Protein 4OVM (pdb70)

Sequence (1205 aa):
RDVTAVADVPRREAWASNDASAFASLFAPDGTVLPGDVFQKGVDGIREFTKCYAGPYKGTSVFGVPIDVRFTGPDTAILITQGGVAPGEHSVAPDKEIRATWVLGKRDGAWLVEAYHNSPVRLDVTAVADVPRREAWASNDASAFASLFAPDGTVLPGDVFQKGVDGIREFTKCYAGPYKGTSVFGVPIDVRFTGPDTAILITQGGVAPGEHSVAPDKEIRATWVLGKRDGAWLVEAYHNSPVRDRDVTAVADVPRREAWASNDASAFASLFAPDGTVLPGDVFQKGVDGIREFTKCYAGPYKGTSVFGVPIDVRFTGPDTAILITQGGVAPGEHSVAPDKEIRATWVLGKRDGAWLVEAYHNSPVRLVTAVADVPRREAWASNDASAFASLFAPDGTVLPGDVFQKGVDGIREFTKCYAGPYKGTSVFGVPIDVRFTGPDTAILITQGGVAPGEHSVAPDKEIRATWVLGKRDGAWLVEAYHNSPVRVTAVADVPRREAWASNDASAFASLFAPDGTVLPGDVFQKGVDGIREFTKCYAGPYKGTSVFGVPIDVRFTGPDTAILITQGGVAPGEHSVAPDKEIRATWVLGKRDGAWLVEAYHNSPVRLDRDVTAVADVPRREAWASNDASAFASLFAPDGTVLPGDVFQKGVDGIREFTKCYAGPYKGTSVFGVPIDVRFTGPDTAILITQGGVAPGEHSVAPDKEIRATWVLGKRDGAWLVEAYHNSPVRLVTAVADVPRREAWASNDASAFASLFAPDGTVLPGDVFQKGVDGIREFTKCYAGPYKGTSVFGVPIDVRFTGPDTAILITQGGVAPGEHSVAPDKEIRATWVLGKWLVEAYHNSPVRLVTAVADVPRREAWASNDASAFASLFAPDGTVLPGDVFQKGVDGIREFTKCYAGPYKGTSVFGVPIDVRFTGPDTAILITQGGVAPGEHSVAPDKEIRATWVLGKRDGAWLVEAYHNSPVRLVTAVADVPRREAWASNDASAFASLFAPDGTVLPGDVFQKGVDGIREFTKCYAGPYKGTSVFGVPIDVRFTGPDTAILITQGGVAPGEHSVAPDKEIRATWVLWLVEAYHNSPVRLTAVADVPRREAWASNDASAFASLFAPDGTVLPGDVFQKGVDGIREFTKCYAGPYKGTSVFGVPIDVRFTGPDTAILITQGGVAPGEHSVAPDKEIRATWVLGKRDGAWLVEAYHNSPVR

Foldseek 3Di:
DCQVLVQCLVVQVCLQVLPLLSVLVQADQQAWEEPDPDIATGSVRRSVCSVCCVPVSPQKDKDWGWPDWAADDPFKIKTKIKIFMDRPDPHDDLQGIKIKIFIWGHDPRHIGTRYIYMDHPDD/DVVQVVCLVVQCCLQVLPLLSVLVLADQQAWEEPDPDIAGGSVRSSVCSCCCVPVSPNKDWDKAFPDKADPDPFKIKTKIKTFMDPPDDHQDLQGIKIKIFIWGHDPRHIGTRYIYMDHPD/DVVQVQVQCLVVQVCLQVLPLLSNLVLADQQAWDEPDPDIAGGSVRSSVCSVCCVPVSPQKDWDWGFPDWADPDPFKIKTKIWTFMDHPDDGQDLFGIKIKIFIWGDDPNHIGTRYIYMDHPPD/DVQVVCLVVLVCLQVPHLLSVLVQADQQAWEEPDPDIAGGSVRSSVVSVCCVPVSPQKDWDWDFPDWAAPDPFKIKTKIWTAMDHPDDHGDLQGIKIKIFIWGHDPNHIGTRYIYMDHPD/DVQVQCLVVQVCLQVLNLLSVLVLADQQAWDEPDPDIATGSVRSSVCSCCCVPVSPQKDWDWGFPDWAAPDPFKIKTKIKTFMDHPDDGQDLQGIKIKIFIWGHDPNHIGTRYMYMDTPPD/DVVVVQVQCLVVPPCLQVPQLLSVLVLADQFAWDEPDPDIATGSVRSSVVSVCCVPVSPNKDWDWDWPDWDAPDPFKIKTKIKTFMDNPDDGDDLQGIKIKIFIWGDDPNHIGTRYIYMDHPPD/DVVVVCLVVQPCLQVLPLLSVLVQADQQAWEEPDPDIATGSVRSSVCSCCCVPVSPNKDWDWDFPDWDDPDPFKIKTKIWTAMDHPDPHGDLQGIKIKIFIAGNHGTRYIYIDHPPD/DVLVVVLVVQVCLQVLQLLSVLVQADQQAWEEPDPDIDTGSVRSSVCSVCCVPVSPNKDWDWDFPDWADPDPFKIKTKIKAAMDHPDDGQDLFRIKIKIFIWGHDPNHIHTRYIYMDHPPD/DCVCVVLVVQVCLQVLNLLSNLVLADQFAWEEPDPDIATGSVRSSVCSVCCVPVSPNKDWDWDFPDWAAPDPFKIKTKIWTFMDHPDDGQDQQGIKIKIFIDVGTRYIYIDHPDD/DLVQCLVVLCCLQVLPLLSVLVQADQQEWDEPDPDIATGSVRRSVVSVCCVPVSPQKDWDWDWPDWDDPDPFKIKTKIKAFMDRVDDGQDQFGIKIKIFIWGHDPHHIGTRYMYMDTPD

InterPro domains:
  IPR011944 Steroid delta5-4-isomerase [TIGR02246] (17-142)
  IPR027843 Domain of unknown function DUF4440 [PF14534] (24-132)
  IPR032710 NTF2-like domain superfamily [SSF54427] (17-141)

Solvent-accessible surface area: 51324 Å² total

Organism: NCBI:txid167636

Secondary structure (DSSP, 8-state):
--HHHHHHHHH--TTTTT-HHHHHTTB-TT---BTTTB---SHHHHHH--TTTTTTTTT---EEEEEEEEESSSSEEEEEEEEE--TT-SS--GGGEEEEEEEEEEETTEEEEEEEEEEES--/-HHHHHHTTT--TTTTT-HHHHHTTB-TT---BTTTB---SHHHHHH--TTTTTTTTT---EEEEEEEEESSSSEEEEEEEEE--TT-SS--GGGEEEEEEEEEEETTEEEEEEEEEEE--/-HHHHHHHHHHH--TTTTT-HHHHHTTB-TT---BTTTB---SHHHHHH---TTTTTTTT---EEEEEEEEEEETTEEEEEEEEE--TT--S--TTTEEEEEEEEEEETTEEEEEEEEEEES--/-TTTTHHHH--TTTTT-HHHHHTTB-TT---BTTTB---SHHHHHH--HHHHTTTTT---EEEEEEEEEEETTEEEEEEEEE--TT--S--TTT-EEEEEEEEEETTEEEEEEEEEEE--/-HHHHHHHH--TTTTT-HHHHGGGB-TT---BTTTB---SHHHHHH--HHHHTTTTT---EEEEEEEEEEETTEEEEEEEEE--TT--S--GGGEEEEEEEEEEETTEEEEEEEEEEES--/-HHHHHHHHHHH--TTTTT-HHHHHTTB-TT---BTTTB---SHHHHHH--TTTTTTTTT---EEEEEEEEESSSSEEEEEEEEE--BTBSS--TTTEEEEEEEEEEETTEEEEEEEEEEES--/-HHHHHHHH--TTTTT-HHHHHTTB-TT---BTTTB---SHHHHHH--HHHHTTTTT---EEEEEEEEESSSSEEEEEEEEE--TT--S--GGG-EEEEEEEE--EEEEEEEEES--/-HHHHHHHH--TTTTT-HHHHHTTB-TT---BTTTB---HHHHHHH--TTTTTTTSS---EEEEEEEEEEETTEEEEEEEEE--TT--S--TTTEEEEEEEEEEETTEEEEEEEEEEES--/--SSSHHHH--TTTTT-HHHHHTTB-TT---BTTTB---SHHHHHH--HHHHTTTTT---EEEEEEEEEEETTEEEEEEEEE--TT--S--GGGEEEEEEE---BSEEEEEES--/--STHHHH--TTTTT-HHHHHTTB-TT---BTTTB---SHHHHHH--TTTTTTTTT---EEEEEEEE-SSSSEEEEEEEEE--TT-SS--GGGEEEEEEEEEEETTEEEEEEEEEEE--

Nearest PDB structures (foldseek):
  4ovm-assembly4_G  TM=1.005E+00  e=3.745E-24  Streptomyces carzinostaticus subsp. neocarzinostaticus
  3h51-assembly1_B  TM=7.396E-01  e=1.684E-06  Xanthomonas campestris pv. campestris
  3bb9-assembly1_A  TM=6.937E-01  e=1.616E-05  Shewanella frigidimarina NCIMB 400
  3bb9-assembly3_E  TM=7.214E-01  e=5.834E-05  Shewanella frigidimarina NCIMB 400
  7xsi-assembly3_E  TM=6.686E-01  e=6.727E-04  Sordaria araneosa

B-factor: mean 71.77, std 20.56, range [22.32, 224.37]

Structure (mmCIF, N/CA/C/O backbone):
data_4OVM
#
_entry.id   4OVM
#
_cell.length_a   98.318
_cell.length_b   52.827
_cell.length_c   131.796
_cell.angle_alpha   90.000
_cell.angle_beta   90.140
_cell.angle_gamma   90.000
#
_symmetry.space_group_name_H-M   'P 1 21 1'
#
loop_
_entity.id
_entity.type
_entity.pdbx_description
1 polymer 'uncharacterized protein SgcJ'
2 water water
#
loop_
_atom_site.group_PDB
_atom_site.id
_atom_site.type_symbol
_atom_site.label_atom_id
_atom_site.label_alt_id
_atom_site.label_comp_id
_atom_site.label_asym_id
_atom_site.label_entity_id
_atom_site.label_seq_id
_atom_site.pdbx_PDB_ins_code
_atom_site.Cartn_x
_atom_site.Cartn_y
_atom_site.Cartn_z
_atom_site.occupancy
_atom_site.B_iso_or_equiv
_atom_site.auth_seq_id
_atom_site.auth_comp_id
_atom_site.auth_asym_id
_atom_site.auth_atom_id
_atom_site.pdbx_PDB_model_num
ATOM 1 N N . ARG A 1 16 ? 66.838 7.764 39.307 1.00 111.88 16 ARG A N 1
ATOM 2 C CA . ARG A 1 16 ? 66.112 8.988 39.622 1.00 110.62 16 ARG A CA 1
ATOM 3 C C . ARG A 1 16 ? 65.819 9.802 38.366 1.00 111.86 16 ARG A C 1
ATOM 4 O O . ARG A 1 16 ? 66.735 10.278 37.695 1.00 112.28 16 ARG A O 1
ATOM 6 N N . ASP A 1 17 ? 64.537 9.951 38.053 1.00 112.17 17 ASP A N 1
ATOM 7 C CA . ASP A 1 17 ? 64.112 10.766 36.922 1.00 110.68 17 ASP A CA 1
ATOM 8 C C . ASP A 1 17 ? 63.515 12.073 37.426 1.00 106.94 17 ASP A C 1
ATOM 9 O O . ASP A 1 17 ? 63.049 12.901 36.643 1.00 105.30 17 ASP A O 1
ATOM 11 N N . VAL A 1 18 ? 63.535 12.247 38.744 1.00 103.82 18 VAL A N 1
ATOM 12 C CA . VAL A 1 18 ? 63.031 13.461 39.372 1.00 100.92 18 VAL A CA 1
ATOM 13 C C . VAL A 1 18 ? 63.950 14.635 39.046 1.00 97.47 18 VAL A C 1
ATOM 14 O O . VAL A 1 18 ? 63.519 15.789 39.016 1.00 96.26 18 VAL A O 1
ATOM 18 N N . THR A 1 19 ? 65.219 14.332 38.790 1.00 94.71 19 THR A N 1
ATOM 19 C CA . THR A 1 19 ? 66.194 15.357 38.437 1.00 93.55 19 THR A CA 1
ATOM 20 C C . THR A 1 19 ? 66.140 15.694 36.947 1.00 91.44 19 THR A C 1
ATOM 21 O O . THR A 1 19 ? 66.468 16.809 36.544 1.00 93.83 19 THR A O 1
ATOM 25 N N . ALA A 1 20 ? 65.724 14.725 36.136 1.00 87.35 20 ALA A N 1
ATOM 26 C CA . ALA A 1 20 ? 65.572 14.937 34.702 1.00 83.51 20 ALA A CA 1
ATOM 27 C C . ALA A 1 20 ? 64.410 15.886 34.453 1.00 82.33 20 ALA A C 1
ATOM 28 O O . ALA A 1 20 ? 64.435 16.696 33.526 1.00 85.17 20 ALA A O 1
ATOM 30 N N . VAL A 1 21 ? 63.393 15.772 35.299 1.00 77.15 21 VAL A N 1
ATOM 31 C CA . VAL A 1 21 ? 62.206 16.612 35.222 1.00 69.89 21 VAL A CA 1
ATOM 32 C C . VAL A 1 21 ? 62.523 18.057 35.604 1.00 70.41 21 VAL A C 1
ATOM 33 O O . VAL A 1 21 ? 62.074 18.996 34.944 1.00 68.85 21 VAL A O 1
ATOM 37 N N . ALA A 1 22 ? 63.315 18.230 36.657 1.00 75.44 22 ALA A N 1
ATOM 38 C CA . ALA A 1 22 ? 63.648 19.560 37.155 1.00 78.24 22 ALA A CA 1
ATOM 39 C C . ALA A 1 22 ? 64.694 20.258 36.288 1.00 78.53 22 ALA A C 1
ATOM 40 O O . ALA A 1 22 ? 64.949 21.452 36.453 1.00 79.85 22 ALA A O 1
ATOM 42 N N . ASP A 1 23 ? 65.299 19.512 35.369 1.00 74.52 23 ASP A N 1
ATOM 43 C CA . ASP A 1 23 ? 66.301 20.079 34.475 1.00 73.40 23 ASP A CA 1
ATOM 44 C C . ASP A 1 23 ? 65.636 20.794 33.305 1.00 67.24 23 ASP A C 1
ATOM 45 O O . ASP A 1 23 ? 66.250 21.635 32.649 1.00 70.82 23 ASP A O 1
ATOM 50 N N . VAL A 1 24 ? 64.375 20.454 33.053 1.00 61.88 24 VAL A N 1
ATOM 51 C CA . VAL A 1 24 ? 63.601 21.087 31.987 1.00 63.94 24 VAL A CA 1
ATOM 52 C C . VAL A 1 24 ? 63.439 22.606 32.169 1.00 71.47 24 VAL A C 1
ATOM 53 O O . VAL A 1 24 ? 63.654 23.360 31.219 1.00 76.76 24 VAL A O 1
ATOM 57 N N . PRO A 1 25 ? 63.064 23.065 33.380 1.00 70.84 25 PRO A N 1
ATOM 58 C CA . PRO A 1 25 ? 63.048 24.523 33.546 1.00 68.46 25 PRO A CA 1
ATOM 59 C C . PRO A 1 25 ? 64.447 25.129 33.458 1.00 70.00 25 PRO A C 1
ATOM 60 O O . PRO A 1 25 ? 64.583 26.280 33.054 1.00 71.20 25 PRO A O 1
ATOM 64 N N . ARG A 1 26 ? 65.468 24.362 33.824 1.00 73.61 26 ARG A N 1
ATOM 65 C CA . ARG A 1 26 ? 66.845 24.833 33.727 1.00 81.46 26 ARG A CA 1
ATOM 66 C C . ARG A 1 26 ? 67.311 24.890 32.279 1.00 61.98 26 ARG A C 1
ATOM 67 O O . ARG A 1 26 ? 68.027 25.808 31.884 1.00 95.70 26 ARG A O 1
ATOM 75 N N . ARG A 1 27 ? 66.909 23.899 31.490 1.00 87.23 27 ARG A N 1
ATOM 76 C CA . ARG A 1 27 ? 67.227 23.884 30.065 1.00 84.33 27 ARG A CA 1
ATOM 77 C C . ARG A 1 27 ? 66.672 25.109 29.335 1.00 77.59 27 ARG A C 1
ATOM 78 O O . ARG A 1 27 ? 67.203 25.522 28.308 1.00 74.83 27 ARG A O 1
ATOM 102 N N . GLU A 1 30 ? 68.798 28.659 30.083 1.00 71.23 30 GLU A N 1
ATOM 103 C CA . GLU A 1 30 ? 69.967 28.749 29.226 1.00 84.12 30 GLU A CA 1
ATOM 104 C C . GLU A 1 30 ? 69.547 29.079 27.798 1.00 78.87 30 GLU A C 1
ATOM 105 O O . GLU A 1 30 ? 70.165 29.913 27.142 1.00 78.37 30 GLU A O 1
ATOM 111 N N . ALA A 1 31 ? 68.485 28.434 27.326 1.00 65.90 31 ALA A N 1
ATOM 112 C CA . ALA A 1 31 ? 67.977 28.692 25.983 1.00 61.97 31 ALA A CA 1
ATOM 113 C C . ALA A 1 31 ? 67.429 30.112 25.876 1.00 60.80 31 ALA A C 1
ATOM 114 O O . ALA A 1 31 ? 67.523 30.745 24.826 1.00 59.96 31 ALA A O 1
ATOM 116 N N . TRP A 1 32 ? 66.863 30.607 26.973 1.00 61.01 32 TRP A N 1
ATOM 117 C CA . TRP A 1 32 ? 66.325 31.962 27.017 1.00 59.40 32 TRP A CA 1
ATOM 118 C C . TRP A 1 32 ? 67.454 32.988 27.103 1.00 64.69 32 TRP A C 1
ATOM 119 O O . TRP A 1 32 ? 67.412 34.024 26.441 1.00 62.80 32 TRP A O 1
ATOM 130 N N . ALA A 1 33 ? 68.462 32.694 27.920 1.00 73.23 33 ALA A N 1
ATOM 131 C CA . ALA A 1 33 ? 69.588 33.606 28.110 1.00 73.67 33 ALA A CA 1
ATOM 132 C C . ALA A 1 33 ? 70.350 33.840 26.811 1.00 69.92 33 ALA A C 1
ATOM 133 O O . ALA A 1 33 ? 70.922 34.909 26.599 1.00 67.62 33 ALA A O 1
ATOM 135 N N . SER A 1 34 ? 70.355 32.831 25.946 1.00 70.55 34 SER A N 1
ATOM 136 C CA . SER A 1 34 ? 70.989 32.947 24.641 1.00 69.95 34 SER A CA 1
ATOM 137 C C . SER A 1 34 ? 70.045 33.625 23.655 1.00 68.06 34 SER A C 1
ATOM 138 O O . SER A 1 34 ? 70.416 33.880 22.508 1.00 66.18 34 SER A O 1
ATOM 141 N N . ASN A 1 35 ? 68.829 33.916 24.116 1.00 67.39 35 ASN A N 1
ATOM 142 C CA . ASN A 1 35 ? 67.767 34.446 23.263 1.00 63.98 35 ASN A CA 1
ATOM 143 C C . ASN A 1 35 ? 67.568 33.571 22.030 1.00 64.55 35 ASN A C 1
ATOM 144 O O . ASN A 1 35 ? 67.322 34.067 20.931 1.00 65.39 35 ASN A O 1
ATOM 149 N N . ASP A 1 36 ? 67.681 32.262 22.235 1.00 67.89 36 ASP A N 1
ATOM 150 C CA . ASP A 1 36 ? 67.598 31.287 21.157 1.00 68.34 36 ASP A CA 1
ATOM 151 C C . ASP A 1 36 ? 66.179 30.738 21.053 1.00 68.41 36 ASP A C 1
ATOM 152 O O . ASP A 1 36 ? 65.746 29.950 21.893 1.00 73.05 36 ASP A O 1
ATOM 157 N N . ALA A 1 37 ? 65.460 31.159 20.018 1.00 84.75 37 ALA A N 1
ATOM 158 C CA . ALA A 1 37 ? 64.080 30.731 19.822 1.00 79.99 37 ALA A CA 1
ATOM 159 C C . ALA A 1 37 ? 63.993 29.252 19.462 1.00 81.26 37 ALA A C 1
ATOM 160 O O . ALA A 1 37 ? 63.065 28.560 19.879 1.00 77.66 37 ALA A O 1
ATOM 162 N N . SER A 1 38 ? 64.962 28.774 18.687 1.00 87.52 38 SER A N 1
ATOM 163 C CA . SER A 1 38 ? 64.994 27.375 18.272 1.00 85.50 38 SER A CA 1
ATOM 164 C C . SER A 1 38 ? 65.201 26.451 19.464 1.00 82.76 38 SER A C 1
ATOM 165 O O . SER A 1 38 ? 64.502 25.449 19.612 1.00 82.29 38 SER A O 1
ATOM 168 N N . ALA A 1 39 ? 66.163 26.797 20.314 1.00 81.54 39 ALA A N 1
ATOM 169 C CA . ALA A 1 39 ? 66.462 26.008 21.502 1.00 69.07 39 ALA A CA 1
ATOM 170 C C . ALA A 1 39 ? 65.294 26.034 22.483 1.00 65.72 39 ALA A C 1
ATOM 171 O O . ALA A 1 39 ? 65.069 25.074 23.221 1.00 64.05 39 ALA A O 1
ATOM 173 N N . PHE A 1 40 ? 64.555 27.139 22.482 1.00 64.16 40 PHE A N 1
ATOM 174 C CA . PHE A 1 40 ? 63.399 27.295 23.356 1.00 61.66 40 PHE A CA 1
ATOM 175 C C . PHE A 1 40 ? 62.245 26.413 22.897 1.00 65.88 40 PHE A C 1
ATOM 176 O O . PHE A 1 40 ? 61.639 25.704 23.698 1.00 69.08 40 PHE A O 1
ATOM 184 N N . ALA A 1 41 ? 61.948 26.466 21.604 1.00 71.69 41 ALA A N 1
ATOM 185 C CA . ALA A 1 41 ? 60.826 25.722 21.041 1.00 71.43 41 ALA A CA 1
ATOM 186 C C . ALA A 1 41 ? 61.112 24.226 20.950 1.00 72.89 41 ALA A C 1
ATOM 187 O O . ALA A 1 41 ? 60.190 23.415 20.884 1.00 73.29 41 ALA A O 1
ATOM 189 N N . SER A 1 42 ? 62.391 23.865 20.951 1.00 75.29 42 SER A N 1
ATOM 190 C CA . SER A 1 42 ? 62.787 22.462 20.860 1.00 76.27 42 SER A CA 1
ATOM 191 C C . SER A 1 42 ? 62.598 21.727 22.185 1.00 74.02 42 SER A C 1
ATOM 192 O O . SER A 1 42 ? 62.852 20.525 22.279 1.00 73.74 42 SER A O 1
ATOM 195 N N . LEU A 1 43 ? 62.153 22.457 23.203 1.00 69.16 43 LEU A N 1
ATOM 196 C CA . LEU A 1 43 ? 61.840 21.868 24.499 1.00 69.93 43 LEU A CA 1
ATOM 197 C C . LEU A 1 43 ? 60.436 21.281 24.488 1.00 75.12 43 LEU A C 1
ATOM 198 O O . LEU A 1 43 ? 60.082 20.474 25.348 1.00 79.52 43 LEU A O 1
ATOM 203 N N . PHE A 1 44 ? 59.640 21.693 23.507 1.00 74.85 44 PHE A N 1
ATOM 204 C CA . PHE A 1 44 ? 58.234 21.315 23.443 1.00 71.47 44 PHE A CA 1
ATOM 205 C C . PHE A 1 44 ? 57.996 20.032 22.654 1.00 72.76 44 PHE A C 1
ATOM 206 O O . PHE A 1 44 ? 58.743 19.705 21.731 1.00 76.35 44 PHE A O 1
ATOM 214 N N . ALA A 1 45 ? 56.944 19.311 23.032 1.00 70.59 45 ALA A N 1
ATOM 215 C CA . ALA A 1 45 ? 56.473 18.161 22.274 1.00 70.91 45 ALA A CA 1
ATOM 216 C C . ALA A 1 45 ? 56.002 18.652 20.907 1.00 71.59 45 ALA A C 1
ATOM 217 O O . ALA A 1 45 ? 55.638 19.821 20.771 1.00 68.90 45 ALA A O 1
ATOM 219 N N . PRO A 1 46 ? 56.014 17.770 19.889 1.00 78.63 46 PRO A N 1
ATOM 220 C CA . PRO A 1 46 ? 55.653 18.157 18.516 1.00 80.47 46 PRO A CA 1
ATOM 221 C C . PRO A 1 46 ? 54.326 18.907 18.405 1.00 79.49 46 PRO A C 1
ATOM 222 O O . PRO A 1 46 ? 54.204 19.804 17.570 1.00 83.45 46 PRO A O 1
ATOM 226 N N . ASP A 1 47 ? 53.352 18.551 19.236 1.00 75.62 47 ASP A N 1
ATOM 227 C CA . ASP A 1 47 ? 52.071 19.248 19.250 1.00 77.21 47 ASP A CA 1
ATOM 228 C C . ASP A 1 47 ? 51.892 20.034 20.547 1.00 74.02 47 ASP A C 1
ATOM 229 O O . ASP A 1 47 ? 50.769 20.238 21.012 1.00 71.28 47 ASP A O 1
ATOM 231 N N . GLY A 1 48 ? 53.009 20.479 21.117 1.00 72.89 48 GLY A N 1
ATOM 232 C CA . GLY A 1 48 ? 53.013 21.176 22.392 1.00 65.44 48 GLY A CA 1
ATOM 233 C C . GLY A 1 48 ? 52.203 22.458 22.423 1.00 62.35 48 GLY A C 1
ATOM 234 O O . GLY A 1 48 ? 51.891 23.038 21.384 1.00 65.37 48 GLY A O 1
ATOM 235 N N . THR A 1 49 ? 51.873 22.902 23.633 1.00 59.22 49 THR A N 1
ATOM 236 C CA . THR A 1 49 ? 51.041 24.080 23.838 1.00 57.19 49 THR A CA 1
ATOM 237 C C . THR A 1 49 ? 51.784 25.131 24.659 1.00 54.17 49 THR A C 1
ATOM 238 O O . THR A 1 49 ? 52.589 24.793 25.524 1.00 56.87 49 THR A O 1
ATOM 250 N N . VAL A 1 51 ? 50.581 28.963 26.487 1.00 49.18 51 VAL A N 1
ATOM 251 C CA . VAL A 1 51 ? 49.661 30.074 26.701 1.00 45.02 51 VAL A CA 1
ATOM 252 C C . VAL A 1 51 ? 50.267 31.086 27.668 1.00 45.20 51 VAL A C 1
ATOM 253 O O . VAL A 1 51 ? 50.684 30.730 28.769 1.00 48.19 51 VAL A O 1
ATOM 257 N N . LEU A 1 52 ? 50.314 32.346 27.250 1.00 45.92 52 LEU A N 1
ATOM 258 C CA . LEU A 1 52 ? 50.892 33.411 28.062 1.00 45.12 52 LEU A CA 1
ATOM 259 C C . LEU A 1 52 ? 49.872 34.529 28.256 1.00 51.17 52 LEU A C 1
ATOM 260 O O . LEU A 1 52 ? 48.928 34.643 27.474 1.00 54.99 52 LEU A O 1
ATOM 265 N N . PRO A 1 53 ? 50.049 35.351 29.307 1.00 53.39 53 PRO A N 1
ATOM 266 C CA . PRO A 1 53 ? 49.172 36.507 29.513 1.00 54.09 53 PRO A CA 1
ATOM 267 C C . PRO A 1 53 ? 49.189 37.417 28.293 1.00 53.73 53 PRO A C 1
ATOM 268 O O . PRO A 1 53 ? 50.242 37.623 27.689 1.00 53.46 53 PRO A O 1
ATOM 272 N N . GLY A 1 54 ? 48.027 37.951 27.939 1.00 55.32 54 GLY A N 1
ATOM 273 C CA . GLY A 1 54 ? 47.874 38.679 26.696 1.00 57.81 54 GLY A CA 1
ATOM 274 C C . GLY A 1 54 ? 47.212 37.772 25.680 1.00 59.96 54 GLY A C 1
ATOM 275 O O . GLY A 1 54 ? 46.683 36.719 26.035 1.00 61.38 54 GLY A O 1
ATOM 276 N N . ASP A 1 55 ? 47.237 38.174 24.415 1.00 62.81 55 ASP A N 1
ATOM 277 C CA . ASP A 1 55 ? 46.654 37.364 23.356 1.00 65.60 55 ASP A CA 1
ATOM 278 C C . ASP A 1 55 ? 47.697 36.388 22.823 1.00 65.38 55 ASP A C 1
ATOM 279 O O . ASP A 1 55 ? 48.050 36.423 21.644 1.00 69.51 55 ASP A O 1
ATOM 284 N N . VAL A 1 56 ? 48.193 35.519 23.698 1.00 58.13 56 VAL A N 1
ATOM 285 C CA . VAL A 1 56 ? 49.237 34.578 23.314 1.00 56.01 56 VAL A CA 1
ATOM 286 C C . VAL A 1 56 ? 48.781 33.128 23.438 1.00 54.45 56 VAL A C 1
ATOM 287 O O . VAL A 1 56 ? 48.378 32.678 24.510 1.00 58.12 56 VAL A O 1
ATOM 291 N N . PHE A 1 57 ? 48.849 32.409 22.323 1.00 52.00 57 PHE A N 1
ATOM 292 C CA . PHE A 1 57 ? 48.519 30.991 22.276 1.00 51.09 57 PHE A CA 1
ATOM 293 C C . PHE A 1 57 ? 49.196 30.366 21.062 1.00 54.96 57 PHE A C 1
ATOM 294 O O . PHE A 1 57 ? 48.846 30.667 19.920 1.00 58.38 57 PHE A O 1
ATOM 302 N N . GLN A 1 58 ? 50.169 29.498 21.317 1.00 51.30 58 GLN A N 1
ATOM 303 C CA . GLN A 1 58 ? 50.926 28.861 20.248 1.00 52.46 58 GLN A CA 1
ATOM 304 C C . GLN A 1 58 ? 50.898 27.347 20.393 1.00 53.50 58 GLN A C 1
ATOM 305 O O . GLN A 1 58 ? 51.110 26.816 21.482 1.00 51.66 58 GLN A O 1
ATOM 311 N N . LYS A 1 59 ? 50.635 26.656 19.288 1.00 56.91 59 LYS A N 1
ATOM 312 C CA . LYS A 1 59 ? 50.627 25.199 19.285 1.00 58.06 59 LYS A CA 1
ATOM 313 C C . LYS A 1 59 ? 51.621 24.662 18.262 1.00 63.52 59 LYS A C 1
ATOM 314 O O . LYS A 1 59 ? 51.766 25.218 17.174 1.00 72.03 59 LYS A O 1
ATOM 320 N N . GLY A 1 60 ? 52.307 23.580 18.619 1.00 83.99 60 GLY A N 1
ATOM 321 C CA . GLY A 1 60 ? 53.317 22.998 17.755 1.00 81.22 60 GLY A CA 1
ATOM 322 C C . GLY A 1 60 ? 54.649 23.707 17.901 1.00 78.57 60 GLY A C 1
ATOM 323 O O . GLY A 1 60 ? 54.696 24.879 18.270 1.00 76.65 60 GLY A O 1
ATOM 324 N N . VAL A 1 61 ? 55.735 22.998 17.609 1.00 78.81 61 VAL A N 1
ATOM 325 C CA . VAL A 1 61 ? 57.075 23.557 17.750 1.00 76.63 61 VAL A CA 1
ATOM 326 C C . VAL A 1 61 ? 57.305 24.725 16.790 1.00 84.38 61 VAL A C 1
ATOM 327 O O . VAL A 1 61 ? 57.894 25.740 17.164 1.00 74.50 61 VAL A O 1
ATOM 331 N N . ASP A 1 62 ? 56.830 24.580 15.557 1.00 80.07 62 ASP A N 1
ATOM 332 C CA . ASP A 1 62 ? 56.998 25.619 14.545 1.00 94.25 62 ASP A CA 1
ATOM 333 C C . ASP A 1 62 ? 56.273 26.912 14.913 1.00 92.63 62 ASP A C 1
ATOM 334 O O . ASP A 1 62 ? 56.777 28.008 14.664 1.00 79.25 62 ASP A O 1
ATOM 339 N N . GLY A 1 63 ? 55.092 26.780 15.506 1.00 92.94 63 GLY A N 1
ATOM 340 C CA . GLY A 1 63 ? 54.309 27.936 15.904 1.00 79.58 63 GLY A CA 1
ATOM 341 C C . GLY A 1 63 ? 54.939 28.708 17.049 1.00 75.93 63 GLY A C 1
ATOM 342 O O . GLY A 1 63 ? 54.685 29.900 17.219 1.00 75.56 63 GLY A O 1
ATOM 343 N N . ILE A 1 64 ? 55.764 28.022 17.835 1.00 73.61 64 ILE A N 1
ATOM 344 C CA . ILE A 1 64 ? 56.428 28.634 18.980 1.00 70.24 64 ILE A CA 1
ATOM 345 C C . ILE A 1 64 ? 57.758 29.269 18.580 1.00 68.93 64 ILE A C 1
ATOM 346 O O . ILE A 1 64 ? 58.102 30.354 19.050 1.00 67.03 64 ILE A O 1
ATOM 351 N N . ARG A 1 65 ? 58.498 28.590 17.708 1.00 70.28 65 ARG A N 1
ATOM 352 C CA . ARG A 1 65 ? 59.771 29.111 17.219 1.00 90.85 65 ARG A CA 1
ATOM 353 C C . ARG A 1 65 ? 59.566 30.433 16.487 1.00 70.72 65 ARG A C 1
ATOM 354 O O . ARG A 1 65 ? 60.375 31.352 16.603 1.00 83.37 65 ARG A O 1
ATOM 362 N N . GLU A 1 66 ? 58.472 30.520 15.739 1.00 81.86 66 GLU A N 1
ATOM 363 C CA . GLU A 1 66 ? 58.146 31.727 14.991 1.00 83.67 66 GLU A CA 1
ATOM 364 C C . GLU A 1 66 ? 57.790 32.870 15.935 1.00 81.70 66 GLU A C 1
ATOM 365 O O . GLU A 1 66 ? 58.237 34.002 15.753 1.00 73.20 66 GLU A O 1
ATOM 371 N N . PHE A 1 67 ? 56.988 32.561 16.949 1.00 80.54 67 PHE A N 1
ATOM 372 C CA . PHE A 1 67 ? 56.544 33.558 17.916 1.00 79.49 67 PHE A CA 1
ATOM 373 C C . PHE A 1 67 ? 57.683 34.046 18.806 1.00 67.26 67 PHE A C 1
ATOM 374 O O . PHE A 1 67 ? 57.763 35.232 19.127 1.00 82.82 67 PHE A O 1
ATOM 390 N N . THR A 1 69 ? 60.943 33.930 18.098 1.00 67.05 69 THR A N 1
ATOM 391 C CA . THR A 1 69 ? 61.950 34.629 17.307 1.00 67.43 69 THR A CA 1
ATOM 392 C C . THR A 1 69 ? 61.602 36.108 17.257 1.00 68.14 69 THR A C 1
ATOM 393 O O . THR A 1 69 ? 62.453 36.969 17.481 1.00 67.88 69 THR A O 1
ATOM 397 N N . LYS A 1 70 ? 60.335 36.388 16.970 1.00 67.77 70 LYS A N 1
ATOM 398 C CA . LYS A 1 70 ? 59.833 37.753 16.909 1.00 69.07 70 LYS A CA 1
ATOM 399 C C . LYS A 1 70 ? 59.837 38.388 18.296 1.00 79.35 70 LYS A C 1
ATOM 400 O O . LYS A 1 70 ? 59.969 39.605 18.434 1.00 83.31 70 LYS A O 1
ATOM 406 N N . CYS A 1 71 ? 59.696 37.554 19.322 1.00 70.07 71 CYS A N 1
ATOM 407 C CA . CYS A 1 71 ? 59.702 38.024 20.703 1.00 65.58 71 CYS A CA 1
ATOM 408 C C . CYS A 1 71 ? 61.109 38.362 21.178 1.00 65.06 71 CYS A C 1
ATOM 409 O O . CYS A 1 71 ? 61.335 39.411 21.779 1.00 57.25 71 CYS A O 1
ATOM 412 N N . TYR A 1 72 ? 62.051 37.466 20.906 1.00 67.95 72 TYR A N 1
ATOM 413 C CA . TYR A 1 72 ? 63.441 37.673 21.298 1.00 65.36 72 TYR A CA 1
ATOM 414 C C . TYR A 1 72 ? 64.083 38.820 20.523 1.00 67.66 72 TYR A C 1
ATOM 415 O O . TYR A 1 72 ? 65.049 39.425 20.983 1.00 69.53 72 TYR A O 1
ATOM 424 N N . ALA A 1 73 ? 63.542 39.115 19.346 1.00 69.05 73 ALA A N 1
ATOM 425 C CA . ALA A 1 73 ? 64.038 40.224 18.540 1.00 71.98 73 ALA A CA 1
ATOM 426 C C . ALA A 1 73 ? 63.350 41.528 18.931 1.00 77.89 73 ALA A C 1
ATOM 427 O O . ALA A 1 73 ? 63.727 42.603 18.464 1.00 79.94 73 ALA A O 1
ATOM 429 N N . GLY A 1 74 ? 62.343 41.425 19.793 1.00 77.69 74 GLY A N 1
ATOM 430 C CA . GLY A 1 74 ? 61.576 42.584 20.209 1.00 76.33 74 GLY A CA 1
ATOM 431 C C . GLY A 1 74 ? 61.656 42.877 21.696 1.00 73.23 74 GLY A C 1
ATOM 432 O O . GLY A 1 74 ? 62.716 43.240 22.205 1.00 74.29 74 GLY A O 1
ATOM 433 N N . PRO A 1 75 ? 60.527 42.718 22.402 1.00 69.91 75 PRO A N 1
ATOM 434 C CA . PRO A 1 75 ? 60.392 43.066 23.822 1.00 66.68 75 PRO A CA 1
ATOM 435 C C . PRO A 1 75 ? 61.179 42.154 24.762 1.00 63.97 75 PRO A C 1
ATOM 436 O O . PRO A 1 75 ? 61.414 42.533 25.910 1.00 66.26 75 PRO A O 1
ATOM 440 N N . TYR A 1 76 ? 61.576 40.977 24.290 1.00 59.91 76 TYR A N 1
ATOM 441 C CA . TYR A 1 76 ? 62.300 40.028 25.133 1.00 54.69 76 TYR A CA 1
ATOM 442 C C . TYR A 1 76 ? 63.808 40.043 24.892 1.00 55.14 76 TYR A C 1
ATOM 443 O O . TYR A 1 76 ? 64.528 39.192 25.413 1.00 58.60 76 TYR A O 1
ATOM 452 N N . LYS A 1 77 ? 64.286 41.003 24.107 1.00 54.40 77 LYS A N 1
ATOM 453 C CA . LYS A 1 77 ? 65.708 41.068 23.781 1.00 56.35 77 LYS A CA 1
ATOM 454 C C . LYS A 1 77 ? 66.552 41.451 24.994 1.00 54.68 77 LYS A C 1
ATOM 455 O O . LYS A 1 77 ? 66.305 42.471 25.637 1.00 58.73 77 LYS A O 1
ATOM 461 N N . GLY A 1 78 ? 67.545 40.624 25.303 1.00 50.09 78 GLY A N 1
ATOM 462 C CA . GLY A 1 78 ? 68.446 40.891 26.409 1.00 51.18 78 GLY A CA 1
ATOM 463 C C . GLY A 1 78 ? 67.868 40.484 27.749 1.00 56.99 78 GLY A C 1
ATOM 464 O O . GLY A 1 78 ? 68.413 40.817 28.802 1.00 61.09 78 GLY A O 1
ATOM 465 N N . THR A 1 79 ? 66.757 39.759 27.707 1.00 56.76 79 THR A N 1
ATOM 466 C CA . THR A 1 79 ? 66.092 39.311 28.920 1.00 53.61 79 THR A CA 1
ATOM 467 C C . THR A 1 79 ? 66.493 37.884 29.267 1.00 56.77 79 THR A C 1
ATOM 468 O O . THR A 1 79 ? 66.834 37.095 28.386 1.00 64.26 79 THR A O 1
ATOM 472 N N . SER A 1 80 ? 66.459 37.564 30.555 1.00 47.69 80 SER A N 1
ATOM 473 C CA . SER A 1 80 ? 66.719 36.208 31.017 1.00 47.77 80 SER A CA 1
ATOM 474 C C . SER A 1 80 ? 65.690 35.849 32.077 1.00 47.12 80 SER A C 1
ATOM 475 O O . SER A 1 80 ? 65.109 36.732 32.706 1.00 49.30 80 SER A O 1
ATOM 478 N N . VAL A 1 81 ? 65.456 34.556 32.274 1.00 46.07 81 VAL A N 1
ATOM 479 C CA . VAL A 1 81 ? 64.472 34.121 33.258 1.00 50.80 81 VAL A CA 1
ATOM 480 C C . VAL A 1 81 ? 65.083 33.252 34.353 1.00 56.93 81 VAL A C 1
ATOM 481 O O . VAL A 1 81 ? 66.148 32.660 34.178 1.00 56.56 81 VAL A O 1
ATOM 485 N N . PHE A 1 82 ? 64.396 33.195 35.488 1.00 60.79 82 PHE A N 1
ATOM 486 C CA . PHE A 1 82 ? 64.789 32.332 36.591 1.00 63.88 82 PHE A CA 1
ATOM 487 C C . PHE A 1 82 ? 63.577 32.032 37.455 1.00 62.76 82 PHE A C 1
ATOM 488 O O . PHE A 1 82 ? 62.791 32.925 37.761 1.00 66.28 82 PHE A O 1
ATOM 496 N N . GLY A 1 83 ? 63.431 30.772 37.850 1.00 59.04 83 GLY A N 1
ATOM 497 C CA . GLY A 1 83 ? 62.326 30.364 38.696 1.00 54.45 83 GLY A CA 1
ATOM 498 C C . GLY A 1 83 ? 62.584 29.027 39.361 1.00 53.41 83 GLY A C 1
ATOM 499 O O . GLY A 1 83 ? 63.324 28.198 38.836 1.00 57.31 83 GLY A O 1
ATOM 500 N N . VAL A 1 84 ? 61.979 28.812 40.522 1.00 44.73 84 VAL A N 1
ATOM 501 C CA . VAL A 1 84 ? 62.142 27.545 41.220 1.00 40.59 84 VAL A CA 1
ATOM 502 C C . VAL A 1 84 ? 60.845 26.747 41.202 1.00 46.33 84 VAL A C 1
ATOM 503 O O . VAL A 1 84 ? 59.755 27.321 41.222 1.00 51.46 84 VAL A O 1
ATOM 507 N N . PRO A 1 85 ? 60.958 25.414 41.136 1.00 44.16 85 PRO A N 1
ATOM 508 C CA . PRO A 1 85 ? 59.764 24.574 41.245 1.00 42.06 85 PRO A CA 1
ATOM 509 C C . PRO A 1 85 ? 59.216 24.605 42.666 1.00 39.33 85 PRO A C 1
ATOM 510 O O . PRO A 1 85 ? 59.954 24.355 43.620 1.00 45.58 85 PRO A O 1
ATOM 514 N N . ILE A 1 86 ? 57.935 24.926 42.805 1.00 36.96 86 ILE A N 1
ATOM 515 C CA . ILE A 1 86 ? 57.298 24.939 44.115 1.00 43.85 86 ILE A CA 1
ATOM 516 C C . ILE A 1 86 ? 56.358 23.746 44.259 1.00 45.62 86 ILE A C 1
ATOM 517 O O . ILE A 1 86 ? 55.742 23.549 45.308 1.00 44.65 86 ILE A O 1
ATOM 522 N N . ASP A 1 87 ? 56.261 22.957 43.193 1.00 47.77 87 ASP A N 1
ATOM 523 C CA . ASP A 1 87 ? 55.469 21.732 43.197 1.00 47.50 87 ASP A CA 1
ATOM 524 C C . ASP A 1 87 ? 55.869 20.814 42.045 1.00 49.88 87 ASP A C 1
ATOM 525 O O . ASP A 1 87 ? 55.813 21.204 40.879 1.00 53.73 87 ASP A O 1
ATOM 530 N N . VAL A 1 88 ? 56.275 19.594 42.381 1.00 50.60 88 VAL A N 1
ATOM 531 C CA . VAL A 1 88 ? 56.648 18.600 41.379 1.00 48.62 88 VAL A CA 1
ATOM 532 C C . VAL A 1 88 ? 56.000 17.257 41.690 1.00 49.31 88 VAL A C 1
ATOM 533 O O . VAL A 1 88 ? 56.298 16.637 42.711 1.00 55.66 88 VAL A O 1
ATOM 537 N N . ARG A 1 89 ? 55.111 16.812 40.807 1.00 45.64 89 ARG A N 1
ATOM 538 C CA . ARG A 1 89 ? 54.446 15.526 40.985 1.00 53.71 89 ARG A CA 1
ATOM 539 C C . ARG A 1 89 ? 54.326 14.756 39.676 1.00 58.54 89 ARG A C 1
ATOM 540 O O . ARG A 1 89 ? 54.157 15.345 38.608 1.00 57.12 89 ARG A O 1
ATOM 548 N N . PHE A 1 90 ? 54.421 13.434 39.772 1.00 63.42 90 PHE A N 1
ATOM 549 C CA . PHE A 1 90 ? 54.225 12.556 38.627 1.00 66.71 90 PHE A CA 1
ATOM 550 C C . PHE A 1 90 ? 52.807 12.001 38.661 1.00 71.41 90 PHE A C 1
ATOM 551 O O . PHE A 1 90 ? 52.333 11.560 39.707 1.00 74.85 90 PHE A O 1
ATOM 559 N N . THR A 1 91 ? 52.132 12.026 37.518 1.00 72.65 91 THR A N 1
ATOM 560 C CA . THR A 1 91 ? 50.770 11.511 37.428 1.00 76.86 91 THR A CA 1
ATOM 561 C C . THR A 1 91 ? 50.774 10.067 36.938 1.00 86.61 91 THR A C 1
ATOM 562 O O . THR A 1 91 ? 50.181 9.184 37.559 1.00 91.18 91 THR A O 1
ATOM 566 N N . GLY A 1 92 ? 51.443 9.839 35.814 1.00 87.81 92 GLY A N 1
ATOM 567 C CA . GLY A 1 92 ? 51.668 8.498 35.310 1.00 92.51 92 GLY A CA 1
ATOM 568 C C . GLY A 1 92 ? 53.159 8.239 35.265 1.00 93.41 92 GLY A C 1
ATOM 569 O O . GLY A 1 92 ? 53.935 8.989 35.858 1.00 92.01 92 GLY A O 1
ATOM 570 N N . PRO A 1 93 ? 53.575 7.175 34.565 1.00 96.38 93 PRO A N 1
ATOM 571 C CA . PRO A 1 93 ? 55.007 6.901 34.424 1.00 98.01 93 PRO A CA 1
ATOM 572 C C . PRO A 1 93 ? 55.673 7.836 33.417 1.00 93.95 93 PRO A C 1
ATOM 573 O O . PRO A 1 93 ? 56.870 8.100 33.526 1.00 93.73 93 PRO A O 1
ATOM 577 N N . ASP A 1 94 ? 54.900 8.338 32.458 1.00 91.67 94 ASP A N 1
ATOM 578 C CA . ASP A 1 94 ? 55.455 9.151 31.380 1.00 92.00 94 ASP A CA 1
ATOM 579 C C . ASP A 1 94 ? 55.051 10.623 31.444 1.00 87.09 94 ASP A C 1
ATOM 580 O O . ASP A 1 94 ? 55.498 11.425 30.625 1.00 86.38 94 ASP A O 1
ATOM 585 N N . THR A 1 95 ? 54.209 10.981 32.408 1.00 84.90 95 THR A N 1
ATOM 586 C CA . THR A 1 95 ? 53.766 12.367 32.542 1.00 78.10 95 THR A CA 1
ATOM 587 C C . THR A 1 95 ? 53.977 12.930 33.945 1.00 71.91 95 THR A C 1
ATOM 588 O O . THR A 1 95 ? 53.592 12.315 34.941 1.00 70.53 95 THR A O 1
ATOM 592 N N . ALA A 1 96 ? 54.591 14.108 34.010 1.00 67.42 96 ALA A N 1
ATOM 593 C CA . ALA A 1 96 ? 54.790 14.812 35.270 1.00 60.74 96 ALA A CA 1
ATOM 594 C C . ALA A 1 96 ? 54.325 16.258 35.135 1.00 55.59 96 ALA A C 1
ATOM 595 O O . ALA A 1 96 ? 54.354 16.824 34.042 1.00 55.06 96 ALA A O 1
ATOM 597 N N . ILE A 1 97 ? 53.894 16.849 36.246 1.00 50.25 97 ILE A N 1
ATOM 598 C CA . ILE A 1 97 ? 53.382 18.216 36.235 1.00 41.72 97 ILE A CA 1
ATOM 599 C C . ILE A 1 97 ? 54.152 19.119 37.192 1.00 44.04 97 ILE A C 1
ATOM 600 O O . ILE A 1 97 ? 54.310 18.799 38.370 1.00 52.82 97 ILE A O 1
ATOM 605 N N . LEU A 1 98 ? 54.624 20.252 36.681 1.00 41.64 98 LEU A N 1
ATOM 606 C CA . LEU A 1 98 ? 55.400 21.188 37.486 1.00 37.85 98 LEU A CA 1
ATOM 607 C C . LEU A 1 98 ? 54.679 22.507 37.686 1.00 40.85 98 LEU A C 1
ATOM 608 O O . LEU A 1 98 ? 53.939 22.967 36.818 1.00 45.11 98 LEU A O 1
ATOM 613 N N . ILE A 1 99 ? 54.903 23.109 38.847 1.00 40.86 99 ILE A N 1
ATOM 614 C CA . ILE A 1 99 ? 54.473 24.473 39.091 1.00 38.99 99 ILE A CA 1
ATOM 615 C C . ILE A 1 99 ? 55.685 25.262 39.563 1.00 37.31 99 ILE A C 1
ATOM 616 O O . ILE A 1 99 ? 56.212 25.022 40.648 1.00 38.97 99 ILE A O 1
ATOM 621 N N . THR A 1 100 ? 56.147 26.180 38.723 1.00 37.94 100 THR A N 1
ATOM 622 C CA . THR A 1 100 ? 57.326 26.973 39.040 1.00 36.59 100 THR A CA 1
ATOM 623 C C . THR A 1 100 ? 56.940 28.412 39.344 1.00 37.01 100 THR A C 1
ATOM 624 O O . THR A 1 100 ? 55.806 28.823 39.103 1.00 42.99 100 THR A O 1
ATOM 628 N N . GLN A 1 101 ? 57.888 29.174 39.877 1.00 33.50 101 GLN A N 1
ATOM 629 C CA . GLN A 1 101 ? 57.641 30.568 40.213 1.00 33.07 101 GLN A CA 1
ATOM 630 C C . GLN A 1 101 ? 58.890 31.406 39.996 1.00 41.69 101 GLN A C 1
ATOM 631 O O . GLN A 1 101 ? 59.925 31.162 40.611 1.00 53.79 101 GLN A O 1
ATOM 637 N N . GLY A 1 102 ? 58.784 32.395 39.117 1.00 43.66 102 GLY A N 1
ATOM 638 C CA . GLY A 1 102 ? 59.899 33.271 38.820 1.00 48.33 102 GLY A CA 1
ATOM 639 C C . GLY A 1 102 ? 59.469 34.456 37.982 1.00 50.72 102 GLY A C 1
ATOM 640 O O . GLY A 1 102 ? 58.620 35.239 38.398 1.00 57.29 102 GLY A O 1
ATOM 641 N N . GLY A 1 103 ? 60.052 34.589 36.796 1.00 49.73 103 GLY A N 1
ATOM 642 C CA . GLY A 1 103 ? 59.684 35.673 35.906 1.00 54.23 103 GLY A CA 1
ATOM 643 C C . GLY A 1 103 ? 60.787 36.103 34.961 1.00 60.73 103 GLY A C 1
ATOM 644 O O . GLY A 1 103 ? 61.832 35.458 34.865 1.00 61.94 103 GLY A O 1
ATOM 645 N N . VAL A 1 104 ? 60.546 37.207 34.262 1.00 63.04 104 VAL A N 1
ATOM 646 C CA . VAL A 1 104 ? 61.481 37.720 33.270 1.00 57.12 104 VAL A CA 1
ATOM 647 C C . VAL A 1 104 ? 62.274 38.907 33.806 1.00 58.52 104 VAL A C 1
ATOM 648 O O . VAL A 1 104 ? 61.700 39.879 34.294 1.00 63.92 104 VAL A O 1
ATOM 660 N N . ALA A 1 106 ? 64.628 42.128 33.151 1.00 51.79 106 ALA A N 1
ATOM 661 C CA . ALA A 1 106 ? 64.945 43.108 32.122 1.00 60.73 106 ALA A CA 1
ATOM 662 C C . ALA A 1 106 ? 66.456 43.178 31.927 1.00 66.81 106 ALA A C 1
ATOM 663 O O . ALA A 1 106 ? 67.214 42.841 32.836 1.00 74.75 106 ALA A O 1
ATOM 665 N N . PRO A 1 107 ? 66.904 43.600 30.734 1.00 64.43 107 PRO A N 1
ATOM 666 C CA . PRO A 1 107 ? 68.344 43.759 30.509 1.00 73.47 107 PRO A CA 1
ATOM 667 C C . PRO A 1 107 ? 68.930 44.834 31.417 1.00 81.79 107 PRO A C 1
ATOM 668 O O . PRO A 1 107 ? 68.503 45.988 31.364 1.00 64.13 107 PRO A O 1
ATOM 672 N N . GLY A 1 108 ? 69.892 44.451 32.249 1.00 72.59 108 GLY A N 1
ATOM 673 C CA . GLY A 1 108 ? 70.496 45.375 33.190 1.00 80.12 108 GLY A CA 1
ATOM 674 C C . GLY A 1 108 ? 70.224 44.996 34.634 1.00 89.05 108 GLY A C 1
ATOM 675 O O . GLY A 1 108 ? 71.134 44.988 35.462 1.00 96.76 108 GLY A O 1
ATOM 676 N N . GLU A 1 109 ? 68.968 44.683 34.939 1.00 83.32 109 GLU A N 1
ATOM 677 C CA . GLU A 1 109 ? 68.593 44.290 36.293 1.00 90.42 109 GLU A CA 1
ATOM 678 C C . GLU A 1 109 ? 68.873 42.808 36.531 1.00 88.97 109 GLU A C 1
ATOM 679 O O . GLU A 1 109 ? 68.709 41.982 35.632 1.00 83.72 109 GLU A O 1
ATOM 685 N N . HIS A 1 110 ? 69.301 42.480 37.745 1.00 96.55 110 HIS A N 1
ATOM 686 C CA . HIS A 1 110 ? 69.653 41.107 38.085 1.00 102.89 110 HIS A CA 1
ATOM 687 C C . HIS A 1 110 ? 68.618 40.470 39.003 1.00 105.90 110 HIS A C 1
ATOM 688 O O . HIS A 1 110 ? 68.921 39.533 39.742 1.00 103.91 110 HIS A O 1
ATOM 695 N N . SER A 1 111 ? 67.394 40.982 38.947 1.00 102.20 111 SER A N 1
ATOM 696 C CA . SER A 1 111 ? 66.306 40.450 39.756 1.00 89.51 111 SER A CA 1
ATOM 697 C C . SER A 1 111 ? 64.949 40.754 39.131 1.00 79.53 111 SER A C 1
ATOM 698 O O . SER A 1 111 ? 64.720 41.849 38.619 1.00 81.42 111 SER A O 1
ATOM 701 N N . VAL A 1 112 ? 64.053 39.773 39.178 1.00 80.66 112 VAL A N 1
ATOM 702 C CA . VAL A 1 112 ? 62.705 39.933 38.651 1.00 68.01 112 VAL A CA 1
ATOM 703 C C . VAL A 1 112 ? 61.906 40.926 39.487 1.00 77.92 112 VAL A C 1
ATOM 704 O O . VAL A 1 112 ? 61.780 40.766 40.701 1.00 74.21 112 VAL A O 1
ATOM 708 N N . ALA A 1 113 ? 61.375 41.955 38.835 1.00 72.93 113 ALA A N 1
ATOM 709 C CA . ALA A 1 113 ? 60.518 42.919 39.511 1.00 76.93 113 ALA A CA 1
ATOM 710 C C . ALA A 1 113 ? 59.206 42.246 39.891 1.00 84.49 113 ALA A C 1
ATOM 711 O O . ALA A 1 113 ? 58.626 41.520 39.083 1.00 81.96 113 ALA A O 1
ATOM 713 N N . PRO A 1 114 ? 58.736 42.480 41.127 1.00 69.21 114 PRO A N 1
ATOM 714 C CA . PRO A 1 114 ? 57.507 41.866 41.647 1.00 71.11 114 PRO A CA 1
ATOM 715 C C . PRO A 1 114 ? 56.270 42.148 40.792 1.00 73.94 114 PRO A C 1
ATOM 716 O O . PRO A 1 114 ? 55.264 41.455 40.931 1.00 73.39 114 PRO A O 1
ATOM 720 N N . ASP A 1 115 ? 56.346 43.150 39.922 1.00 78.53 115 ASP A N 1
ATOM 721 C CA . ASP A 1 115 ? 55.251 43.454 39.009 1.00 74.42 115 ASP A CA 1
ATOM 722 C C . ASP A 1 115 ? 55.258 42.510 37.808 1.00 70.92 115 ASP A C 1
ATOM 723 O O . ASP A 1 115 ? 54.274 42.413 37.077 1.00 71.82 115 ASP A O 1
ATOM 725 N N . LYS A 1 116 ? 56.374 41.814 37.613 1.00 69.26 116 LYS A N 1
ATOM 726 C CA . LYS A 1 116 ? 56.523 40.905 36.480 1.00 67.25 116 LYS A CA 1
ATOM 727 C C . LYS A 1 116 ? 56.803 39.472 36.925 1.00 66.62 116 LYS A C 1
ATOM 728 O O . LYS A 1 116 ? 57.307 38.661 36.146 1.00 70.74 116 LYS A O 1
ATOM 734 N N . GLU A 1 117 ? 56.477 39.165 38.177 1.00 60.03 117 GLU A N 1
ATOM 735 C CA . GLU A 1 117 ? 56.661 37.816 38.702 1.00 56.45 117 GLU A CA 1
ATOM 736 C C . GLU A 1 117 ? 55.490 36.919 38.317 1.00 51.74 117 GLU A C 1
ATOM 737 O O . GLU A 1 117 ? 54.332 37.330 38.391 1.00 54.95 117 GLU A O 1
ATOM 743 N N . ILE A 1 118 ? 55.795 35.693 37.904 1.00 46.47 118 ILE A N 1
ATOM 744 C CA . ILE A 1 118 ? 54.770 34.774 37.424 1.00 45.09 118 ILE A CA 1
ATOM 745 C C . ILE A 1 118 ? 54.874 33.384 38.045 1.00 47.89 118 ILE A C 1
ATOM 746 O O . ILE A 1 118 ? 55.925 32.988 38.548 1.00 50.19 118 ILE A O 1
ATOM 751 N N . ARG A 1 119 ? 53.765 32.652 38.005 1.00 46.25 119 ARG A N 1
ATOM 752 C CA . ARG A 1 119 ? 53.763 31.230 38.320 1.00 40.32 119 ARG A CA 1
ATOM 753 C C . ARG A 1 119 ? 53.395 30.462 37.061 1.00 39.16 119 ARG A C 1
ATOM 754 O O . ARG A 1 119 ? 52.529 30.892 36.303 1.00 38.17 119 ARG A O 1
ATOM 762 N N . ALA A 1 120 ? 54.047 29.327 36.840 1.00 36.91 120 ALA A N 1
ATOM 763 C CA . ALA A 1 120 ? 53.852 28.577 35.605 1.00 41.36 120 ALA A CA 1
ATOM 764 C C . ALA A 1 120 ? 53.466 27.121 35.844 1.00 40.40 120 ALA A C 1
ATOM 765 O O . ALA A 1 120 ? 53.956 26.484 36.770 1.00 41.90 120 ALA A O 1
ATOM 767 N N . THR A 1 121 ? 52.586 26.603 34.994 1.00 36.79 121 THR A N 1
ATOM 768 C CA . THR A 1 121 ? 52.250 25.185 35.000 1.00 35.49 121 THR A CA 1
ATOM 769 C C . THR A 1 121 ? 52.967 24.482 33.856 1.00 36.55 121 THR A C 1
ATOM 770 O O . THR A 1 121 ? 52.753 24.808 32.690 1.00 40.23 121 THR A O 1
ATOM 774 N N . TRP A 1 122 ? 53.819 23.521 34.197 1.00 41.56 122 TRP A N 1
ATOM 775 C CA . TRP A 1 122 ? 54.530 22.734 33.197 1.00 44.09 122 TRP A CA 1
ATOM 776 C C . TRP A 1 122 ? 53.950 21.334 33.111 1.00 47.13 122 TRP A C 1
ATOM 777 O O . TRP A 1 122 ? 53.950 20.594 34.095 1.00 50.01 122 TRP A O 1
ATOM 788 N N . VAL A 1 123 ? 53.467 20.964 31.932 1.00 45.89 123 VAL A N 1
ATOM 789 C CA . VAL A 1 123 ? 53.012 19.601 31.709 1.00 49.14 123 VAL A CA 1
ATOM 790 C C . VAL A 1 123 ? 54.054 18.858 30.886 1.00 51.44 123 VAL A C 1
ATOM 791 O O . VAL A 1 123 ? 54.153 19.052 29.676 1.00 54.79 123 VAL A O 1
ATOM 795 N N . LEU A 1 124 ? 54.842 18.018 31.547 1.00 50.50 124 LEU A N 1
ATOM 796 C CA . LEU A 1 124 ? 55.918 17.305 30.873 1.00 50.26 124 LEU A CA 1
ATOM 797 C C . LEU A 1 124 ? 55.480 15.923 30.408 1.00 57.77 124 LEU A C 1
ATOM 798 O O . LEU A 1 124 ? 54.688 15.253 31.072 1.00 63.14 124 LEU A O 1
ATOM 803 N N . GLY A 1 125 ? 56.002 15.507 29.259 1.00 62.09 125 GLY A N 1
ATOM 804 C CA . GLY A 1 125 ? 55.720 14.194 28.714 1.00 55.36 125 GLY A CA 1
ATOM 805 C C . GLY A 1 125 ? 57.005 13.471 28.367 1.00 67.92 125 GLY A C 1
ATOM 806 O O . GLY A 1 125 ? 57.969 14.087 27.914 1.00 65.73 125 GLY A O 1
ATOM 807 N N . LYS A 1 126 ? 57.018 12.161 28.582 1.00 72.92 126 LYS A N 1
ATOM 808 C CA . LYS A 1 126 ? 58.212 11.364 28.339 1.00 77.44 126 LYS A CA 1
ATOM 809 C C . LYS A 1 126 ? 58.054 10.487 27.105 1.00 82.74 126 LYS A C 1
ATOM 810 O O . LYS A 1 126 ? 57.052 9.791 26.950 1.00 86.28 126 LYS A O 1
ATOM 816 N N . ARG A 1 127 ? 59.050 10.532 26.226 1.00 86.64 127 ARG A N 1
ATOM 817 C CA . ARG A 1 127 ? 59.072 9.678 25.045 1.00 96.38 127 ARG A CA 1
ATOM 818 C C . ARG A 1 127 ? 60.506 9.512 24.556 1.00 99.54 127 ARG A C 1
ATOM 819 O O . ARG A 1 127 ? 61.258 10.485 24.480 1.00 95.17 127 ARG A O 1
ATOM 827 N N . ASP A 1 128 ? 60.872 8.274 24.234 1.00 107.47 128 ASP A N 1
ATOM 828 C CA . ASP A 1 128 ? 62.226 7.934 23.798 1.00 111.63 128 ASP A CA 1
ATOM 829 C C . ASP A 1 128 ? 63.283 8.297 24.841 1.00 107.84 128 ASP A C 1
ATOM 830 O O . ASP A 1 128 ? 64.400 8.686 24.497 1.00 107.47 128 ASP A O 1
ATOM 835 N N . GLY A 1 129 ? 62.917 8.171 26.114 1.00 104.00 129 GLY A N 1
ATOM 836 C CA . GLY A 1 129 ? 63.851 8.370 27.208 1.00 100.85 129 GLY A CA 1
ATOM 837 C C . GLY A 1 129 ? 64.031 9.811 27.646 1.00 94.81 129 GLY A C 1
ATOM 838 O O . GLY A 1 129 ? 64.711 10.082 28.636 1.00 94.59 129 GLY A O 1
ATOM 839 N N . ALA A 1 130 ? 63.422 10.740 26.915 1.00 90.56 130 ALA A N 1
ATOM 840 C CA . ALA A 1 130 ? 63.572 12.160 27.215 1.00 83.21 130 ALA A CA 1
ATOM 841 C C . ALA A 1 130 ? 62.245 12.806 27.603 1.00 81.92 130 ALA A C 1
ATOM 842 O O . ALA A 1 130 ? 61.175 12.303 27.261 1.00 86.06 130 ALA A O 1
ATOM 844 N N . TRP A 1 131 ? 62.326 13.923 28.320 1.00 74.36 131 TRP A N 1
ATOM 845 C CA . TRP A 1 131 ? 61.138 14.670 28.716 1.00 69.73 131 TRP A CA 1
ATOM 846 C C . TRP A 1 131 ? 60.980 15.936 27.883 1.00 66.86 131 TRP A C 1
ATOM 847 O O . TRP A 1 131 ? 61.949 16.652 27.631 1.00 68.91 131 TRP A O 1
ATOM 858 N N . LEU A 1 132 ? 59.750 16.206 27.458 1.00 64.25 132 LEU A N 1
ATOM 859 C CA . LEU A 1 132 ? 59.448 17.406 26.689 1.00 60.34 132 LEU A CA 1
ATOM 860 C C . LEU A 1 132 ? 58.209 18.092 27.251 1.00 56.49 132 LEU A C 1
ATOM 861 O O . LEU A 1 132 ? 57.384 17.460 27.911 1.00 55.17 132 LEU A O 1
ATOM 866 N N . VAL A 1 133 ? 58.079 19.386 26.983 1.00 56.04 133 VAL A N 1
ATOM 867 C CA . VAL A 1 133 ? 56.948 20.156 27.485 1.00 54.18 133 VAL A CA 1
ATOM 868 C C . VAL A 1 133 ? 55.706 19.948 26.623 1.00 54.98 133 VAL A C 1
ATOM 869 O O . VAL A 1 133 ? 55.621 20.462 25.508 1.00 59.82 133 VAL A O 1
ATOM 873 N N . GLU A 1 134 ? 54.749 19.185 27.143 1.00 52.36 134 GLU A N 1
ATOM 874 C CA . GLU A 1 134 ? 53.485 18.959 26.451 1.00 57.27 134 GLU A CA 1
ATOM 875 C C . GLU A 1 134 ? 52.665 20.243 26.433 1.00 59.16 134 GLU A C 1
ATOM 876 O O . GLU A 1 134 ? 51.963 20.530 25.464 1.00 63.48 134 GLU A O 1
ATOM 882 N N . ALA A 1 135 ? 52.761 21.011 27.514 1.00 54.84 135 ALA A N 1
ATOM 883 C CA . ALA A 1 135 ? 51.991 22.240 27.651 1.00 52.81 135 ALA A CA 1
ATOM 884 C C . ALA A 1 135 ? 52.626 23.196 28.655 1.00 49.40 135 ALA A C 1
ATOM 885 O O . ALA A 1 135 ? 53.085 22.781 29.721 1.00 49.98 135 ALA A O 1
ATOM 887 N N . TYR A 1 136 ? 52.652 24.477 28.304 1.00 45.66 136 TYR A N 1
ATOM 888 C CA . TYR A 1 136 ? 53.126 25.513 29.212 1.00 39.72 136 TYR A CA 1
ATOM 889 C C . TYR A 1 136 ? 52.046 26.573 29.384 1.00 41.62 136 TYR A C 1
ATOM 890 O O . TYR A 1 136 ? 51.279 26.845 28.461 1.00 49.91 136 TYR A O 1
ATOM 899 N N . HIS A 1 137 ? 51.995 27.169 30.570 1.00 39.41 137 HIS A N 1
ATOM 900 C CA . HIS A 1 137 ? 51.021 28.210 30.865 1.00 40.88 137 HIS A CA 1
ATOM 901 C C . HIS A 1 137 ? 51.452 28.968 32.113 1.00 48.06 137 HIS A C 1
ATOM 902 O O . HIS A 1 137 ? 51.724 28.358 33.147 1.00 54.15 137 HIS A O 1
ATOM 909 N N . ASN A 1 138 ? 51.527 30.292 32.020 1.00 43.44 138 ASN A N 1
ATOM 910 C CA . ASN A 1 138 ? 51.840 31.097 33.198 1.00 41.91 138 ASN A CA 1
ATOM 911 C C . ASN A 1 138 ? 50.931 32.308 33.397 1.00 42.53 138 ASN A C 1
ATOM 912 O O . ASN A 1 138 ? 50.257 32.752 32.468 1.00 47.38 138 ASN A O 1
ATOM 917 N N . SER A 1 139 ? 50.926 32.832 34.618 1.00 40.34 139 SER A N 1
ATOM 918 C CA . SER A 1 139 ? 50.061 33.944 34.983 1.00 36.30 139 SER A CA 1
ATOM 919 C C . SER A 1 139 ? 50.765 34.818 36.016 1.00 37.65 139 SER A C 1
ATOM 920 O O . SER A 1 139 ? 51.642 34.342 36.733 1.00 39.73 139 SER A O 1
ATOM 923 N N . PRO A 1 140 ? 50.387 36.103 36.090 1.00 39.67 140 PRO A N 1
ATOM 924 C CA . PRO A 1 140 ? 50.979 37.021 37.070 1.00 37.15 140 PRO A CA 1
ATOM 925 C C . PRO A 1 140 ? 50.660 36.629 38.510 1.00 48.59 140 PRO A C 1
ATOM 926 O O . PRO A 1 140 ? 49.645 35.979 38.769 1.00 55.37 140 PRO A O 1
ATOM 930 N N . VAL A 1 141 ? 51.527 37.027 39.435 1.00 49.18 141 VAL A N 1
ATOM 931 C CA . VAL A 1 141 ? 51.299 36.803 40.856 1.00 50.55 141 VAL A CA 1
ATOM 932 C C . VAL A 1 141 ? 50.736 38.079 41.476 1.00 59.04 141 VAL A C 1
ATOM 933 O O . VAL A 1 141 ? 49.991 38.038 42.455 1.00 61.30 141 VAL A O 1
ATOM 937 N N . ARG A 1 142 ? 51.088 39.215 40.884 1.00 65.71 142 ARG A N 1
ATOM 938 C CA . ARG A 1 142 ? 50.576 40.504 41.335 1.00 70.39 142 ARG A CA 1
ATOM 939 C C . ARG A 1 142 ? 49.533 41.061 40.371 1.00 71.55 142 ARG A C 1
ATOM 940 O O . ARG A 1 142 ? 49.349 40.543 39.270 1.00 66.72 142 ARG A O 1
ATOM 948 N N . LEU A 1 143 ? 48.856 42.122 40.795 1.00 79.43 143 LEU A N 1
ATOM 949 C CA . LEU A 1 143 ? 47.785 42.720 40.008 1.00 79.84 143 LEU A CA 1
ATOM 950 C C . LEU A 1 143 ? 48.074 44.188 39.717 1.00 81.36 143 LEU A C 1
ATOM 951 O O . LEU A 1 143 ? 47.692 45.070 40.487 1.00 82.32 143 LEU A O 1
ATOM 956 N N . ASP B 1 17 ? 35.512 8.420 25.987 1.00 81.03 17 ASP B N 1
ATOM 957 C CA . ASP B 1 17 ? 36.636 9.239 26.429 1.00 77.57 17 ASP B CA 1
ATOM 958 C C . ASP B 1 17 ? 36.670 10.586 25.717 1.00 84.40 17 ASP B C 1
ATOM 959 O O . ASP B 1 17 ? 36.954 11.613 26.334 1.00 82.98 17 ASP B O 1
ATOM 964 N N . VAL B 1 18 ? 36.385 10.575 24.419 1.00 92.17 18 VAL B N 1
ATOM 965 C CA . VAL B 1 18 ? 36.356 11.800 23.627 1.00 91.68 18 VAL B CA 1
ATOM 966 C C . VAL B 1 18 ? 35.306 12.768 24.167 1.00 88.04 18 VAL B C 1
ATOM 967 O O . VAL B 1 18 ? 35.565 13.962 24.316 1.00 83.41 18 VAL B O 1
ATOM 971 N N . THR B 1 19 ? 34.125 12.239 24.473 1.00 91.83 19 THR B N 1
ATOM 972 C CA . THR B 1 19 ? 33.034 13.049 25.002 1.00 92.33 19 THR B CA 1
ATOM 973 C C . THR B 1 19 ? 33.234 13.354 26.483 1.00 88.01 19 THR B C 1
ATOM 974 O O . THR B 1 19 ? 32.925 14.453 26.945 1.00 89.83 19 THR B O 1
ATOM 978 N N . ALA B 1 20 ? 33.749 12.375 27.221 1.00 81.15 20 ALA B N 1
ATOM 979 C CA . ALA B 1 20 ? 33.975 12.525 28.656 1.00 71.73 20 ALA B CA 1
ATOM 980 C C . ALA B 1 20 ? 34.965 13.646 28.945 1.00 67.27 20 ALA B C 1
ATOM 981 O O . ALA B 1 20 ? 34.754 14.457 29.847 1.00 64.81 20 ALA B O 1
ATOM 983 N N . VAL B 1 21 ? 36.047 13.679 28.174 1.00 68.55 21 VAL B N 1
ATOM 984 C CA . VAL B 1 21 ? 37.051 14.730 28.284 1.00 63.56 21 VAL B CA 1
ATOM 985 C C . VAL B 1 21 ? 36.435 16.096 27.987 1.00 70.51 21 VAL B C 1
ATOM 986 O O . VAL B 1 21 ? 36.697 17.074 28.690 1.00 69.92 21 VAL B O 1
ATOM 990 N N . ALA B 1 22 ? 35.599 16.151 26.956 1.00 78.30 22 ALA B N 1
ATOM 991 C CA . ALA B 1 22 ? 34.940 17.393 26.566 1.00 82.41 22 ALA B CA 1
ATOM 992 C C . ALA B 1 22 ? 33.803 17.754 27.519 1.00 84.32 22 ALA B C 1
ATOM 993 O O . ALA B 1 22 ? 33.259 18.857 27.459 1.00 87.91 22 ALA B O 1
ATOM 995 N N . ASP B 1 23 ? 33.448 16.821 28.396 1.00 81.08 23 ASP B N 1
ATOM 996 C CA . ASP B 1 23 ? 32.349 17.033 29.332 1.00 78.55 23 ASP B CA 1
ATOM 997 C C . ASP B 1 23 ? 32.838 17.621 30.653 1.00 68.59 23 ASP B C 1
ATOM 998 O O . ASP B 1 23 ? 32.055 18.186 31.417 1.00 68.72 23 ASP B O 1
ATOM 1003 N N . VAL B 1 24 ? 34.134 17.483 30.915 1.00 60.90 24 VAL B N 1
ATOM 1004 C CA . VAL B 1 24 ? 34.744 18.033 32.126 1.00 53.37 24 VAL B CA 1
ATOM 1005 C C . VAL B 1 24 ? 34.618 19.561 32.249 1.00 52.77 24 VAL B C 1
ATOM 1006 O O . VAL B 1 24 ? 34.255 20.060 33.315 1.00 57.39 24 VAL B O 1
ATOM 1010 N N . PRO B 1 25 ? 34.909 20.313 31.168 1.00 76.06 25 PRO B N 1
ATOM 1011 C CA . PRO B 1 25 ? 34.665 21.754 31.289 1.00 73.07 25 PRO B CA 1
ATOM 1012 C C . PRO B 1 25 ? 33.182 22.080 31.451 1.00 68.79 25 PRO B C 1
ATOM 1013 O O . PRO B 1 25 ? 32.840 23.102 32.045 1.00 66.06 25 PRO B O 1
ATOM 1017 N N . ARG B 1 26 ? 32.314 21.218 30.932 1.00 73.89 26 ARG B N 1
ATOM 1018 C CA . ARG B 1 26 ? 30.875 21.445 31.026 1.00 76.74 26 ARG B CA 1
ATOM 1019 C C . ARG B 1 26 ? 30.326 21.065 32.400 1.00 83.13 26 ARG B C 1
ATOM 1020 O O . ARG B 1 26 ? 29.335 21.632 32.858 1.00 73.85 26 ARG B O 1
ATOM 1028 N N . ARG B 1 27 ? 30.975 20.108 33.056 1.00 79.92 27 ARG B N 1
ATOM 1029 C CA . ARG B 1 27 ? 30.581 19.715 34.404 1.00 76.95 27 ARG B CA 1
ATOM 1030 C C . ARG B 1 27 ? 30.939 20.795 35.416 1.00 71.58 27 ARG B C 1
ATOM 1031 O O . ARG B 1 27 ? 30.358 20.858 36.500 1.00 72.66 27 ARG B O 1
ATOM 1055 N N . GLU B 1 30 ? 28.265 24.021 35.225 1.00 66.53 30 GLU B N 1
ATOM 1056 C CA . GLU B 1 30 ? 27.044 23.785 35.984 1.00 90.90 30 GLU B CA 1
ATOM 1057 C C . GLU B 1 30 ? 27.328 23.943 37.473 1.00 63.95 30 GLU B C 1
ATOM 1058 O O . GLU B 1 30 ? 26.514 24.487 38.218 1.00 88.70 30 GLU B O 1
ATOM 1060 N N . ALA B 1 31 ? 28.494 23.463 37.894 1.00 59.64 31 ALA B N 1
ATOM 1061 C CA . ALA B 1 31 ? 28.916 23.563 39.286 1.00 58.73 31 ALA B CA 1
ATOM 1062 C C . ALA B 1 31 ? 29.166 25.015 39.674 1.00 56.98 31 ALA B C 1
ATOM 1063 O O . ALA B 1 31 ? 28.883 25.425 40.799 1.00 58.49 31 ALA B O 1
ATOM 1065 N N . TRP B 1 32 ? 29.701 25.789 38.735 1.00 52.44 32 TRP B N 1
ATOM 1066 C CA . TRP B 1 32 ? 29.959 27.204 38.966 1.00 50.45 32 TRP B CA 1
ATOM 1067 C C . TRP B 1 32 ? 28.645 27.975 39.034 1.00 55.57 32 TRP B C 1
ATOM 1068 O O . TRP B 1 32 ? 28.462 28.833 39.896 1.00 55.67 32 TRP B O 1
ATOM 1079 N N . ALA B 1 33 ? 27.732 27.662 38.119 1.00 59.92 33 ALA B N 1
ATOM 1080 C CA . ALA B 1 33 ? 26.441 28.341 38.054 1.00 64.55 33 ALA B CA 1
ATOM 1081 C C . ALA B 1 33 ? 25.614 28.111 39.316 1.00 68.77 33 ALA B C 1
ATOM 1082 O O . ALA B 1 33 ? 24.745 28.914 39.655 1.00 71.36 33 ALA B O 1
ATOM 1084 N N . SER B 1 34 ? 25.889 27.008 40.006 1.00 70.18 34 SER B N 1
ATOM 1085 C CA . SER B 1 34 ? 25.212 26.695 41.257 1.00 70.94 34 SER B CA 1
ATOM 1086 C C . SER B 1 34 ? 25.993 27.264 42.435 1.00 65.61 34 SER B C 1
ATOM 1087 O O . SER B 1 34 ? 25.589 27.114 43.587 1.00 68.21 34 SER B O 1
ATOM 1090 N N . ASN B 1 35 ? 27.108 27.924 42.127 1.00 63.02 35 ASN B N 1
ATOM 1091 C CA . ASN B 1 35 ? 28.064 28.388 43.133 1.00 64.86 35 ASN B CA 1
ATOM 1092 C C . ASN B 1 35 ? 28.451 27.292 44.125 1.00 68.49 35 ASN B C 1
ATOM 1093 O O . ASN B 1 35 ? 28.676 27.553 45.307 1.00 67.18 35 ASN B O 1
ATOM 1098 N N . ASP B 1 36 ? 28.528 26.063 43.622 1.00 71.61 36 ASP B N 1
ATOM 1099 C CA . ASP B 1 36 ? 28.845 24.898 44.438 1.00 68.88 36 ASP B CA 1
ATOM 1100 C C . ASP B 1 36 ? 30.354 24.693 44.507 1.00 62.00 36 ASP B C 1
ATOM 1101 O O . ASP B 1 36 ? 30.969 24.235 43.545 1.00 62.00 36 ASP B O 1
ATOM 1106 N N . ALA B 1 37 ? 30.945 25.030 45.649 1.00 57.84 37 ALA B N 1
ATOM 1107 C CA . ALA B 1 37 ? 32.383 24.879 45.835 1.00 53.85 37 ALA B CA 1
ATOM 1108 C C . ALA B 1 37 ? 32.789 23.408 45.873 1.00 57.21 37 ALA B C 1
ATOM 1109 O O . ALA B 1 37 ? 33.888 23.048 45.449 1.00 55.44 37 ALA B O 1
ATOM 1111 N N . SER B 1 38 ? 31.897 22.562 46.380 1.00 60.58 38 SER B N 1
ATOM 1112 C CA . SER B 1 38 ? 32.169 21.132 46.478 1.00 62.98 38 SER B CA 1
ATOM 1113 C C . SER B 1 38 ? 32.199 20.470 45.104 1.00 66.81 38 SER B C 1
ATOM 1114 O O . SER B 1 38 ? 33.153 19.771 44.766 1.00 70.19 38 SER B O 1
ATOM 1117 N N . ALA B 1 39 ? 31.152 20.699 44.317 1.00 67.10 39 ALA B N 1
ATOM 1118 C CA . ALA B 1 39 ? 31.045 20.114 42.984 1.00 71.06 39 ALA B CA 1
ATOM 1119 C C . ALA B 1 39 ? 32.177 20.575 42.070 1.00 75.55 39 ALA B C 1
ATOM 1120 O O . ALA B 1 39 ? 32.574 19.861 41.149 1.00 83.29 39 ALA B O 1
ATOM 1122 N N . PHE B 1 40 ? 32.690 21.772 42.331 1.00 69.37 40 PHE B N 1
ATOM 1123 C CA . PHE B 1 40 ? 33.818 22.299 41.577 1.00 61.22 40 PHE B CA 1
ATOM 1124 C C . PHE B 1 40 ? 35.098 21.571 41.969 1.00 61.01 40 PHE B C 1
ATOM 1125 O O . PHE B 1 40 ? 35.888 21.177 41.111 1.00 64.62 40 PHE B O 1
ATOM 1133 N N . ALA B 1 41 ? 35.295 21.396 43.272 1.00 59.07 41 ALA B N 1
ATOM 1134 C CA . ALA B 1 41 ? 36.509 20.776 43.793 1.00 55.21 41 ALA B CA 1
ATOM 1135 C C . ALA B 1 41 ? 36.571 19.276 43.513 1.00 57.62 41 ALA B C 1
ATOM 1136 O O . ALA B 1 41 ? 37.653 18.710 43.363 1.00 60.54 41 ALA B O 1
ATOM 1138 N N . SER B 1 42 ? 35.408 18.637 43.438 1.00 59.26 42 SER B N 1
ATOM 1139 C CA . SER B 1 42 ? 35.343 17.198 43.204 1.00 65.23 42 SER B CA 1
ATOM 1140 C C . SER B 1 42 ? 35.761 16.834 41.780 1.00 66.11 42 SER B C 1
ATOM 1141 O O . SER B 1 42 ? 35.980 15.662 41.471 1.00 70.77 42 SER B O 1
ATOM 1144 N N . LEU B 1 43 ? 35.872 17.842 40.921 1.00 61.95 43 LEU B N 1
ATOM 1145 C CA . LEU B 1 43 ? 36.332 17.640 39.553 1.00 61.42 43 LEU B CA 1
ATOM 1146 C C . LEU B 1 43 ? 37.829 17.373 39.530 1.00 56.24 43 LEU B C 1
ATOM 1147 O O . LEU B 1 43 ? 38.354 16.794 38.579 1.00 58.41 43 LEU B O 1
ATOM 1152 N N . PHE B 1 44 ? 38.511 17.807 40.584 1.00 50.39 44 PHE B N 1
ATOM 1153 C CA . PHE B 1 44 ? 39.965 17.737 40.635 1.00 51.20 44 PHE B CA 1
ATOM 1154 C C . PHE B 1 44 ? 40.492 16.403 41.147 1.00 55.83 44 PHE B C 1
ATOM 1155 O O . PHE B 1 44 ? 39.822 15.701 41.905 1.00 58.28 44 PHE B O 1
ATOM 1163 N N . ALA B 1 45 ? 41.703 16.065 40.717 1.00 58.58 45 ALA B N 1
ATOM 1164 C CA . ALA B 1 45 ? 42.421 14.916 41.243 1.00 65.07 45 ALA B CA 1
ATOM 1165 C C . ALA B 1 45 ? 42.790 15.210 42.693 1.00 66.68 45 ALA B C 1
ATOM 1166 O O . ALA B 1 45 ? 42.876 16.377 43.078 1.00 63.77 45 ALA B O 1
ATOM 1168 N N . PRO B 1 46 ? 42.991 14.157 43.506 1.00 71.66 46 PRO B N 1
ATOM 1169 C CA . PRO B 1 46 ? 43.373 14.301 44.917 1.00 71.67 46 PRO B CA 1
ATOM 1170 C C . PRO B 1 46 ? 44.529 15.278 45.145 1.00 69.20 46 PRO B C 1
ATOM 1171 O O . PRO B 1 46 ? 44.470 16.086 46.074 1.00 63.62 46 PRO B O 1
ATOM 1175 N N . ASP B 1 47 ? 45.558 15.204 44.307 1.00 70.46 47 ASP B N 1
ATOM 1176 C CA . ASP B 1 47 ? 46.697 16.112 44.409 1.00 67.70 47 ASP B CA 1
ATOM 1177 C C . ASP B 1 47 ? 46.618 17.202 43.345 1.00 59.18 47 ASP B C 1
ATOM 1178 O O . ASP B 1 47 ? 47.636 17.758 42.931 1.00 56.82 47 ASP B O 1
ATOM 1183 N N . GLY B 1 48 ? 45.397 17.506 42.917 1.00 55.75 48 GLY B N 1
ATOM 1184 C CA . GLY B 1 48 ? 45.166 18.440 41.831 1.00 54.07 48 GLY B CA 1
ATOM 1185 C C . GLY B 1 48 ? 45.668 19.848 42.083 1.00 48.54 48 GLY B C 1
ATOM 1186 O O . GLY B 1 48 ? 45.742 20.303 43.224 1.00 48.95 48 GLY B O 1
ATOM 1187 N N . THR B 1 49 ? 46.001 20.543 41.001 1.00 45.11 49 THR B N 1
ATOM 1188 C CA . THR B 1 49 ? 46.565 21.883 41.085 1.00 44.58 49 THR B CA 1
ATOM 1189 C C . THR B 1 49 ? 45.685 22.911 40.388 1.00 44.45 49 THR B C 1
ATOM 1190 O O . THR B 1 49 ? 45.159 22.658 39.303 1.00 41.41 49 THR B O 1
ATOM 1202 N N . VAL B 1 51 ? 46.029 27.120 39.489 1.00 35.34 51 VAL B N 1
ATOM 1203 C CA . VAL B 1 51 ? 46.760 28.382 39.544 1.00 33.67 51 VAL B CA 1
ATOM 1204 C C . VAL B 1 51 ? 46.012 29.484 38.793 1.00 36.82 51 VAL B C 1
ATOM 1205 O O . VAL B 1 51 ? 45.690 29.332 37.615 1.00 39.31 51 VAL B O 1
ATOM 1209 N N . LEU B 1 52 ? 45.746 30.592 39.479 1.00 34.32 52 LEU B N 1
ATOM 1210 C CA . LEU B 1 52 ? 44.984 31.698 38.902 1.00 40.85 52 LEU B CA 1
ATOM 1211 C C . LEU B 1 52 ? 45.777 33.004 38.983 1.00 47.08 52 LEU B C 1
ATOM 1212 O O . LEU B 1 52 ? 46.680 33.126 39.811 1.00 48.71 52 LEU B O 1
ATOM 1217 N N . PRO B 1 53 ? 45.453 33.980 38.114 1.00 49.43 53 PRO B N 1
ATOM 1218 C CA . PRO B 1 53 ? 46.096 35.297 38.167 1.00 47.93 53 PRO B CA 1
ATOM 1219 C C . PRO B 1 53 ? 46.010 35.906 39.559 1.00 50.80 53 PRO B C 1
ATOM 1220 O O . PRO B 1 53 ? 44.970 35.816 40.210 1.00 61.43 53 PRO B O 1
ATOM 1224 N N . GLY B 1 54 ? 47.102 36.517 40.005 1.00 72.73 54 GLY B N 1
ATOM 1225 C CA . GLY B 1 54 ? 47.204 36.982 41.373 1.00 69.30 54 GLY B CA 1
ATOM 1226 C C . GLY B 1 54 ? 47.834 35.890 42.212 1.00 62.42 54 GLY B C 1
ATOM 1227 O O . GLY B 1 54 ? 48.085 34.792 41.715 1.00 61.49 54 GLY B O 1
ATOM 1228 N N . ASP B 1 55 ? 48.094 36.181 43.482 1.00 63.23 55 ASP B N 1
ATOM 1229 C CA . ASP B 1 55 ? 48.710 35.198 44.365 1.00 65.80 55 ASP B CA 1
ATOM 1230 C C . ASP B 1 55 ? 47.716 34.096 44.710 1.00 62.17 55 ASP B C 1
ATOM 1231 O O . ASP B 1 55 ? 47.218 34.025 45.834 1.00 63.96 55 ASP B O 1
ATOM 1236 N N . VAL B 1 56 ? 47.430 33.240 43.733 1.00 58.02 56 VAL B N 1
ATOM 1237 C CA . VAL B 1 56 ? 46.484 32.148 43.915 1.00 52.90 56 VAL B CA 1
ATOM 1238 C C . VAL B 1 56 ? 47.063 30.833 43.407 1.00 52.65 56 VAL B C 1
ATOM 1239 O O . VAL B 1 56 ? 47.218 30.631 42.201 1.00 53.43 56 VAL B O 1
ATOM 1243 N N . PHE B 1 57 ? 47.389 29.946 44.340 1.00 50.13 57 PHE B N 1
ATOM 1244 C CA . PHE B 1 57 ? 47.922 28.632 44.008 1.00 44.89 57 PHE B CA 1
ATOM 1245 C C . PHE B 1 57 ? 47.445 27.609 45.028 1.00 46.38 57 PHE B C 1
ATOM 1246 O O . PHE B 1 57 ? 47.967 27.530 46.141 1.00 49.37 57 PHE B O 1
ATOM 1254 N N . GLN B 1 58 ? 46.437 26.836 44.642 1.00 48.23 58 GLN B N 1
ATOM 1255 C CA . GLN B 1 58 ? 45.864 25.830 45.520 1.00 49.21 58 GLN B CA 1
ATOM 1256 C C . GLN B 1 58 ? 46.285 24.439 45.075 1.00 49.66 58 GLN B C 1
ATOM 1257 O O . GLN B 1 58 ? 46.378 24.162 43.879 1.00 49.85 58 GLN B O 1
ATOM 1263 N N . LYS B 1 59 ? 46.547 23.570 46.044 1.00 47.29 59 LYS B N 1
ATOM 1264 C CA . LYS B 1 59 ? 46.877 22.184 45.750 1.00 46.44 59 LYS B CA 1
ATOM 1265 C C . LYS B 1 59 ? 46.053 21.247 46.619 1.00 47.52 59 LYS B C 1
ATOM 1266 O O . LYS B 1 59 ? 46.053 21.359 47.846 1.00 53.03 59 LYS B O 1
ATOM 1272 N N . GLY B 1 60 ? 45.351 20.322 45.977 1.00 44.57 60 GLY B N 1
ATOM 1273 C CA . GLY B 1 60 ? 44.516 19.381 46.694 1.00 49.60 60 GLY B CA 1
ATOM 1274 C C . GLY B 1 60 ? 43.066 19.815 46.706 1.00 56.19 60 GLY B C 1
ATOM 1275 O O . GLY B 1 60 ? 42.763 21.007 46.756 1.00 59.63 60 GLY B O 1
ATOM 1276 N N . VAL B 1 61 ? 42.171 18.835 46.660 1.00 58.41 61 VAL B N 1
ATOM 1277 C CA . VAL B 1 61 ? 40.736 19.080 46.636 1.00 60.58 61 VAL B CA 1
ATOM 1278 C C . VAL B 1 61 ? 40.282 19.930 47.822 1.00 67.93 61 VAL B C 1
ATOM 1279 O O . VAL B 1 61 ? 39.482 20.853 47.663 1.00 70.47 61 VAL B O 1
ATOM 1283 N N . ASP B 1 62 ? 40.806 19.626 49.006 1.00 73.62 62 ASP B N 1
ATOM 1284 C CA . ASP B 1 62 ? 40.443 20.367 50.210 1.00 76.07 62 ASP B CA 1
ATOM 1285 C C . ASP B 1 62 ? 40.857 21.836 50.123 1.00 69.90 62 ASP B C 1
ATOM 1286 O O . ASP B 1 62 ? 40.126 22.720 50.567 1.00 70.23 62 ASP B O 1
ATOM 1291 N N . GLY B 1 63 ? 42.025 22.091 49.545 1.00 63.82 63 GLY B N 1
ATOM 1292 C CA . GLY B 1 63 ? 42.508 23.450 49.384 1.00 60.97 63 GLY B CA 1
ATOM 1293 C C . GLY B 1 63 ? 41.677 24.245 48.395 1.00 61.87 63 GLY B C 1
ATOM 1294 O O . GLY B 1 63 ? 41.446 25.440 48.580 1.00 65.58 63 GLY B O 1
ATOM 1295 N N . ILE B 1 64 ? 41.223 23.575 47.341 1.00 58.40 64 ILE B N 1
ATOM 1296 C CA . ILE B 1 64 ? 40.430 24.217 46.298 1.00 52.47 64 ILE B CA 1
ATOM 1297 C C . ILE B 1 64 ? 39.002 24.491 46.766 1.00 56.51 64 ILE B C 1
ATOM 1298 O O . ILE B 1 64 ? 38.432 25.542 46.468 1.00 60.85 64 ILE B O 1
ATOM 1303 N N . ARG B 1 65 ? 38.430 23.546 47.507 1.00 57.17 65 ARG B N 1
ATOM 1304 C CA . ARG B 1 65 ? 37.083 23.709 48.044 1.00 60.79 65 ARG B CA 1
ATOM 1305 C C . ARG B 1 65 ? 37.010 24.883 49.013 1.00 63.63 65 ARG B C 1
ATOM 1306 O O . ARG B 1 65 ? 36.076 25.683 48.962 1.00 70.35 65 ARG B O 1
ATOM 1314 N N . GLU B 1 66 ? 38.000 24.982 49.894 1.00 63.00 66 GLU B N 1
ATOM 1315 C CA . GLU B 1 66 ? 38.065 26.079 50.852 1.00 67.37 66 GLU B CA 1
ATOM 1316 C C . GLU B 1 66 ? 38.225 27.413 50.137 1.00 61.78 66 GLU B C 1
ATOM 1317 O O . GLU B 1 66 ? 37.642 28.419 50.541 1.00 65.25 66 GLU B O 1
ATOM 1323 N N . PHE B 1 67 ? 39.013 27.411 49.067 1.00 53.72 67 PHE B N 1
ATOM 1324 C CA . PHE B 1 67 ? 39.239 28.618 48.285 1.00 49.22 67 PHE B CA 1
ATOM 1325 C C . PHE B 1 67 ? 37.974 29.045 47.549 1.00 52.88 67 PHE B C 1
ATOM 1326 O O . PHE B 1 67 ? 37.578 30.209 47.603 1.00 63.44 67 PHE B O 1
ATOM 1342 N N . THR B 1 69 ? 34.918 28.244 48.176 1.00 53.98 69 THR B N 1
ATOM 1343 C CA . THR B 1 69 ? 33.844 28.569 49.112 1.00 59.73 69 THR B CA 1
ATOM 1344 C C . THR B 1 69 ? 33.854 30.060 49.431 1.00 61.01 69 THR B C 1
ATOM 1345 O O . THR B 1 69 ? 32.808 30.711 49.444 1.00 62.46 69 THR B O 1
ATOM 1349 N N . LYS B 1 70 ? 35.045 30.593 49.681 1.00 59.17 70 LYS B N 1
ATOM 1350 C CA . LYS B 1 70 ? 35.204 32.012 49.971 1.00 62.77 70 LYS B CA 1
ATOM 1351 C C . LYS B 1 70 ? 34.902 32.863 48.740 1.00 67.01 70 LYS B C 1
ATOM 1352 O O . LYS B 1 70 ? 34.439 33.997 48.860 1.00 70.90 70 LYS B O 1
ATOM 1358 N N . CYS B 1 71 ? 35.162 32.308 47.560 1.00 53.38 71 CYS B N 1
ATOM 1359 C CA . CYS B 1 71 ? 34.922 33.012 46.302 1.00 54.09 71 CYS B CA 1
ATOM 1360 C C . CYS B 1 71 ? 33.443 33.040 45.926 1.00 54.70 71 CYS B C 1
ATOM 1361 O O . CYS B 1 71 ? 32.910 34.082 45.545 1.00 49.88 71 CYS B O 1
ATOM 1364 N N . TYR B 1 72 ? 32.788 31.889 46.028 1.00 57.19 72 TYR B N 1
ATOM 1365 C CA . TYR B 1 72 ? 31.373 31.785 45.692 1.00 55.19 72 TYR B CA 1
ATOM 1366 C C . TYR B 1 72 ? 30.504 32.542 46.686 1.00 59.53 72 TYR B C 1
ATOM 1367 O O . TYR B 1 72 ? 29.403 32.978 46.354 1.00 65.98 72 TYR B O 1
ATOM 1376 N N . ALA B 1 73 ? 31.004 32.695 47.906 1.00 58.72 73 ALA B N 1
ATOM 1377 C CA . ALA B 1 73 ? 30.328 33.503 48.909 1.00 60.03 73 ALA B CA 1
ATOM 1378 C C . ALA B 1 73 ? 30.865 34.927 48.846 1.00 60.91 73 ALA B C 1
ATOM 1379 O O . ALA B 1 73 ? 30.335 35.834 49.487 1.00 61.85 73 ALA B O 1
ATOM 1381 N N . GLY B 1 74 ? 31.922 35.109 48.060 1.00 62.92 74 GLY B N 1
ATOM 1382 C CA . GLY B 1 74 ? 32.541 36.409 47.885 1.00 58.85 74 GLY B CA 1
ATOM 1383 C C . GLY B 1 74 ? 32.314 36.983 46.500 1.00 58.24 74 GLY B C 1
ATOM 1384 O O . GLY B 1 74 ? 31.181 37.029 46.024 1.00 64.18 74 GLY B O 1
ATOM 1385 N N . PRO B 1 75 ? 33.398 37.414 45.837 1.00 56.28 75 PRO B N 1
ATOM 1386 C CA . PRO B 1 75 ? 33.330 38.144 44.564 1.00 56.18 75 PRO B CA 1
ATOM 1387 C C . PRO B 1 75 ? 32.710 37.348 43.417 1.00 57.35 75 PRO B C 1
ATOM 1388 O O . PRO B 1 75 ? 32.235 37.950 42.456 1.00 57.74 75 PRO B O 1
ATOM 1392 N N . TYR B 1 76 ? 32.713 36.023 43.515 1.00 61.37 76 TYR B N 1
ATOM 1393 C CA . TYR B 1 76 ? 32.173 35.182 42.448 1.00 64.36 76 TYR B CA 1
ATOM 1394 C C . TYR B 1 76 ? 30.704 34.822 42.665 1.00 65.34 76 TYR B C 1
ATOM 1395 O O . TYR B 1 76 ? 30.145 34.011 41.927 1.00 67.56 76 TYR B O 1
ATOM 1404 N N . LYS B 1 77 ? 30.085 35.427 43.673 1.00 66.32 77 LYS B N 1
ATOM 1405 C CA . LYS B 1 77 ? 28.692 35.134 44.001 1.00 71.43 77 LYS B CA 1
ATOM 1406 C C . LYS B 1 77 ? 27.757 35.540 42.866 1.00 72.52 77 LYS B C 1
ATOM 1407 O O . LYS B 1 77 ? 27.854 36.647 42.337 1.00 74.76 77 LYS B O 1
ATOM 1413 N N . GLY B 1 78 ? 26.863 34.632 42.488 1.00 71.80 78 GLY B N 1
ATOM 1414 C CA . GLY B 1 78 ? 25.879 34.909 41.457 1.00 73.03 78 GLY B CA 1
ATOM 1415 C C . GLY B 1 78 ? 26.433 34.901 40.044 1.00 71.04 78 GLY B C 1
ATOM 1416 O O . GLY B 1 78 ? 25.692 35.097 39.080 1.00 74.39 78 GLY B O 1
ATOM 1417 N N . THR B 1 79 ? 27.736 34.671 39.916 1.00 64.55 79 THR B N 1
ATOM 1418 C CA . THR B 1 79 ? 28.382 34.665 38.610 1.00 57.99 79 THR B CA 1
ATOM 1419 C C . THR B 1 79 ? 28.330 33.286 37.964 1.00 52.40 79 THR B C 1
ATOM 1420 O O . THR B 1 79 ? 28.227 32.269 38.649 1.00 50.91 79 THR B O 1
ATOM 1424 N N . SER B 1 80 ? 28.400 33.265 36.637 1.00 51.08 80 SER B N 1
ATOM 1425 C CA . SER B 1 80 ? 28.485 32.018 35.889 1.00 52.60 80 SER B CA 1
ATOM 1426 C C . SER B 1 80 ? 29.664 32.094 34.927 1.00 51.35 80 SER B C 1
ATOM 1427 O O . SER B 1 80 ? 30.203 33.173 34.685 1.00 46.00 80 SER B O 1
ATOM 1430 N N . VAL B 1 81 ? 30.072 30.952 34.386 1.00 58.27 81 VAL B N 1
ATOM 1431 C CA . VAL B 1 81 ? 31.207 30.920 33.469 1.00 59.55 81 VAL B CA 1
ATOM 1432 C C . VAL B 1 81 ? 30.906 30.177 32.175 1.00 61.15 81 VAL B C 1
ATOM 1433 O O . VAL B 1 81 ? 30.420 29.048 32.189 1.00 61.79 81 VAL B O 1
ATOM 1437 N N . PHE B 1 82 ? 31.195 30.830 31.055 1.00 71.41 82 PHE B N 1
ATOM 1438 C CA . PHE B 1 82 ? 31.138 30.185 29.755 1.00 68.19 82 PHE B CA 1
ATOM 1439 C C . PHE B 1 82 ? 32.560 29.971 29.251 1.00 59.62 82 PHE B C 1
ATOM 1440 O O . PHE B 1 82 ? 33.467 30.725 29.601 1.00 60.26 82 PHE B O 1
ATOM 1442 N N . GLY B 1 83 ? 32.756 28.940 28.439 1.00 56.70 83 GLY B N 1
ATOM 1443 C CA . GLY B 1 83 ? 34.078 28.620 27.934 1.00 53.94 83 GLY B CA 1
ATOM 1444 C C . GLY B 1 83 ? 34.044 27.686 26.743 1.00 57.33 83 GLY B C 1
ATOM 1445 O O . GLY B 1 83 ? 33.327 26.686 26.745 1.00 63.44 83 GLY B O 1
ATOM 1446 N N . VAL B 1 84 ? 34.826 28.011 25.720 1.00 57.16 84 VAL B N 1
ATOM 1447 C CA . VAL B 1 84 ? 34.869 27.203 24.509 1.00 61.50 84 VAL B CA 1
ATOM 1448 C C . VAL B 1 84 ? 36.192 26.461 24.380 1.00 61.39 84 VAL B C 1
ATOM 1449 O O . VAL B 1 84 ? 37.254 27.080 24.354 1.00 65.77 84 VAL B O 1
ATOM 1453 N N . PRO B 1 85 ? 36.132 25.125 24.303 1.00 59.83 85 PRO B N 1
ATOM 1454 C CA . PRO B 1 85 ? 37.338 24.329 24.054 1.00 57.81 85 PRO B CA 1
ATOM 1455 C C . PRO B 1 85 ? 37.905 24.633 22.672 1.00 55.13 85 PRO B C 1
ATOM 1456 O O . PRO B 1 85 ? 37.342 24.209 21.663 1.00 57.79 85 PRO B O 1
ATOM 1460 N N . ILE B 1 86 ? 39.006 25.376 22.631 1.00 51.56 86 ILE B N 1
ATOM 1461 C CA . ILE B 1 86 ? 39.613 25.760 21.363 1.00 54.71 86 ILE B CA 1
ATOM 1462 C C . ILE B 1 86 ? 40.733 24.807 20.960 1.00 59.44 86 ILE B C 1
ATOM 1463 O O . ILE B 1 86 ? 41.314 24.945 19.883 1.00 65.75 86 ILE B O 1
ATOM 1468 N N . ASP B 1 87 ? 41.031 23.844 21.830 1.00 57.58 87 ASP B N 1
ATOM 1469 C CA . ASP B 1 87 ? 41.995 22.793 21.513 1.00 63.42 87 ASP B CA 1
ATOM 1470 C C . ASP B 1 87 ? 41.918 21.610 22.476 1.00 62.47 87 ASP B C 1
ATOM 1471 O O . ASP B 1 87 ? 42.145 21.755 23.676 1.00 64.92 87 ASP B O 1
ATOM 1476 N N . VAL B 1 88 ? 41.599 20.440 21.932 1.00 62.69 88 VAL B N 1
ATOM 1477 C CA . VAL B 1 88 ? 41.569 19.205 22.705 1.00 60.69 88 VAL B CA 1
ATOM 1478 C C . VAL B 1 88 ? 42.665 18.272 22.206 1.00 65.56 88 VAL B C 1
ATOM 1479 O O . VAL B 1 88 ? 42.801 18.050 21.003 1.00 67.44 88 VAL B O 1
ATOM 1483 N N . ARG B 1 89 ? 43.444 17.725 23.131 1.00 66.68 89 ARG B N 1
ATOM 1484 C CA . ARG B 1 89 ? 44.602 16.927 22.757 1.00 65.91 89 ARG B CA 1
ATOM 1485 C C . ARG B 1 89 ? 44.834 15.765 23.717 1.00 67.30 89 ARG B C 1
ATOM 1486 O O . ARG B 1 89 ? 44.731 15.920 24.934 1.00 70.95 89 ARG B O 1
ATOM 1494 N N . PHE B 1 90 ? 45.141 14.599 23.158 1.00 67.49 90 PHE B N 1
ATOM 1495 C CA . PHE B 1 90 ? 45.494 13.430 23.954 1.00 66.73 90 PHE B CA 1
ATOM 1496 C C . PHE B 1 90 ? 46.996 13.177 23.878 1.00 72.08 90 PHE B C 1
ATOM 1497 O O . PHE B 1 90 ? 47.546 12.979 22.796 1.00 76.49 90 PHE B O 1
ATOM 1505 N N . THR B 1 91 ? 47.655 13.191 25.032 1.00 72.46 91 THR B N 1
ATOM 1506 C CA . THR B 1 91 ? 49.092 12.952 25.096 1.00 77.33 91 THR B CA 1
ATOM 1507 C C . THR B 1 91 ? 49.373 11.457 25.185 1.00 82.41 91 THR B C 1
ATOM 1508 O O . THR B 1 91 ? 50.319 10.951 24.581 1.00 85.73 91 THR B O 1
ATOM 1512 N N . GLY B 1 92 ? 48.540 10.760 25.949 1.00 81.99 92 GLY B N 1
ATOM 1513 C CA . GLY B 1 92 ? 48.630 9.319 26.081 1.00 82.07 92 GLY B CA 1
ATOM 1514 C C . GLY B 1 92 ? 47.238 8.734 26.209 1.00 81.47 92 GLY B C 1
ATOM 1515 O O . GLY B 1 92 ? 46.250 9.442 26.020 1.00 79.87 92 GLY B O 1
ATOM 1516 N N . PRO B 1 93 ? 47.147 7.436 26.528 1.00 84.17 93 PRO B N 1
ATOM 1517 C CA . PRO B 1 93 ? 45.833 6.810 26.698 1.00 88.55 93 PRO B CA 1
ATOM 1518 C C . PRO B 1 93 ? 45.106 7.308 27.946 1.00 90.45 93 PRO B C 1
ATOM 1519 O O . PRO B 1 93 ? 43.877 7.392 27.943 1.00 91.68 93 PRO B O 1
ATOM 1523 N N . ASP B 1 94 ? 45.855 7.645 28.992 1.00 89.01 94 ASP B N 1
ATOM 1524 C CA . ASP B 1 94 ? 45.251 8.018 30.269 1.00 89.00 94 ASP B CA 1
ATOM 1525 C C . ASP B 1 94 ? 45.359 9.507 30.594 1.00 82.82 94 ASP B C 1
ATOM 1526 O O . ASP B 1 94 ? 44.883 9.954 31.637 1.00 83.43 94 ASP 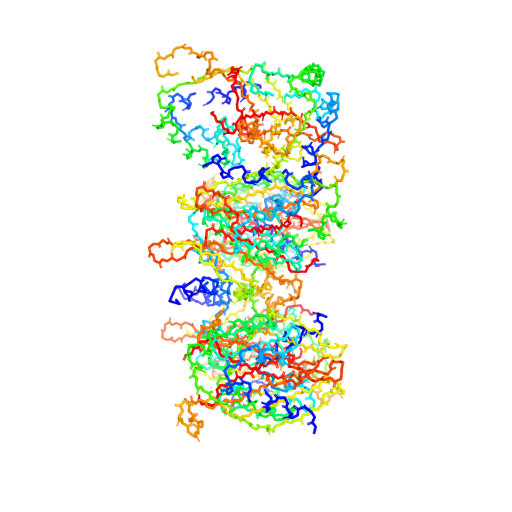B O 1
ATOM 1531 N N . THR B 1 95 ? 45.983 10.272 29.705 1.00 75.46 95 THR B N 1
ATOM 1532 C CA . THR B 1 95 ? 46.119 11.710 29.915 1.00 67.55 95 THR B CA 1
ATOM 1533 C C . THR B 1 95 ? 45.624 12.516 28.716 1.00 62.48 95 THR B C 1
ATOM 1534 O O . THR B 1 95 ? 45.781 12.101 27.568 1.00 61.77 95 THR B O 1
ATOM 1538 N N . ALA B 1 96 ? 45.025 13.670 28.996 1.00 58.18 96 ALA B N 1
ATOM 1539 C CA . ALA B 1 96 ? 44.531 14.559 27.951 1.00 55.26 96 ALA B CA 1
ATOM 1540 C C . ALA B 1 96 ? 44.673 16.020 28.370 1.00 56.96 96 ALA B C 1
ATOM 1541 O O . ALA B 1 96 ? 44.645 16.337 29.558 1.00 62.89 96 ALA B O 1
ATOM 1543 N N . ILE B 1 97 ? 44.830 16.906 27.390 1.00 54.51 97 ILE B N 1
ATOM 1544 C CA . ILE B 1 97 ? 44.999 18.331 27.663 1.00 50.42 97 ILE B CA 1
ATOM 1545 C C . ILE B 1 97 ? 43.988 19.175 26.891 1.00 52.91 97 ILE B C 1
ATOM 1546 O O . ILE B 1 97 ? 43.757 18.950 25.702 1.00 57.82 97 ILE B O 1
ATOM 1551 N N . LEU B 1 98 ? 43.389 20.147 27.573 1.00 49.59 98 LEU B N 1
ATOM 1552 C CA . LEU B 1 98 ? 42.434 21.050 26.942 1.00 49.66 98 LEU B CA 1
ATOM 1553 C C . LEU B 1 98 ? 42.843 22.505 27.105 1.00 53.14 98 LEU B C 1
ATOM 1554 O O . LEU B 1 98 ? 43.311 22.918 28.166 1.00 56.30 98 LEU B O 1
ATOM 1559 N N . ILE B 1 99 ? 42.656 23.279 26.045 1.00 50.21 99 ILE B N 1
ATOM 1560 C CA . ILE B 1 99 ? 42.831 24.719 26.111 1.00 49.28 99 ILE B CA 1
ATOM 1561 C C . ILE B 1 99 ? 41.487 25.367 25.822 1.00 51.88 99 ILE B C 1
ATOM 1562 O O . ILE B 1 99 ? 40.938 25.211 24.734 1.00 61.61 99 ILE B O 1
ATOM 1567 N N . THR B 1 100 ? 40.947 26.077 26.806 1.00 47.53 100 THR B N 1
ATOM 1568 C CA . THR B 1 100 ? 39.634 26.692 26.659 1.00 45.88 100 THR B CA 1
ATOM 1569 C C . THR B 1 100 ? 39.718 28.209 26.697 1.00 46.29 100 THR B C 1
ATOM 1570 O O . THR B 1 100 ? 40.634 28.775 27.290 1.00 51.07 100 THR B O 1
ATOM 1574 N N . GLN B 1 101 ? 38.753 28.861 26.058 1.00 45.90 101 GLN B N 1
ATOM 1575 C CA . GLN B 1 101 ? 38.681 30.313 26.067 1.00 51.88 101 GLN B CA 1
ATOM 1576 C C . GLN B 1 101 ? 37.289 30.762 26.485 1.00 54.78 101 GLN B C 1
ATOM 1577 O O . GLN B 1 101 ? 36.286 30.221 26.020 1.00 59.88 101 GLN B O 1
ATOM 1583 N N . GLY B 1 102 ? 37.237 31.748 27.373 1.00 50.72 102 GLY B N 1
ATOM 1584 C CA . GLY B 1 102 ? 35.977 32.258 27.878 1.00 49.07 102 GLY B CA 1
ATOM 1585 C C . GLY B 1 102 ? 36.193 33.239 29.011 1.00 52.29 102 GLY B C 1
ATOM 1586 O O . GLY B 1 102 ? 36.931 34.212 28.863 1.00 57.16 102 GLY B O 1
ATOM 1587 N N . GLY B 1 103 ? 35.549 32.988 30.145 1.00 56.98 103 GLY B N 1
ATOM 1588 C CA . GLY B 1 103 ? 35.720 33.837 31.309 1.00 65.06 103 GLY B CA 1
ATOM 1589 C C . GLY B 1 103 ? 34.510 33.900 32.220 1.00 68.79 103 GLY B C 1
ATOM 1590 O O . GLY B 1 103 ? 33.479 33.286 31.950 1.00 65.21 103 GLY B O 1
ATOM 1591 N N . VAL B 1 104 ? 34.644 34.653 33.307 1.00 60.39 104 VAL B N 1
ATOM 1592 C CA . VAL B 1 104 ? 33.576 34.798 34.287 1.00 60.13 104 VAL B CA 1
ATOM 1593 C C . VAL B 1 104 ? 32.609 35.904 33.884 1.00 67.35 104 VAL B C 1
ATOM 1594 O O . VAL B 1 104 ? 33.020 37.026 33.591 1.00 70.48 104 VAL B O 1
ATOM 1606 N N . ALA B 1 106 ? 29.533 38.411 34.862 1.00 71.33 106 ALA B N 1
ATOM 1607 C CA . ALA B 1 106 ? 28.926 39.070 36.012 1.00 71.98 106 ALA B CA 1
ATOM 1608 C C . ALA B 1 106 ? 27.409 38.904 35.997 1.00 75.04 106 ALA B C 1
ATOM 1609 O O . ALA B 1 106 ? 26.822 38.658 34.943 1.00 81.70 106 ALA B O 1
ATOM 1611 N N . PRO B 1 107 ? 26.769 39.020 37.171 1.00 71.64 107 PRO B N 1
ATOM 1612 C CA . PRO B 1 107 ? 25.303 39.000 37.213 1.00 74.56 107 PRO B CA 1
ATOM 1613 C C . PRO B 1 107 ? 24.719 40.171 36.431 1.00 78.94 107 PRO B C 1
ATOM 1614 O O . PRO B 1 107 ? 25.260 41.275 36.486 1.00 80.22 107 PRO B O 1
ATOM 1618 N N . GLY B 1 108 ? 23.634 39.928 35.705 1.00 75.63 108 GLY B N 1
ATOM 1619 C CA . GLY B 1 108 ? 22.989 40.971 34.929 1.00 91.16 108 GLY B CA 1
ATOM 1620 C C . GLY B 1 108 ? 23.560 41.112 33.532 1.00 94.76 108 GLY B C 1
ATOM 1621 O O . GLY B 1 108 ? 22.897 41.627 32.631 1.00 100.84 108 GLY B O 1
ATOM 1622 N N . GLU B 1 109 ? 24.794 40.655 33.350 1.00 93.28 109 GLU B N 1
ATOM 1623 C CA . GLU B 1 109 ? 25.458 40.728 32.054 1.00 90.90 109 GLU B CA 1
ATOM 1624 C C . GLU B 1 109 ? 25.311 39.420 31.285 1.00 87.61 109 GLU B C 1
ATOM 1625 O O . GLU B 1 109 ? 25.338 38.338 31.872 1.00 79.43 109 GLU B O 1
ATOM 1631 N N . HIS B 1 110 ? 25.153 39.526 29.969 1.00 93.75 110 HIS B N 1
ATOM 1632 C CA . HIS B 1 110 ? 25.003 38.350 29.118 1.00 95.42 110 HIS B CA 1
ATOM 1633 C C . HIS B 1 110 ? 26.153 38.204 28.126 1.00 91.50 110 HIS B C 1
ATOM 1634 O O . HIS B 1 110 ? 25.980 37.651 27.040 1.00 91.73 110 HIS B O 1
ATOM 1641 N N . SER B 1 111 ? 27.322 38.705 28.510 1.00 87.26 111 SER B N 1
ATOM 1642 C CA . SER B 1 111 ? 28.534 38.551 27.714 1.00 80.34 111 SER B CA 1
ATOM 1643 C C . SER B 1 111 ? 29.752 38.817 28.584 1.00 71.66 111 SER B C 1
ATOM 1644 O O . SER B 1 111 ? 29.767 39.770 29.363 1.00 68.29 111 SER B O 1
ATOM 1647 N N . VAL B 1 112 ? 30.771 37.974 28.453 1.00 55.76 112 VAL B N 1
ATOM 1648 C CA . VAL B 1 112 ? 32.005 38.160 29.205 1.00 55.27 112 VAL B CA 1
ATOM 1649 C C . VAL B 1 112 ? 32.736 39.417 28.734 1.00 56.31 112 VAL B C 1
ATOM 1650 O O . VAL B 1 112 ? 32.997 39.586 27.543 1.00 61.06 112 VAL B O 1
ATOM 1654 N N . ALA B 1 113 ? 33.040 40.304 29.676 1.00 57.21 113 ALA B N 1
ATOM 1655 C CA . ALA B 1 113 ? 33.711 41.563 29.369 1.00 65.29 113 ALA B CA 1
ATOM 1656 C C . ALA B 1 113 ? 35.084 41.310 28.753 1.00 70.90 113 ALA B C 1
ATOM 1657 O O . ALA B 1 113 ? 35.729 40.310 29.068 1.00 69.95 113 ALA B O 1
ATOM 1659 N N . PRO B 1 114 ? 35.531 42.211 27.863 1.00 77.17 114 PRO B N 1
ATOM 1660 C CA . PRO B 1 114 ? 36.832 42.045 27.205 1.00 75.09 114 PRO B CA 1
ATOM 1661 C C . PRO B 1 114 ? 37.996 41.999 28.195 1.00 70.08 114 PRO B C 1
ATOM 1662 O O . PRO B 1 114 ? 38.965 41.277 27.962 1.00 66.70 114 PRO B O 1
ATOM 1666 N N . ASP B 1 115 ? 37.893 42.749 29.288 1.00 71.97 115 ASP B N 1
ATOM 1667 C CA . ASP B 1 115 ? 38.958 42.781 30.286 1.00 76.07 115 ASP B CA 1
ATOM 1668 C C . ASP B 1 115 ? 38.766 41.724 31.374 1.00 74.33 115 ASP B C 1
ATOM 1669 O O . ASP B 1 115 ? 39.329 41.837 32.462 1.00 77.80 115 ASP B O 1
ATOM 1674 N N . LYS B 1 116 ? 37.970 40.702 31.073 1.00 70.06 116 LYS B N 1
ATOM 1675 C CA . LYS B 1 116 ? 37.767 39.583 31.990 1.00 64.69 116 LYS B CA 1
ATOM 1676 C C . LYS B 1 116 ? 37.910 38.258 31.250 1.00 59.07 116 LYS B C 1
ATOM 1677 O O . LYS B 1 116 ? 37.826 37.186 31.848 1.00 60.65 116 LYS B O 1
ATOM 1683 N N . GLU B 1 117 ? 38.124 38.344 29.942 1.00 56.81 117 GLU B N 1
ATOM 1684 C CA . GLU B 1 117 ? 38.283 37.160 29.109 1.00 58.95 117 GLU B CA 1
ATOM 1685 C C . GLU B 1 117 ? 39.613 36.473 29.398 1.00 53.80 117 GLU B C 1
ATOM 1686 O O . GLU B 1 117 ? 40.645 37.133 29.522 1.00 51.52 117 GLU B O 1
ATOM 1692 N N . ILE B 1 118 ? 39.586 35.148 29.507 1.00 51.84 118 ILE B N 1
ATOM 1693 C CA . ILE B 1 118 ? 40.787 34.383 29.829 1.00 49.30 118 ILE B CA 1
ATOM 1694 C C . ILE B 1 118 ? 40.951 33.141 28.953 1.00 46.98 118 ILE B C 1
ATOM 1695 O O . ILE B 1 118 ? 40.033 32.748 28.234 1.00 46.39 118 ILE B O 1
ATOM 1700 N N . ARG B 1 119 ? 42.134 32.539 29.018 1.00 48.79 119 ARG B N 1
ATOM 1701 C CA . ARG B 1 119 ? 42.383 31.237 28.409 1.00 48.03 119 ARG B CA 1
ATOM 1702 C C . ARG B 1 119 ? 42.912 30.281 29.467 1.00 48.67 119 ARG B C 1
ATOM 1703 O O . ARG B 1 119 ? 43.793 30.639 30.245 1.00 47.34 119 ARG B O 1
ATOM 1711 N N . ALA B 1 120 ? 42.382 29.064 29.491 1.00 46.95 120 ALA B N 1
ATOM 1712 C CA . ALA B 1 120 ? 42.748 28.106 30.527 1.00 45.32 120 ALA B CA 1
ATOM 1713 C C . ALA B 1 120 ? 43.364 26.827 29.970 1.00 46.11 120 ALA B C 1
ATOM 1714 O O . ALA B 1 120 ? 42.947 26.327 28.925 1.00 46.53 120 ALA B O 1
ATOM 1716 N N . THR B 1 121 ? 44.362 26.309 30.679 1.00 44.75 121 THR B N 1
ATOM 1717 C CA . THR B 1 121 ? 44.956 25.019 30.358 1.00 44.35 121 THR B CA 1
ATOM 1718 C C . THR B 1 121 ? 44.412 23.960 31.306 1.00 51.88 121 THR B C 1
ATOM 1719 O O . THR B 1 121 ? 44.591 24.049 32.521 1.00 58.82 121 THR B O 1
ATOM 1723 N N . TRP B 1 122 ? 43.740 22.963 30.742 1.00 50.85 122 TRP B N 1
ATOM 1724 C CA . TRP B 1 122 ? 43.178 21.872 31.524 1.00 47.69 122 TRP B CA 1
ATOM 1725 C C . TRP B 1 122 ? 44.024 20.621 31.347 1.00 44.78 122 TRP B C 1
ATOM 1726 O O . TRP B 1 122 ? 44.382 20.262 30.228 1.00 49.99 122 TRP B O 1
ATOM 1737 N N . VAL B 1 123 ? 44.342 19.954 32.450 1.00 40.70 123 VAL B N 1
ATOM 1738 C CA . VAL B 1 123 ? 45.085 18.702 32.378 1.00 47.60 123 VAL B CA 1
ATOM 1739 C C . VAL B 1 123 ? 44.279 17.572 33.002 1.00 55.14 123 VAL B C 1
ATOM 1740 O O . VAL B 1 123 ? 44.104 17.520 34.218 1.00 60.96 123 VAL B O 1
ATOM 1744 N N . LEU B 1 124 ? 43.788 16.665 32.164 1.00 55.10 124 LEU B N 1
ATOM 1745 C CA . LEU B 1 124 ? 42.915 15.599 32.638 1.00 55.28 124 LEU B CA 1
ATOM 1746 C C . LEU B 1 124 ? 43.621 14.248 32.695 1.00 57.74 124 LEU B C 1
ATOM 1747 O O . LEU B 1 124 ? 44.284 13.837 31.743 1.00 53.89 124 LEU B O 1
ATOM 1752 N N . GLY B 1 125 ? 43.467 13.562 33.823 1.00 64.18 125 GLY B N 1
ATOM 1753 C CA . GLY B 1 125 ? 44.000 12.223 33.987 1.00 68.40 125 GLY B CA 1
ATOM 1754 C C . GLY B 1 125 ? 42.881 11.218 34.180 1.00 74.01 125 GLY B C 1
ATOM 1755 O O . GLY B 1 125 ? 41.938 11.463 34.934 1.00 75.87 125 GLY B O 1
ATOM 1756 N N . LYS B 1 126 ? 42.982 10.083 33.495 1.00 74.64 126 LYS B N 1
ATOM 1757 C CA . LYS B 1 126 ? 41.952 9.053 33.569 1.00 73.78 126 LYS B CA 1
ATOM 1758 C C . LYS B 1 126 ? 42.280 8.014 34.636 1.00 73.74 126 LYS B C 1
ATOM 1759 O O . LYS B 1 126 ? 43.277 7.301 34.535 1.00 75.11 126 LYS B O 1
ATOM 1765 N N . ARG B 1 127 ? 41.437 7.937 35.661 1.00 76.16 127 ARG B N 1
ATOM 1766 C CA . ARG B 1 127 ? 41.600 6.945 36.717 1.00 77.75 127 ARG B CA 1
ATOM 1767 C C . ARG B 1 127 ? 40.275 6.245 37.004 1.00 83.41 127 ARG B C 1
ATOM 1768 O O . ARG B 1 127 ? 39.275 6.895 37.311 1.00 83.96 127 ARG B O 1
ATOM 1770 N N . ASP B 1 128 ? 40.282 4.919 36.896 1.00 88.71 128 ASP B N 1
ATOM 1771 C CA . ASP B 1 128 ? 39.088 4.099 37.103 1.00 96.94 128 ASP B CA 1
ATOM 1772 C C . ASP B 1 128 ? 37.937 4.476 36.171 1.00 96.49 128 ASP B C 1
ATOM 1773 O O . ASP B 1 128 ? 36.772 4.442 36.565 1.00 99.09 128 ASP B O 1
ATOM 1778 N N . GLY B 1 129 ? 38.272 4.835 34.936 1.00 95.33 129 GLY B N 1
ATOM 1779 C CA . GLY B 1 129 ? 37.269 5.113 33.923 1.00 100.28 129 GLY B CA 1
ATOM 1780 C C . GLY B 1 129 ? 36.806 6.557 33.855 1.00 97.77 129 GLY B C 1
ATOM 1781 O O . GLY B 1 129 ? 36.283 6.996 32.830 1.00 99.49 129 GLY B O 1
ATOM 1782 N N . ALA B 1 130 ? 36.995 7.299 34.943 1.00 90.87 130 ALA B N 1
ATOM 1783 C CA . ALA B 1 130 ? 36.542 8.686 35.006 1.00 82.87 130 ALA B CA 1
ATOM 1784 C C . ALA B 1 130 ? 37.699 9.673 34.892 1.00 75.36 130 ALA B C 1
ATOM 1785 O O . ALA B 1 130 ? 38.806 9.406 35.360 1.00 72.99 130 ALA B O 1
ATOM 1787 N N . TRP B 1 131 ? 37.431 10.817 34.269 1.00 73.01 131 TRP B N 1
ATOM 1788 C CA . TRP B 1 131 ? 38.447 11.847 34.077 1.00 68.56 131 TRP B CA 1
ATOM 1789 C C . TRP B 1 131 ? 38.366 12.931 35.147 1.00 64.46 131 TRP B C 1
ATOM 1790 O O . TRP B 1 131 ? 37.301 13.498 35.391 1.00 67.99 131 TRP B O 1
ATOM 1801 N N . LEU B 1 132 ? 39.501 13.212 35.780 1.00 58.48 132 LEU B N 1
ATOM 1802 C CA . LEU B 1 132 ? 39.585 14.260 36.791 1.00 55.80 132 LEU B CA 1
ATOM 1803 C C . LEU B 1 132 ? 40.642 15.291 36.413 1.00 53.16 132 LEU B C 1
ATOM 1804 O O . LEU B 1 132 ? 41.617 14.974 35.733 1.00 54.52 132 LEU B O 1
ATOM 1809 N N . VAL B 1 133 ? 40.444 16.527 36.860 1.00 50.10 133 VAL B N 1
ATOM 1810 C CA . VAL B 1 133 ? 41.365 17.611 36.538 1.00 48.92 133 VAL B CA 1
ATOM 1811 C C . VAL B 1 133 ? 42.651 17.519 37.359 1.00 49.84 133 VAL B C 1
ATOM 1812 O O . VAL B 1 133 ? 42.641 17.726 38.574 1.00 46.07 133 VAL B O 1
ATOM 1816 N N . GLU B 1 134 ? 43.754 17.202 36.689 1.00 49.34 134 GLU B N 1
ATOM 1817 C CA . GLU B 1 134 ? 45.047 17.109 37.352 1.00 50.52 134 GLU B CA 1
ATOM 1818 C C . GLU B 1 134 ? 45.618 18.501 37.577 1.00 46.05 134 GLU B C 1
ATOM 1819 O O . GLU B 1 134 ? 46.252 18.763 38.598 1.00 46.20 134 GLU B O 1
ATOM 1825 N N . ALA B 1 135 ? 45.391 19.392 36.617 1.00 44.04 135 ALA B N 1
ATOM 1826 C CA . ALA B 1 135 ? 45.922 20.748 36.701 1.00 41.39 135 ALA B CA 1
ATOM 1827 C C . ALA B 1 135 ? 45.082 21.753 35.923 1.00 44.85 135 ALA B C 1
ATOM 1828 O O . ALA B 1 135 ? 44.651 21.489 34.799 1.00 47.95 135 ALA B O 1
ATOM 1830 N N . TYR B 1 136 ? 44.860 22.911 36.535 1.00 42.79 136 TYR B N 1
ATOM 1831 C CA . TYR B 1 136 ? 44.152 24.006 35.890 1.00 40.92 136 TYR B CA 1
ATOM 1832 C C . TYR B 1 136 ? 44.964 25.284 36.044 1.00 41.45 136 TYR B C 1
ATOM 1833 O O . TYR B 1 136 ? 45.509 25.555 37.112 1.00 44.05 136 TYR B O 1
ATOM 1842 N N . HIS B 1 137 ? 45.040 26.070 34.976 1.00 44.96 137 HIS B N 1
ATOM 1843 C CA . HIS B 1 137 ? 45.805 27.310 34.993 1.00 44.23 137 HIS B CA 1
ATOM 1844 C C . HIS B 1 137 ? 45.281 28.247 33.913 1.00 53.13 137 HIS B C 1
ATOM 1845 O O . HIS B 1 137 ? 45.301 27.905 32.731 1.00 60.80 137 HIS B O 1
ATOM 1852 N N . ASN B 1 138 ? 44.802 29.422 34.312 1.00 49.27 138 ASN B N 1
ATOM 1853 C CA . ASN B 1 138 ? 44.319 30.396 33.334 1.00 48.26 138 ASN B CA 1
ATOM 1854 C C . ASN B 1 138 ? 44.995 31.766 33.406 1.00 45.76 138 ASN B C 1
ATOM 1855 O O . ASN B 1 138 ? 45.612 32.114 34.412 1.00 46.24 138 ASN B O 1
ATOM 1860 N N . SER B 1 139 ? 44.873 32.533 32.327 1.00 41.15 139 SER B N 1
ATOM 1861 C CA . SER B 1 139 ? 45.519 33.835 32.228 1.00 41.44 139 SER B CA 1
ATOM 1862 C C . SER B 1 139 ? 44.686 34.794 31.382 1.00 48.80 139 SER B C 1
ATOM 1863 O O . SER B 1 139 ? 43.996 34.366 30.458 1.00 52.99 139 SER B O 1
ATOM 1866 N N . PRO B 1 140 ? 44.746 36.097 31.703 1.00 52.59 140 PRO B N 1
ATOM 1867 C CA . PRO B 1 140 ? 43.985 37.121 30.979 1.00 54.54 140 PRO B CA 1
ATOM 1868 C C . PRO B 1 140 ? 44.377 37.218 29.508 1.00 61.35 140 PRO B C 1
ATOM 1869 O O . PRO B 1 140 ? 45.533 36.980 29.151 1.00 63.87 140 PRO B O 1
ATOM 1873 N N . VAL B 1 141 ? 43.411 37.568 28.666 1.00 58.90 141 VAL B N 1
ATOM 1874 C CA . VAL B 1 141 ? 43.660 37.771 27.247 1.00 59.77 141 VAL B CA 1
ATOM 1875 C C . VAL B 1 141 ? 44.040 39.229 26.999 1.00 69.42 141 VAL B C 1
ATOM 1876 O O . VAL B 1 141 ? 44.834 39.537 26.111 1.00 73.84 141 VAL B O 1
ATOM 1880 N N . ARG B 1 142 ? 43.477 40.126 27.803 1.00 71.97 142 ARG B N 1
ATOM 1881 C CA . ARG B 1 142 ? 43.786 41.547 27.698 1.00 74.60 142 ARG B CA 1
ATOM 1882 C C . ARG B 1 142 ? 44.533 42.041 28.934 1.00 71.93 142 ARG B C 1
ATOM 1883 O O . ARG B 1 142 ? 45.745 42.257 28.896 1.00 70.60 142 ARG B O 1
ATOM 1885 N N . ASP C 1 15 ? 91.751 45.990 -3.335 1.00 121.24 15 ASP C N 1
ATOM 1886 C CA . ASP C 1 15 ? 90.318 45.835 -3.112 1.00 120.61 15 ASP C CA 1
ATOM 1887 C C . ASP C 1 15 ? 90.015 44.616 -2.248 1.00 118.73 15 ASP C C 1
ATOM 1888 O O . ASP C 1 15 ? 89.053 44.611 -1.479 1.00 116.66 15 ASP C O 1
ATOM 1893 N N . ARG C 1 16 ? 90.840 43.582 -2.379 1.00 118.32 16 ARG C N 1
ATOM 1894 C CA . ARG C 1 16 ? 90.677 42.369 -1.588 1.00 112.74 16 ARG C CA 1
ATOM 1895 C C . ARG C 1 16 ? 91.043 42.626 -0.130 1.00 104.97 16 ARG C C 1
ATOM 1896 O O . ARG C 1 16 ? 90.570 41.933 0.773 1.00 102.09 16 ARG C O 1
ATOM 1898 N N . ASP C 1 17 ? 91.887 43.629 0.091 1.00 101.47 17 ASP C N 1
ATOM 1899 C CA . ASP C 1 17 ? 92.307 44.001 1.437 1.00 95.81 17 ASP C CA 1
ATOM 1900 C C . ASP C 1 17 ? 91.442 45.130 1.988 1.00 88.60 17 ASP C C 1
ATOM 1901 O O . ASP C 1 17 ? 91.414 45.367 3.194 1.00 82.94 17 ASP C O 1
ATOM 1903 N N . VAL C 1 18 ? 90.741 45.827 1.099 1.00 89.75 18 VAL C N 1
ATOM 1904 C CA . VAL C 1 18 ? 89.811 46.869 1.515 1.00 87.89 18 VAL C CA 1
ATOM 1905 C C . VAL C 1 18 ? 88.563 46.223 2.104 1.00 83.70 18 VAL C C 1
ATOM 1906 O O . VAL C 1 18 ? 87.986 46.722 3.069 1.00 79.13 18 VAL C O 1
ATOM 1910 N N . THR C 1 19 ? 88.155 45.103 1.517 1.00 85.23 19 THR C N 1
ATOM 1911 C CA . THR C 1 19 ? 87.045 44.324 2.047 1.00 84.16 19 THR C CA 1
ATOM 1912 C C . THR C 1 19 ? 87.467 43.694 3.370 1.00 79.82 19 THR C C 1
ATOM 1913 O O . THR C 1 19 ? 86.656 43.525 4.280 1.00 78.28 19 THR C O 1
ATOM 1917 N N . ALA C 1 20 ? 88.751 43.362 3.470 1.00 78.31 20 ALA C N 1
ATOM 1918 C CA . ALA C 1 20 ? 89.303 42.749 4.673 1.00 73.96 20 ALA C CA 1
ATOM 1919 C C . ALA C 1 20 ? 89.235 43.681 5.881 1.00 69.26 20 ALA C C 1
ATOM 1920 O O . ALA C 1 20 ? 88.777 43.283 6.953 1.00 70.48 20 ALA C O 1
ATOM 1922 N N . VAL C 1 21 ? 89.691 44.919 5.710 1.00 65.09 21 VAL C N 1
ATOM 1923 C CA . VAL C 1 21 ? 89.668 45.888 6.802 1.00 61.90 21 VAL C CA 1
ATOM 1924 C C . VAL C 1 21 ? 88.245 46.332 7.128 1.00 66.18 21 VAL C C 1
ATOM 1925 O O . VAL C 1 21 ? 87.942 46.680 8.268 1.00 68.24 21 VAL C O 1
ATOM 1929 N N . ALA C 1 22 ? 87.372 46.306 6.125 1.00 69.20 22 ALA C N 1
ATOM 1930 C CA . ALA C 1 22 ? 85.975 46.674 6.321 1.00 68.31 22 ALA C CA 1
ATOM 1931 C C . ALA C 1 22 ? 85.211 45.555 7.024 1.00 66.85 22 ALA C C 1
ATOM 1932 O O . ALA C 1 22 ? 84.099 45.761 7.511 1.00 62.73 22 ALA C O 1
ATOM 1934 N N . ASP C 1 23 ? 85.815 44.372 7.074 1.00 72.21 23 ASP C N 1
ATOM 1935 C CA . ASP C 1 23 ? 85.197 43.226 7.731 1.00 74.96 23 ASP C CA 1
ATOM 1936 C C . ASP C 1 23 ? 85.388 43.265 9.242 1.00 73.37 23 ASP C C 1
ATOM 1937 O O . ASP C 1 23 ? 84.649 42.616 9.980 1.00 76.97 23 ASP C O 1
ATOM 1942 N N . VAL C 1 24 ? 86.378 44.025 9.698 1.00 66.11 24 VAL C N 1
ATOM 1943 C CA . VAL C 1 24 ? 86.639 44.141 11.131 1.00 58.70 24 VAL C CA 1
ATOM 1944 C C . VAL C 1 24 ? 85.470 44.763 11.912 1.00 56.13 24 VAL C C 1
ATOM 1945 O O . VAL C 1 24 ? 85.070 44.225 12.945 1.00 59.87 24 VAL C O 1
ATOM 1949 N N . PRO C 1 25 ? 84.909 45.888 11.427 1.00 52.95 25 PRO C N 1
ATOM 1950 C CA . PRO C 1 25 ? 83.702 46.353 12.119 1.00 52.91 25 PRO C CA 1
ATOM 1951 C C . PRO C 1 25 ? 82.549 45.355 12.014 1.00 63.26 25 PRO C C 1
ATOM 1952 O O . PRO C 1 25 ? 81.732 45.287 12.928 1.00 67.96 25 PRO C O 1
ATOM 1956 N N . ARG C 1 26 ? 82.495 44.591 10.927 1.00 65.77 26 ARG C N 1
ATOM 1957 C CA . ARG C 1 26 ? 81.435 43.610 10.726 1.00 69.19 26 ARG C CA 1
ATOM 1958 C C . ARG C 1 26 ? 81.544 42.471 11.735 1.00 68.94 26 ARG C C 1
ATOM 1959 O O . ARG C 1 26 ? 80.539 41.984 12.246 1.00 77.03 26 ARG C O 1
ATOM 1967 N N . ARG C 1 27 ? 82.774 42.047 12.009 1.00 71.07 27 ARG C N 1
ATOM 1968 C CA . ARG C 1 27 ? 83.034 40.982 12.978 1.00 63.43 27 ARG C CA 1
ATOM 1969 C C . ARG C 1 27 ? 82.667 41.391 14.405 1.00 60.65 27 ARG C C 1
ATOM 1970 O O . ARG C 1 27 ? 82.378 40.548 15.261 1.00 62.86 27 ARG C O 1
ATOM 1994 N N . GLU C 1 30 ? 78.610 41.415 15.135 1.00 59.80 30 GLU C N 1
ATOM 1995 C CA . GLU C 1 30 ? 78.140 40.080 15.448 1.00 65.21 30 GLU C CA 1
ATOM 1996 C C . GLU C 1 30 ? 78.527 39.698 16.871 1.00 64.14 30 GLU C C 1
ATOM 1997 O O . GLU C 1 30 ? 77.745 39.077 17.586 1.00 67.17 30 GLU C O 1
ATOM 2003 N N . ALA C 1 31 ? 79.736 40.068 17.280 1.00 52.56 31 ALA C N 1
ATOM 2004 C CA . ALA C 1 31 ? 80.199 39.766 18.630 1.00 50.36 31 ALA C CA 1
ATOM 2005 C C . ALA C 1 31 ? 79.434 40.598 19.653 1.00 49.45 31 ALA C C 1
ATOM 2006 O O . ALA C 1 31 ? 79.181 40.152 20.771 1.00 56.29 31 ALA C O 1
ATOM 2008 N N . TRP C 1 32 ? 79.066 41.811 19.257 1.00 50.19 32 TRP C N 1
ATOM 2009 C CA . TRP C 1 32 ? 78.276 42.687 20.111 1.00 58.67 32 TRP C CA 1
ATOM 2010 C C . TRP C 1 32 ? 76.825 42.212 20.172 1.00 60.96 32 TRP C C 1
ATOM 2011 O O . TRP C 1 32 ? 76.199 42.238 21.233 1.00 60.96 32 TRP C O 1
ATOM 2022 N N . ALA C 1 33 ? 76.295 41.780 19.030 1.00 64.09 33 ALA C N 1
ATOM 2023 C CA . ALA C 1 33 ? 74.905 41.336 18.950 1.00 66.17 33 ALA C CA 1
ATOM 2024 C C . ALA C 1 33 ? 74.642 40.136 19.850 1.00 69.98 33 ALA C C 1
ATOM 2025 O O . ALA C 1 33 ? 73.568 40.014 20.438 1.00 72.73 33 ALA C O 1
ATOM 2027 N N . SER C 1 34 ? 75.628 39.251 19.952 1.00 69.87 34 SER C N 1
ATOM 2028 C CA . SER C 1 34 ? 75.513 38.076 20.806 1.00 68.08 34 SER C CA 1
ATOM 2029 C C . SER C 1 34 ? 76.031 38.373 22.211 1.00 63.04 34 SER C C 1
ATOM 2030 O O . SER C 1 34 ? 76.099 37.480 23.056 1.00 60.46 34 SER C O 1
ATOM 2033 N N . ASN C 1 35 ? 76.383 39.635 22.449 1.00 61.33 35 ASN C N 1
ATOM 2034 C CA . ASN C 1 35 ? 76.968 40.068 23.718 1.00 59.30 35 ASN C CA 1
ATOM 2035 C C . ASN C 1 35 ? 78.147 39.201 24.146 1.00 57.71 35 ASN C C 1
ATOM 2036 O O . ASN C 1 35 ? 78.288 38.862 25.320 1.00 53.26 35 ASN C O 1
ATOM 2041 N N . ASP C 1 36 ? 78.987 38.844 23.180 1.00 61.05 36 ASP C N 1
ATOM 2042 C CA . ASP C 1 36 ? 80.125 37.971 23.429 1.00 58.16 36 ASP C CA 1
ATOM 2043 C C . ASP C 1 36 ? 81.367 38.796 23.737 1.00 52.65 36 ASP C C 1
ATOM 2044 O O . ASP C 1 36 ? 81.970 39.380 22.838 1.00 54.25 36 ASP C O 1
ATOM 2049 N N . ALA C 1 37 ? 81.749 38.836 25.009 1.00 53.17 37 ALA C N 1
ATOM 2050 C CA . ALA C 1 37 ? 82.895 39.630 25.440 1.00 53.30 37 ALA C CA 1
ATOM 2051 C C . ALA C 1 37 ? 84.221 39.045 24.960 1.00 57.86 37 ALA C C 1
ATOM 2052 O O . ALA C 1 37 ? 85.121 39.780 24.552 1.00 59.17 37 ALA C O 1
ATOM 2054 N N . SER C 1 38 ? 84.336 37.721 25.010 1.00 61.82 38 SER C N 1
ATOM 2055 C CA . SER C 1 38 ? 85.570 37.047 24.618 1.00 67.15 38 SER C CA 1
ATOM 2056 C C . SER C 1 38 ? 85.829 37.147 23.116 1.00 70.24 38 SER C C 1
ATOM 2057 O O . SER C 1 38 ? 86.977 37.260 22.684 1.00 75.35 38 SER C O 1
ATOM 2060 N N . ALA C 1 39 ? 84.761 37.105 22.326 1.00 67.45 39 ALA C N 1
ATOM 2061 C CA . ALA C 1 39 ? 84.880 37.235 20.877 1.00 67.41 39 ALA C CA 1
ATOM 2062 C C . ALA C 1 39 ? 85.220 38.671 20.500 1.00 69.93 39 ALA C C 1
ATOM 2063 O O . ALA C 1 39 ? 85.934 38.918 19.527 1.00 73.07 39 ALA C O 1
ATOM 2065 N N . PHE C 1 40 ? 84.700 39.611 21.283 1.00 67.28 40 PHE C N 1
ATOM 2066 C CA . PHE C 1 40 ? 84.937 41.032 21.059 1.00 60.40 40 PHE C CA 1
ATOM 2067 C C . PHE C 1 40 ? 86.402 41.388 21.281 1.00 61.37 40 PHE C C 1
ATOM 2068 O O . PHE C 1 40 ? 86.999 42.119 20.491 1.00 62.68 40 PHE C O 1
ATOM 2076 N N . ALA C 1 41 ? 86.974 40.867 22.361 1.00 58.94 41 ALA C N 1
ATOM 2077 C CA . ALA C 1 41 ? 88.348 41.184 22.733 1.00 43.79 41 ALA C CA 1
ATOM 2078 C C . ALA C 1 41 ? 89.363 40.566 21.776 1.00 57.72 41 ALA C C 1
ATOM 2079 O O . ALA C 1 41 ? 90.475 41.074 21.628 1.00 55.52 41 ALA C O 1
ATOM 2081 N N . SER C 1 42 ? 88.977 39.472 21.128 1.00 59.87 42 SER C N 1
ATOM 2082 C CA . SER C 1 42 ? 89.866 38.777 20.201 1.00 63.64 42 SER C CA 1
ATOM 2083 C C . SER C 1 42 ? 90.149 39.608 18.951 1.00 64.32 42 SER C C 1
ATOM 2084 O O . SER C 1 42 ? 91.080 39.317 18.197 1.00 64.01 42 SER C O 1
ATOM 2087 N N . LEU C 1 43 ? 89.341 40.643 18.738 1.00 62.31 43 LEU C N 1
ATOM 2088 C CA . LEU C 1 43 ? 89.532 41.556 17.619 1.00 60.57 43 LEU C CA 1
ATOM 2089 C C . LEU C 1 43 ? 90.761 42.428 17.837 1.00 60.85 43 LEU C C 1
ATOM 2090 O O . LEU C 1 43 ? 91.343 42.945 16.885 1.00 65.01 43 LEU C O 1
ATOM 2095 N N . PHE C 1 44 ? 91.152 42.589 19.097 1.00 58.27 44 PHE C N 1
ATOM 2096 C CA . PHE C 1 44 ? 92.232 43.502 19.449 1.00 56.45 44 PHE C CA 1
ATOM 2097 C C . PHE C 1 44 ? 93.620 42.872 19.412 1.00 56.70 44 PHE C C 1
ATOM 2098 O O . PHE C 1 44 ? 93.788 41.679 19.674 1.00 53.64 44 PHE C O 1
ATOM 2106 N N . ALA C 1 45 ? 94.610 43.696 19.082 1.00 61.97 45 ALA C N 1
ATOM 2107 C CA . ALA C 1 45 ? 96.012 43.315 19.167 1.00 67.30 45 ALA C CA 1
ATOM 2108 C C . ALA C 1 45 ? 96.340 43.038 20.632 1.00 70.11 45 ALA C C 1
ATOM 2109 O O . ALA C 1 45 ? 95.653 43.547 21.519 1.00 66.81 45 ALA C O 1
ATOM 2111 N N . PRO C 1 46 ? 97.382 42.226 20.897 1.00 73.06 46 PRO C N 1
ATOM 2112 C CA . PRO C 1 46 ? 97.689 41.833 22.279 1.00 69.94 46 PRO C CA 1
ATOM 2113 C C . PRO C 1 46 ? 97.896 43.020 23.220 1.00 65.06 46 PRO C C 1
ATOM 2114 O O . PRO C 1 46 ? 97.514 42.946 24.388 1.00 62.46 46 PRO C O 1
ATOM 2118 N N . ASP C 1 47 ? 98.485 44.098 22.715 1.00 63.14 47 ASP C N 1
ATOM 2119 C CA . ASP C 1 47 ? 98.655 45.307 23.511 1.00 65.05 47 ASP C CA 1
ATOM 2120 C C . ASP C 1 47 ? 97.706 46.400 23.033 1.00 57.94 47 ASP C C 1
ATOM 2121 O O . ASP C 1 47 ? 97.922 47.584 23.293 1.00 54.24 47 ASP C O 1
ATOM 2126 N N . GLY C 1 48 ? 96.650 45.987 22.338 1.00 56.30 48 GLY C N 1
ATOM 2127 C CA . GLY C 1 48 ? 95.672 46.908 21.789 1.00 53.17 48 GLY C CA 1
ATOM 2128 C C . GLY C 1 48 ? 94.980 47.751 22.842 1.00 49.49 48 GLY C C 1
ATOM 2129 O O . GLY C 1 48 ? 94.931 47.384 24.014 1.00 49.91 48 GLY C O 1
ATOM 2130 N N . THR C 1 49 ? 94.440 48.889 22.420 1.00 51.33 49 THR C N 1
ATOM 2131 C CA . THR C 1 49 ? 93.802 49.813 23.347 1.00 52.80 49 THR C CA 1
ATOM 2132 C C . THR C 1 49 ? 92.387 50.190 22.918 1.00 52.60 49 THR C C 1
ATOM 2133 O O . THR C 1 49 ? 92.045 50.130 21.738 1.00 54.91 49 THR C O 1
ATOM 2145 N N . VAL C 1 51 ? 89.470 53.283 24.033 1.00 41.27 51 VAL C N 1
ATOM 2146 C CA . VAL C 1 51 ? 89.094 54.440 24.836 1.00 50.18 51 VAL C CA 1
ATOM 2147 C C . VAL C 1 51 ? 87.679 54.901 24.508 1.00 54.64 51 VAL C C 1
ATOM 2148 O O . VAL C 1 51 ? 87.391 55.296 23.379 1.00 62.56 51 VAL C O 1
ATOM 2152 N N . LEU C 1 52 ? 86.800 54.851 25.503 1.00 51.97 52 LEU C N 1
ATOM 2153 C CA . LEU C 1 52 ? 85.413 55.262 25.329 1.00 51.71 52 LEU C CA 1
ATOM 2154 C C . LEU C 1 52 ? 85.106 56.451 26.236 1.00 54.34 52 LEU C C 1
ATOM 2155 O O . LEU C 1 52 ? 85.819 56.682 27.214 1.00 55.93 52 LEU C O 1
ATOM 2160 N N . PRO C 1 53 ? 84.053 57.221 25.905 1.00 53.02 53 PRO C N 1
ATOM 2161 C CA . PRO C 1 53 ? 83.587 58.317 26.762 1.00 52.82 53 PRO C CA 1
ATOM 2162 C C . PRO C 1 53 ? 83.359 57.868 28.202 1.00 52.15 53 PRO C C 1
ATOM 2163 O O . PRO C 1 53 ? 83.000 56.716 28.450 1.00 47.21 53 PRO C O 1
ATOM 2167 N N . GLY C 1 54 ? 83.567 58.783 29.140 1.00 55.48 54 GLY C N 1
ATOM 2168 C CA . GLY C 1 54 ? 83.585 58.437 30.545 1.00 56.27 54 GLY C CA 1
ATOM 2169 C C . GLY C 1 54 ? 85.008 58.091 30.930 1.00 57.61 54 GLY C C 1
ATOM 2170 O O . GLY C 1 54 ? 85.944 58.408 30.196 1.00 59.28 54 GLY C O 1
ATOM 2171 N N . ASP C 1 55 ? 85.179 57.444 32.076 1.00 59.78 55 ASP C N 1
ATOM 2172 C CA . ASP C 1 55 ? 86.500 57.004 32.503 1.00 56.76 55 ASP C CA 1
ATOM 2173 C C . ASP C 1 55 ? 86.753 55.593 31.987 1.00 54.05 55 ASP C C 1
ATOM 2174 O O . ASP C 1 55 ? 86.855 54.645 32.766 1.00 58.54 55 ASP C O 1
ATOM 2179 N N . VAL C 1 56 ? 86.841 55.459 30.668 1.00 50.02 56 VAL C N 1
ATOM 2180 C CA . VAL C 1 56 ? 87.080 54.161 30.050 1.00 48.34 56 VAL C CA 1
ATOM 2181 C C . VAL C 1 56 ? 88.381 54.148 29.256 1.00 51.04 56 VAL C C 1
ATOM 2182 O O . VAL C 1 56 ? 88.549 54.904 28.298 1.00 55.11 56 VAL C O 1
ATOM 2186 N N . PHE C 1 57 ? 89.301 53.284 29.669 1.00 45.71 57 PHE C N 1
ATOM 2187 C CA . PHE C 1 57 ? 90.580 53.135 28.992 1.00 45.18 57 PHE C CA 1
ATOM 2188 C C . PHE C 1 57 ? 91.179 51.772 29.317 1.00 45.55 57 PHE C C 1
ATOM 2189 O O . PHE C 1 57 ? 91.824 51.594 30.349 1.00 46.70 57 PHE C O 1
ATOM 2197 N N . GLN C 1 58 ? 90.950 50.811 28.429 1.00 38.74 58 GLN C N 1
ATOM 2198 C CA . GLN C 1 58 ? 91.444 49.457 28.624 1.00 45.49 58 GLN C CA 1
ATOM 2199 C C . GLN C 1 58 ? 92.579 49.162 27.654 1.00 49.07 58 GLN C C 1
ATOM 2200 O O . GLN C 1 58 ? 92.552 49.596 26.502 1.00 51.43 58 GLN C O 1
ATOM 2206 N N . LYS C 1 59 ? 93.579 48.428 28.128 1.00 50.92 59 LYS C N 1
ATOM 2207 C CA . LYS C 1 59 ? 94.720 48.062 27.301 1.00 50.29 59 LYS C CA 1
ATOM 2208 C C . LYS C 1 59 ? 95.006 46.569 27.410 1.00 48.75 59 LYS C C 1
ATOM 2209 O O . LYS C 1 59 ? 95.091 46.019 28.507 1.00 46.40 59 LYS C O 1
ATOM 2215 N N . GLY C 1 60 ? 95.148 45.915 26.263 1.00 41.45 60 GLY C N 1
ATOM 2216 C CA . GLY C 1 60 ? 95.398 44.489 26.234 1.00 49.49 60 GLY C CA 1
ATOM 2217 C C . GLY C 1 60 ? 94.108 43.704 26.130 1.00 54.52 60 GLY C C 1
ATOM 2218 O O . GLY C 1 60 ? 93.064 44.144 26.612 1.00 55.63 60 GLY C O 1
ATOM 2219 N N . VAL C 1 61 ? 94.185 42.538 25.498 1.00 56.74 61 VAL C N 1
ATOM 2220 C CA . VAL C 1 61 ? 93.017 41.693 25.277 1.00 54.40 61 VAL C CA 1
ATOM 2221 C C . VAL C 1 61 ? 92.340 41.298 26.592 1.00 55.28 61 VAL C C 1
ATOM 2222 O O . VAL C 1 61 ? 91.112 41.307 26.692 1.00 52.23 61 VAL C O 1
ATOM 2226 N N . ASP C 1 62 ? 93.144 40.972 27.600 1.00 58.76 62 ASP C N 1
ATOM 2227 C CA . ASP C 1 62 ? 92.623 40.571 28.906 1.00 63.01 62 ASP C CA 1
ATOM 2228 C C . ASP C 1 62 ? 91.819 41.677 29.588 1.00 59.30 62 ASP C C 1
ATOM 2229 O O . ASP C 1 62 ? 90.795 41.412 30.216 1.00 59.60 62 ASP C O 1
ATOM 2234 N N . GLY C 1 63 ? 92.290 42.914 29.467 1.00 58.63 63 GLY C N 1
ATOM 2235 C CA . GLY C 1 63 ? 91.628 44.044 30.093 1.00 57.24 63 GLY C CA 1
ATOM 2236 C C . GLY C 1 63 ? 90.320 44.395 29.412 1.00 54.97 63 GLY C C 1
ATOM 2237 O O . GLY C 1 63 ? 89.356 44.798 30.062 1.00 51.68 63 GLY C O 1
ATOM 2238 N N . ILE C 1 64 ? 90.292 44.237 28.094 1.00 55.68 64 ILE C N 1
ATOM 2239 C CA . ILE C 1 64 ? 89.101 44.529 27.308 1.00 50.41 64 ILE C CA 1
ATOM 2240 C C . ILE C 1 64 ? 88.027 43.465 27.533 1.00 53.07 64 ILE C C 1
ATOM 2241 O O . ILE C 1 64 ? 86.850 43.788 27.698 1.00 52.39 64 ILE C O 1
ATOM 2246 N N . ARG C 1 65 ? 88.441 42.201 27.552 1.00 59.11 65 ARG C N 1
ATOM 2247 C CA . ARG C 1 65 ? 87.520 41.096 27.805 1.00 63.30 65 ARG C CA 1
ATOM 2248 C C . ARG C 1 65 ? 86.915 41.184 29.204 1.00 66.76 65 ARG C C 1
ATOM 2249 O O . ARG C 1 65 ? 85.729 40.917 29.396 1.00 66.03 65 ARG C O 1
ATOM 2257 N N . GLU C 1 66 ? 87.738 41.570 30.174 1.00 71.08 66 GLU C N 1
ATOM 2258 C CA . GLU C 1 66 ? 87.303 41.678 31.562 1.00 74.24 66 GLU C CA 1
ATOM 2259 C C . GLU C 1 66 ? 86.361 42.863 31.745 1.00 72.14 66 GLU C C 1
ATOM 2260 O O . GLU C 1 66 ? 85.432 42.813 32.551 1.00 74.34 66 GLU C O 1
ATOM 2266 N N . PHE C 1 67 ? 86.609 43.927 30.987 1.00 67.50 67 PHE C N 1
ATOM 2267 C CA . PHE C 1 67 ? 85.787 45.130 31.046 1.00 61.71 67 PHE C CA 1
ATOM 2268 C C . PHE C 1 67 ? 84.446 44.954 30.344 1.00 60.58 67 PHE C C 1
ATOM 2269 O O . PHE C 1 67 ? 83.395 45.297 30.882 1.00 62.33 67 PHE C O 1
ATOM 2285 N N . THR C 1 69 ? 82.880 42.277 29.651 1.00 60.80 69 THR C N 1
ATOM 2286 C CA . THR C 1 69 ? 82.060 41.267 30.308 1.00 61.26 69 THR C CA 1
ATOM 2287 C C . THR C 1 69 ? 81.104 41.935 31.290 1.00 60.96 69 THR C C 1
ATOM 2288 O O . THR C 1 69 ? 79.942 41.546 31.406 1.00 64.65 69 THR C O 1
ATOM 2292 N N . LYS C 1 70 ? 81.599 42.955 31.986 1.00 57.48 70 LYS C N 1
ATOM 2293 C CA . LYS C 1 70 ? 80.773 43.720 32.913 1.00 59.06 70 LYS C CA 1
ATOM 2294 C C . LYS C 1 70 ? 79.781 44.596 32.154 1.00 60.64 70 LYS C C 1
ATOM 2295 O O . LYS C 1 70 ? 78.691 44.884 32.649 1.00 65.23 70 LYS C O 1
ATOM 2301 N N . CYS C 1 71 ? 80.161 45.016 30.952 1.00 56.45 71 CYS C N 1
ATOM 2302 C CA . CYS C 1 71 ? 79.277 45.825 30.120 1.00 58.57 71 CYS C CA 1
ATOM 2303 C C . CYS C 1 71 ? 78.141 44.985 29.547 1.00 57.81 71 CYS C C 1
ATOM 2304 O O . CYS C 1 71 ? 76.978 45.383 29.600 1.00 61.43 71 CYS C O 1
ATOM 2307 N N . TYR C 1 72 ? 78.480 43.814 29.016 1.00 53.32 72 TYR C N 1
ATOM 2308 C CA . TYR C 1 72 ? 77.485 42.904 28.452 1.00 54.83 72 TYR C CA 1
ATOM 2309 C C . TYR C 1 72 ? 76.592 42.271 29.520 1.00 59.42 72 TYR C C 1
ATOM 2310 O O . TYR C 1 72 ? 75.696 41.487 29.207 1.00 61.02 72 TYR C O 1
ATOM 2319 N N . ALA C 1 73 ? 76.845 42.609 30.779 1.00 61.40 73 ALA C N 1
ATOM 2320 C CA . ALA C 1 73 ? 76.035 42.112 31.881 1.00 65.09 73 ALA C CA 1
ATOM 2321 C C . ALA C 1 73 ? 75.044 43.175 32.340 1.00 72.13 73 ALA C C 1
ATOM 2322 O O . ALA C 1 73 ? 74.007 42.858 32.924 1.00 76.11 73 ALA C O 1
ATOM 2324 N N . GLY C 1 74 ? 75.365 44.436 32.068 1.00 72.01 74 GLY C N 1
ATOM 2325 C CA . GLY C 1 74 ? 74.533 45.542 32.502 1.00 73.24 74 GLY C CA 1
ATOM 2326 C C . GLY C 1 74 ? 74.031 46.426 31.376 1.00 74.36 74 GLY C C 1
ATOM 2327 O O . GLY C 1 74 ? 73.135 46.037 30.627 1.00 78.49 74 GLY C O 1
ATOM 2328 N N . PRO C 1 75 ? 74.615 47.628 31.248 1.00 68.85 75 PRO C N 1
ATOM 2329 C CA . PRO C 1 75 ? 74.163 48.670 30.316 1.00 63.84 75 PRO C CA 1
ATOM 2330 C C . PRO C 1 75 ? 74.235 48.287 28.836 1.00 62.63 75 PRO C C 1
ATOM 2331 O O . PRO C 1 75 ? 73.614 48.961 28.016 1.00 66.21 75 PRO C O 1
ATOM 2335 N N . TYR C 1 76 ? 74.970 47.232 28.499 1.00 59.92 76 TYR C N 1
ATOM 2336 C CA . TYR C 1 76 ? 75.071 46.802 27.105 1.00 60.13 76 TYR C CA 1
ATOM 2337 C C . TYR C 1 76 ? 74.355 45.480 26.831 1.00 63.28 76 TYR C C 1
ATOM 2338 O O . TYR C 1 76 ? 74.378 44.978 25.707 1.00 62.34 76 TYR C O 1
ATOM 2347 N N . LYS C 1 77 ? 73.723 44.920 27.859 1.00 64.83 77 LYS C N 1
ATOM 2348 C CA . LYS C 1 77 ? 72.971 43.678 27.713 1.00 60.36 77 LYS C CA 1
ATOM 2349 C C . LYS C 1 77 ? 71.795 43.866 26.761 1.00 55.40 77 LYS C C 1
ATOM 2350 O O . LYS C 1 77 ? 70.936 44.718 26.987 1.00 54.75 77 LYS C O 1
ATOM 2356 N N . GLY C 1 78 ? 71.768 43.071 25.695 1.00 55.76 78 GLY C N 1
ATOM 2357 C CA . GLY C 1 78 ? 70.674 43.103 24.741 1.00 51.41 78 GLY C CA 1
ATOM 2358 C C . GLY C 1 78 ? 70.831 44.170 23.679 1.00 56.30 78 GLY C C 1
ATOM 2359 O O . GLY C 1 78 ? 69.965 44.341 22.820 1.00 50.78 78 GLY C O 1
ATOM 2360 N N . THR C 1 79 ? 71.944 44.892 23.736 1.00 58.70 79 THR C N 1
ATOM 2361 C CA . THR C 1 79 ? 72.207 45.955 22.778 1.00 56.53 79 THR C CA 1
ATOM 2362 C C . THR C 1 79 ? 72.891 45.416 21.531 1.00 59.10 79 THR C C 1
ATOM 2363 O O . THR C 1 79 ? 73.451 44.320 21.538 1.00 58.93 79 THR C O 1
ATOM 2367 N N . SER C 1 80 ? 72.829 46.194 20.458 1.00 62.66 80 SER C N 1
ATOM 2368 C CA . SER C 1 80 ? 73.511 45.854 19.220 1.00 64.00 80 SER C CA 1
ATOM 2369 C C . SER C 1 80 ? 74.140 47.115 18.649 1.00 62.99 80 SER C C 1
ATOM 2370 O O . SER C 1 80 ? 73.774 48.228 19.028 1.00 63.50 80 SER C O 1
ATOM 2373 N N . VAL C 1 81 ? 75.089 46.938 17.739 1.00 57.28 81 VAL C N 1
ATOM 2374 C CA . VAL C 1 81 ? 75.823 48.065 17.186 1.00 52.39 81 VAL C CA 1
ATOM 2375 C C . VAL C 1 81 ? 75.870 48.009 15.664 1.00 55.21 81 VAL C C 1
ATOM 2376 O O . VAL C 1 81 ? 76.118 46.957 15.079 1.00 59.46 81 VAL C O 1
ATOM 2380 N N . PHE C 1 82 ? 75.609 49.147 15.030 1.00 54.73 82 PHE C N 1
ATOM 2381 C CA . PHE C 1 82 ? 75.754 49.264 13.587 1.00 58.25 82 PHE C CA 1
ATOM 2382 C C . PHE C 1 82 ? 76.632 50.462 13.250 1.00 57.68 82 PHE C C 1
ATOM 2383 O O . PHE C 1 82 ? 76.737 51.404 14.034 1.00 58.52 82 PHE C O 1
ATOM 2391 N N . GLY C 1 83 ? 77.266 50.416 12.083 1.00 61.25 83 GLY C N 1
ATOM 2392 C CA . GLY C 1 83 ? 78.120 51.500 11.637 1.00 62.47 83 GLY C CA 1
ATOM 2393 C C . GLY C 1 83 ? 78.634 51.280 10.228 1.00 61.20 83 GLY C C 1
ATOM 2394 O O . GLY C 1 83 ? 78.585 50.168 9.706 1.00 62.79 83 GLY C O 1
ATOM 2395 N N . VAL C 1 84 ? 79.117 52.348 9.604 1.00 56.03 84 VAL C N 1
ATOM 2396 C CA . VAL C 1 84 ? 79.699 52.249 8.271 1.00 55.84 84 VAL C CA 1
ATOM 2397 C C . VAL C 1 84 ? 81.008 53.024 8.202 1.00 57.42 84 VAL C C 1
ATOM 2398 O O . VAL C 1 84 ? 81.159 54.056 8.856 1.00 58.28 84 VAL C O 1
ATOM 2402 N N . PRO C 1 85 ? 81.972 52.516 7.422 1.00 56.81 85 PRO C N 1
ATOM 2403 C CA . PRO C 1 85 ? 83.213 53.263 7.196 1.00 54.08 85 PRO C CA 1
ATOM 2404 C C . PRO C 1 85 ? 82.944 54.525 6.383 1.00 51.29 85 PRO C C 1
ATOM 2405 O O . PRO C 1 85 ? 82.507 54.424 5.237 1.00 51.95 85 PRO C O 1
ATOM 2409 N N . ILE C 1 86 ? 83.187 55.693 6.969 1.00 49.19 86 ILE C N 1
ATOM 2410 C CA . ILE C 1 86 ? 83.040 56.949 6.241 1.00 50.11 86 ILE C CA 1
ATOM 2411 C C . ILE C 1 86 ? 84.397 57.444 5.758 1.00 56.36 86 ILE C C 1
ATOM 2412 O O . ILE C 1 86 ? 84.492 58.469 5.082 1.00 61.53 86 ILE C O 1
ATOM 2417 N N . ASP C 1 87 ? 85.444 56.707 6.114 1.00 57.67 87 ASP C N 1
ATOM 2418 C CA . ASP C 1 87 ? 86.792 56.989 5.634 1.00 58.59 87 ASP C CA 1
ATOM 2419 C C . ASP C 1 87 ? 87.706 55.786 5.840 1.00 55.80 87 ASP C C 1
ATOM 2420 O O . ASP C 1 87 ? 87.944 55.363 6.971 1.00 57.10 87 ASP C O 1
ATOM 2425 N N . VAL C 1 88 ? 88.213 55.238 4.740 1.00 52.64 88 VAL C N 1
ATOM 2426 C CA . VAL C 1 88 ? 89.138 54.113 4.795 1.00 52.43 88 VAL C CA 1
ATOM 2427 C C . VAL C 1 88 ? 90.487 54.546 4.237 1.00 54.71 88 VAL C C 1
ATOM 2428 O O . VAL C 1 88 ? 90.556 55.202 3.198 1.00 56.23 88 VAL C O 1
ATOM 2432 N N . ARG C 1 89 ? 91.559 54.178 4.929 1.00 58.53 89 ARG C N 1
ATOM 2433 C CA . ARG C 1 89 ? 92.873 54.711 4.603 1.00 59.28 89 ARG C CA 1
ATOM 2434 C C . ARG C 1 89 ? 94.018 53.783 5.002 1.00 58.71 89 ARG C C 1
ATOM 2435 O O . ARG C 1 89 ? 94.188 53.456 6.176 1.00 59.53 89 ARG C O 1
ATOM 2443 N N . PHE C 1 90 ? 94.797 53.362 4.011 1.00 61.18 90 PHE C N 1
ATOM 2444 C CA . PHE C 1 90 ? 95.989 52.559 4.254 1.00 64.69 90 PHE C CA 1
ATOM 2445 C C . PHE C 1 90 ? 97.216 53.458 4.336 1.00 68.36 90 PHE C C 1
ATOM 2446 O O . PHE C 1 90 ? 97.502 54.216 3.410 1.00 72.66 90 PHE C O 1
ATOM 2454 N N . THR C 1 91 ? 97.935 53.373 5.450 1.00 67.88 91 THR C N 1
ATOM 2455 C CA . THR C 1 91 ? 99.124 54.191 5.658 1.00 76.40 91 THR C CA 1
ATOM 2456 C C . THR C 1 91 ? 100.391 53.406 5.334 1.00 84.44 91 THR C C 1
ATOM 2457 O O . THR 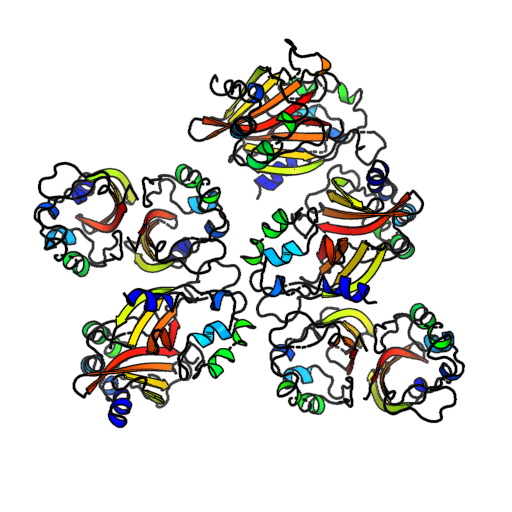C 1 91 ? 101.412 53.978 4.950 1.00 88.41 91 THR C O 1
ATOM 2461 N N . GLY C 1 92 ? 100.313 52.090 5.494 1.00 85.73 92 GLY C N 1
ATOM 2462 C CA . GLY C 1 92 ? 101.407 51.202 5.151 1.00 90.19 92 GLY C CA 1
ATOM 2463 C C . GLY C 1 92 ? 100.852 49.888 4.642 1.00 92.31 92 GLY C C 1
ATOM 2464 O O . GLY C 1 92 ? 99.635 49.700 4.618 1.00 91.00 92 GLY C O 1
ATOM 2465 N N . PRO C 1 93 ? 101.735 48.968 4.231 1.00 94.14 93 PRO C N 1
ATOM 2466 C CA . PRO C 1 93 ? 101.270 47.663 3.749 1.00 96.34 93 PRO C CA 1
ATOM 2467 C C . PRO C 1 93 ? 100.646 46.835 4.870 1.00 94.09 93 PRO C C 1
ATOM 2468 O O . PRO C 1 93 ? 99.872 45.916 4.598 1.00 94.79 93 PRO C O 1
ATOM 2472 N N . ASP C 1 94 ? 100.976 47.166 6.116 1.00 88.46 94 ASP C N 1
ATOM 2473 C CA . ASP C 1 94 ? 100.479 46.415 7.264 1.00 83.30 94 ASP C CA 1
ATOM 2474 C C . ASP C 1 94 ? 99.751 47.307 8.266 1.00 74.65 94 ASP C C 1
ATOM 2475 O O . ASP C 1 94 ? 99.471 46.889 9.389 1.00 71.67 94 ASP C O 1
ATOM 2480 N N . THR C 1 95 ? 99.444 48.534 7.859 1.00 73.73 95 THR C N 1
ATOM 2481 C CA . THR C 1 95 ? 98.753 49.470 8.737 1.00 72.13 95 THR C CA 1
ATOM 2482 C C . THR C 1 95 ? 97.582 50.144 8.028 1.00 69.28 95 THR C C 1
ATOM 2483 O O . THR C 1 95 ? 97.735 50.685 6.934 1.00 73.33 95 THR C O 1
ATOM 2487 N N . ALA C 1 96 ? 96.413 50.109 8.660 1.00 63.39 96 ALA C N 1
ATOM 2488 C CA . ALA C 1 96 ? 95.224 50.747 8.106 1.00 57.50 96 ALA C CA 1
ATOM 2489 C C . ALA C 1 96 ? 94.504 51.578 9.163 1.00 53.83 96 ALA C C 1
ATOM 2490 O O . ALA C 1 96 ? 94.552 51.260 10.352 1.00 56.23 96 ALA C O 1
ATOM 2492 N N . ILE C 1 97 ? 93.842 52.646 8.726 1.00 49.76 97 ILE C N 1
ATOM 2493 C CA . ILE C 1 97 ? 93.093 53.510 9.634 1.00 49.50 97 ILE C CA 1
ATOM 2494 C C . ILE C 1 97 ? 91.649 53.695 9.171 1.00 51.97 97 ILE C C 1
ATOM 2495 O O . ILE C 1 97 ? 91.395 54.076 8.027 1.00 55.42 97 ILE C O 1
ATOM 2500 N N . LEU C 1 98 ? 90.710 53.426 10.072 1.00 48.37 98 LEU C N 1
ATOM 2501 C CA . LEU C 1 98 ? 89.290 53.474 9.749 1.00 49.03 98 LEU C CA 1
ATOM 2502 C C . LEU C 1 98 ? 88.557 54.552 10.542 1.00 50.44 98 LEU C C 1
ATOM 2503 O O . LEU C 1 98 ? 88.805 54.739 11.733 1.00 56.36 98 LEU C O 1
ATOM 2508 N N . ILE C 1 99 ? 87.652 55.259 9.873 1.00 46.85 99 ILE C N 1
ATOM 2509 C CA . ILE C 1 99 ? 86.747 56.185 10.542 1.00 44.88 99 ILE C CA 1
ATOM 2510 C C . ILE C 1 99 ? 85.313 55.732 10.293 1.00 45.55 99 ILE C C 1
ATOM 2511 O O . ILE C 1 99 ? 84.825 55.790 9.163 1.00 45.58 99 ILE C O 1
ATOM 2516 N N . THR C 1 100 ? 84.644 55.265 11.342 1.00 37.25 100 THR C N 1
ATOM 2517 C CA . THR C 1 100 ? 83.283 54.760 11.200 1.00 48.10 100 THR C CA 1
ATOM 2518 C C . THR C 1 100 ? 82.263 55.684 11.847 1.00 37.19 100 THR C C 1
ATOM 2519 O O . THR C 1 100 ? 82.607 56.521 12.679 1.00 48.39 100 THR C O 1
ATOM 2523 N N . GLN C 1 101 ? 81.005 55.525 11.453 1.00 42.93 101 GLN C N 1
ATOM 2524 C CA . GLN C 1 101 ? 79.920 56.313 12.016 1.00 42.26 101 GLN C CA 1
ATOM 2525 C C . GLN C 1 101 ? 78.692 55.444 12.251 1.00 44.67 101 GLN C C 1
ATOM 2526 O O . GLN C 1 101 ? 78.227 54.746 11.349 1.00 45.17 101 GLN C O 1
ATOM 2532 N N . GLY C 1 102 ? 78.174 55.491 13.471 1.00 46.48 102 GLY C N 1
ATOM 2533 C CA . GLY C 1 102 ? 77.015 54.706 13.842 1.00 54.18 102 GLY C CA 1
ATOM 2534 C C . GLY C 1 102 ? 76.750 54.855 15.324 1.00 61.46 102 GLY C C 1
ATOM 2535 O O . GLY C 1 102 ? 76.961 55.926 15.891 1.00 67.52 102 GLY C O 1
ATOM 2536 N N . GLY C 1 103 ? 76.297 53.783 15.960 1.00 58.25 103 GLY C N 1
ATOM 2537 C CA . GLY C 1 103 ? 76.044 53.828 17.385 1.00 59.32 103 GLY C CA 1
ATOM 2538 C C . GLY C 1 103 ? 75.491 52.544 17.964 1.00 63.21 103 GLY C C 1
ATOM 2539 O O . GLY C 1 103 ? 75.373 51.530 17.274 1.00 62.47 103 GLY C O 1
ATOM 2540 N N . VAL C 1 104 ? 75.153 52.601 19.247 1.00 64.10 104 VAL C N 1
ATOM 2541 C CA . VAL C 1 104 ? 74.604 51.459 19.959 1.00 61.97 104 VAL C CA 1
ATOM 2542 C C . VAL C 1 104 ? 73.082 51.502 19.919 1.00 62.84 104 VAL C C 1
ATOM 2543 O O . VAL C 1 104 ? 72.477 52.555 20.117 1.00 64.14 104 VAL C O 1
ATOM 2555 N N . ALA C 1 106 ? 69.592 50.274 21.612 1.00 68.91 106 ALA C N 1
ATOM 2556 C CA . ALA C 1 106 ? 68.958 49.725 22.803 1.00 67.35 106 ALA C CA 1
ATOM 2557 C C . ALA C 1 106 ? 68.085 48.539 22.410 1.00 70.29 106 ALA C C 1
ATOM 2558 O O . ALA C 1 106 ? 67.586 48.484 21.286 1.00 71.09 106 ALA C O 1
ATOM 2560 N N . PRO C 1 107 ? 67.908 47.576 23.328 1.00 72.21 107 PRO C N 1
ATOM 2561 C CA . PRO C 1 107 ? 67.036 46.433 23.039 1.00 75.72 107 PRO C CA 1
ATOM 2562 C C . PRO C 1 107 ? 65.597 46.884 22.818 1.00 83.94 107 PRO C C 1
ATOM 2563 O O . PRO C 1 107 ? 65.096 47.730 23.558 1.00 87.05 107 PRO C O 1
ATOM 2567 N N . GLY C 1 108 ? 64.948 46.330 21.799 1.00 87.57 108 GLY C N 1
ATOM 2568 C CA . GLY C 1 108 ? 63.590 46.715 21.466 1.00 94.11 108 GLY C CA 1
ATOM 2569 C C . GLY C 1 108 ? 63.546 47.916 20.541 1.00 97.01 108 GLY C C 1
ATOM 2570 O O . GLY C 1 108 ? 62.470 48.382 20.165 1.00 102.28 108 GLY C O 1
ATOM 2571 N N . GLU C 1 109 ? 64.720 48.423 20.179 1.00 94.26 109 GLU C N 1
ATOM 2572 C CA . GLU C 1 109 ? 64.820 49.549 19.255 1.00 96.90 109 GLU C CA 1
ATOM 2573 C C . GLU C 1 109 ? 65.612 49.163 18.009 1.00 98.15 109 GLU C C 1
ATOM 2574 O O . GLU C 1 109 ? 66.618 48.459 18.093 1.00 96.55 109 GLU C O 1
ATOM 2580 N N . HIS C 1 110 ? 65.152 49.636 16.855 1.00 99.94 110 HIS C N 1
ATOM 2581 C CA . HIS C 1 110 ? 65.674 49.169 15.575 1.00 96.19 110 HIS C CA 1
ATOM 2582 C C . HIS C 1 110 ? 66.430 50.252 14.813 1.00 89.89 110 HIS C C 1
ATOM 2583 O O . HIS C 1 110 ? 66.702 50.110 13.621 1.00 87.37 110 HIS C O 1
ATOM 2590 N N . SER C 1 111 ? 66.765 51.333 15.508 1.00 87.46 111 SER C N 1
ATOM 2591 C CA . SER C 1 111 ? 67.547 52.413 14.920 1.00 82.03 111 SER C CA 1
ATOM 2592 C C . SER C 1 111 ? 68.343 53.121 16.005 1.00 76.72 111 SER C C 1
ATOM 2593 O O . SER C 1 111 ? 67.860 53.297 17.124 1.00 76.21 111 SER C O 1
ATOM 2596 N N . VAL C 1 112 ? 69.563 53.526 15.671 1.00 73.75 112 VAL C N 1
ATOM 2597 C CA . VAL C 1 112 ? 70.424 54.225 16.618 1.00 74.81 112 VAL C CA 1
ATOM 2598 C C . VAL C 1 112 ? 69.871 55.606 16.966 1.00 82.22 112 VAL C C 1
ATOM 2599 O O . VAL C 1 112 ? 69.675 56.447 16.088 1.00 83.02 112 VAL C O 1
ATOM 2603 N N . ALA C 1 113 ? 69.620 55.825 18.254 1.00 85.00 113 ALA C N 1
ATOM 2604 C CA . ALA C 1 113 ? 69.098 57.095 18.752 1.00 86.21 113 ALA C CA 1
ATOM 2605 C C . ALA C 1 113 ? 70.051 58.247 18.434 1.00 87.21 113 ALA C C 1
ATOM 2606 O O . ALA C 1 113 ? 71.256 58.034 18.301 1.00 89.44 113 ALA C O 1
ATOM 2608 N N . PRO C 1 114 ? 69.515 59.474 18.306 1.00 87.13 114 PRO C N 1
ATOM 2609 C CA . PRO C 1 114 ? 70.355 60.628 17.963 1.00 86.05 114 PRO C CA 1
ATOM 2610 C C . PRO C 1 114 ? 71.391 60.955 19.037 1.00 85.21 114 PRO C C 1
ATOM 2611 O O . PRO C 1 114 ? 72.470 61.453 18.714 1.00 82.24 114 PRO C O 1
ATOM 2615 N N . ASP C 1 115 ? 71.066 60.674 20.295 1.00 85.94 115 ASP C N 1
ATOM 2616 C CA . ASP C 1 115 ? 71.968 60.975 21.402 1.00 82.51 115 ASP C CA 1
ATOM 2617 C C . ASP C 1 115 ? 72.929 59.823 21.688 1.00 76.64 115 ASP C C 1
ATOM 2618 O O . ASP C 1 115 ? 73.668 59.852 22.671 1.00 74.89 115 ASP C O 1
ATOM 2620 N N . LYS C 1 116 ? 72.915 58.813 20.824 1.00 73.70 116 LYS C N 1
ATOM 2621 C CA . LYS C 1 116 ? 73.789 57.654 20.983 1.00 72.04 116 LYS C CA 1
ATOM 2622 C C . LYS C 1 116 ? 74.696 57.448 19.774 1.00 70.04 116 LYS C C 1
ATOM 2623 O O . LYS C 1 116 ? 75.553 56.564 19.777 1.00 70.30 116 LYS C O 1
ATOM 2629 N N . GLU C 1 117 ? 74.506 58.265 18.743 1.00 70.04 117 GLU C N 1
ATOM 2630 C CA . GLU C 1 117 ? 75.326 58.180 17.538 1.00 68.93 117 GLU C CA 1
ATOM 2631 C C . GLU C 1 117 ? 76.763 58.601 17.830 1.00 62.17 117 GLU C C 1
ATOM 2632 O O . GLU C 1 117 ? 77.000 59.609 18.495 1.00 63.41 117 GLU C O 1
ATOM 2638 N N . ILE C 1 118 ? 77.719 57.822 17.334 1.00 56.05 118 ILE C N 1
ATOM 2639 C CA . ILE C 1 118 ? 79.129 58.089 17.597 1.00 55.42 118 ILE C CA 1
ATOM 2640 C C . ILE C 1 118 ? 79.998 57.972 16.348 1.00 54.41 118 ILE C C 1
ATOM 2641 O O . ILE C 1 118 ? 79.564 57.453 15.320 1.00 56.60 118 ILE C O 1
ATOM 2646 N N . ARG C 1 119 ? 81.227 58.469 16.449 1.00 53.08 119 ARG C N 1
ATOM 2647 C CA . ARG C 1 119 ? 82.235 58.268 15.415 1.00 48.23 119 ARG C CA 1
ATOM 2648 C C . ARG C 1 119 ? 83.453 57.608 16.040 1.00 44.80 119 ARG C C 1
ATOM 2649 O O . ARG C 1 119 ? 83.911 58.025 17.102 1.00 46.90 119 ARG C O 1
ATOM 2657 N N . ALA C 1 120 ? 83.973 56.576 15.384 1.00 38.51 120 ALA C N 1
ATOM 2658 C CA . ALA C 1 120 ? 85.076 55.805 15.942 1.00 37.47 120 ALA C CA 1
ATOM 2659 C C . ALA C 1 120 ? 86.299 55.794 15.035 1.00 42.42 120 ALA C C 1
ATOM 2660 O O . ALA C 1 120 ? 86.178 55.709 13.813 1.00 42.16 120 ALA C O 1
ATOM 2662 N N . THR C 1 121 ? 87.478 55.881 15.645 1.00 43.30 121 THR C N 1
ATOM 2663 C CA . THR C 1 121 ? 88.734 55.723 14.923 1.00 42.29 121 THR C CA 1
ATOM 2664 C C . THR C 1 121 ? 89.288 54.325 15.156 1.00 44.10 121 THR C C 1
ATOM 2665 O O . THR C 1 121 ? 89.525 53.926 16.297 1.00 50.26 121 THR C O 1
ATOM 2669 N N . TRP C 1 122 ? 89.486 53.581 14.074 1.00 39.54 122 TRP C N 1
ATOM 2670 C CA . TRP C 1 122 ? 90.056 52.244 14.166 1.00 43.90 122 TRP C CA 1
ATOM 2671 C C . TRP C 1 122 ? 91.462 52.231 13.587 1.00 46.72 122 TRP C C 1
ATOM 2672 O O . TRP C 1 122 ? 91.672 52.620 12.438 1.00 53.33 122 TRP C O 1
ATOM 2683 N N . VAL C 1 123 ? 92.421 51.775 14.381 1.00 40.21 123 VAL C N 1
ATOM 2684 C CA . VAL C 1 123 ? 93.773 51.566 13.891 1.00 39.67 123 VAL C CA 1
ATOM 2685 C C . VAL C 1 123 ? 94.014 50.070 13.751 1.00 46.47 123 VAL C C 1
ATOM 2686 O O . VAL C 1 123 ? 94.212 49.369 14.742 1.00 48.66 123 VAL C O 1
ATOM 2690 N N . LEU C 1 124 ? 93.980 49.580 12.517 1.00 51.48 124 LEU C N 1
ATOM 2691 C CA . LEU C 1 124 ? 94.120 48.150 12.267 1.00 53.58 124 LEU C CA 1
ATOM 2692 C C . LEU C 1 124 ? 95.570 47.762 11.989 1.00 58.61 124 LEU C C 1
ATOM 2693 O O . LEU C 1 124 ? 96.299 48.487 11.311 1.00 60.74 124 LEU C O 1
ATOM 2698 N N . GLY C 1 125 ? 95.981 46.616 12.523 1.00 56.05 125 GLY C N 1
ATOM 2699 C CA . GLY C 1 125 ? 97.321 46.103 12.303 1.00 58.34 125 GLY C CA 1
ATOM 2700 C C . GLY C 1 125 ? 97.280 44.724 11.676 1.00 60.07 125 GLY C C 1
ATOM 2701 O O . GLY C 1 125 ? 96.457 43.889 12.052 1.00 56.63 125 GLY C O 1
ATOM 2702 N N . LYS C 1 126 ? 98.169 44.480 10.719 1.00 65.91 126 LYS C N 1
ATOM 2703 C CA . LYS C 1 126 ? 98.170 43.214 9.996 1.00 74.19 126 LYS C CA 1
ATOM 2704 C C . LYS C 1 126 ? 99.265 42.264 10.478 1.00 80.26 126 LYS C C 1
ATOM 2705 O O . LYS C 1 126 ? 100.450 42.601 10.471 1.00 80.14 126 LYS C O 1
ATOM 2711 N N . ARG C 1 127 ? 98.847 41.074 10.898 1.00 83.81 127 ARG C N 1
ATOM 2712 C CA . ARG C 1 127 ? 99.760 40.029 11.340 1.00 89.33 127 ARG C CA 1
ATOM 2713 C C . ARG C 1 127 ? 99.297 38.685 10.793 1.00 90.82 127 ARG C C 1
ATOM 2714 O O . ARG C 1 127 ? 98.163 38.270 11.036 1.00 92.13 127 ARG C O 1
ATOM 2722 N N . ASP C 1 128 ? 100.176 38.017 10.052 1.00 91.91 128 ASP C N 1
ATOM 2723 C CA . ASP C 1 128 ? 99.879 36.712 9.463 1.00 97.79 128 ASP C CA 1
ATOM 2724 C C . ASP C 1 128 ? 98.668 36.752 8.531 1.00 92.25 128 ASP C C 1
ATOM 2725 O O . ASP C 1 128 ? 97.921 35.778 8.427 1.00 91.49 128 ASP C O 1
ATOM 2730 N N . GLY C 1 129 ? 98.478 37.884 7.860 1.00 89.56 129 GLY C N 1
ATOM 2731 C CA . GLY C 1 129 ? 97.407 38.029 6.891 1.00 90.35 129 GLY C CA 1
ATOM 2732 C C . GLY C 1 129 ? 96.065 38.406 7.491 1.00 86.79 129 GLY C C 1
ATOM 2733 O O . GLY C 1 129 ? 95.077 38.553 6.770 1.00 87.56 129 GLY C O 1
ATOM 2734 N N . ALA C 1 130 ? 96.026 38.568 8.810 1.00 81.81 130 ALA C N 1
ATOM 2735 C CA . ALA C 1 130 ? 94.786 38.901 9.503 1.00 76.14 130 ALA C CA 1
ATOM 2736 C C . ALA C 1 130 ? 94.886 40.249 10.211 1.00 73.77 130 ALA C C 1
ATOM 2737 O O . ALA C 1 130 ? 95.904 40.558 10.829 1.00 76.77 130 ALA C O 1
ATOM 2739 N N . TRP C 1 131 ? 93.824 41.045 10.122 1.00 69.37 131 TRP C N 1
ATOM 2740 C CA . TRP C 1 131 ? 93.807 42.365 10.746 1.00 60.85 131 TRP C CA 1
ATOM 2741 C C . TRP C 1 131 ? 93.307 42.322 12.185 1.00 58.09 131 TRP C C 1
ATOM 2742 O O . TRP C 1 131 ? 92.316 41.660 12.494 1.00 61.16 131 TRP C O 1
ATOM 2753 N N . LEU C 1 132 ? 94.006 43.036 13.060 1.00 56.55 132 LEU C N 1
ATOM 2754 C CA . LEU C 1 132 ? 93.581 43.198 14.443 1.00 53.16 132 LEU C CA 1
ATOM 2755 C C . LEU C 1 132 ? 93.522 44.683 14.779 1.00 47.61 132 LEU C C 1
ATOM 2756 O O . LEU C 1 132 ? 94.238 45.490 14.187 1.00 48.41 132 LEU C O 1
ATOM 2761 N N . VAL C 1 133 ? 92.664 45.040 15.727 1.00 45.04 133 VAL C N 1
ATOM 2762 C CA . VAL C 1 133 ? 92.548 46.425 16.163 1.00 47.49 133 VAL C CA 1
ATOM 2763 C C . VAL C 1 133 ? 93.676 46.783 17.124 1.00 51.67 133 VAL C C 1
ATOM 2764 O O . VAL C 1 133 ? 93.775 46.222 18.216 1.00 54.03 133 VAL C O 1
ATOM 2768 N N . GLU C 1 134 ? 94.529 47.715 16.710 1.00 49.42 134 GLU C N 1
ATOM 2769 C CA . GLU C 1 134 ? 95.636 48.163 17.545 1.00 46.41 134 GLU C CA 1
ATOM 2770 C C . GLU C 1 134 ? 95.164 49.227 18.528 1.00 47.07 134 GLU C C 1
ATOM 2771 O O . GLU C 1 134 ? 95.700 49.349 19.629 1.00 50.49 134 GLU C O 1
ATOM 2777 N N . ALA C 1 135 ? 94.158 49.994 18.119 1.00 47.02 135 ALA C N 1
ATOM 2778 C CA . ALA C 1 135 ? 93.622 51.069 18.947 1.00 39.99 135 ALA C CA 1
ATOM 2779 C C . ALA C 1 135 ? 92.227 51.477 18.490 1.00 35.18 135 ALA C C 1
ATOM 2780 O O . ALA C 1 135 ? 92.016 51.798 17.322 1.00 35.65 135 ALA C O 1
ATOM 2782 N N . TYR C 1 136 ? 91.277 51.457 19.419 1.00 36.95 136 TYR C N 1
ATOM 2783 C CA . TYR C 1 136 ? 89.918 51.905 19.144 1.00 31.74 136 TYR C CA 1
ATOM 2784 C C . TYR C 1 136 ? 89.608 53.129 19.994 1.00 30.94 136 TYR C C 1
ATOM 2785 O O . TYR C 1 136 ? 90.029 53.215 21.147 1.00 36.31 136 TYR C O 1
ATOM 2794 N N . HIS C 1 137 ? 88.869 54.074 19.424 1.00 30.44 137 HIS C N 1
ATOM 2795 C CA . HIS C 1 137 ? 88.494 55.281 20.149 1.00 37.89 137 HIS C CA 1
ATOM 2796 C C . HIS C 1 137 ? 87.276 55.927 19.506 1.00 47.70 137 HIS C C 1
ATOM 2797 O O . HIS C 1 137 ? 87.320 56.307 18.337 1.00 54.51 137 HIS C O 1
ATOM 2804 N N . ASN C 1 138 ? 86.188 56.048 20.262 1.00 49.23 138 ASN C N 1
ATOM 2805 C CA . ASN C 1 138 ? 85.005 56.729 19.743 1.00 53.96 138 ASN C CA 1
ATOM 2806 C C . ASN C 1 138 ? 84.571 57.961 20.540 1.00 50.67 138 ASN C C 1
ATOM 2807 O O . ASN C 1 138 ? 85.033 58.192 21.658 1.00 45.92 138 ASN C O 1
ATOM 2812 N N . SER C 1 139 ? 83.685 58.748 19.941 1.00 48.00 139 SER C N 1
ATOM 2813 C CA . SER C 1 139 ? 83.188 59.969 20.559 1.00 51.32 139 SER C CA 1
ATOM 2814 C C . SER C 1 139 ? 81.805 60.316 20.013 1.00 54.03 139 SER C C 1
ATOM 2815 O O . SER C 1 139 ? 81.511 60.045 18.848 1.00 54.17 139 SER C O 1
ATOM 2818 N N . PRO C 1 140 ? 80.947 60.908 20.861 1.00 55.89 140 PRO C N 1
ATOM 2819 C CA . PRO C 1 140 ? 79.576 61.273 20.485 1.00 57.35 140 PRO C CA 1
ATOM 2820 C C . PRO C 1 140 ? 79.530 62.270 19.331 1.00 62.00 140 PRO C C 1
ATOM 2821 O O . PRO C 1 140 ? 80.452 63.068 19.167 1.00 64.38 140 PRO C O 1
ATOM 2825 N N . VAL C 1 141 ? 78.460 62.220 18.543 1.00 63.42 141 VAL C N 1
ATOM 2826 C CA . VAL C 1 141 ? 78.285 63.146 17.430 1.00 66.02 141 VAL C CA 1
ATOM 2827 C C . VAL C 1 141 ? 77.509 64.381 17.887 1.00 71.91 141 VAL C C 1
ATOM 2828 O O . VAL C 1 141 ? 77.662 65.467 17.330 1.00 77.24 141 VAL C O 1
ATOM 2832 N N . ARG C 1 142 ? 76.683 64.215 18.914 1.00 74.89 142 ARG C N 1
ATOM 2833 C CA . ARG C 1 142 ? 75.921 65.334 19.459 1.00 83.46 142 ARG C CA 1
ATOM 2834 C C . ARG C 1 142 ? 76.185 65.527 20.950 1.00 88.78 142 ARG C C 1
ATOM 2835 O O . ARG C 1 142 ? 76.095 64.584 21.736 1.00 85.64 142 ARG C O 1
ATOM 2843 N N . LEU C 1 143 ? 76.515 66.758 21.330 1.00 95.73 143 LEU C N 1
ATOM 2844 C CA . LEU C 1 143 ? 76.804 67.082 22.723 1.00 97.96 143 LEU C CA 1
ATOM 2845 C C . LEU C 1 143 ? 75.522 67.268 23.527 1.00 102.46 143 LEU C C 1
ATOM 2846 O O . LEU C 1 143 ? 75.317 66.612 24.548 1.00 101.35 143 LEU C O 1
ATOM 2848 N N . VAL D 1 18 ? 111.967 57.078 19.352 1.00 89.16 18 VAL D N 1
ATOM 2849 C CA . VAL D 1 18 ? 111.358 57.168 20.674 1.00 93.02 18 VAL D CA 1
ATOM 2850 C C . VAL D 1 18 ? 111.307 58.616 21.150 1.00 93.85 18 VAL D C 1
ATOM 2851 O O . VAL D 1 18 ? 110.257 59.109 21.562 1.00 89.81 18 VAL D O 1
ATOM 2855 N N . THR D 1 19 ? 112.450 59.291 21.090 1.00 97.07 19 THR D N 1
ATOM 2856 C CA . THR D 1 19 ? 112.542 60.685 21.507 1.00 98.13 19 THR D CA 1
ATOM 2857 C C . THR D 1 19 ? 111.828 61.604 20.516 1.00 96.55 19 THR D C 1
ATOM 2858 O O . THR D 1 19 ? 111.451 62.726 20.856 1.00 98.43 19 THR D O 1
ATOM 2862 N N . ALA D 1 20 ? 111.640 61.115 19.294 1.00 91.63 20 ALA D N 1
ATOM 2863 C CA . ALA D 1 20 ? 110.961 61.876 18.252 1.00 85.83 20 ALA D CA 1
ATOM 2864 C C . ALA D 1 20 ? 109.449 61.768 18.401 1.00 82.73 20 ALA D C 1
ATOM 2865 O O . ALA D 1 20 ? 108.722 62.733 18.171 1.00 81.19 20 ALA D O 1
ATOM 2867 N N . VAL D 1 21 ? 108.988 60.581 18.782 1.00 83.01 21 VAL D N 1
ATOM 2868 C CA . VAL D 1 21 ? 107.570 60.328 19.014 1.00 74.19 21 VAL D CA 1
ATOM 2869 C C . VAL D 1 21 ? 107.062 61.156 20.192 1.00 75.68 21 VAL D C 1
ATOM 2870 O O . VAL D 1 21 ? 105.954 61.698 20.158 1.00 74.63 21 VAL D O 1
ATOM 2874 N N . ALA D 1 22 ? 107.892 61.266 21.223 1.00 78.55 22 ALA D N 1
ATOM 2875 C CA . ALA D 1 22 ? 107.528 61.985 22.439 1.00 81.13 22 ALA D CA 1
ATOM 2876 C C . ALA D 1 22 ? 107.417 63.493 22.227 1.00 81.24 22 ALA D C 1
ATOM 2877 O O . ALA D 1 22 ? 106.731 64.181 22.983 1.00 78.56 22 ALA D O 1
ATOM 2879 N N . ASP D 1 23 ? 108.091 64.005 21.203 1.00 85.46 23 ASP D N 1
ATOM 2880 C CA . ASP D 1 23 ? 108.111 65.443 20.958 1.00 85.70 23 ASP D CA 1
ATOM 2881 C C . ASP D 1 23 ? 106.850 65.925 20.245 1.00 81.30 23 ASP D C 1
ATOM 2882 O O . ASP D 1 23 ? 106.520 67.109 20.295 1.00 82.73 23 ASP D O 1
ATOM 2887 N N . VAL D 1 24 ? 106.148 65.007 19.585 1.00 77.56 24 VAL D N 1
ATOM 2888 C CA . VAL D 1 24 ? 104.927 65.353 18.852 1.00 73.95 24 VAL D CA 1
ATOM 2889 C C . VAL D 1 24 ? 103.831 66.015 19.709 1.00 70.47 24 VAL D C 1
ATOM 2890 O O . VAL D 1 24 ? 103.293 67.052 19.316 1.00 69.14 24 VAL D O 1
ATOM 2894 N N . PRO D 1 25 ? 103.496 65.433 20.881 1.00 68.36 25 PRO D N 1
ATOM 2895 C CA . PRO D 1 25 ? 102.517 66.138 21.718 1.00 69.34 25 PRO D CA 1
ATOM 2896 C C . PRO D 1 25 ? 103.075 67.450 22.259 1.00 75.75 25 PRO D C 1
ATOM 2897 O O . PRO D 1 25 ? 102.314 68.375 22.540 1.00 79.03 25 PRO D O 1
ATOM 2901 N N . ARG D 1 26 ? 104.394 67.518 22.405 1.00 78.12 26 ARG D N 1
ATOM 2902 C CA . ARG D 1 26 ? 105.050 68.722 22.899 1.00 81.40 26 ARG D CA 1
ATOM 2903 C C . ARG D 1 26 ? 105.038 69.821 21.841 1.00 81.94 26 ARG D C 1
ATOM 2904 O O . ARG D 1 26 ? 105.100 71.008 22.164 1.00 86.80 26 ARG D O 1
ATOM 2906 N N . ARG D 1 27 ? 104.960 69.417 20.577 1.00 115.61 27 ARG D N 1
ATOM 2907 C CA . ARG D 1 27 ? 104.906 70.362 19.467 1.00 115.38 27 ARG D CA 1
ATOM 2908 C C . ARG D 1 27 ? 103.483 70.859 19.241 1.00 101.29 27 ARG D C 1
ATOM 2909 O O . ARG D 1 27 ? 103.272 71.946 18.704 1.00 102.28 27 ARG D O 1
ATOM 2933 N N . GLU D 1 30 ? 102.741 73.553 22.243 1.00 114.17 30 GLU D N 1
ATOM 2934 C CA . GLU D 1 30 ? 103.440 74.813 22.031 1.00 109.93 30 GLU D CA 1
ATOM 2935 C C . GLU D 1 30 ? 102.754 75.576 20.905 1.00 108.87 30 GLU D C 1
ATOM 2936 O O . GLU D 1 30 ? 102.699 76.805 20.913 1.00 113.35 30 GLU D O 1
ATOM 2938 N N . ALA D 1 31 ? 102.226 74.831 19.938 1.00 105.11 31 ALA D N 1
ATOM 2939 C CA . ALA D 1 31 ? 101.482 75.420 18.833 1.00 110.05 31 ALA D CA 1
ATOM 2940 C C . ALA D 1 31 ? 100.107 75.883 19.300 1.00 101.76 31 ALA D C 1
ATOM 2941 O O . ALA D 1 31 ? 99.576 76.876 18.804 1.00 102.57 31 ALA D O 1
ATOM 2943 N N . TRP D 1 32 ? 99.534 75.156 20.255 1.00 110.25 32 TRP D N 1
ATOM 2944 C CA . TRP D 1 32 ? 98.243 75.523 20.827 1.00 109.29 32 TRP D CA 1
ATOM 2945 C C . TRP D 1 32 ? 98.374 76.801 21.644 1.00 114.08 32 TRP D C 1
ATOM 2946 O O . TRP D 1 32 ? 97.505 77.671 21.595 1.00 115.95 32 TRP D O 1
ATOM 2957 N N . ALA D 1 33 ? 99.466 76.900 22.397 1.00 117.88 33 ALA D N 1
ATOM 2958 C CA . ALA D 1 33 ? 99.694 78.027 23.297 1.00 121.20 33 ALA D CA 1
ATOM 2959 C C . ALA D 1 33 ? 99.694 79.362 22.562 1.00 121.98 33 ALA D C 1
ATOM 2960 O O . ALA D 1 33 ? 99.102 80.336 23.026 1.00 122.71 33 ALA D O 1
ATOM 2962 N N . SER D 1 34 ? 100.356 79.399 21.410 1.00 123.38 34 SER D N 1
ATOM 2963 C CA . SER D 1 34 ? 100.425 80.611 20.604 1.00 130.73 34 SER D CA 1
ATOM 2964 C C . SER D 1 34 ? 99.172 80.779 19.750 1.00 132.74 34 SER D C 1
ATOM 2965 O O . SER D 1 34 ? 99.081 81.708 18.946 1.00 137.84 34 SER D O 1
ATOM 2968 N N . ASN D 1 35 ? 98.211 79.877 19.940 1.00 130.11 35 ASN D N 1
ATOM 2969 C CA . ASN D 1 35 ? 96.984 79.846 19.146 1.00 105.46 35 ASN D CA 1
ATOM 2970 C C . ASN D 1 35 ? 97.255 79.821 17.645 1.00 109.97 35 ASN D C 1
ATOM 2971 O O . ASN D 1 35 ? 96.554 80.463 16.863 1.00 104.78 35 ASN D O 1
ATOM 2976 N N . ASP D 1 36 ? 98.283 79.074 17.258 1.00 110.36 36 ASP D N 1
ATOM 2977 C CA . ASP D 1 36 ? 98.652 78.924 15.857 1.00 113.32 36 ASP D CA 1
ATOM 2978 C C . ASP D 1 36 ? 97.967 77.691 15.280 1.00 110.71 36 ASP D C 1
ATOM 2979 O O . ASP D 1 36 ? 98.192 76.572 15.740 1.00 109.73 36 ASP D O 1
ATOM 2984 N N . ALA D 1 37 ? 97.130 77.902 14.271 1.00 92.83 37 ALA D N 1
ATOM 2985 C CA . ALA D 1 37 ? 96.420 76.802 13.632 1.00 89.63 37 ALA D CA 1
ATOM 2986 C C . ALA D 1 37 ? 97.245 76.197 12.502 1.00 91.53 37 ALA D C 1
ATOM 2987 O O . ALA D 1 37 ? 97.099 75.019 12.177 1.00 90.91 37 ALA D O 1
ATOM 2989 N N . SER D 1 38 ? 98.114 77.009 11.908 1.00 96.35 38 SER D N 1
ATOM 2990 C CA . SER D 1 38 ? 98.950 76.557 10.802 1.00 98.82 38 SER D CA 1
ATOM 2991 C C . SER D 1 38 ? 100.040 75.601 11.281 1.00 102.44 38 SER D C 1
ATOM 2992 O O . SER D 1 38 ? 100.384 74.642 10.589 1.00 104.78 38 SER D O 1
ATOM 2995 N N . ALA D 1 39 ? 100.579 75.867 12.467 1.00 101.86 39 ALA D N 1
ATOM 2996 C CA . ALA D 1 39 ? 101.597 75.003 13.055 1.00 100.74 39 ALA D CA 1
ATOM 2997 C C . ALA D 1 39 ? 100.951 73.764 13.661 1.00 101.19 39 ALA D C 1
ATOM 2998 O O . ALA D 1 39 ? 101.586 72.717 13.788 1.00 101.37 39 ALA D O 1
ATOM 3000 N N . PHE D 1 40 ? 99.682 73.896 14.036 1.00 99.05 40 PHE D N 1
ATOM 3001 C CA . PHE D 1 40 ? 98.911 72.778 14.563 1.00 90.61 40 PHE D CA 1
ATOM 3002 C C . PHE D 1 40 ? 98.635 71.770 13.455 1.00 86.75 40 PHE D C 1
ATOM 3003 O O . PHE D 1 40 ? 98.924 70.581 13.596 1.00 88.96 40 PHE D O 1
ATOM 3011 N N . ALA D 1 41 ? 98.078 72.259 12.352 1.00 80.88 41 ALA D N 1
ATOM 3012 C CA . ALA D 1 41 ? 97.693 71.406 11.233 1.00 77.60 41 ALA D CA 1
ATOM 3013 C C . ALA D 1 41 ? 98.897 70.769 10.543 1.00 79.10 41 ALA D C 1
ATOM 3014 O O . ALA D 1 41 ? 98.780 69.710 9.927 1.00 77.32 41 ALA D O 1
ATOM 3016 N N . SER D 1 42 ? 100.054 71.413 10.655 1.00 83.36 42 SER D N 1
ATOM 3017 C CA . SER D 1 42 ? 101.267 70.927 10.003 1.00 90.30 42 SER D CA 1
ATOM 3018 C C . SER D 1 42 ? 101.856 69.701 10.699 1.00 88.31 42 SER D C 1
ATOM 3019 O O . SER D 1 42 ? 102.836 69.122 10.229 1.00 88.16 42 SER D O 1
ATOM 3022 N N . LEU D 1 43 ? 101.259 69.313 11.821 1.00 84.18 43 LEU D N 1
ATOM 3023 C CA . LEU D 1 43 ? 101.701 68.137 12.561 1.00 78.50 43 LEU D CA 1
ATOM 3024 C C . LEU D 1 43 ? 101.054 66.879 12.002 1.00 71.65 43 LEU D C 1
ATOM 3025 O O . LEU D 1 43 ? 101.519 65.765 12.246 1.00 67.87 43 LEU D O 1
ATOM 3030 N N . PHE D 1 44 ? 99.974 67.069 11.251 1.00 77.70 44 PHE D N 1
ATOM 3031 C CA . PHE D 1 44 ? 99.234 65.959 10.666 1.00 70.82 44 PHE D CA 1
ATOM 3032 C C . PHE D 1 44 ? 99.783 65.574 9.298 1.00 72.42 44 PHE D C 1
ATOM 3033 O O . PHE D 1 44 ? 100.291 66.419 8.561 1.00 81.88 44 PHE D O 1
ATOM 3041 N N . ALA D 1 45 ? 99.669 64.292 8.967 1.00 76.63 45 ALA D N 1
ATOM 3042 C CA . ALA D 1 45 ? 100.005 63.797 7.638 1.00 78.76 45 ALA D CA 1
ATOM 3043 C C . ALA D 1 45 ? 99.035 64.407 6.624 1.00 79.05 45 ALA D C 1
ATOM 3044 O O . ALA D 1 45 ? 97.973 64.896 7.012 1.00 79.72 45 ALA D O 1
ATOM 3046 N N . PRO D 1 46 ? 99.402 64.399 5.327 1.00 79.63 46 PRO D N 1
ATOM 3047 C CA . PRO D 1 46 ? 98.529 64.929 4.271 1.00 85.08 46 PRO D CA 1
ATOM 3048 C C . PRO D 1 46 ? 97.083 64.431 4.351 1.00 87.79 46 PRO D C 1
ATOM 3049 O O . PRO D 1 46 ? 96.155 65.224 4.187 1.00 89.26 46 PRO D O 1
ATOM 3053 N N . ASP D 1 47 ? 96.899 63.140 4.607 1.00 86.45 47 ASP D N 1
ATOM 3054 C CA . ASP D 1 47 ? 95.560 62.569 4.708 1.00 90.50 47 ASP D CA 1
ATOM 3055 C C . ASP D 1 47 ? 95.115 62.418 6.160 1.00 85.28 47 ASP D C 1
ATOM 3056 O O . ASP D 1 47 ? 94.221 61.626 6.462 1.00 86.17 47 ASP D O 1
ATOM 3061 N N . GLY D 1 48 ? 95.739 63.183 7.052 1.00 79.55 48 GLY D N 1
ATOM 3062 C CA . GLY D 1 48 ? 95.458 63.096 8.475 1.00 78.54 48 GLY D CA 1
ATOM 3063 C C . GLY D 1 48 ? 94.021 63.414 8.846 1.00 81.08 48 GLY D C 1
ATOM 3064 O O . GLY D 1 48 ? 93.357 64.207 8.177 1.00 86.56 48 GLY D O 1
ATOM 3065 N N . THR D 1 49 ? 93.540 62.789 9.917 1.00 50.91 49 THR D N 1
ATOM 3066 C CA . THR D 1 49 ? 92.173 63.002 10.380 1.00 53.75 49 THR D CA 1
ATOM 3067 C C . THR D 1 49 ? 92.122 63.445 11.838 1.00 58.10 49 THR D C 1
ATOM 3068 O O . THR D 1 49 ? 93.022 63.147 12.624 1.00 57.53 49 THR D O 1
ATOM 3080 N N . VAL D 1 51 ? 89.082 63.731 14.968 1.00 56.43 51 VAL D N 1
ATOM 3081 C CA . VAL D 1 51 ? 87.707 63.558 15.423 1.00 58.44 51 VAL D CA 1
ATOM 3082 C C . VAL D 1 51 ? 87.533 64.014 16.867 1.00 64.83 51 VAL D C 1
ATOM 3083 O O . VAL D 1 51 ? 88.144 63.460 17.782 1.00 66.86 51 VAL D O 1
ATOM 3087 N N . LEU D 1 52 ? 86.695 65.028 17.064 1.00 67.94 52 LEU D N 1
ATOM 3088 C CA . LEU D 1 52 ? 86.397 65.537 18.396 1.00 71.70 52 LEU D CA 1
ATOM 3089 C C . LEU D 1 52 ? 84.913 65.335 18.695 1.00 72.93 52 LEU D C 1
ATOM 3090 O O . LEU D 1 52 ? 84.117 65.161 17.772 1.00 74.08 52 LEU D O 1
ATOM 3095 N N . PRO D 1 53 ? 84.538 65.340 19.987 1.00 60.85 53 PRO D N 1
ATOM 3096 C CA . PRO D 1 53 ? 83.125 65.298 20.378 1.00 64.85 53 PRO D CA 1
ATOM 3097 C C . PRO D 1 53 ? 82.320 66.412 19.714 1.00 71.67 53 PRO D C 1
ATOM 3098 O O . PRO D 1 53 ? 82.855 67.488 19.443 1.00 77.48 53 PRO D O 1
ATOM 3102 N N . GLY D 1 54 ? 81.043 66.151 19.461 1.00 80.45 54 GLY D N 1
ATOM 3103 C CA . GLY D 1 54 ? 80.239 67.036 18.643 1.00 83.51 54 GLY D CA 1
ATOM 3104 C C . GLY D 1 54 ? 80.387 66.609 17.196 1.00 89.81 54 GLY D C 1
ATOM 3105 O O . GLY D 1 54 ? 81.065 65.624 16.906 1.00 87.06 54 GLY D O 1
ATOM 3106 N N . ASP D 1 55 ? 79.754 67.338 16.285 1.00 83.16 55 ASP D N 1
ATOM 3107 C CA . ASP D 1 55 ? 79.825 66.996 14.870 1.00 87.20 55 ASP D CA 1
ATOM 3108 C C . ASP D 1 55 ? 81.128 67.507 14.261 1.00 84.27 55 ASP D C 1
ATOM 3109 O O . ASP D 1 55 ? 81.120 68.351 13.365 1.00 85.57 55 ASP D O 1
ATOM 3114 N N . VAL D 1 56 ? 82.246 66.987 14.758 1.00 77.29 56 VAL D N 1
ATOM 3115 C CA . VAL D 1 56 ? 83.563 67.426 14.315 1.00 76.68 56 VAL D CA 1
ATOM 3116 C C . VAL D 1 56 ? 84.384 66.272 13.753 1.00 81.15 56 VAL D C 1
ATOM 3117 O O . VAL D 1 56 ? 84.769 65.354 14.478 1.00 79.02 56 VAL D O 1
ATOM 3121 N N . PHE D 1 57 ? 84.647 66.329 12.454 1.00 71.56 57 PHE D N 1
ATOM 3122 C CA . PHE D 1 57 ? 85.472 65.331 11.789 1.00 67.92 57 PHE D CA 1
ATOM 3123 C C . PHE D 1 57 ? 86.166 65.963 10.591 1.00 69.63 57 PHE D C 1
ATOM 3124 O O . PHE D 1 57 ? 85.557 66.173 9.543 1.00 72.75 57 PHE D O 1
ATOM 3132 N N . GLN D 1 58 ? 87.445 66.272 10.763 1.00 69.01 58 GLN D N 1
ATOM 3133 C CA . GLN D 1 58 ? 88.215 66.958 9.736 1.00 73.09 58 GLN D CA 1
ATOM 3134 C C . GLN D 1 58 ? 89.245 66.023 9.119 1.00 71.54 58 GLN D C 1
ATOM 3135 O O . GLN D 1 58 ? 89.975 65.336 9.832 1.00 68.61 58 GLN D O 1
ATOM 3141 N N . LYS D 1 59 ? 89.296 65.995 7.791 1.00 76.07 59 LYS D N 1
ATOM 3142 C CA . LYS D 1 59 ? 90.298 65.204 7.087 1.00 76.02 59 LYS D CA 1
ATOM 3143 C C . LYS D 1 59 ? 91.123 66.079 6.151 1.00 76.48 59 LYS D C 1
ATOM 3144 O O . LYS D 1 59 ? 90.578 66.761 5.282 1.00 75.12 59 LYS D O 1
ATOM 3150 N N . GLY D 1 60 ? 92.439 66.054 6.336 1.00 78.45 60 GLY D N 1
ATOM 3151 C CA . GLY D 1 60 ? 93.343 66.841 5.517 1.00 81.79 60 GLY D CA 1
ATOM 3152 C C . GLY D 1 60 ? 93.949 68.003 6.279 1.00 83.14 60 GLY D C 1
ATOM 3153 O O . GLY D 1 60 ? 93.286 68.617 7.114 1.00 83.81 60 GLY D O 1
ATOM 3154 N N . VAL D 1 61 ? 95.210 68.307 5.987 1.00 81.64 61 VAL D N 1
ATOM 3155 C CA . VAL D 1 61 ? 95.918 69.397 6.651 1.00 85.66 61 VAL D CA 1
ATOM 3156 C C . VAL D 1 61 ? 95.222 70.739 6.427 1.00 92.08 61 VAL D C 1
ATOM 3157 O O . VAL D 1 61 ? 95.096 71.545 7.350 1.00 94.97 61 VAL D O 1
ATOM 3161 N N . ASP D 1 62 ? 94.763 70.968 5.201 1.00 92.86 62 ASP D N 1
ATOM 3162 C CA . ASP D 1 62 ? 94.086 72.214 4.857 1.00 97.57 62 ASP D CA 1
ATOM 3163 C C . ASP D 1 62 ? 92.744 72.340 5.575 1.00 97.56 62 ASP D C 1
ATOM 3164 O O . ASP D 1 62 ? 92.370 73.424 6.025 1.00 100.71 62 ASP D O 1
ATOM 3166 N N . GLY D 1 63 ? 92.026 71.226 5.680 1.00 93.41 63 GLY D N 1
ATOM 3167 C CA . GLY D 1 63 ? 90.732 71.212 6.338 1.00 90.67 63 GLY D CA 1
ATOM 3168 C C . GLY D 1 63 ? 90.831 71.418 7.837 1.00 91.58 63 GLY D C 1
ATOM 3169 O O . GLY D 1 63 ? 89.900 71.923 8.465 1.00 94.01 63 GLY D O 1
ATOM 3170 N N . ILE D 1 64 ? 91.962 71.023 8.412 1.00 89.55 64 ILE D N 1
ATOM 3171 C CA . ILE D 1 64 ? 92.192 71.179 9.844 1.00 90.19 64 ILE D CA 1
ATOM 3172 C C . ILE D 1 64 ? 92.638 72.604 10.168 1.00 96.34 64 ILE D C 1
ATOM 3173 O O . ILE D 1 64 ? 92.271 73.162 11.204 1.00 97.62 64 ILE D O 1
ATOM 3178 N N . ARG D 1 65 ? 93.416 73.194 9.265 1.00 99.67 65 ARG D N 1
ATOM 3179 C CA . ARG D 1 65 ? 93.886 74.564 9.431 1.00 102.37 65 ARG D CA 1
ATOM 3180 C C . ARG D 1 65 ? 92.719 75.542 9.515 1.00 102.76 65 ARG D C 1
ATOM 3181 O O . ARG D 1 65 ? 92.766 76.515 10.265 1.00 104.33 65 ARG D O 1
ATOM 3183 N N . GLU D 1 66 ? 91.668 75.271 8.747 1.00 102.21 66 GLU D N 1
ATOM 3184 C CA . GLU D 1 66 ? 90.493 76.134 8.722 1.00 108.89 66 GLU D CA 1
ATOM 3185 C C . GLU D 1 66 ? 89.657 75.999 9.991 1.00 110.23 66 GLU D C 1
ATOM 3186 O O . GLU D 1 66 ? 89.215 76.996 10.562 1.00 103.04 66 GLU D O 1
ATOM 3188 N N . PHE D 1 67 ? 89.446 74.761 10.429 1.00 94.44 67 PHE D N 1
ATOM 3189 C CA . PHE D 1 67 ? 88.596 74.492 11.584 1.00 94.25 67 PHE D CA 1
ATOM 3190 C C . PHE D 1 67 ? 89.189 75.030 12.884 1.00 108.03 67 PHE D C 1
ATOM 3191 O O . PHE D 1 67 ? 88.456 75.412 13.795 1.00 111.28 67 PHE D O 1
ATOM 3207 N N . THR D 1 69 ? 91.373 77.662 13.061 1.00 117.81 69 THR D N 1
ATOM 3208 C CA . THR D 1 69 ? 91.388 79.117 12.987 1.00 122.91 69 THR D CA 1
ATOM 3209 C C . THR D 1 69 ? 90.085 79.684 13.538 1.00 127.63 69 THR D C 1
ATOM 3210 O O . THR D 1 69 ? 90.081 80.723 14.199 1.00 135.09 69 THR D O 1
ATOM 3214 N N . LYS D 1 70 ? 88.981 78.994 13.266 1.00 123.96 70 LYS D N 1
ATOM 3215 C CA . LYS D 1 70 ? 87.675 79.415 13.760 1.00 129.40 70 LYS D CA 1
ATOM 3216 C C . LYS D 1 70 ? 87.551 79.174 15.263 1.00 130.62 70 LYS D C 1
ATOM 3217 O O . LYS D 1 70 ? 86.930 79.962 15.977 1.00 133.39 70 LYS D O 1
ATOM 3223 N N . CYS D 1 71 ? 88.144 78.083 15.738 1.00 108.53 71 CYS D N 1
ATOM 3224 C CA . CYS D 1 71 ? 88.099 77.744 17.158 1.00 106.09 71 CYS D CA 1
ATOM 3225 C C . CYS D 1 71 ? 88.988 78.656 17.999 1.00 108.49 71 CYS D C 1
ATOM 3226 O O . CYS D 1 71 ? 88.654 78.981 19.137 1.00 109.26 71 CYS D O 1
ATOM 3229 N N . TYR D 1 72 ? 90.122 79.062 17.438 1.00 109.11 72 TYR D N 1
ATOM 3230 C CA . TYR D 1 72 ? 91.037 79.951 18.144 1.00 109.43 72 TYR D CA 1
ATOM 3231 C C . TYR D 1 72 ? 90.477 81.364 18.239 1.00 115.17 72 TYR D C 1
ATOM 3232 O O . TYR D 1 72 ? 90.652 82.044 19.248 1.00 115.58 72 TYR D O 1
ATOM 3241 N N . ALA D 1 73 ? 89.796 81.800 17.185 1.00 120.15 73 ALA D N 1
ATOM 3242 C CA . ALA D 1 73 ? 89.152 83.107 17.186 1.00 126.54 73 ALA D CA 1
ATOM 3243 C C . ALA D 1 73 ? 87.866 83.060 18.004 1.00 125.94 73 ALA D C 1
ATOM 3244 O O . ALA D 1 73 ? 87.316 84.097 18.377 1.00 129.79 73 ALA D O 1
ATOM 3246 N N . GLY D 1 74 ? 87.395 81.849 18.281 1.00 120.80 74 GLY D N 1
ATOM 3247 C CA . GLY D 1 74 ? 86.164 81.658 19.025 1.00 120.25 74 GLY D CA 1
ATOM 3248 C C . GLY D 1 74 ? 86.383 81.233 20.465 1.00 116.15 74 GLY D C 1
ATOM 3249 O O . GLY D 1 74 ? 86.876 82.015 21.278 1.00 117.29 74 GLY D O 1
ATOM 3250 N N . PRO D 1 75 ? 86.018 79.982 20.788 1.00 112.20 75 PRO D N 1
ATOM 3251 C CA . PRO D 1 75 ? 86.071 79.455 22.157 1.00 107.82 75 PRO D CA 1
ATOM 3252 C C . PRO D 1 75 ? 87.487 79.207 22.681 1.00 105.07 75 PRO D C 1
ATOM 3253 O O . PRO D 1 75 ? 87.733 79.402 23.871 1.00 103.25 75 PRO D O 1
ATOM 3257 N N . TYR D 1 76 ? 88.401 78.788 21.812 1.00 104.96 76 TYR D N 1
ATOM 3258 C CA . TYR D 1 76 ? 89.756 78.451 22.244 1.00 104.90 76 TYR D CA 1
ATOM 3259 C C . TYR D 1 76 ? 90.701 79.653 22.256 1.00 105.71 76 TYR D C 1
ATOM 3260 O O . TYR D 1 76 ? 91.915 79.496 22.127 1.00 103.77 76 TYR D O 1
ATOM 3269 N N . LYS D 1 77 ? 90.144 80.850 22.419 1.00 107.64 77 LYS D N 1
ATOM 3270 C CA . LYS D 1 77 ? 90.952 82.065 22.467 1.00 109.86 77 LYS D CA 1
ATOM 3271 C C . LYS D 1 77 ? 91.649 82.222 23.815 1.00 108.29 77 LYS D C 1
ATOM 3272 O O . LYS D 1 77 ? 91.009 82.155 24.865 1.00 107.49 77 LYS D O 1
ATOM 3278 N N . GLY D 1 78 ? 92.961 82.431 23.774 1.00 107.53 78 GLY D N 1
ATOM 3279 C CA . GLY D 1 78 ? 93.748 82.624 24.979 1.00 105.52 78 GLY D CA 1
ATOM 3280 C C . GLY D 1 78 ? 93.738 81.413 25.890 1.00 99.11 78 GLY D C 1
ATOM 3281 O O . GLY D 1 78 ? 93.731 81.544 27.114 1.00 96.37 78 GLY D O 1
ATOM 3282 N N . THR D 1 79 ? 93.737 80.228 25.289 1.00 98.10 79 THR D N 1
ATOM 3283 C CA . THR D 1 79 ? 93.702 78.985 26.047 1.00 94.32 79 THR D CA 1
ATOM 3284 C C . THR D 1 79 ? 94.996 78.200 25.882 1.00 96.00 79 THR D C 1
ATOM 3285 O O . THR D 1 79 ? 95.799 78.485 24.993 1.00 100.17 79 THR D O 1
ATOM 3289 N N . SER D 1 80 ? 95.189 77.207 26.744 1.00 92.51 80 SER D N 1
ATOM 3290 C CA . SER D 1 80 ? 96.369 76.354 26.688 1.00 87.95 80 SER D CA 1
ATOM 3291 C C . SER D 1 80 ? 96.010 74.912 27.034 1.00 82.37 80 SER D C 1
ATOM 3292 O O . SER D 1 80 ? 95.164 74.662 27.891 1.00 83.95 80 SER D O 1
ATOM 3295 N N . VAL D 1 81 ? 96.656 73.967 26.358 1.00 77.22 81 VAL D N 1
ATOM 3296 C CA . VAL D 1 81 ? 96.372 72.550 26.553 1.00 73.16 81 VAL D CA 1
ATOM 3297 C C . VAL D 1 81 ? 97.534 71.823 27.223 1.00 69.61 81 VAL D C 1
ATOM 3298 O O . VAL D 1 81 ? 98.685 71.979 26.820 1.00 68.99 81 VAL D O 1
ATOM 3302 N N . PHE D 1 82 ? 97.224 71.045 28.257 1.00 86.72 82 PHE D N 1
ATOM 3303 C CA . PHE D 1 82 ? 98.216 70.195 28.906 1.00 84.39 82 PHE D CA 1
ATOM 3304 C C . PHE D 1 82 ? 97.917 68.722 28.643 1.00 79.53 82 PHE D C 1
ATOM 3305 O O . PHE D 1 82 ? 96.759 68.305 28.649 1.00 77.70 82 PHE D O 1
ATOM 3313 N N . GLY D 1 83 ? 98.965 67.937 28.411 1.00 77.53 83 GLY D N 1
ATOM 3314 C CA . GLY D 1 83 ? 98.800 66.532 28.090 1.00 69.45 83 GLY D CA 1
ATOM 3315 C C . GLY D 1 83 ? 99.881 65.629 28.653 1.00 66.02 83 GLY D C 1
ATOM 3316 O O . GLY D 1 83 ? 101.073 65.876 28.467 1.00 70.73 83 GLY D O 1
ATOM 3317 N N . VAL D 1 84 ? 99.456 64.575 29.342 1.00 54.17 84 VAL D N 1
ATOM 3318 C CA . VAL D 1 84 ? 100.377 63.589 29.893 1.00 50.76 84 VAL D CA 1
ATOM 3319 C C . VAL D 1 84 ? 100.268 62.272 29.135 1.00 54.72 84 VAL D C 1
ATOM 3320 O O . VAL D 1 84 ? 99.210 61.645 29.123 1.00 60.48 84 VAL D O 1
ATOM 3324 N N . PRO D 1 85 ? 101.366 61.847 28.494 1.00 59.21 85 PRO D N 1
ATOM 3325 C CA . PRO D 1 85 ? 101.389 60.557 27.796 1.00 58.26 85 PRO D CA 1
ATOM 3326 C C . PRO D 1 85 ? 101.332 59.403 28.795 1.00 57.17 85 PRO D C 1
ATOM 3327 O O . PRO D 1 85 ? 102.330 59.136 29.463 1.00 63.99 85 PRO D O 1
ATOM 3331 N N . ILE D 1 86 ? 100.181 58.739 28.896 1.00 53.72 86 ILE D N 1
ATOM 3332 C CA . ILE D 1 86 ? 100.001 57.624 29.829 1.00 54.87 86 ILE D CA 1
ATOM 3333 C C . ILE D 1 86 ? 100.232 56.258 29.164 1.00 53.44 86 ILE D C 1
ATOM 3334 O O . ILE D 1 86 ? 100.265 55.231 29.839 1.00 53.15 86 ILE D O 1
ATOM 3339 N N . ASP D 1 87 ? 100.382 56.250 27.840 1.00 53.10 87 ASP D N 1
ATOM 3340 C CA . ASP D 1 87 ? 100.730 55.027 27.113 1.00 55.33 87 ASP D CA 1
ATOM 3341 C C . ASP D 1 87 ? 101.422 55.291 25.782 1.00 55.93 87 ASP D C 1
ATOM 3342 O O . ASP D 1 87 ? 100.798 55.773 24.836 1.00 62.85 87 ASP D O 1
ATOM 3347 N N . VAL D 1 88 ? 102.706 54.953 25.713 1.00 53.50 88 VAL D N 1
ATOM 3348 C CA . VAL D 1 88 ? 103.471 55.081 24.480 1.00 58.73 88 VAL D CA 1
ATOM 3349 C C . VAL D 1 88 ? 103.820 53.699 23.938 1.00 56.11 88 VAL D C 1
ATOM 3350 O O . VAL D 1 88 ? 104.355 52.860 24.661 1.00 55.14 88 VAL D O 1
ATOM 3354 N N . ARG D 1 89 ? 103.521 53.466 22.665 1.00 57.13 89 ARG D N 1
ATOM 3355 C CA . ARG D 1 89 ? 103.727 52.152 22.071 1.00 58.65 89 ARG D CA 1
ATOM 3356 C C . ARG D 1 89 ? 104.027 52.247 20.581 1.00 62.52 89 ARG D C 1
ATOM 3357 O O . ARG D 1 89 ? 103.418 53.040 19.862 1.00 61.46 89 ARG D O 1
ATOM 3365 N N . PHE D 1 90 ? 104.980 51.440 20.131 1.00 65.81 90 PHE D N 1
ATOM 3366 C CA . PHE D 1 90 ? 105.324 51.361 18.720 1.00 69.07 90 PHE D CA 1
ATOM 3367 C C . PHE D 1 90 ? 104.676 50.134 18.093 1.00 75.80 90 PHE D C 1
ATOM 3368 O O . PHE D 1 90 ? 105.010 49.002 18.443 1.00 78.88 90 PHE D O 1
ATOM 3376 N N . THR D 1 91 ? 103.741 50.361 17.176 1.00 69.55 91 THR D N 1
ATOM 3377 C CA . THR D 1 91 ? 103.114 49.267 16.447 1.00 68.12 91 THR D CA 1
ATOM 3378 C C . THR D 1 91 ? 104.155 48.587 15.572 1.00 71.69 91 THR D C 1
ATOM 3379 O O . THR D 1 91 ? 104.490 47.421 15.774 1.00 70.33 91 THR D O 1
ATOM 3383 N N . GLY D 1 92 ? 104.662 49.333 14.597 1.00 81.37 92 GLY D N 1
ATOM 3384 C CA . GLY D 1 92 ? 105.751 48.872 13.760 1.00 87.54 92 GLY D CA 1
ATOM 3385 C C . GLY D 1 92 ? 106.932 49.808 13.918 1.00 89.58 92 GLY D C 1
ATOM 3386 O O . GLY D 1 92 ? 106.906 50.701 14.764 1.00 88.61 92 GLY D O 1
ATOM 3387 N N . PRO D 1 93 ? 107.979 49.614 13.106 1.00 91.20 93 PRO D N 1
ATOM 3388 C CA . PRO D 1 93 ? 109.142 50.502 13.186 1.00 91.79 93 PRO D CA 1
ATOM 3389 C C . PRO D 1 93 ? 108.857 51.867 12.566 1.00 93.05 93 PRO D C 1
ATOM 3390 O O . PRO D 1 93 ? 109.637 52.801 12.755 1.00 96.08 93 PRO D O 1
ATOM 3394 N N . ASP D 1 94 ? 107.750 51.978 11.837 1.00 91.39 94 ASP D N 1
ATOM 3395 C CA . ASP D 1 94 ? 107.390 53.226 11.172 1.00 94.13 94 ASP D CA 1
ATOM 3396 C C . ASP D 1 94 ? 106.068 53.792 11.674 1.00 87.22 94 ASP D C 1
ATOM 3397 O O . ASP D 1 94 ? 105.549 54.759 11.118 1.00 87.84 94 ASP D O 1
ATOM 3402 N N . THR D 1 95 ? 105.517 53.190 12.721 1.00 82.60 95 THR D N 1
ATOM 3403 C CA . THR D 1 95 ? 104.248 53.658 13.263 1.00 81.29 95 THR D CA 1
ATOM 3404 C C . THR D 1 95 ? 104.141 53.462 14.771 1.00 73.68 95 THR D C 1
ATOM 3405 O O . THR D 1 95 ? 104.550 52.432 15.310 1.00 69.82 95 THR D O 1
ATOM 3409 N N . ALA D 1 96 ? 103.586 54.465 15.445 1.00 70.99 96 ALA D N 1
ATOM 3410 C CA . ALA D 1 96 ? 103.412 54.414 16.890 1.00 65.94 96 ALA D CA 1
ATOM 3411 C C . ALA D 1 96 ? 102.033 54.915 17.315 1.00 63.83 96 ALA D C 1
ATOM 3412 O O . ALA D 1 96 ? 101.449 55.789 16.674 1.00 70.03 96 ALA D O 1
ATOM 3414 N N . ILE D 1 97 ? 101.520 54.350 18.403 1.00 56.85 97 ILE D N 1
ATOM 3415 C CA . ILE D 1 97 ? 100.245 54.780 18.964 1.00 50.50 97 ILE D CA 1
ATOM 3416 C C . ILE D 1 97 ? 100.467 55.382 20.350 1.00 55.93 97 ILE D C 1
ATOM 3417 O O . ILE D 1 97 ? 101.332 54.939 21.107 1.00 57.71 97 ILE D O 1
ATOM 3422 N N . LEU D 1 98 ? 99.659 56.382 20.679 1.00 58.70 98 LEU D N 1
ATOM 3423 C CA . LEU D 1 98 ? 99.953 57.280 21.781 1.00 54.22 98 LEU D CA 1
ATOM 3424 C C . LEU D 1 98 ? 98.680 57.773 22.463 1.00 53.73 98 LEU D C 1
ATOM 3425 O O . LEU D 1 98 ? 97.881 58.482 21.855 1.00 57.90 98 LEU D O 1
ATOM 3430 N N . ILE D 1 99 ? 98.497 57.401 23.726 1.00 47.50 99 ILE D N 1
ATOM 3431 C CA . ILE D 1 99 ? 97.328 57.825 24.488 1.00 43.39 99 ILE D CA 1
ATOM 3432 C C . ILE D 1 99 ? 97.708 58.855 25.547 1.00 46.87 99 ILE D C 1
ATOM 3433 O O . ILE D 1 99 ? 98.558 58.597 26.397 1.00 52.06 99 ILE D O 1
ATOM 3438 N N . THR D 1 100 ? 97.077 60.024 25.490 1.00 47.68 100 THR D N 1
ATOM 3439 C CA . THR D 1 100 ? 97.359 61.085 26.448 1.00 51.30 100 THR D CA 1
ATOM 3440 C C . THR D 1 100 ? 96.123 61.442 27.260 1.00 50.48 100 THR D C 1
ATOM 3441 O O . THR D 1 100 ? 95.000 61.102 26.889 1.00 51.75 100 THR D O 1
ATOM 3445 N N . GLN D 1 101 ? 96.341 62.137 28.369 1.00 48.06 101 GLN D N 1
ATOM 3446 C CA . GLN D 1 101 ? 95.249 62.588 29.214 1.00 48.64 101 GLN D CA 1
ATOM 3447 C C . GLN D 1 101 ? 95.506 64.014 29.679 1.00 56.34 101 GLN D C 1
ATOM 3448 O O . GLN D 1 101 ? 96.635 64.376 30.012 1.00 60.75 101 GLN D O 1
ATOM 3454 N N . GLY D 1 102 ? 94.451 64.821 29.694 1.00 56.16 102 GLY D N 1
ATOM 3455 C CA . GLY D 1 102 ? 94.555 66.213 30.086 1.00 57.83 102 GLY D CA 1
ATOM 3456 C C . GLY D 1 102 ? 93.360 66.995 29.586 1.00 64.55 102 GLY D C 1
ATOM 3457 O O . GLY D 1 102 ? 92.223 66.540 29.704 1.00 66.70 102 GLY D O 1
ATOM 3458 N N . GLY D 1 103 ? 93.611 68.172 29.021 1.00 71.02 103 GLY D N 1
ATOM 3459 C CA . GLY D 1 103 ? 92.539 68.980 28.472 1.00 75.58 103 GLY D CA 1
ATOM 3460 C C . GLY D 1 103 ? 92.885 70.445 28.298 1.00 76.83 103 GLY D C 1
ATOM 3461 O O . GLY D 1 103 ? 94.011 70.869 28.559 1.00 72.86 103 GLY D O 1
ATOM 3462 N N . VAL D 1 104 ? 91.897 71.218 27.856 1.00 79.60 104 VAL D N 1
ATOM 3463 C CA . VAL D 1 104 ? 92.068 72.641 27.599 1.00 80.87 104 VAL D CA 1
ATOM 3464 C C . VAL D 1 104 ? 91.908 73.449 28.883 1.00 80.00 104 VAL D C 1
ATOM 3465 O O . VAL D 1 104 ? 91.060 73.138 29.719 1.00 81.85 104 VAL D O 1
ATOM 3477 N N . ALA D 1 106 ? 91.330 77.395 30.565 1.00 92.78 106 ALA D N 1
ATOM 3478 C CA . ALA D 1 106 ? 90.882 78.765 30.342 1.00 97.56 106 ALA D CA 1
ATOM 3479 C C . ALA D 1 106 ? 92.041 79.741 30.583 1.00 101.81 106 ALA D C 1
ATOM 3480 O O . ALA D 1 106 ? 93.086 79.338 31.095 1.00 100.75 106 ALA D O 1
ATOM 3482 N N . PRO D 1 107 ? 91.875 81.021 30.199 1.00 106.14 107 PRO D N 1
ATOM 3483 C CA . PRO D 1 107 ? 92.962 81.973 30.458 1.00 109.16 107 PRO D CA 1
ATOM 3484 C C . PRO D 1 107 ? 93.292 82.134 31.940 1.00 110.37 107 PRO D C 1
ATOM 3485 O O . PRO D 1 107 ? 92.395 82.319 32.762 1.00 111.17 107 PRO D O 1
ATOM 3489 N N . GLY D 1 108 ? 94.577 82.047 32.270 1.00 112.10 108 GLY D N 1
ATOM 3490 C CA . GLY D 1 108 ? 95.049 82.341 33.611 1.00 114.75 108 GLY D CA 1
ATOM 3491 C C . GLY D 1 108 ? 94.810 81.275 34.664 1.00 111.00 108 GLY D C 1
ATOM 3492 O O . GLY D 1 108 ? 95.086 81.500 35.842 1.00 113.77 108 GLY D O 1
ATOM 3493 N N . GLU D 1 109 ? 94.295 80.118 34.258 1.00 105.69 109 GLU D N 1
ATOM 3494 C CA . GLU D 1 109 ? 94.095 79.019 35.198 1.00 102.32 109 GLU D CA 1
ATOM 3495 C C . GLU D 1 109 ? 95.140 77.925 34.988 1.00 99.83 109 GLU D C 1
ATOM 3496 O O . GLU D 1 109 ? 95.623 77.722 33.873 1.00 95.33 109 GLU D O 1
ATOM 3502 N N . HIS D 1 110 ? 95.482 77.222 36.064 1.00 100.32 110 HIS D N 1
ATOM 3503 C CA . HIS D 1 110 ? 96.628 76.319 36.049 1.00 97.21 110 HIS D CA 1
ATOM 3504 C C . HIS D 1 110 ? 96.278 74.866 36.356 1.00 90.97 110 HIS D C 1
ATOM 3505 O O . HIS D 1 110 ? 97.137 74.084 36.766 1.00 88.46 110 HIS D O 1
ATOM 3512 N N . SER D 1 111 ? 95.015 74.509 36.157 1.00 85.75 111 SER D N 1
ATOM 3513 C CA . SER D 1 111 ? 94.584 73.127 36.312 1.00 78.41 111 SER D CA 1
ATOM 3514 C C . SER D 1 111 ? 93.401 72.859 35.399 1.00 75.89 111 SER D C 1
ATOM 3515 O O . SER D 1 111 ? 92.463 73.654 35.339 1.00 79.09 111 SER D O 1
ATOM 3518 N N . VAL D 1 112 ? 93.452 71.742 34.682 1.00 69.58 112 VAL D N 1
ATOM 3519 C CA . VAL D 1 112 ? 92.363 71.360 33.795 1.00 66.15 112 VAL D CA 1
ATOM 3520 C C . VAL D 1 112 ? 91.156 70.925 34.614 1.00 71.06 112 VAL D C 1
ATOM 3521 O O . VAL D 1 112 ? 91.226 69.953 35.367 1.00 70.25 112 VAL D O 1
ATOM 3525 N N . ALA D 1 113 ? 90.054 71.657 34.472 1.00 77.72 113 ALA D N 1
ATOM 3526 C CA . ALA D 1 113 ? 88.826 71.350 35.197 1.00 79.29 113 ALA D CA 1
ATOM 3527 C C . ALA D 1 113 ? 88.334 69.946 34.858 1.00 79.10 113 ALA D C 1
ATOM 3528 O O . ALA D 1 113 ? 88.445 69.509 33.712 1.00 70.89 113 ALA D O 1
ATOM 3530 N N . PRO D 1 114 ? 87.794 69.231 35.860 1.00 85.42 114 PRO D N 1
ATOM 3531 C CA . PRO D 1 114 ? 87.316 67.854 35.682 1.00 82.00 114 PRO D CA 1
ATOM 3532 C C . PRO D 1 114 ? 86.252 67.728 34.593 1.00 78.12 114 PRO D C 1
ATOM 3533 O O . PRO D 1 114 ? 86.108 66.660 34.000 1.00 74.32 114 PRO D O 1
ATOM 3537 N N . ASP D 1 115 ? 85.525 68.810 34.334 1.00 82.58 115 ASP D N 1
ATOM 3538 C CA . ASP D 1 115 ? 84.490 68.810 33.307 1.00 86.91 115 ASP D CA 1
ATOM 3539 C C . ASP D 1 115 ? 85.087 68.860 31.902 1.00 86.55 115 ASP D C 1
ATOM 3540 O O . ASP D 1 115 ? 84.412 68.542 30.922 1.00 88.38 115 ASP D O 1
ATOM 3542 N N . LYS D 1 116 ? 86.353 69.255 31.808 1.00 81.34 116 LYS D N 1
ATOM 3543 C CA . LYS D 1 116 ? 87.013 69.394 30.513 1.00 76.53 116 LYS D CA 1
ATOM 3544 C C . LYS D 1 116 ? 88.117 68.362 30.291 1.00 72.04 116 LYS D C 1
ATOM 3545 O O . LYS D 1 116 ? 88.766 68.361 29.245 1.00 73.61 116 LYS D O 1
ATOM 3551 N N . GLU D 1 117 ? 88.329 67.488 31.271 1.00 66.03 117 GLU D N 1
ATOM 3552 C CA . GLU D 1 117 ? 89.359 66.459 31.152 1.00 55.32 117 GLU D CA 1
ATOM 3553 C C . GLU D 1 117 ? 89.005 65.456 30.062 1.00 50.74 117 GLU D C 1
ATOM 3554 O O . GLU D 1 117 ? 87.878 64.964 30.003 1.00 55.15 117 GLU D O 1
ATOM 3560 N N . ILE D 1 118 ? 89.972 65.161 29.197 1.00 49.76 118 ILE D N 1
ATOM 3561 C CA . ILE D 1 118 ? 89.754 64.240 28.086 1.00 46.33 118 ILE D CA 1
ATOM 3562 C C . ILE D 1 118 ? 90.902 63.247 27.925 1.00 46.61 118 ILE D C 1
ATOM 3563 O O . ILE D 1 118 ? 92.012 63.482 28.403 1.00 52.62 118 ILE D O 1
ATOM 3568 N N . ARG D 1 119 ? 90.622 62.133 27.254 1.00 43.47 119 ARG D N 1
ATOM 3569 C CA . ARG D 1 119 ? 91.665 61.204 26.834 1.00 40.82 119 ARG D CA 1
ATOM 3570 C C . ARG D 1 119 ? 91.725 61.174 25.313 1.00 40.62 119 ARG D C 1
ATOM 3571 O O . ARG D 1 119 ? 90.693 61.197 24.644 1.00 46.31 119 ARG D O 1
ATOM 3579 N N . ALA D 1 120 ? 92.935 61.123 24.770 1.00 37.66 120 ALA D N 1
ATOM 3580 C CA . ALA D 1 120 ? 93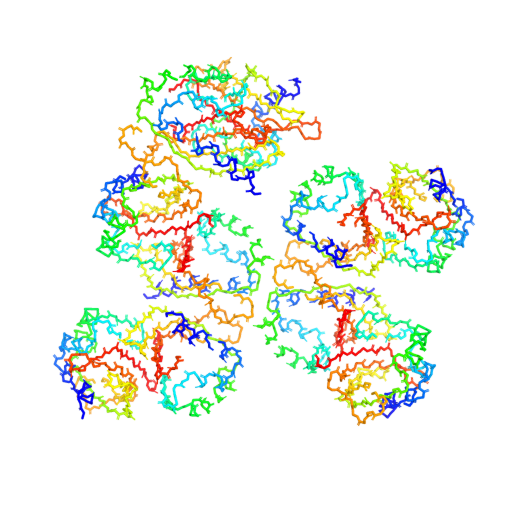.117 61.212 23.328 1.00 41.43 120 ALA D CA 1
ATOM 3581 C C . ALA D 1 120 ? 94.002 60.099 22.783 1.00 42.67 120 ALA D C 1
ATOM 3582 O O . ALA D 1 120 ? 94.999 59.725 23.399 1.00 38.08 120 ALA D O 1
ATOM 3584 N N . THR D 1 121 ? 93.629 59.574 21.621 1.00 44.67 121 THR D N 1
ATOM 3585 C CA . THR D 1 121 ? 94.451 58.596 20.922 1.00 42.67 121 THR D CA 1
ATOM 3586 C C . THR D 1 121 ? 95.232 59.277 19.803 1.00 44.30 121 THR D C 1
ATOM 3587 O O . THR D 1 121 ? 94.645 59.847 18.884 1.00 45.65 121 THR D O 1
ATOM 3591 N N . TRP D 1 122 ? 96.557 59.227 19.891 1.00 45.69 122 TRP D N 1
ATOM 3592 C CA . TRP D 1 122 ? 97.413 59.800 18.859 1.00 48.96 122 TRP D CA 1
ATOM 3593 C C . TRP D 1 122 ? 98.003 58.696 17.998 1.00 48.05 122 TRP D C 1
ATOM 3594 O O . TRP D 1 122 ? 98.689 57.805 18.501 1.00 47.88 122 TRP D O 1
ATOM 3605 N N . VAL D 1 123 ? 97.742 58.763 16.699 1.00 50.53 123 VAL D N 1
ATOM 3606 C CA . VAL D 1 123 ? 98.284 57.792 15.762 1.00 43.95 123 VAL D CA 1
ATOM 3607 C C . VAL D 1 123 ? 99.406 58.434 14.957 1.00 51.91 123 VAL D C 1
ATOM 3608 O O . VAL D 1 123 ? 99.157 59.241 14.062 1.00 53.36 123 VAL D O 1
ATOM 3612 N N . LEU D 1 124 ? 100.644 58.080 15.285 1.00 56.73 124 LEU D N 1
ATOM 3613 C CA . LEU D 1 124 ? 101.805 58.685 14.641 1.00 64.16 124 LEU D CA 1
ATOM 3614 C C . LEU D 1 124 ? 102.354 57.817 13.513 1.00 67.39 124 LEU D C 1
ATOM 3615 O O . LEU D 1 124 ? 102.359 56.590 13.606 1.00 66.05 124 LEU D O 1
ATOM 3620 N N . GLY D 1 125 ? 102.816 58.469 12.450 1.00 70.51 125 GLY D N 1
ATOM 3621 C CA . GLY D 1 125 ? 103.400 57.778 11.316 1.00 72.68 125 GLY D CA 1
ATOM 3622 C C . GLY D 1 125 ? 104.733 58.385 10.923 1.00 76.47 125 GLY D C 1
ATOM 3623 O O . GLY D 1 125 ? 104.886 59.606 10.901 1.00 76.05 125 GLY D O 1
ATOM 3624 N N . LYS D 1 126 ? 105.702 57.530 10.614 1.00 80.65 126 LYS D N 1
ATOM 3625 C CA . LYS D 1 126 ? 107.035 57.992 10.245 1.00 80.00 126 LYS D CA 1
ATOM 3626 C C . LYS D 1 126 ? 107.239 57.970 8.734 1.00 87.56 126 LYS D C 1
ATOM 3627 O O . LYS D 1 126 ? 107.351 56.904 8.129 1.00 92.77 126 LYS D O 1
ATOM 3633 N N . ARG D 1 127 ? 107.283 59.153 8.131 1.00 86.69 127 ARG D N 1
ATOM 3634 C CA . ARG D 1 127 ? 107.546 59.274 6.703 1.00 87.28 127 ARG D CA 1
ATOM 3635 C C . ARG D 1 127 ? 108.674 60.268 6.448 1.00 89.19 127 ARG D C 1
ATOM 3636 O O . ARG D 1 127 ? 108.657 61.384 6.971 1.00 83.84 127 ARG D O 1
ATOM 3638 N N . ASP D 1 128 ? 109.649 59.848 5.646 1.00 96.34 128 ASP D N 1
ATOM 3639 C CA . ASP D 1 128 ? 110.810 60.670 5.305 1.00 98.64 128 ASP D CA 1
ATOM 3640 C C . ASP D 1 128 ? 111.601 61.122 6.533 1.00 97.31 128 ASP D C 1
ATOM 3641 O O . ASP D 1 128 ? 112.079 62.255 6.592 1.00 97.48 128 ASP D O 1
ATOM 3643 N N . GLY D 1 129 ? 111.731 60.231 7.511 1.00 92.44 129 GLY D N 1
ATOM 3644 C CA . GLY D 1 129 ? 112.548 60.491 8.683 1.00 89.42 129 GLY D CA 1
ATOM 3645 C C . GLY D 1 129 ? 111.910 61.390 9.725 1.00 88.69 129 GLY D C 1
ATOM 3646 O O . GLY D 1 129 ? 112.558 61.778 10.697 1.00 68.35 129 GLY D O 1
ATOM 3647 N N . ALA D 1 130 ? 110.639 61.723 9.528 1.00 92.30 130 ALA D N 1
ATOM 3648 C CA . ALA D 1 130 ? 109.922 62.579 10.468 1.00 91.16 130 ALA D CA 1
ATOM 3649 C C . ALA D 1 130 ? 108.582 61.969 10.867 1.00 90.37 130 ALA D C 1
ATOM 3650 O O . ALA D 1 130 ? 107.938 61.287 10.069 1.00 94.52 130 ALA D O 1
ATOM 3652 N N . TRP D 1 131 ? 108.167 62.218 12.106 1.00 83.42 131 TRP D N 1
ATOM 3653 C CA . TRP D 1 131 ? 106.905 61.685 12.611 1.00 75.63 131 TRP D CA 1
ATOM 3654 C C . TRP D 1 131 ? 105.756 62.672 12.441 1.00 76.26 131 TRP D C 1
ATOM 3655 O O . TRP D 1 131 ? 105.866 63.842 12.808 1.00 78.81 131 TRP D O 1
ATOM 3666 N N . LEU D 1 132 ? 104.653 62.186 11.881 1.00 73.55 132 LEU D N 1
ATOM 3667 C CA . LEU D 1 132 ? 103.477 63.010 11.637 1.00 71.47 132 LEU D CA 1
ATOM 3668 C C . LEU D 1 132 ? 102.223 62.308 12.146 1.00 65.44 132 LEU D C 1
ATOM 3669 O O . LEU D 1 132 ? 102.143 61.080 12.134 1.00 67.23 132 LEU D O 1
ATOM 3674 N N . VAL D 1 133 ? 101.246 63.090 12.592 1.00 58.66 133 VAL D N 1
ATOM 3675 C CA . VAL D 1 133 ? 100.014 62.527 13.133 1.00 54.56 133 VAL D CA 1
ATOM 3676 C C . VAL D 1 133 ? 99.094 62.025 12.027 1.00 57.36 133 VAL D C 1
ATOM 3677 O O . VAL D 1 133 ? 98.551 62.810 11.250 1.00 49.95 133 VAL D O 1
ATOM 3681 N N . GLU D 1 134 ? 98.921 60.710 11.965 1.00 55.80 134 GLU D N 1
ATOM 3682 C CA . GLU D 1 134 ? 98.053 60.099 10.969 1.00 56.36 134 GLU D CA 1
ATOM 3683 C C . GLU D 1 134 ? 96.585 60.245 11.360 1.00 59.99 134 GLU D C 1
ATOM 3684 O O . GLU D 1 134 ? 95.716 60.377 10.498 1.00 62.19 134 GLU D O 1
ATOM 3690 N N . ALA D 1 135 ? 96.316 60.224 12.663 1.00 56.48 135 ALA D N 1
ATOM 3691 C CA . ALA D 1 135 ? 94.950 60.350 13.163 1.00 49.01 135 ALA D CA 1
ATOM 3692 C C . ALA D 1 135 ? 94.898 60.795 14.623 1.00 45.83 135 ALA D C 1
ATOM 3693 O O . ALA D 1 135 ? 95.681 60.334 15.455 1.00 44.25 135 ALA D O 1
ATOM 3695 N N . TYR D 1 136 ? 93.966 61.693 14.923 1.00 46.56 136 TYR D N 1
ATOM 3696 C CA . TYR D 1 136 ? 93.736 62.146 16.289 1.00 45.69 136 TYR D CA 1
ATOM 3697 C C . TYR D 1 136 ? 92.270 61.949 16.649 1.00 47.90 136 TYR D C 1
ATOM 3698 O O . TYR D 1 136 ? 91.389 62.108 15.804 1.00 53.52 136 TYR D O 1
ATOM 3707 N N . HIS D 1 137 ? 92.014 61.603 17.905 1.00 45.25 137 HIS D N 1
ATOM 3708 C CA . HIS D 1 137 ? 90.657 61.345 18.364 1.00 41.76 137 HIS D CA 1
ATOM 3709 C C . HIS D 1 137 ? 90.606 61.409 19.883 1.00 49.47 137 HIS D C 1
ATOM 3710 O O . HIS D 1 137 ? 91.266 60.628 20.566 1.00 51.77 137 HIS D O 1
ATOM 3717 N N . ASN D 1 138 ? 89.827 62.347 20.411 1.00 52.37 138 ASN D N 1
ATOM 3718 C CA . ASN D 1 138 ? 89.692 62.482 21.856 1.00 53.60 138 ASN D CA 1
ATOM 3719 C C . ASN D 1 138 ? 88.247 62.358 22.327 1.00 50.87 138 ASN D C 1
ATOM 3720 O O . ASN D 1 138 ? 87.312 62.455 21.533 1.00 49.49 138 ASN D O 1
ATOM 3725 N N . SER D 1 139 ? 88.076 62.148 23.626 1.00 47.26 139 SER D N 1
ATOM 3726 C CA . SER D 1 139 ? 86.757 61.941 24.200 1.00 45.52 139 SER D CA 1
ATOM 3727 C C . SER D 1 139 ? 86.758 62.356 25.665 1.00 48.72 139 SER D C 1
ATOM 3728 O O . SER D 1 139 ? 87.783 62.253 26.338 1.00 52.83 139 SER D O 1
ATOM 3731 N N . PRO D 1 140 ? 85.607 62.828 26.165 1.00 48.73 140 PRO D N 1
ATOM 3732 C CA . PRO D 1 140 ? 85.495 63.299 27.549 1.00 49.35 140 PRO D CA 1
ATOM 3733 C C . PRO D 1 140 ? 85.728 62.193 28.574 1.00 52.88 140 PRO D C 1
ATOM 3734 O O . PRO D 1 140 ? 85.414 61.029 28.320 1.00 53.01 140 PRO D O 1
ATOM 3738 N N . VAL D 1 141 ? 86.283 62.565 29.722 1.00 53.95 141 VAL D N 1
ATOM 3739 C CA . VAL D 1 141 ? 86.424 61.647 30.843 1.00 50.42 141 VAL D CA 1
ATOM 3740 C C . VAL D 1 141 ? 85.178 61.755 31.720 1.00 52.72 141 VAL D C 1
ATOM 3741 O O . VAL D 1 141 ? 84.761 60.789 32.358 1.00 52.03 141 VAL D O 1
ATOM 3745 N N . ARG D 1 142 ? 84.575 62.940 31.729 1.00 57.96 142 ARG D N 1
ATOM 3746 C CA . ARG D 1 142 ? 83.343 63.166 32.475 1.00 65.20 142 ARG D CA 1
ATOM 3747 C C . ARG D 1 142 ? 82.138 63.223 31.540 1.00 63.44 142 ARG D C 1
ATOM 3748 O O . ARG D 1 142 ? 81.305 62.316 31.526 1.00 59.25 142 ARG D O 1
ATOM 3750 N N . VAL E 1 18 ? 104.021 49.055 67.265 1.00 75.39 18 VAL E N 1
ATOM 3751 C CA . VAL E 1 18 ? 105.057 49.792 66.550 1.00 78.57 18 VAL E CA 1
ATOM 3752 C C . VAL E 1 18 ? 106.152 48.849 66.046 1.00 81.99 18 VAL E C 1
ATOM 3753 O O . VAL E 1 18 ? 106.822 49.133 65.054 1.00 83.20 18 VAL E O 1
ATOM 3757 N N . THR E 1 19 ? 106.323 47.719 66.724 1.00 84.49 19 THR E N 1
ATOM 3758 C CA . THR E 1 19 ? 107.279 46.714 66.278 1.00 82.23 19 THR E CA 1
ATOM 3759 C C . THR E 1 19 ? 106.659 45.883 65.162 1.00 82.45 19 THR E C 1
ATOM 3760 O O . THR E 1 19 ? 107.365 45.280 64.354 1.00 84.13 19 THR E O 1
ATOM 3764 N N . ALA E 1 20 ? 105.330 45.865 65.122 1.00 78.68 20 ALA E N 1
ATOM 3765 C CA . ALA E 1 20 ? 104.599 45.104 64.116 1.00 72.36 20 ALA E CA 1
ATOM 3766 C C . ALA E 1 20 ? 104.664 45.767 62.743 1.00 63.99 20 ALA E C 1
ATOM 3767 O O . ALA E 1 20 ? 104.531 45.099 61.719 1.00 61.16 20 ALA E O 1
ATOM 3769 N N . VAL E 1 21 ? 104.866 47.081 62.724 1.00 64.50 21 VAL E N 1
ATOM 3770 C CA . VAL E 1 21 ? 104.957 47.808 61.462 1.00 66.23 21 VAL E CA 1
ATOM 3771 C C . VAL E 1 21 ? 106.402 47.922 60.984 1.00 69.68 21 VAL E C 1
ATOM 3772 O O . VAL E 1 21 ? 106.658 48.063 59.788 1.00 70.64 21 VAL E O 1
ATOM 3776 N N . ALA E 1 22 ? 107.344 47.852 61.920 1.00 70.45 22 ALA E N 1
ATOM 3777 C CA . ALA E 1 22 ? 108.760 47.847 61.576 1.00 67.36 22 ALA E CA 1
ATOM 3778 C C . ALA E 1 22 ? 109.191 46.451 61.138 1.00 69.96 22 ALA E C 1
ATOM 3779 O O . ALA E 1 22 ? 110.261 46.273 60.557 1.00 71.54 22 ALA E O 1
ATOM 3781 N N . ASP E 1 23 ? 108.349 45.462 61.424 1.00 66.34 23 ASP E N 1
ATOM 3782 C CA . ASP E 1 23 ? 108.606 44.090 61.005 1.00 65.15 23 ASP E CA 1
ATOM 3783 C C . ASP E 1 23 ? 108.317 43.912 59.521 1.00 60.87 23 ASP E C 1
ATOM 3784 O O . ASP E 1 23 ? 108.870 43.022 58.874 1.00 60.48 23 ASP E O 1
ATOM 3789 N N . VAL E 1 24 ? 107.447 44.762 58.984 1.00 55.96 24 VAL E N 1
ATOM 3790 C CA . VAL E 1 24 ? 107.104 44.703 57.566 1.00 51.52 24 VAL E CA 1
ATOM 3791 C C . VAL E 1 24 ? 108.320 44.912 56.645 1.00 51.27 24 VAL E C 1
ATOM 3792 O O . VAL E 1 24 ? 108.531 44.120 55.726 1.00 50.45 24 VAL E O 1
ATOM 3796 N N . PRO E 1 25 ? 109.131 45.965 56.887 1.00 53.27 25 PRO E N 1
ATOM 3797 C CA . PRO E 1 25 ? 110.368 46.043 56.102 1.00 50.34 25 PRO E CA 1
ATOM 3798 C C . PRO E 1 25 ? 111.333 44.913 56.450 1.00 52.58 25 PRO E C 1
ATOM 3799 O O . PRO E 1 25 ? 112.092 44.479 55.586 1.00 52.75 25 PRO E O 1
ATOM 3803 N N . ARG E 1 26 ? 111.303 44.450 57.696 1.00 46.40 26 ARG E N 1
ATOM 3804 C CA . ARG E 1 26 ? 112.119 43.310 58.098 1.00 49.29 26 ARG E CA 1
ATOM 3805 C C . ARG E 1 26 ? 111.657 42.067 57.359 1.00 49.01 26 ARG E C 1
ATOM 3806 O O . ARG E 1 26 ? 112.463 41.207 57.000 1.00 50.10 26 ARG E O 1
ATOM 3814 N N . ARG E 1 27 ? 110.351 41.982 57.128 1.00 61.63 27 ARG E N 1
ATOM 3815 C CA . ARG E 1 27 ? 109.768 40.821 56.462 1.00 56.31 27 ARG E CA 1
ATOM 3816 C C . ARG E 1 27 ? 110.186 40.700 54.999 1.00 52.99 27 ARG E C 1
ATOM 3817 O O . ARG E 1 27 ? 110.266 39.596 54.461 1.00 61.51 27 ARG E O 1
ATOM 3835 N N . GLU E 1 30 ? 114.271 39.536 54.406 1.00 53.67 30 GLU E N 1
ATOM 3836 C CA . GLU E 1 30 ? 114.387 38.090 54.386 1.00 54.77 30 GLU E CA 1
ATOM 3837 C C . GLU E 1 30 ? 113.971 37.561 53.018 1.00 51.94 30 GLU E C 1
ATOM 3838 O O . GLU E 1 30 ? 114.677 36.760 52.409 1.00 55.32 30 GLU E O 1
ATOM 3844 N N . ALA E 1 31 ? 112.817 38.027 52.549 1.00 49.56 31 ALA E N 1
ATOM 3845 C CA . ALA E 1 31 ? 112.243 37.613 51.271 1.00 45.76 31 ALA E CA 1
ATOM 3846 C C . ALA E 1 31 ? 113.118 38.021 50.090 1.00 45.42 31 ALA E C 1
ATOM 3847 O O . ALA E 1 31 ? 113.282 37.265 49.134 1.00 45.07 31 ALA E O 1
ATOM 3849 N N . TRP E 1 32 ? 113.665 39.230 50.160 1.00 47.42 32 TRP E N 1
ATOM 3850 C CA . TRP E 1 32 ? 114.555 39.742 49.126 1.00 45.74 32 TRP E CA 1
ATOM 3851 C C . TRP E 1 32 ? 115.861 38.957 49.134 1.00 48.94 32 TRP E C 1
ATOM 3852 O O . TRP E 1 32 ? 116.458 38.712 48.086 1.00 54.78 32 TRP E O 1
ATOM 3863 N N . ALA E 1 33 ? 116.298 38.568 50.327 1.00 51.88 33 ALA E N 1
ATOM 3864 C CA . ALA E 1 33 ? 117.529 37.802 50.483 1.00 58.35 33 ALA E CA 1
ATOM 3865 C C . ALA E 1 33 ? 117.421 36.442 49.805 1.00 59.32 33 ALA E C 1
ATOM 3866 O O . ALA E 1 33 ? 118.385 35.950 49.219 1.00 63.04 33 ALA E O 1
ATOM 3868 N N . SER E 1 34 ? 116.240 35.840 49.890 1.00 57.24 34 SER E N 1
ATOM 3869 C CA . SER E 1 34 ? 115.992 34.546 49.271 1.00 54.41 34 SER E CA 1
ATOM 3870 C C . SER E 1 34 ? 115.620 34.705 47.803 1.00 59.15 34 SER E C 1
ATOM 3871 O O . SER E 1 34 ? 115.368 33.715 47.115 1.00 64.26 34 SER E O 1
ATOM 3874 N N . ASN E 1 35 ? 115.587 35.952 47.335 1.00 57.47 35 ASN E N 1
ATOM 3875 C CA . ASN E 1 35 ? 115.142 36.268 45.978 1.00 55.74 35 ASN E CA 1
ATOM 3876 C C . ASN E 1 35 ? 113.737 35.729 45.733 1.00 57.49 35 ASN E C 1
ATOM 3877 O O . ASN E 1 35 ? 113.404 35.292 44.631 1.00 57.45 35 ASN E O 1
ATOM 3882 N N . ASP E 1 36 ? 112.920 35.768 46.782 1.00 59.85 36 ASP E N 1
ATOM 3883 C CA . ASP E 1 36 ? 111.581 35.195 46.761 1.00 57.24 36 ASP E CA 1
ATOM 3884 C C . ASP E 1 36 ? 110.555 36.245 46.352 1.00 55.19 36 ASP E C 1
ATOM 3885 O O . ASP E 1 36 ? 110.109 37.042 47.176 1.00 60.85 36 ASP E O 1
ATOM 3890 N N . ALA E 1 37 ? 110.180 36.236 45.077 1.00 65.40 37 ALA E N 1
ATOM 3891 C CA . ALA E 1 37 ? 109.219 37.203 44.556 1.00 45.13 37 ALA E CA 1
ATOM 3892 C C . ALA E 1 37 ? 107.814 36.933 45.081 1.00 46.46 37 ALA E C 1
ATOM 3893 O O . ALA E 1 37 ? 107.016 37.855 45.249 1.00 44.76 37 ALA E O 1
ATOM 3895 N N . SER E 1 38 ? 107.520 35.663 45.334 1.00 50.00 38 SER E N 1
ATOM 3896 C CA . SER E 1 38 ? 106.215 35.261 45.840 1.00 52.39 38 SER E CA 1
ATOM 3897 C C . SER E 1 38 ? 105.993 35.780 47.258 1.00 55.58 38 SER E C 1
ATOM 3898 O O . SER E 1 38 ? 104.927 36.309 47.576 1.00 56.30 38 SER E O 1
ATOM 3901 N N . ALA E 1 39 ? 107.008 35.631 48.102 1.00 56.24 39 ALA E N 1
ATOM 3902 C CA . ALA E 1 39 ? 106.934 36.095 49.481 1.00 54.78 39 ALA E CA 1
ATOM 3903 C C . ALA E 1 39 ? 106.969 37.617 49.546 1.00 55.93 39 ALA E C 1
ATOM 3904 O O . ALA E 1 39 ? 106.345 38.223 50.415 1.00 57.83 39 ALA E O 1
ATOM 3906 N N . PHE E 1 40 ? 107.705 38.226 48.622 1.00 50.22 40 PHE E N 1
ATOM 3907 C CA . PHE E 1 40 ? 107.822 39.678 48.551 1.00 44.47 40 PHE E CA 1
ATOM 3908 C C . PHE E 1 40 ? 106.476 40.313 48.237 1.00 43.40 40 PHE E C 1
ATOM 3909 O O . PHE E 1 40 ? 106.101 41.334 48.818 1.00 43.94 40 PHE E O 1
ATOM 3917 N N . ALA E 1 41 ? 105.755 39.703 47.303 1.00 46.11 41 ALA E N 1
ATOM 3918 C CA . ALA E 1 41 ? 104.467 40.238 46.869 1.00 48.56 41 ALA E CA 1
ATOM 3919 C C . ALA E 1 41 ? 103.339 40.034 47.885 1.00 52.60 41 ALA E C 1
ATOM 3920 O O . ALA E 1 41 ? 102.270 40.619 47.761 1.00 56.15 41 ALA E O 1
ATOM 3922 N N . SER E 1 42 ? 103.590 39.212 48.895 1.00 52.57 42 SER E N 1
ATOM 3923 C CA . SER E 1 42 ? 102.580 38.876 49.892 1.00 52.59 42 SER E CA 1
ATOM 3924 C C . SER E 1 42 ? 102.423 39.972 50.940 1.00 52.21 42 SER E C 1
ATOM 3925 O O . SER E 1 42 ? 101.404 40.050 51.621 1.00 60.49 42 SER E O 1
ATOM 3928 N N . LEU E 1 43 ? 103.433 40.818 51.074 1.00 44.97 43 LEU E N 1
ATOM 3929 C CA . LEU E 1 43 ? 103.397 41.879 52.068 1.00 45.17 43 LEU E CA 1
ATOM 3930 C C . LEU E 1 43 ? 102.456 42.996 51.634 1.00 48.19 43 LEU E C 1
ATOM 3931 O O . LEU E 1 43 ? 102.079 43.872 52.419 1.00 53.69 43 LEU E O 1
ATOM 3936 N N . PHE E 1 44 ? 102.103 42.961 50.356 1.00 44.85 44 PHE E N 1
ATOM 3937 C CA . PHE E 1 44 ? 101.194 43.932 49.775 1.00 42.92 44 PHE E CA 1
ATOM 3938 C C . PHE E 1 44 ? 99.751 43.504 49.938 1.00 45.05 44 PHE E C 1
ATOM 3939 O O . PHE E 1 44 ? 99.434 42.318 49.866 1.00 53.72 44 PHE E O 1
ATOM 3947 N N . ALA E 1 45 ? 98.888 44.487 50.168 1.00 42.90 45 ALA E N 1
ATOM 3948 C CA . ALA E 1 45 ? 97.449 44.283 50.184 1.00 36.60 45 ALA E CA 1
ATOM 3949 C C . ALA E 1 45 ? 97.004 43.879 48.783 1.00 49.37 45 ALA E C 1
ATOM 3950 O O . ALA E 1 45 ? 97.717 44.147 47.816 1.00 50.74 45 ALA E O 1
ATOM 3952 N N . PRO E 1 46 ? 95.828 43.233 48.664 1.00 53.63 46 PRO E N 1
ATOM 3953 C CA . PRO E 1 46 ? 95.335 42.762 47.362 1.00 56.61 46 PRO E CA 1
ATOM 3954 C C . PRO E 1 46 ? 95.382 43.804 46.240 1.00 59.86 46 PRO E C 1
ATOM 3955 O O . PRO E 1 46 ? 95.629 43.439 45.091 1.00 65.48 46 PRO E O 1
ATOM 3959 N N . ASP E 1 47 ? 95.166 45.073 46.569 1.00 55.44 47 ASP E N 1
ATOM 3960 C CA . ASP E 1 47 ? 95.213 46.134 45.566 1.00 55.54 47 ASP E CA 1
ATOM 3961 C C . ASP E 1 47 ? 96.368 47.103 45.806 1.00 50.22 47 ASP E C 1
ATOM 3962 O O . ASP E 1 47 ? 96.297 48.271 45.422 1.00 46.68 47 ASP E O 1
ATOM 3967 N N . GLY E 1 48 ? 97.431 46.611 46.436 1.00 47.27 48 GLY E N 1
ATOM 3968 C CA . GLY E 1 48 ? 98.579 47.437 46.763 1.00 41.93 48 GLY E CA 1
ATOM 3969 C C . GLY E 1 48 ? 99.349 47.906 45.543 1.00 39.72 48 GLY E C 1
ATOM 3970 O O . GLY E 1 48 ? 99.342 47.251 44.499 1.00 34.94 48 GLY E O 1
ATOM 3971 N N . THR E 1 49 ? 100.019 49.046 45.677 1.00 35.32 49 THR E N 1
ATOM 3972 C CA . THR E 1 49 ? 100.792 49.606 44.576 1.00 33.36 49 THR E CA 1
ATOM 3973 C C . THR E 1 49 ? 102.275 49.709 44.913 1.00 33.51 49 THR E C 1
ATOM 3974 O O . THR E 1 49 ? 102.658 49.774 46.081 1.00 34.60 49 THR E O 1
ATOM 3986 N N . VAL E 1 51 ? 105.743 51.806 43.256 1.00 29.87 51 VAL E N 1
ATOM 3987 C CA . VAL E 1 51 ? 106.354 52.674 42.258 1.00 30.52 51 VAL E CA 1
ATOM 3988 C C . VAL E 1 51 ? 107.850 52.825 42.510 1.00 40.59 51 VAL E C 1
ATOM 3989 O O . VAL E 1 51 ? 108.270 53.233 43.592 1.00 40.65 51 VAL E O 1
ATOM 3993 N N . LEU E 1 52 ? 108.648 52.488 41.501 1.00 39.86 52 LEU E N 1
ATOM 3994 C CA . LEU E 1 52 ? 110.100 52.580 41.597 1.00 39.24 52 LEU E CA 1
ATOM 3995 C C . LEU E 1 52 ? 110.623 53.507 40.505 1.00 45.09 52 LEU E C 1
ATOM 3996 O O . LEU E 1 52 ? 109.925 53.756 39.522 1.00 45.94 52 LEU E O 1
ATOM 4001 N N . PRO E 1 53 ? 111.846 54.037 40.681 1.00 50.36 53 PRO E N 1
ATOM 4002 C CA . PRO E 1 53 ? 112.484 54.822 39.619 1.00 54.24 53 PRO E CA 1
ATOM 4003 C C . PRO E 1 53 ? 112.567 54.026 38.321 1.00 52.23 53 PRO E C 1
ATOM 4004 O O . PRO E 1 53 ? 112.750 52.808 38.353 1.00 48.14 53 PRO E O 1
ATOM 4008 N N . GLY E 1 54 ? 112.429 54.713 37.193 1.00 51.61 54 GLY E N 1
ATOM 4009 C CA . GLY E 1 54 ? 112.305 54.046 35.913 1.00 42.39 54 GLY E CA 1
ATOM 4010 C C . GLY E 1 54 ? 110.834 53.897 35.587 1.00 54.22 54 GLY E C 1
ATOM 4011 O O . GLY E 1 54 ? 109.987 54.474 36.267 1.00 52.01 54 GLY E O 1
ATOM 4012 N N . ASP E 1 55 ? 110.520 53.130 34.550 1.00 58.64 55 ASP E N 1
ATOM 4013 C CA . ASP E 1 55 ? 109.127 52.935 34.166 1.00 60.23 55 ASP E CA 1
ATOM 4014 C C . ASP E 1 55 ? 108.503 51.796 34.967 1.00 61.17 55 ASP E C 1
ATOM 4015 O O . ASP E 1 55 ? 108.039 50.805 34.403 1.00 58.51 55 ASP E O 1
ATOM 4020 N N . VAL E 1 56 ? 108.496 51.947 36.287 1.00 59.30 56 VAL E N 1
ATOM 4021 C CA . VAL E 1 56 ? 107.980 50.908 37.168 1.00 49.81 56 VAL E CA 1
ATOM 4022 C C . VAL E 1 56 ? 106.770 51.382 37.961 1.00 47.91 56 VAL E C 1
ATOM 4023 O O . VAL E 1 56 ? 106.870 52.277 38.800 1.00 54.02 56 VAL E O 1
ATOM 4027 N N . PHE E 1 57 ? 105.626 50.773 37.677 1.00 33.57 57 PHE E N 1
ATOM 4028 C CA . PHE E 1 57 ? 104.403 51.032 38.420 1.00 32.07 57 PHE E CA 1
ATOM 4029 C C . PHE E 1 57 ? 103.544 49.776 38.440 1.00 47.08 57 PHE E C 1
ATOM 4030 O O . PHE E 1 57 ? 102.864 49.458 37.464 1.00 49.30 57 PHE E O 1
ATOM 4038 N N . GLN E 1 58 ? 103.585 49.061 39.557 1.00 42.69 58 GLN E N 1
ATOM 4039 C CA . GLN E 1 58 ? 102.876 47.796 39.671 1.00 45.64 58 GLN E CA 1
ATOM 4040 C C . GLN E 1 58 ? 101.726 47.893 40.660 1.00 45.93 58 GLN E C 1
ATOM 4041 O O . GLN E 1 58 ? 101.857 48.505 41.719 1.00 49.79 58 GLN E O 1
ATOM 4047 N N . LYS E 1 59 ? 100.599 47.286 40.304 1.00 40.50 59 LYS E N 1
ATOM 4048 C CA . LYS E 1 59 ? 99.437 47.255 41.179 1.00 34.79 59 LYS E CA 1
ATOM 4049 C C . LYS E 1 59 ? 98.898 45.836 41.307 1.00 38.07 59 LYS E C 1
ATOM 4050 O O . LYS E 1 59 ? 98.641 45.165 40.307 1.00 38.70 59 LYS E O 1
ATOM 4056 N N . GLY E 1 60 ? 98.731 45.381 42.543 1.00 43.25 60 GLY E N 1
ATOM 4057 C CA . GLY E 1 60 ? 98.213 44.051 42.797 1.00 48.12 60 GLY E CA 1
ATOM 4058 C C . GLY E 1 60 ? 99.312 43.043 43.058 1.00 49.08 60 GLY E C 1
ATOM 4059 O O . GLY E 1 60 ? 100.401 43.141 42.496 1.00 54.43 60 GLY E O 1
ATOM 4060 N N . VAL E 1 61 ? 99.022 42.069 43.914 1.00 42.68 61 VAL E N 1
ATOM 4061 C CA . VAL E 1 61 ? 100.000 41.056 44.296 1.00 45.15 61 VAL E CA 1
ATOM 4062 C C . VAL E 1 61 ? 100.500 40.261 43.090 1.00 56.40 61 VAL E C 1
ATOM 4063 O O . VAL E 1 61 ? 101.694 39.982 42.974 1.00 64.28 61 VAL E O 1
ATOM 4067 N N . ASP E 1 62 ? 99.586 39.911 42.190 1.00 62.48 62 ASP E N 1
ATOM 4068 C CA . ASP E 1 62 ? 99.940 39.185 40.972 1.00 66.16 62 ASP E CA 1
ATOM 4069 C C . ASP E 1 62 ? 100.950 39.948 40.115 1.00 65.22 62 ASP E C 1
ATOM 4070 O O . ASP E 1 62 ? 101.987 39.405 39.732 1.00 67.32 62 ASP E O 1
ATOM 4075 N N . GLY E 1 63 ? 100.638 41.206 39.819 1.00 59.53 63 GLY E N 1
ATOM 4076 C CA . GLY E 1 63 ? 101.492 42.029 38.982 1.00 54.65 63 GLY E CA 1
ATOM 4077 C C . GLY E 1 63 ? 102.856 42.280 39.593 1.00 50.31 63 GLY E C 1
ATOM 4078 O O . GLY E 1 63 ? 103.862 42.339 38.885 1.00 51.75 63 GLY E O 1
ATOM 4079 N N . ILE E 1 64 ? 102.886 42.427 40.914 1.00 48.65 64 ILE E N 1
ATOM 4080 C CA . ILE E 1 64 ? 104.130 42.656 41.639 1.00 36.00 64 ILE E CA 1
ATOM 4081 C C . ILE E 1 64 ? 104.985 41.394 41.664 1.00 42.59 64 ILE E C 1
ATOM 4082 O O . ILE E 1 64 ? 106.201 41.454 41.479 1.00 46.15 64 ILE E O 1
ATOM 4087 N N . ARG E 1 65 ? 104.343 40.251 41.888 1.00 42.42 65 ARG E N 1
ATOM 4088 C CA . ARG E 1 65 ? 105.046 38.974 41.877 1.00 41.46 65 ARG E CA 1
ATOM 4089 C C . ARG E 1 65 ? 105.631 38.707 40.498 1.00 46.36 65 ARG E C 1
ATOM 4090 O O . ARG E 1 65 ? 106.778 38.278 40.372 1.00 49.10 65 ARG E O 1
ATOM 4098 N N . GLU E 1 66 ? 104.834 38.971 39.468 1.00 53.16 66 GLU E N 1
ATOM 4099 C CA . GLU E 1 66 ? 105.262 38.751 38.093 1.00 61.85 66 GLU E CA 1
ATOM 4100 C C . GLU E 1 66 ? 106.435 39.658 37.732 1.00 59.61 66 GLU E C 1
ATOM 4101 O O . GLU E 1 66 ? 107.345 39.257 37.006 1.00 62.25 66 GLU E O 1
ATOM 4107 N N . PHE E 1 67 ? 106.407 40.880 38.251 1.00 56.72 67 PHE E N 1
ATOM 4108 C CA . PHE E 1 67 ? 107.471 41.844 38.002 1.00 55.44 67 PHE E CA 1
ATOM 4109 C C . PHE E 1 67 ? 108.740 41.460 38.753 1.00 57.97 67 PHE E C 1
ATOM 4110 O O . PHE E 1 67 ? 109.839 41.498 38.200 1.00 61.99 67 PHE E O 1
ATOM 4126 N N . THR E 1 69 ? 109.631 38.544 39.869 1.00 57.00 69 THR E N 1
ATOM 4127 C CA . THR E 1 69 ? 110.202 37.287 39.390 1.00 56.35 69 THR E CA 1
ATOM 4128 C C . THR E 1 69 ? 111.216 37.548 38.283 1.00 55.23 69 THR E C 1
ATOM 4129 O O . THR E 1 69 ? 112.203 36.824 38.150 1.00 54.55 69 THR E O 1
ATOM 4133 N N . LYS E 1 70 ? 110.967 38.586 37.490 1.00 52.59 70 LYS E N 1
ATOM 4134 C CA . LYS E 1 70 ? 111.892 38.981 36.435 1.00 50.85 70 LYS E CA 1
ATOM 4135 C C . LYS E 1 70 ? 113.130 39.649 37.023 1.00 64.81 70 LYS E C 1
ATOM 4136 O O . LYS E 1 70 ? 114.250 39.413 36.569 1.00 66.88 70 LYS E O 1
ATOM 4142 N N . CYS E 1 71 ? 112.920 40.480 38.039 1.00 47.42 71 CYS E N 1
ATOM 4143 C CA . CYS E 1 71 ? 114.016 41.181 38.700 1.00 53.15 71 CYS E CA 1
ATOM 4144 C C . CYS E 1 71 ? 114.957 40.222 39.423 1.00 51.26 71 CYS E C 1
ATOM 4145 O O . CYS E 1 71 ? 116.176 40.314 39.282 1.00 53.03 71 CYS E O 1
ATOM 4148 N N . TYR E 1 72 ? 114.386 39.303 40.195 1.00 43.51 72 TYR E N 1
ATOM 4149 C CA . TYR E 1 72 ? 115.180 38.332 40.941 1.00 42.76 72 TYR E CA 1
ATOM 4150 C C . TYR E 1 72 ? 115.897 37.341 40.026 1.00 55.83 72 TYR E C 1
ATOM 4151 O O . TYR E 1 72 ? 116.864 36.698 40.433 1.00 53.76 72 TYR E O 1
ATOM 4160 N N . ALA E 1 73 ? 115.420 37.221 38.792 1.00 47.62 73 ALA E N 1
ATOM 4161 C CA . ALA E 1 73 ? 116.095 36.403 37.794 1.00 59.03 73 ALA E CA 1
ATOM 4162 C C . ALA E 1 73 ? 117.035 37.275 36.971 1.00 62.30 73 ALA E C 1
ATOM 4163 O O . ALA E 1 73 ? 117.952 36.775 36.318 1.00 61.55 73 ALA E O 1
ATOM 4165 N N . GLY E 1 74 ? 116.803 38.583 37.016 1.00 56.70 74 GLY E N 1
ATOM 4166 C CA . GLY E 1 74 ? 117.590 39.529 36.248 1.00 60.19 74 GLY E CA 1
ATOM 4167 C C . GLY E 1 74 ? 118.586 40.320 37.074 1.00 59.39 74 GLY E C 1
ATOM 4168 O O . GLY E 1 74 ? 119.485 39.745 37.687 1.00 58.02 74 GLY E O 1
ATOM 4169 N N . PRO E 1 75 ? 118.426 41.651 37.100 1.00 60.11 75 PRO E N 1
ATOM 4170 C CA . PRO E 1 75 ? 119.388 42.569 37.721 1.00 50.43 75 PRO E CA 1
ATOM 4171 C C . PRO E 1 75 ? 119.481 42.445 39.242 1.00 52.45 75 PRO E C 1
ATOM 4172 O O . PRO E 1 75 ? 120.502 42.825 39.812 1.00 57.25 75 PRO E O 1
ATOM 4176 N N . TYR E 1 76 ? 118.441 41.925 39.886 1.00 49.75 76 TYR E N 1
ATOM 4177 C CA . TYR E 1 76 ? 118.430 41.807 41.343 1.00 46.82 76 TYR E CA 1
ATOM 4178 C C . TYR E 1 76 ? 118.834 40.415 41.825 1.00 46.65 76 TYR E C 1
ATOM 4179 O O . TYR E 1 76 ? 118.716 40.106 43.009 1.00 43.48 76 TYR E O 1
ATOM 4188 N N . LYS E 1 77 ? 119.309 39.581 40.905 1.00 54.17 77 LYS E N 1
ATOM 4189 C CA . LYS E 1 77 ? 119.685 38.209 41.234 1.00 55.12 77 LYS E CA 1
ATOM 4190 C C . LYS E 1 77 ? 120.907 38.164 42.144 1.00 56.55 77 LYS E C 1
ATOM 4191 O O . LYS E 1 77 ? 121.962 38.702 41.807 1.00 64.35 77 LYS E O 1
ATOM 4197 N N . GLY E 1 78 ? 120.758 37.523 43.300 1.00 51.97 78 GLY E N 1
ATOM 4198 C CA . GLY E 1 78 ? 121.859 37.356 44.231 1.00 52.54 78 GLY E CA 1
ATOM 4199 C C . GLY E 1 78 ? 122.108 38.562 45.117 1.00 55.21 78 GLY E C 1
ATOM 4200 O O . GLY E 1 78 ? 123.016 38.553 45.949 1.00 56.63 78 GLY E O 1
ATOM 4201 N N . THR E 1 79 ? 121.302 39.604 44.941 1.00 56.46 79 THR E N 1
ATOM 4202 C CA . THR E 1 79 ? 121.438 40.818 45.737 1.00 53.91 79 THR E CA 1
ATOM 4203 C C . THR E 1 79 ? 120.753 40.665 47.089 1.00 58.34 79 THR E C 1
ATOM 4204 O O . THR E 1 79 ? 120.066 39.675 47.340 1.00 59.07 79 THR E O 1
ATOM 4208 N N . SER E 1 80 ? 120.953 41.651 47.958 1.00 58.91 80 SER E N 1
ATOM 4209 C CA . SER E 1 80 ? 120.258 41.711 49.238 1.00 50.43 80 SER E CA 1
ATOM 4210 C C . SER E 1 80 ? 119.912 43.161 49.554 1.00 48.59 80 SER E C 1
ATOM 4211 O O . SER E 1 80 ? 120.393 44.079 48.889 1.00 51.08 80 SER E O 1
ATOM 4214 N N . VAL E 1 81 ? 119.079 43.366 50.568 1.00 45.94 81 VAL E N 1
ATOM 4215 C CA . VAL E 1 81 ? 118.611 44.704 50.909 1.00 46.58 81 VAL E CA 1
ATOM 4216 C C . VAL E 1 81 ? 118.652 44.927 52.425 1.00 50.06 81 VAL E C 1
ATOM 4217 O O . VAL E 1 81 ? 118.637 43.971 53.204 1.00 52.18 81 VAL E O 1
ATOM 4221 N N . PHE E 1 82 ? 118.734 46.189 52.836 1.00 59.34 82 PHE E N 1
ATOM 4222 C CA . PHE E 1 82 ? 118.660 46.554 54.248 1.00 59.33 82 PHE E CA 1
ATOM 4223 C C . PHE E 1 82 ? 118.167 47.986 54.390 1.00 58.69 82 PHE E C 1
ATOM 4224 O O . PHE E 1 82 ? 118.435 48.830 53.536 1.00 62.37 82 PHE E O 1
ATOM 4232 N N . GLY E 1 83 ? 117.444 48.254 55.471 1.00 57.44 83 GLY E N 1
ATOM 4233 C CA . GLY E 1 83 ? 116.938 49.588 55.729 1.00 59.08 83 GLY E CA 1
ATOM 4234 C C . GLY E 1 83 ? 116.383 49.739 57.129 1.00 59.00 83 GLY E C 1
ATOM 4235 O O . GLY E 1 83 ? 115.946 48.766 57.745 1.00 56.96 83 GLY E O 1
ATOM 4236 N N . VAL E 1 84 ? 116.407 50.966 57.636 1.00 58.99 84 VAL E N 1
ATOM 4237 C CA . VAL E 1 84 ? 115.847 51.256 58.947 1.00 57.13 84 VAL E CA 1
ATOM 4238 C C . VAL E 1 84 ? 114.754 52.310 58.828 1.00 58.31 84 VAL E C 1
ATOM 4239 O O . VAL E 1 84 ? 114.824 53.192 57.973 1.00 63.46 84 VAL E O 1
ATOM 4243 N N . PRO E 1 85 ? 113.718 52.201 59.670 1.00 55.10 85 PRO E N 1
ATOM 4244 C CA . PRO E 1 85 ? 112.676 53.229 59.725 1.00 52.06 85 PRO E CA 1
ATOM 4245 C C . PRO E 1 85 ? 113.215 54.506 60.356 1.00 50.67 85 PRO E C 1
ATOM 4246 O O . PRO E 1 85 ? 113.471 54.531 61.560 1.00 55.65 85 PRO E O 1
ATOM 4250 N N . ILE E 1 86 ? 113.394 55.550 59.553 1.00 43.62 86 ILE E N 1
ATOM 4251 C CA . ILE E 1 86 ? 113.873 56.822 60.076 1.00 47.32 86 ILE E CA 1
ATOM 4252 C C . ILE E 1 86 ? 112.698 57.689 60.519 1.00 55.75 86 ILE E C 1
ATOM 4253 O O . ILE E 1 86 ? 112.886 58.783 61.052 1.00 66.83 86 ILE E O 1
ATOM 4258 N N . ASP E 1 87 ? 111.487 57.185 60.295 1.00 54.50 87 ASP E N 1
ATOM 4259 C CA . ASP E 1 87 ? 110.272 57.832 60.779 1.00 56.97 87 ASP E CA 1
ATOM 4260 C C . ASP E 1 87 ? 109.072 56.887 60.747 1.00 53.18 87 ASP E C 1
ATOM 4261 O O . ASP E 1 87 ? 108.631 56.465 59.678 1.00 51.45 87 ASP E O 1
ATOM 4266 N N . VAL E 1 88 ? 108.551 56.559 61.925 1.00 55.04 88 VAL E N 1
ATOM 4267 C CA . VAL E 1 88 ? 107.364 55.716 62.038 1.00 55.49 88 VAL E CA 1
ATOM 4268 C C . VAL E 1 88 ? 106.186 56.524 62.569 1.00 54.60 88 VAL E C 1
ATOM 4269 O O . VAL E 1 88 ? 106.288 57.171 63.611 1.00 59.55 88 VAL E O 1
ATOM 4273 N N . ARG E 1 89 ? 105.067 56.479 61.854 1.00 50.59 89 ARG E N 1
ATOM 4274 C CA . ARG E 1 89 ? 103.900 57.265 62.230 1.00 55.05 89 ARG E CA 1
ATOM 4275 C C . ARG E 1 89 ? 102.585 56.533 61.975 1.00 51.26 89 ARG E C 1
ATOM 4276 O O . ARG E 1 89 ? 102.380 55.958 60.907 1.00 58.47 89 ARG E O 1
ATOM 4284 N N . PHE E 1 90 ? 101.701 56.556 62.968 1.00 55.69 90 PHE E N 1
ATOM 4285 C CA . PHE E 1 90 ? 100.361 56.001 62.824 1.00 60.48 90 PHE E CA 1
ATOM 4286 C C . PHE E 1 90 ? 99.361 57.127 62.591 1.00 63.87 90 PHE E C 1
ATOM 4287 O O . PHE E 1 90 ? 99.256 58.050 63.399 1.00 65.43 90 PHE E O 1
ATOM 4295 N N . THR E 1 91 ? 98.629 57.052 61.484 1.00 56.34 91 THR E N 1
ATOM 4296 C CA . THR E 1 91 ? 97.615 58.052 61.175 1.00 62.65 91 THR E CA 1
ATOM 4297 C C . THR E 1 91 ? 96.269 57.623 61.746 1.00 69.95 91 THR E C 1
ATOM 4298 O O . THR E 1 91 ? 95.372 58.444 61.937 1.00 75.19 91 THR E O 1
ATOM 4302 N N . GLY E 1 92 ? 96.139 56.328 62.013 1.00 71.08 92 GLY E N 1
ATOM 4303 C CA . GLY E 1 92 ? 94.921 55.777 62.575 1.00 80.11 92 GLY E CA 1
ATOM 4304 C C . GLY E 1 92 ? 95.189 54.470 63.294 1.00 85.76 92 GLY E C 1
ATOM 4305 O O . GLY E 1 92 ? 96.330 54.014 63.349 1.00 82.84 92 GLY E O 1
ATOM 4306 N N . PRO E 1 93 ? 94.134 53.856 63.849 1.00 92.11 93 PRO E N 1
ATOM 4307 C CA . PRO E 1 93 ? 94.271 52.586 64.570 1.00 98.14 93 PRO E CA 1
ATOM 4308 C C . PRO E 1 93 ? 94.670 51.444 63.640 1.00 101.76 93 PRO E C 1
ATOM 4309 O O . PRO E 1 93 ? 95.242 50.453 64.093 1.00 104.29 93 PRO E O 1
ATOM 4313 N N . ASP E 1 94 ? 94.375 51.593 62.353 1.00 100.49 94 ASP E N 1
ATOM 4314 C CA . ASP E 1 94 ? 94.647 50.544 61.376 1.00 98.99 94 ASP E CA 1
ATOM 4315 C C . ASP E 1 94 ? 95.393 51.074 60.153 1.00 90.25 94 ASP E C 1
ATOM 4316 O O . ASP E 1 94 ? 95.383 50.451 59.092 1.00 89.21 94 ASP E O 1
ATOM 4321 N N . THR E 1 95 ? 96.046 52.222 60.309 1.00 83.60 95 THR E N 1
ATOM 4322 C CA . THR E 1 95 ? 96.792 52.832 59.214 1.00 76.22 95 THR E CA 1
ATOM 4323 C C . THR E 1 95 ? 98.078 53.486 59.708 1.00 69.89 95 THR E C 1
ATOM 4324 O O . THR E 1 95 ? 98.046 54.353 60.580 1.00 73.51 95 THR E O 1
ATOM 4328 N N . ALA E 1 96 ? 99.208 53.070 59.145 1.00 62.98 96 ALA E N 1
ATOM 4329 C CA . ALA E 1 96 ? 100.500 53.639 59.508 1.00 59.82 96 ALA E CA 1
ATOM 4330 C C . ALA E 1 96 ? 101.322 53.984 58.269 1.00 52.72 96 ALA E C 1
ATOM 4331 O O . ALA E 1 96 ? 101.067 53.468 57.182 1.00 53.19 96 ALA E O 1
ATOM 4333 N N . ILE E 1 97 ? 102.302 54.866 58.440 1.00 45.20 97 ILE E N 1
ATOM 4334 C CA . ILE E 1 97 ? 103.191 55.253 57.349 1.00 43.81 97 ILE E CA 1
ATOM 4335 C C . ILE E 1 97 ? 104.649 55.219 57.799 1.00 43.68 97 ILE E C 1
ATOM 4336 O O . ILE E 1 97 ? 104.993 55.733 58.865 1.00 42.30 97 ILE E O 1
ATOM 4341 N N . LEU E 1 98 ? 105.501 54.608 56.983 1.00 45.62 98 LEU E N 1
ATOM 4342 C CA . LEU E 1 98 ? 106.918 54.491 57.299 1.00 46.72 98 LEU E CA 1
ATOM 4343 C C . LEU E 1 98 ? 107.788 55.196 56.271 1.00 45.67 98 LEU E C 1
ATOM 4344 O O . LEU E 1 98 ? 107.446 55.272 55.091 1.00 49.50 98 LEU E O 1
ATOM 4349 N N . ILE E 1 99 ? 108.922 55.707 56.730 1.00 42.78 99 ILE E N 1
ATOM 4350 C CA . ILE E 1 99 ? 109.939 56.223 55.830 1.00 41.75 99 ILE E CA 1
ATOM 4351 C C . ILE E 1 99 ? 111.244 55.509 56.148 1.00 43.85 99 ILE E C 1
ATOM 4352 O O . ILE E 1 99 ? 111.854 55.739 57.193 1.00 50.30 99 ILE E O 1
ATOM 4357 N N . THR E 1 100 ? 111.650 54.616 55.255 1.00 38.83 100 THR E N 1
ATOM 4358 C CA . THR E 1 100 ? 112.858 53.834 55.464 1.00 42.02 100 THR E CA 1
ATOM 4359 C C . THR E 1 100 ? 114.014 54.377 54.635 1.00 46.44 100 THR E C 1
ATOM 4360 O O . THR E 1 100 ? 113.808 55.073 53.642 1.00 53.69 100 THR E O 1
ATOM 4364 N N . GLN E 1 101 ? 115.232 54.068 55.061 1.00 45.26 101 GLN E N 1
ATOM 4365 C CA . GLN E 1 101 ? 116.421 54.451 54.316 1.00 44.11 101 GLN E CA 1
ATOM 4366 C C . GLN E 1 101 ? 117.416 53.298 54.298 1.00 44.99 101 GLN E C 1
ATOM 4367 O O . GLN E 1 101 ? 117.699 52.690 55.330 1.00 46.10 101 GLN E O 1
ATOM 4373 N N . GLY E 1 102 ? 117.937 53.002 53.115 1.00 41.68 102 GLY E N 1
ATOM 4374 C CA . GLY E 1 102 ? 118.884 51.919 52.942 1.00 38.75 102 GLY E CA 1
ATOM 4375 C C . GLY E 1 102 ? 119.173 51.731 51.471 1.00 37.93 102 GLY E C 1
ATOM 4376 O O . GLY E 1 102 ? 119.430 52.700 50.760 1.00 43.84 102 GLY E O 1
ATOM 4377 N N . GLY E 1 103 ? 119.126 50.489 51.003 1.00 38.28 103 GLY E N 1
ATOM 4378 C CA . GLY E 1 103 ? 119.335 50.227 49.593 1.00 43.69 103 GLY E CA 1
ATOM 4379 C C . GLY E 1 103 ? 119.666 48.790 49.252 1.00 48.41 103 GLY E C 1
ATOM 4380 O O . GLY E 1 103 ? 119.722 47.923 50.123 1.00 53.08 103 GLY E O 1
ATOM 4381 N N . VAL E 1 104 ? 119.891 48.546 47.965 1.00 46.39 104 VAL E N 1
ATOM 4382 C CA . VAL E 1 104 ? 120.193 47.210 47.471 1.00 48.09 104 VAL E CA 1
ATOM 4383 C C . VAL E 1 104 ? 121.694 46.965 47.444 1.00 53.76 104 VAL E C 1
ATOM 4384 O O . VAL E 1 104 ? 122.452 47.756 46.884 1.00 58.02 104 VAL E O 1
ATOM 4396 N N . ALA E 1 106 ? 124.850 44.750 46.164 1.00 55.76 106 ALA E N 1
ATOM 4397 C CA . ALA E 1 106 ? 125.294 43.847 45.112 1.00 56.24 106 ALA E CA 1
ATOM 4398 C C . ALA E 1 106 ? 125.763 42.524 45.714 1.00 55.82 106 ALA E C 1
ATOM 4399 O O . ALA E 1 106 ? 126.089 42.464 46.899 1.00 57.61 106 ALA E O 1
ATOM 4401 N N . PRO E 1 107 ? 125.777 41.452 44.904 1.00 59.48 107 PRO E N 1
ATOM 4402 C CA . PRO E 1 107 ? 126.297 40.162 45.368 1.00 70.42 107 PRO E CA 1
ATOM 4403 C C . PRO E 1 107 ? 127.731 40.263 45.883 1.00 79.49 107 PRO E C 1
ATOM 4404 O O . PRO E 1 107 ? 128.611 40.762 45.180 1.00 64.82 107 PRO E O 1
ATOM 4408 N N . GLY E 1 108 ? 127.954 39.799 47.108 1.00 83.72 108 GLY E N 1
ATOM 4409 C CA . GLY E 1 108 ? 129.282 39.802 47.694 1.00 91.57 108 GLY E CA 1
ATOM 4410 C C . GLY E 1 108 ? 129.713 41.161 48.202 1.00 94.08 108 GLY E C 1
ATOM 4411 O O . GLY E 1 108 ? 130.872 41.361 48.568 1.00 101.24 108 GLY E O 1
ATOM 4412 N N . GLU E 1 109 ? 128.776 42.102 48.217 1.00 85.79 109 GLU E N 1
ATOM 4413 C CA . GLU E 1 109 ? 129.038 43.429 48.749 1.00 83.89 109 GLU E CA 1
ATOM 4414 C C . GLU E 1 109 ? 128.414 43.526 50.135 1.00 87.00 109 GLU E C 1
ATOM 4415 O O . GLU E 1 109 ? 127.323 43.005 50.368 1.00 87.09 109 GLU E O 1
ATOM 4421 N N . HIS E 1 110 ? 129.109 44.183 51.057 1.00 90.47 110 HIS E N 1
ATOM 4422 C CA . HIS E 1 110 ? 128.689 44.182 52.454 1.00 91.10 110 HIS E CA 1
ATOM 4423 C C . HIS E 1 110 ? 128.255 45.555 52.964 1.00 83.35 110 HIS E C 1
ATOM 4424 O O . HIS E 1 110 ? 128.129 45.766 54.170 1.00 83.97 110 HIS E O 1
ATOM 4431 N N . SER E 1 111 ? 128.021 46.480 52.039 1.00 75.85 111 SER E N 1
ATOM 4432 C CA . SER E 1 111 ? 127.489 47.793 52.384 1.00 69.97 111 SER E CA 1
ATOM 4433 C C . SER E 1 111 ? 126.748 48.381 51.191 1.00 63.45 111 SER E C 1
ATOM 4434 O O . SER E 1 111 ? 127.031 48.037 50.044 1.00 65.54 111 SER E O 1
ATOM 4437 N N . VAL E 1 112 ? 125.794 49.264 51.465 1.00 57.69 112 VAL E N 1
ATOM 4438 C CA . VAL E 1 112 ? 125.059 49.936 50.401 1.00 45.75 112 VAL E CA 1
ATOM 4439 C C . VAL E 1 112 ? 125.899 51.053 49.793 1.00 47.82 112 VAL E C 1
ATOM 4440 O O . VAL E 1 112 ? 126.338 51.963 50.497 1.00 50.87 112 VAL E O 1
ATOM 4444 N N . ALA E 1 113 ? 126.128 50.970 48.486 1.00 49.28 113 ALA E N 1
ATOM 4445 C CA . ALA E 1 113 ? 126.878 51.995 47.771 1.00 52.56 113 ALA E CA 1
ATOM 4446 C C . ALA E 1 113 ? 126.128 53.321 47.828 1.00 54.17 113 ALA E C 1
ATOM 4447 O O . ALA E 1 113 ? 124.899 53.340 47.785 1.00 54.41 113 ALA E O 1
ATOM 4449 N N . PRO E 1 114 ? 126.868 54.437 47.931 1.00 61.61 114 PRO E N 1
ATOM 4450 C CA . PRO E 1 114 ? 126.265 55.771 48.037 1.00 64.14 114 PRO E CA 1
ATOM 4451 C C . PRO E 1 114 ? 125.304 56.095 46.893 1.00 66.19 114 PRO E C 1
ATOM 4452 O O . PRO E 1 114 ? 124.282 56.745 47.122 1.00 65.76 114 PRO E O 1
ATOM 4456 N N . ASP E 1 115 ? 125.620 55.636 45.687 1.00 67.60 115 ASP E N 1
ATOM 4457 C CA . ASP E 1 115 ? 124.772 55.895 44.528 1.00 72.79 115 ASP E CA 1
ATOM 4458 C C . ASP E 1 115 ? 123.607 54.911 44.436 1.00 66.02 115 ASP E C 1
ATOM 4459 O O . ASP E 1 115 ? 122.750 55.034 43.561 1.00 63.95 115 ASP E O 1
ATOM 4464 N N . LYS E 1 116 ? 123.577 53.938 45.341 1.00 57.99 116 LYS E N 1
ATOM 4465 C CA . LYS E 1 116 ? 122.498 52.958 45.362 1.00 52.61 116 LYS E CA 1
ATOM 4466 C C . LYS E 1 116 ? 121.599 53.143 46.582 1.00 52.60 116 LYS E C 1
ATOM 4467 O O . LYS E 1 116 ? 120.591 52.450 46.735 1.00 48.07 116 LYS E O 1
ATOM 4473 N N . GLU E 1 117 ? 121.967 54.085 47.446 1.00 56.81 117 GLU E N 1
ATOM 4474 C CA . GLU E 1 117 ? 121.182 54.371 48.641 1.00 56.33 117 GLU E CA 1
ATOM 4475 C C . GLU E 1 117 ? 119.855 55.023 48.269 1.00 53.95 117 GLU E C 1
ATOM 4476 O O . GLU E 1 117 ? 119.803 55.897 47.406 1.00 59.00 117 GLU E O 1
ATOM 4482 N N . ILE E 1 118 ? 118.783 54.586 48.922 1.00 50.56 118 ILE E N 1
ATOM 4483 C CA . ILE E 1 118 ? 117.441 55.063 48.605 1.00 45.34 118 ILE E CA 1
ATOM 4484 C C . ILE E 1 118 ? 116.652 55.432 49.857 1.00 43.58 118 ILE E C 1
ATOM 4485 O O . ILE E 1 118 ? 117.089 55.179 50.980 1.00 43.96 118 ILE E O 1
ATOM 4490 N N . ARG E 1 119 ? 115.486 56.034 49.648 1.00 41.83 119 ARG E N 1
ATOM 4491 C CA . ARG E 1 119 ? 114.531 56.269 50.723 1.00 38.32 119 ARG E CA 1
ATOM 4492 C C . ARG E 1 119 ? 113.141 55.869 50.258 1.00 37.59 119 ARG E C 1
ATOM 4493 O O . ARG E 1 119 ? 112.705 56.266 49.179 1.00 46.98 119 ARG E O 1
ATOM 4501 N N . ALA E 1 120 ? 112.446 55.084 51.074 1.00 31.16 120 ALA E N 1
ATOM 4502 C CA . ALA E 1 120 ? 111.161 54.528 50.671 1.00 35.50 120 ALA E CA 1
ATOM 4503 C C . ALA E 1 120 ? 110.018 54.962 51.576 1.00 35.14 120 ALA E C 1
ATOM 4504 O O . ALA E 1 120 ? 110.164 55.015 52.796 1.00 40.00 120 ALA E O 1
ATOM 4506 N N . THR E 1 121 ? 108.879 55.271 50.967 1.00 37.33 121 THR E N 1
ATOM 4507 C CA . THR E 1 121 ? 107.663 55.549 51.718 1.00 37.49 121 THR E CA 1
ATOM 4508 C C . THR E 1 121 ? 106.823 54.283 51.802 1.00 39.01 121 THR E C 1
ATOM 4509 O O . THR E 1 121 ? 106.428 53.723 50.780 1.00 42.79 121 THR E O 1
ATOM 4513 N N . TRP E 1 122 ? 106.556 53.833 53.022 1.00 37.68 122 TRP E N 1
ATOM 4514 C CA . TRP E 1 122 ? 105.739 52.647 53.234 1.00 37.34 122 TRP E CA 1
ATOM 4515 C C . TRP E 1 122 ? 104.365 53.040 53.746 1.00 39.74 122 TRP E C 1
ATOM 4516 O O . TRP E 1 122 ? 104.249 53.773 54.726 1.00 45.13 122 TRP E O 1
ATOM 4527 N N . VAL E 1 123 ? 103.324 52.550 53.084 1.00 40.62 123 VAL E N 1
ATOM 4528 C CA . VAL E 1 123 ? 101.959 52.795 53.530 1.00 40.32 123 VAL E CA 1
ATOM 4529 C C . VAL E 1 123 ? 101.324 51.482 53.961 1.00 41.30 123 VAL E C 1
ATOM 4530 O O . VAL E 1 123 ? 100.948 50.659 53.126 1.00 48.24 123 VAL E O 1
ATOM 4534 N N . LEU E 1 124 ? 101.207 51.289 55.270 1.00 37.09 124 LEU E N 1
ATOM 4535 C CA . LEU E 1 124 ? 100.736 50.021 55.812 1.00 41.53 124 LEU E CA 1
ATOM 4536 C C . LEU E 1 124 ? 99.268 50.071 56.223 1.00 45.35 124 LEU E C 1
ATOM 4537 O O . LEU E 1 124 ? 98.780 51.096 56.698 1.00 45.03 124 LEU E O 1
ATOM 4542 N N . GLY E 1 125 ? 98.572 48.955 56.035 1.00 49.65 125 GLY E N 1
ATOM 4543 C CA . GLY E 1 125 ? 97.175 48.847 56.414 1.00 54.75 125 GLY E CA 1
ATOM 4544 C C . GLY E 1 125 ? 96.910 47.596 57.230 1.00 59.54 125 GLY E C 1
ATOM 4545 O O . GLY E 1 125 ? 97.189 46.483 56.784 1.00 64.15 125 GLY E O 1
ATOM 4546 N N . LYS E 1 126 ? 96.368 47.777 58.431 1.00 58.91 126 LYS E N 1
ATOM 4547 C CA . LYS E 1 126 ? 96.114 46.656 59.329 1.00 61.70 126 LYS E CA 1
ATOM 4548 C C . LYS E 1 126 ? 94.781 45.975 59.036 1.00 62.63 126 LYS E C 1
ATOM 4549 O O . LYS E 1 126 ? 93.716 46.564 59.217 1.00 60.15 126 LYS E O 1
ATOM 4555 N N . ARG E 1 127 ? 94.852 44.728 58.583 1.00 68.43 127 ARG E N 1
ATOM 4556 C CA . ARG E 1 127 ? 93.658 43.939 58.314 1.00 75.59 127 ARG E CA 1
ATOM 4557 C C . ARG E 1 127 ? 93.751 42.603 59.041 1.00 81.24 127 ARG E C 1
ATOM 4558 O O . ARG E 1 127 ? 94.701 41.845 58.838 1.00 82.31 127 ARG E O 1
ATOM 4566 N N . ASP E 1 128 ? 92.762 42.328 59.889 1.00 95.38 128 ASP E N 1
ATOM 4567 C CA . ASP E 1 128 ? 92.708 41.095 60.674 1.00 98.52 128 ASP E CA 1
ATOM 4568 C C . ASP E 1 128 ? 93.924 40.919 61.583 1.00 92.02 128 ASP E C 1
ATOM 4569 O O . ASP E 1 128 ? 94.501 39.834 61.657 1.00 88.69 128 ASP E O 1
ATOM 4574 N N . GLY E 1 129 ? 94.311 41.993 62.265 1.00 89.30 129 GLY E N 1
ATOM 4575 C CA . GLY E 1 129 ? 95.398 41.939 63.227 1.00 86.60 129 GLY E CA 1
ATOM 4576 C C . GLY E 1 129 ? 96.789 41.892 62.619 1.00 80.01 129 GLY E C 1
ATOM 4577 O O . GLY E 1 129 ? 97.783 41.816 63.343 1.00 79.01 129 GLY E O 1
ATOM 4578 N N . ALA E 1 130 ? 96.866 41.937 61.293 1.00 75.48 130 ALA E N 1
ATOM 4579 C CA . ALA E 1 130 ? 98.150 41.874 60.599 1.00 68.58 130 ALA E CA 1
ATOM 4580 C C . ALA E 1 130 ? 98.338 43.065 59.664 1.00 64.91 130 ALA E C 1
ATOM 4581 O O . ALA E 1 130 ? 97.366 43.669 59.213 1.00 67.49 130 ALA E O 1
ATOM 4583 N N . TRP E 1 131 ? 99.592 43.394 59.372 1.00 58.48 131 TRP E N 1
ATOM 4584 C CA . TRP E 1 131 ? 99.898 44.553 58.539 1.00 54.83 131 TRP E CA 1
ATOM 4585 C C . TRP E 1 131 ? 100.282 44.179 57.111 1.00 53.64 131 TRP E C 1
ATOM 4586 O O . TRP E 1 131 ? 101.081 43.271 56.888 1.00 57.13 131 TRP E O 1
ATOM 4597 N N . LEU E 1 132 ? 99.703 44.892 56.150 1.00 47.46 132 LEU E N 1
ATOM 4598 C CA . LEU E 1 132 ? 100.041 44.715 54.743 1.00 47.11 132 LEU E CA 1
ATOM 4599 C C . LEU E 1 132 ? 100.372 46.052 54.086 1.00 50.60 132 LEU E C 1
ATOM 4600 O O . LEU E 1 132 ? 99.847 47.095 54.479 1.00 52.74 132 LEU E O 1
ATOM 4605 N N . VAL E 1 133 ? 101.244 46.012 53.083 1.00 46.44 133 VAL E N 1
ATOM 4606 C CA . VAL E 1 133 ? 101.659 47.215 52.374 1.00 39.80 133 VAL E CA 1
ATOM 4607 C C . VAL E 1 133 ? 100.596 47.663 51.380 1.00 39.61 133 VAL E C 1
ATOM 4608 O O . VAL E 1 133 ? 100.339 46.985 50.388 1.00 36.90 133 VAL E O 1
ATOM 4612 N N . GLU E 1 134 ? 99.983 48.809 51.648 1.00 34.56 134 GLU E N 1
ATOM 4613 C CA . GLU E 1 134 ? 98.989 49.365 50.741 1.00 42.14 134 GLU E CA 1
ATOM 4614 C C . GLU E 1 134 ? 99.667 50.087 49.580 1.00 44.96 134 GLU E C 1
ATOM 4615 O O . GLU E 1 134 ? 99.129 50.147 48.474 1.00 51.80 134 GLU E O 1
ATOM 4621 N N . ALA E 1 135 ? 100.852 50.631 49.836 1.00 43.20 135 ALA E N 1
ATOM 4622 C CA . ALA E 1 135 ? 101.599 51.351 48.812 1.00 36.02 135 ALA E CA 1
ATOM 4623 C C . ALA E 1 135 ? 103.080 51.449 49.159 1.00 33.70 135 ALA E C 1
ATOM 4624 O O . ALA E 1 135 ? 103.444 51.680 50.310 1.00 39.44 135 ALA E O 1
ATOM 4626 N N . TYR E 1 136 ? 103.927 51.268 48.153 1.00 35.78 136 TYR E N 1
ATOM 4627 C CA . TYR E 1 136 ? 105.367 51.419 48.318 1.00 33.91 136 TYR E CA 1
ATOM 4628 C C . TYR E 1 136 ? 105.901 52.371 47.258 1.00 35.81 136 TYR E C 1
ATOM 4629 O O . TYR E 1 136 ? 105.384 52.421 46.143 1.00 44.58 136 TYR E O 1
ATOM 4638 N N . HIS E 1 137 ? 106.940 53.119 47.610 1.00 40.23 137 HIS E N 1
ATOM 4639 C CA . HIS E 1 137 ? 107.543 54.073 46.691 1.00 42.25 137 HIS E CA 1
ATOM 4640 C C . HIS E 1 137 ? 108.910 54.503 47.206 1.00 49.23 137 HIS E C 1
ATOM 4641 O O . HIS E 1 137 ? 109.013 55.092 48.281 1.00 53.66 137 HIS E O 1
ATOM 4648 N N . ASN E 1 138 ? 109.960 54.199 46.448 1.00 47.91 138 ASN E N 1
ATOM 4649 C CA . ASN E 1 138 ? 111.299 54.655 46.808 1.00 45.87 138 ASN E CA 1
ATOM 4650 C C . ASN E 1 138 ? 111.938 55.553 45.752 1.00 45.78 138 ASN E C 1
ATOM 4651 O O . ASN E 1 138 ? 111.509 55.577 44.598 1.00 49.70 138 ASN E O 1
ATOM 4656 N N . SER E 1 139 ? 112.961 56.293 46.162 1.00 43.90 139 SER E N 1
ATOM 4657 C CA . SER E 1 139 ? 113.665 57.203 45.268 1.00 44.45 139 SER E CA 1
ATOM 4658 C C . SER E 1 139 ? 115.137 57.268 45.655 1.00 46.89 139 SER E C 1
ATOM 4659 O O . SER E 1 139 ? 115.484 56.999 46.805 1.00 46.05 139 SER E O 1
ATOM 4662 N N . PRO E 1 140 ? 116.013 57.612 44.693 1.00 54.49 140 PRO E N 1
ATOM 4663 C CA . PRO E 1 140 ? 117.448 57.714 44.981 1.00 50.12 140 PRO E CA 1
ATOM 4664 C C . PRO E 1 140 ? 117.765 58.858 45.940 1.00 53.09 140 PRO E C 1
ATOM 4665 O O . PRO E 1 140 ? 116.991 59.813 46.040 1.00 51.31 140 PRO E O 1
ATOM 4669 N N . VAL E 1 141 ? 118.893 58.752 46.637 1.00 52.11 141 VAL E N 1
ATOM 4670 C CA . VAL E 1 141 ? 119.358 59.814 47.521 1.00 52.54 141 VAL E CA 1
ATOM 4671 C C . VAL E 1 141 ? 120.394 60.673 46.796 1.00 61.89 141 VAL E C 1
ATOM 4672 O O . VAL E 1 141 ? 120.534 61.865 47.067 1.00 71.99 141 VAL E O 1
ATOM 4676 N N . ARG E 1 142 ? 121.113 60.061 45.862 1.00 61.68 142 ARG E N 1
ATOM 4677 C CA . ARG E 1 142 ? 122.086 60.788 45.055 1.00 65.54 142 ARG E CA 1
ATOM 4678 C C . ARG E 1 142 ? 121.589 60.939 43.621 1.00 71.05 142 ARG E C 1
ATOM 4679 O O . ARG E 1 142 ? 121.475 59.957 42.887 1.00 65.48 142 ARG E O 1
ATOM 4681 N N . LEU E 1 143 ? 121.290 62.174 43.231 1.00 78.67 143 LEU E N 1
ATOM 4682 C CA . LEU E 1 143 ? 120.781 62.455 41.894 1.00 80.03 143 LEU E CA 1
ATOM 4683 C C . LEU E 1 143 ? 121.898 62.420 40.856 1.00 87.33 143 LEU E C 1
ATOM 4684 O O . LEU E 1 143 ? 122.012 61.468 40.083 1.00 88.16 143 LEU E O 1
ATOM 4686 N N . ASP F 1 15 ? 80.343 59.980 45.974 1.00 115.43 15 ASP F N 1
ATOM 4687 C CA . ASP F 1 15 ? 81.020 60.553 44.816 1.00 113.87 15 ASP F CA 1
ATOM 4688 C C . ASP F 1 15 ? 81.457 61.990 45.084 1.00 112.60 15 ASP F C 1
ATOM 4689 O O . ASP F 1 15 ? 81.884 62.700 44.172 1.00 110.81 15 ASP F O 1
ATOM 4691 N N . ARG F 1 16 ? 81.341 62.415 46.338 1.00 111.40 16 ARG F N 1
ATOM 4692 C CA . ARG F 1 16 ? 81.795 63.740 46.740 1.00 107.90 16 ARG F CA 1
ATOM 4693 C C . ARG F 1 16 ? 83.250 63.672 47.186 1.00 101.91 16 ARG F C 1
ATOM 4694 O O . ARG F 1 16 ? 84.048 64.558 46.879 1.00 96.99 16 ARG F O 1
ATOM 4696 N N . ASP F 1 17 ? 83.587 62.608 47.908 1.00 101.40 17 ASP F N 1
ATOM 4697 C CA . ASP F 1 17 ? 84.958 62.378 48.344 1.00 97.56 17 ASP F CA 1
ATOM 4698 C C . ASP F 1 17 ? 85.854 61.978 47.177 1.00 92.05 17 ASP F C 1
ATOM 4699 O O . ASP F 1 17 ? 87.068 62.164 47.231 1.00 89.04 17 ASP F O 1
ATOM 4704 N N . VAL F 1 18 ? 85.253 61.431 46.125 1.00 91.74 18 VAL F N 1
ATOM 4705 C CA . VAL F 1 18 ? 86.005 61.029 44.940 1.00 88.11 18 VAL F CA 1
ATOM 4706 C C . VAL F 1 18 ? 86.588 62.247 44.230 1.00 86.56 18 VAL F C 1
ATOM 4707 O O . VAL F 1 18 ? 87.763 62.263 43.863 1.00 84.81 18 VAL F O 1
ATOM 4711 N N . THR F 1 19 ? 85.758 63.266 44.041 1.00 86.96 19 THR F N 1
ATOM 4712 C CA . THR F 1 19 ? 86.200 64.494 43.396 1.00 87.79 19 THR F CA 1
ATOM 4713 C C . THR F 1 19 ? 87.064 65.321 44.344 1.00 87.25 19 THR F C 1
ATOM 4714 O O . THR F 1 19 ? 88.007 65.985 43.916 1.00 89.42 19 THR F O 1
ATOM 4718 N N . ALA F 1 20 ? 86.741 65.266 45.633 1.00 83.35 20 ALA F N 1
ATOM 4719 C CA . ALA F 1 20 ? 87.488 66.002 46.650 1.00 77.76 20 ALA F CA 1
ATOM 4720 C C . ALA F 1 20 ? 88.913 65.477 46.778 1.00 72.03 20 ALA F C 1
ATOM 4721 O O . ALA F 1 20 ? 89.846 66.236 47.046 1.00 69.77 20 ALA F O 1
ATOM 4723 N N . VAL F 1 21 ? 89.070 64.171 46.593 1.00 70.79 21 VAL F N 1
ATOM 4724 C CA . VAL F 1 21 ? 90.380 63.535 46.644 1.00 66.94 21 VAL F CA 1
ATOM 4725 C C . VAL F 1 21 ? 91.198 63.897 45.406 1.00 68.96 21 VAL F C 1
ATOM 4726 O O . VAL F 1 21 ? 92.391 64.193 45.500 1.00 67.70 21 VAL F O 1
ATOM 4730 N N . ALA F 1 22 ? 90.541 63.895 44.250 1.00 73.04 22 ALA F N 1
ATOM 4731 C CA . ALA F 1 22 ? 91.194 64.239 42.991 1.00 71.60 22 ALA F CA 1
ATOM 4732 C C . ALA F 1 22 ? 91.411 65.744 42.852 1.00 70.50 22 ALA F C 1
ATOM 4733 O O . ALA F 1 22 ? 92.097 66.197 41.935 1.00 69.94 22 ALA F O 1
ATOM 4735 N N . ASP F 1 23 ? 90.823 66.516 43.761 1.00 72.28 23 ASP F N 1
ATOM 4736 C CA . ASP F 1 23 ? 90.975 67.967 43.742 1.00 75.33 23 ASP F CA 1
ATOM 4737 C C . ASP F 1 23 ? 92.258 68.391 44.450 1.00 72.62 23 ASP F C 1
ATOM 4738 O O . ASP F 1 23 ? 92.796 69.466 44.186 1.00 73.75 23 ASP F O 1
ATOM 4743 N N . VAL F 1 24 ? 92.741 67.540 45.350 1.00 70.56 24 VAL F N 1
ATOM 4744 C CA . VAL F 1 24 ? 93.983 67.806 46.076 1.00 68.04 24 VAL F CA 1
ATOM 4745 C C . VAL F 1 24 ? 95.203 68.032 45.164 1.00 63.74 24 VAL F C 1
ATOM 4746 O O . VAL F 1 24 ? 95.917 69.020 45.335 1.00 65.68 24 VAL F O 1
ATOM 4750 N N . PRO F 1 25 ? 95.444 67.133 44.189 1.00 73.03 25 PRO F N 1
ATOM 4751 C CA . PRO F 1 25 ? 96.587 67.405 43.308 1.00 67.42 25 PRO F CA 1
ATOM 4752 C C . PRO F 1 25 ? 96.352 68.625 42.424 1.00 69.23 25 PRO F C 1
ATOM 4753 O O . PRO F 1 25 ? 97.308 69.283 42.014 1.00 68.41 25 PRO F O 1
ATOM 4757 N N . ARG F 1 26 ? 95.090 68.923 42.135 1.00 70.62 26 ARG F N 1
ATOM 4758 C CA . ARG F 1 26 ? 94.759 70.066 41.290 1.00 70.51 26 ARG F CA 1
ATOM 4759 C C . ARG F 1 26 ? 95.094 71.414 41.929 1.00 69.53 26 ARG F C 1
ATOM 4760 O O . ARG F 1 26 ? 95.327 72.397 41.226 1.00 70.31 26 ARG F O 1
ATOM 4768 N N . ARG F 1 27 ? 95.120 71.464 43.257 1.00 68.47 27 ARG F N 1
ATOM 4769 C CA . ARG F 1 27 ? 95.403 72.721 43.947 1.00 68.82 27 ARG F CA 1
ATOM 4770 C C . ARG F 1 27 ? 96.791 72.780 44.587 1.00 70.18 27 ARG F C 1
ATOM 4771 O O . ARG F 1 27 ? 97.094 73.697 45.348 1.00 70.86 27 ARG F O 1
ATOM 4795 N N . GLU F 1 30 ? 97.854 74.671 41.382 1.00 71.03 30 GLU F N 1
ATOM 4796 C CA . GLU F 1 30 ? 97.531 76.086 41.494 1.00 77.15 30 GLU F CA 1
ATOM 4797 C C . GLU F 1 30 ? 98.493 76.797 42.440 1.00 77.76 30 GLU F C 1
ATOM 4798 O O . GLU F 1 30 ? 98.969 77.894 42.148 1.00 79.36 30 GLU F O 1
ATOM 4800 N N . ALA F 1 31 ? 98.774 76.163 43.574 1.00 69.35 31 ALA F N 1
ATOM 4801 C CA . ALA F 1 31 ? 99.664 76.737 44.580 1.00 71.21 31 ALA F CA 1
ATOM 4802 C C . ALA F 1 31 ? 101.100 76.821 44.076 1.00 68.34 31 ALA F C 1
ATOM 4803 O O . ALA F 1 31 ? 101.868 77.683 44.501 1.00 78.66 31 ALA F O 1
ATOM 4805 N N . TRP F 1 32 ? 101.455 75.916 43.170 1.00 67.31 32 TRP F N 1
ATOM 4806 C CA . TRP F 1 32 ? 102.793 75.884 42.592 1.00 67.15 32 TRP F CA 1
ATOM 4807 C C . TRP F 1 32 ? 102.970 77.030 41.602 1.00 69.58 32 TRP F C 1
ATOM 4808 O O . TRP F 1 32 ? 104.031 77.651 41.539 1.00 69.66 32 TRP F O 1
ATOM 4819 N N . ALA F 1 33 ? 101.921 77.301 40.833 1.00 73.20 33 ALA F N 1
ATOM 4820 C CA . ALA F 1 33 ? 101.963 78.309 39.778 1.00 75.80 33 ALA F CA 1
ATOM 4821 C C . ALA F 1 33 ? 102.303 79.701 40.304 1.00 78.57 33 ALA F C 1
ATOM 4822 O O . ALA F 1 33 ? 102.943 80.494 39.614 1.00 81.79 33 ALA F O 1
ATOM 4824 N N . SER F 1 34 ? 101.870 79.994 41.525 1.00 77.91 34 SER F N 1
ATOM 4825 C CA . SER F 1 34 ? 102.174 81.276 42.148 1.00 83.18 34 SER F CA 1
ATOM 4826 C C . SER F 1 34 ? 103.426 81.178 43.015 1.00 84.10 34 SER F C 1
ATOM 4827 O O . SER F 1 34 ? 103.793 82.135 43.698 1.00 88.65 34 SER F O 1
ATOM 4830 N N . ASN F 1 35 ? 104.077 80.017 42.968 1.00 80.58 35 ASN F N 1
ATOM 4831 C CA . ASN F 1 35 ? 105.266 79.735 43.774 1.00 71.45 35 ASN F CA 1
ATOM 4832 C C . ASN F 1 35 ? 105.070 80.017 45.260 1.00 80.63 35 ASN F C 1
ATOM 4833 O O . ASN F 1 35 ? 105.982 80.490 45.939 1.00 72.63 35 ASN F O 1
ATOM 4838 N N . ASP F 1 36 ? 103.874 79.723 45.758 1.00 80.33 36 ASP F N 1
ATOM 4839 C CA . ASP F 1 36 ? 103.553 79.950 47.159 1.00 82.68 36 ASP F CA 1
ATOM 4840 C C . ASP F 1 36 ? 103.956 78.742 47.995 1.00 80.13 36 ASP F C 1
ATOM 4841 O O . ASP F 1 36 ? 103.249 77.735 48.027 1.00 80.48 36 ASP F O 1
ATOM 4846 N N . ALA F 1 37 ? 105.097 78.848 48.669 1.00 66.89 37 ALA F N 1
ATOM 4847 C CA . ALA F 1 37 ? 105.580 77.772 49.527 1.00 68.52 37 ALA F CA 1
ATOM 4848 C C . ALA F 1 37 ? 104.656 77.577 50.725 1.00 71.86 37 ALA F C 1
ATOM 4849 O O . ALA F 1 37 ? 104.553 76.477 51.269 1.00 67.74 37 ALA F O 1
ATOM 4851 N N . SER F 1 38 ? 103.985 78.651 51.129 1.00 78.22 38 SER F N 1
ATOM 4852 C CA . SER F 1 38 ? 103.061 78.598 52.257 1.00 83.10 38 SER F CA 1
ATOM 4853 C C . SER F 1 38 ? 101.802 77.812 51.907 1.00 78.41 38 SER F C 1
ATOM 4854 O O . SER F 1 38 ? 101.346 76.976 52.687 1.00 77.55 38 SER F O 1
ATOM 4857 N N . ALA F 1 39 ? 101.241 78.086 50.734 1.00 75.99 39 ALA F N 1
ATOM 4858 C CA . ALA F 1 39 ? 100.041 77.390 50.280 1.00 63.16 39 ALA F CA 1
ATOM 4859 C C . ALA F 1 39 ? 100.347 75.930 49.959 1.00 71.55 39 ALA F C 1
ATOM 4860 O O . ALA F 1 39 ? 99.502 75.052 50.140 1.00 71.25 39 ALA F O 1
ATOM 4862 N N . PHE F 1 40 ? 101.562 75.680 49.484 1.00 65.87 40 PHE F N 1
ATOM 4863 C CA . PHE F 1 40 ? 101.995 74.330 49.152 1.00 59.72 40 PHE F CA 1
ATOM 4864 C C . PHE F 1 40 ? 102.148 73.481 50.410 1.00 57.78 40 PHE F C 1
ATOM 4865 O O . PHE F 1 40 ? 101.924 72.271 50.384 1.00 50.28 40 PHE F O 1
ATOM 4873 N N . ALA F 1 41 ? 102.532 74.123 51.508 1.00 62.39 41 ALA F N 1
ATOM 4874 C CA . ALA F 1 41 ? 102.766 73.420 52.764 1.00 61.48 41 ALA F CA 1
ATOM 4875 C C . ALA F 1 41 ? 101.469 73.156 53.524 1.00 66.77 41 ALA F C 1
ATOM 4876 O O . ALA F 1 41 ? 101.355 72.165 54.246 1.00 69.35 41 ALA F O 1
ATOM 4878 N N . SER F 1 42 ? 100.491 74.042 53.354 1.00 68.68 42 SER F N 1
ATOM 4879 C CA . SER F 1 42 ? 99.205 73.904 54.034 1.00 70.88 42 SER F CA 1
ATOM 4880 C C . SER F 1 42 ? 98.373 72.758 53.461 1.00 72.22 42 SER F C 1
ATOM 4881 O O . SER F 1 42 ? 97.323 72.409 54.005 1.00 73.85 42 SER F O 1
ATOM 4884 N N . LEU F 1 43 ? 98.851 72.181 52.362 1.00 66.71 43 LEU F N 1
ATOM 4885 C CA . LEU F 1 43 ? 98.204 71.032 51.741 1.00 62.71 43 LEU F CA 1
ATOM 4886 C C . LEU F 1 43 ? 98.481 69.770 52.539 1.00 65.37 43 LEU F C 1
ATOM 4887 O O . LEU F 1 43 ? 97.730 68.797 52.461 1.00 72.44 43 LEU F O 1
ATOM 4892 N N . PHE F 1 44 ? 99.565 69.794 53.306 1.00 59.39 44 PHE F N 1
ATOM 4893 C CA . PHE F 1 44 ? 100.017 68.620 54.041 1.00 56.92 44 PHE F CA 1
ATOM 4894 C C . PHE F 1 44 ? 99.403 68.515 55.432 1.00 59.18 44 PHE F C 1
ATOM 4895 O O . PHE F 1 44 ? 99.054 69.521 56.051 1.00 62.05 44 PHE F O 1
ATOM 4903 N N . ALA F 1 45 ? 99.281 67.281 55.911 1.00 60.25 45 ALA F N 1
ATOM 4904 C CA . ALA F 1 45 ? 98.846 67.004 57.274 1.00 63.90 45 ALA F CA 1
ATOM 4905 C C . ALA F 1 45 ? 99.862 67.597 58.252 1.00 67.19 45 ALA F C 1
ATOM 4906 O O . ALA F 1 45 ? 101.005 67.847 57.867 1.00 64.14 45 ALA F O 1
ATOM 4908 N N . PRO F 1 46 ? 99.450 67.836 59.515 1.00 74.01 46 PRO F N 1
ATOM 4909 C CA . PRO F 1 46 ? 100.342 68.440 60.516 1.00 77.00 46 PRO F CA 1
ATOM 4910 C C . PRO F 1 46 ? 101.721 67.782 60.611 1.00 73.36 46 PRO F C 1
ATOM 4911 O O . PRO F 1 46 ? 102.710 68.478 60.845 1.00 72.06 46 PRO F O 1
ATOM 4915 N N . ASP F 1 47 ? 101.785 66.468 60.422 1.00 81.86 47 ASP F N 1
ATOM 4916 C CA . ASP F 1 47 ? 103.059 65.757 60.456 1.00 77.35 47 ASP F CA 1
ATOM 4917 C C . ASP F 1 47 ? 103.317 65.026 59.141 1.00 75.08 47 ASP F C 1
ATOM 4918 O O . ASP F 1 47 ? 103.869 63.926 59.130 1.00 71.46 47 ASP F O 1
ATOM 4920 N N . GLY F 1 48 ? 102.921 65.652 58.036 1.00 77.12 48 GLY F N 1
ATOM 4921 C CA . GLY F 1 48 ? 103.069 65.065 56.715 1.00 57.15 48 GLY F CA 1
ATOM 4922 C C . GLY F 1 48 ? 104.510 64.828 56.304 1.00 59.48 48 GLY F C 1
ATOM 4923 O O . GLY F 1 48 ? 105.440 65.290 56.963 1.00 63.56 48 GLY F O 1
ATOM 4924 N N . THR F 1 49 ? 104.690 64.112 55.200 1.00 52.87 49 THR F N 1
ATOM 4925 C CA . THR F 1 49 ? 106.016 63.700 54.755 1.00 54.18 49 THR F CA 1
ATOM 4926 C C . THR F 1 49 ? 106.210 63.892 53.249 1.00 58.99 49 THR F C 1
ATOM 4927 O O . THR F 1 49 ? 105.344 63.536 52.451 1.00 60.29 49 THR F O 1
ATOM 4939 N N . VAL F 1 51 ? 109.123 63.166 50.175 1.00 41.27 51 VAL F N 1
ATOM 4940 C CA . VAL F 1 51 ? 110.393 62.575 49.764 1.00 43.27 51 VAL F CA 1
ATOM 4941 C C . VAL F 1 51 ? 110.602 62.707 48.258 1.00 39.49 51 VAL F C 1
ATOM 4942 O O . VAL F 1 51 ? 109.797 62.227 47.463 1.00 38.43 51 VAL F O 1
ATOM 4946 N N . LEU F 1 52 ? 111.694 63.361 47.879 1.00 47.52 52 LEU F N 1
ATOM 4947 C CA . LEU F 1 52 ? 112.010 63.602 46.477 1.00 53.18 52 LEU F CA 1
ATOM 4948 C C . LEU F 1 52 ? 113.355 62.975 46.122 1.00 54.42 52 LEU F C 1
ATOM 4949 O O . LEU F 1 52 ? 114.169 62.717 47.008 1.00 57.53 52 LEU F O 1
ATOM 4954 N N . PRO F 1 53 ? 113.588 62.716 44.824 1.00 53.59 53 PRO F N 1
ATOM 4955 C CA . PRO F 1 53 ? 114.909 62.268 44.371 1.00 54.45 53 PRO F CA 1
ATOM 4956 C C . PRO F 1 53 ? 115.988 63.263 44.774 1.00 57.11 53 PRO F C 1
ATOM 4957 O O . PRO F 1 53 ? 115.828 64.468 44.580 1.00 57.01 53 PRO F O 1
ATOM 4961 N N . GLY F 1 54 ? 117.077 62.752 45.333 1.00 61.28 54 GLY F N 1
ATOM 4962 C CA . GLY F 1 54 ? 118.088 63.591 45.944 1.00 66.10 54 GLY F CA 1
ATOM 4963 C C . GLY F 1 54 ? 118.023 63.396 47.445 1.00 69.46 54 GLY F C 1
ATOM 4964 O O . GLY F 1 54 ? 117.265 62.556 47.929 1.00 70.18 54 GLY F O 1
ATOM 4965 N N . ASP F 1 55 ? 118.811 64.164 48.188 1.00 72.67 55 ASP F N 1
ATOM 4966 C CA . ASP F 1 55 ? 118.814 64.045 49.640 1.00 73.27 55 ASP F CA 1
ATOM 4967 C C . ASP F 1 55 ? 117.684 64.871 50.243 1.00 68.54 55 ASP F C 1
ATOM 4968 O O . ASP F 1 55 ? 117.913 65.711 51.112 1.00 72.57 55 ASP F O 1
ATOM 4973 N N . VAL F 1 56 ? 116.464 64.624 49.779 1.00 62.07 56 VAL F N 1
ATOM 4974 C CA . VAL F 1 56 ? 115.312 65.393 50.227 1.00 62.68 56 VAL F CA 1
ATOM 4975 C C . VAL F 1 56 ? 114.337 64.554 51.044 1.00 62.65 56 VAL F C 1
ATOM 4976 O O . VAL F 1 56 ? 113.832 63.534 50.578 1.00 62.37 56 VAL F O 1
ATOM 4980 N N . PHE F 1 57 ? 114.087 64.997 52.271 1.00 65.78 57 PHE F N 1
ATOM 4981 C CA . PHE F 1 57 ? 113.106 64.368 53.143 1.00 53.85 57 PHE F CA 1
ATOM 4982 C C . PHE F 1 57 ? 112.639 65.365 54.195 1.00 68.89 57 PHE F C 1
ATOM 4983 O O . PHE F 1 57 ? 113.333 65.620 55.180 1.00 71.31 57 PHE F O 1
ATOM 4991 N N . GLN F 1 58 ? 111.459 65.933 53.970 1.00 66.46 58 GLN F N 1
ATOM 4992 C CA . GLN F 1 58 ? 110.895 66.920 54.878 1.00 64.91 58 GLN F CA 1
ATOM 4993 C C . GLN F 1 58 ? 109.708 66.341 55.631 1.00 64.06 58 GLN F C 1
ATOM 4994 O O . GLN F 1 58 ? 108.925 65.571 55.076 1.00 55.55 58 GLN F O 1
ATOM 5000 N N . LYS F 1 59 ? 109.582 66.715 56.898 1.00 66.89 59 LYS F N 1
ATOM 5001 C CA . LYS F 1 59 ? 108.468 66.267 57.722 1.00 67.23 59 LYS F CA 1
ATOM 5002 C C . LYS F 1 59 ? 107.881 67.434 58.505 1.00 70.03 59 LYS F C 1
ATOM 5003 O O . LYS F 1 59 ? 108.615 68.245 59.071 1.00 71.22 59 LYS F O 1
ATOM 5009 N N . GLY F 1 60 ? 106.556 67.515 58.533 1.00 69.61 60 GLY F N 1
ATOM 5010 C CA . GLY F 1 60 ? 105.873 68.608 59.197 1.00 74.99 60 GLY F CA 1
ATOM 5011 C C . GLY F 1 60 ? 105.651 69.772 58.252 1.00 79.90 60 GLY F C 1
ATOM 5012 O O . GLY F 1 60 ? 106.453 70.009 57.351 1.00 79.63 60 GLY F O 1
ATOM 5013 N N . VAL F 1 61 ? 104.557 70.499 58.462 1.00 83.95 61 VAL F N 1
ATOM 5014 C CA . VAL F 1 61 ? 104.195 71.621 57.601 1.00 85.01 61 VAL F CA 1
ATOM 5015 C C . VAL F 1 61 ? 105.284 72.692 57.568 1.00 89.57 61 VAL F C 1
ATOM 5016 O O . VAL F 1 61 ? 105.646 73.188 56.500 1.00 89.19 61 VAL F O 1
ATOM 5020 N N . ASP F 1 62 ? 105.810 73.035 58.740 1.00 92.03 62 ASP F N 1
ATOM 5021 C CA . ASP F 1 62 ? 106.838 74.066 58.854 1.00 93.94 62 ASP F CA 1
ATOM 5022 C C . ASP F 1 62 ? 108.152 73.652 58.195 1.00 88.61 62 ASP F C 1
ATOM 5023 O O . ASP F 1 62 ? 108.939 74.501 57.776 1.00 89.82 62 ASP F O 1
ATOM 5025 N N . GLY F 1 63 ? 108.385 72.347 58.108 1.00 84.27 63 GLY F N 1
ATOM 5026 C CA . GLY F 1 63 ? 109.601 71.829 57.509 1.00 84.86 63 GLY F CA 1
ATOM 5027 C C . GLY F 1 63 ? 109.516 71.755 55.997 1.00 84.70 63 GLY F C 1
ATOM 5028 O O . GLY F 1 63 ? 110.534 71.741 55.305 1.00 84.12 63 GLY F O 1
ATOM 5029 N N . ILE F 1 64 ? 108.292 71.706 55.483 1.00 83.99 64 ILE F N 1
ATOM 5030 C CA . ILE F 1 64 ? 108.067 71.641 54.045 1.00 79.35 64 ILE F CA 1
ATOM 5031 C C . ILE F 1 64 ? 108.036 73.044 53.441 1.00 78.41 64 ILE F C 1
ATOM 5032 O O . ILE F 1 64 ? 108.583 73.276 52.362 1.00 74.89 64 ILE F O 1
ATOM 5037 N N . ARG F 1 65 ? 107.406 73.977 54.150 1.00 82.38 65 ARG F N 1
ATOM 5038 C CA . ARG F 1 65 ? 107.365 75.373 53.723 1.00 82.61 65 ARG F CA 1
ATOM 5039 C C . ARG F 1 65 ? 108.767 75.961 53.600 1.00 82.10 65 ARG F C 1
ATOM 5040 O O . ARG F 1 65 ? 109.096 76.600 52.600 1.00 81.94 65 ARG F O 1
ATOM 5048 N N . GLU F 1 66 ? 109.588 75.732 54.620 1.00 84.07 66 GLU F N 1
ATOM 5049 C CA . GLU F 1 66 ? 110.947 76.262 54.657 1.00 89.48 66 GLU F CA 1
ATOM 5050 C C . GLU F 1 66 ? 111.819 75.694 53.541 1.00 91.74 66 GLU F C 1
ATOM 5051 O O . GLU F 1 66 ? 112.753 76.348 53.079 1.00 97.33 66 GLU F O 1
ATOM 5053 N N . PHE F 1 67 ? 111.513 74.476 53.112 1.00 88.17 67 PHE F N 1
ATOM 5054 C CA . PHE F 1 67 ? 112.295 73.824 52.070 1.00 82.38 67 PHE F CA 1
ATOM 5055 C C . PHE F 1 67 ? 111.882 74.289 50.676 1.00 78.94 67 PHE F C 1
ATOM 5056 O O . PHE F 1 67 ? 112.711 74.374 49.770 1.00 78.01 67 PHE F O 1
ATOM 5072 N N . THR F 1 69 ? 110.340 77.278 49.831 1.00 81.89 69 THR F N 1
ATOM 5073 C CA . THR F 1 69 ? 110.621 78.686 49.593 1.00 80.16 69 THR F CA 1
ATOM 5074 C C . THR F 1 69 ? 112.058 78.854 49.111 1.00 82.43 69 THR F C 1
ATOM 5075 O O . THR F 1 69 ? 112.404 79.854 48.483 1.00 86.97 69 THR F O 1
ATOM 5079 N N . LYS F 1 70 ? 112.885 77.855 49.400 1.00 83.32 70 LYS F N 1
ATOM 5080 C CA . LYS F 1 70 ? 114.282 77.854 48.989 1.00 86.25 70 LYS F CA 1
ATOM 5081 C C . LYS F 1 70 ? 114.417 77.399 47.539 1.00 83.26 70 LYS F C 1
ATOM 5082 O O . LYS F 1 70 ? 115.242 77.920 46.789 1.00 83.15 70 LYS F O 1
ATOM 5088 N N . CYS F 1 71 ? 113.600 76.425 47.151 1.00 81.59 71 CYS F N 1
ATOM 5089 C CA . CYS F 1 71 ? 113.596 75.926 45.779 1.00 79.18 71 CYS F CA 1
ATOM 5090 C C . CYS F 1 71 ? 112.880 76.892 44.840 1.00 76.57 71 CYS F C 1
ATOM 5091 O O . CYS F 1 71 ? 113.242 77.015 43.671 1.00 75.11 71 CYS F O 1
ATOM 5094 N N . TYR F 1 72 ? 111.863 77.575 45.355 1.00 76.62 72 TYR F N 1
ATOM 5095 C CA . TYR F 1 72 ? 111.113 78.539 44.558 1.00 78.34 72 TYR F CA 1
ATOM 5096 C C . TYR F 1 72 ? 111.959 79.759 44.202 1.00 82.90 72 TYR F C 1
ATOM 5097 O O . TYR F 1 72 ? 111.787 80.355 43.139 1.00 85.31 72 TYR F O 1
ATOM 5106 N N . ALA F 1 73 ? 112.873 80.125 45.093 1.00 85.30 73 ALA F N 1
ATOM 5107 C CA . ALA F 1 73 ? 113.795 81.222 44.823 1.00 90.40 73 ALA F CA 1
ATOM 5108 C C . ALA F 1 73 ? 115.014 80.710 44.066 1.00 90.48 73 ALA F C 1
ATOM 5109 O O . ALA F 1 73 ? 115.872 81.487 43.646 1.00 94.83 73 ALA F O 1
ATOM 5111 N N . GLY F 1 74 ? 115.080 79.393 43.891 1.00 84.72 74 GLY F N 1
ATOM 5112 C CA . GLY F 1 74 ? 116.194 78.769 43.204 1.00 79.96 74 GLY F CA 1
ATOM 5113 C C . GLY F 1 74 ? 115.796 78.070 41.918 1.00 78.60 74 GLY F C 1
ATOM 5114 O O . GLY F 1 74 ? 115.406 78.722 40.949 1.00 86.33 74 GLY F O 1
ATOM 5115 N N . PRO F 1 75 ? 115.887 76.731 41.905 1.00 73.37 75 PRO F N 1
ATOM 5116 C CA . PRO F 1 75 ? 115.643 75.901 40.718 1.00 75.26 75 PRO F CA 1
ATOM 5117 C C . PRO F 1 75 ? 114.181 75.860 40.270 1.00 76.99 75 PRO F C 1
ATOM 5118 O O . PRO F 1 75 ? 113.914 75.506 39.121 1.00 75.23 75 PRO F O 1
ATOM 5122 N N . TYR F 1 76 ? 113.253 76.209 41.155 1.00 76.86 76 TYR F N 1
ATOM 5123 C CA . TYR F 1 76 ? 111.831 76.156 40.821 1.00 73.34 76 TYR F CA 1
ATOM 5124 C C . TYR F 1 76 ? 111.223 77.536 40.583 1.00 79.22 76 TYR F C 1
ATOM 5125 O O . TYR F 1 76 ? 110.020 77.724 40.763 1.00 82.82 76 TYR F O 1
ATOM 5134 N N . LYS F 1 77 ? 112.045 78.499 40.177 1.00 80.08 77 LYS F N 1
ATOM 5135 C CA . LYS F 1 77 ? 111.549 79.850 39.928 1.00 82.03 77 LYS F CA 1
ATOM 5136 C C . LYS F 1 77 ? 110.775 79.930 38.615 1.00 81.25 77 LYS F C 1
ATOM 5137 O O . LYS F 1 77 ? 111.251 79.473 37.576 1.00 79.16 77 LYS F O 1
ATOM 5143 N N . GLY F 1 78 ? 109.579 80.513 38.672 1.00 85.55 78 GLY F N 1
ATOM 5144 C CA . GLY F 1 78 ? 108.739 80.669 37.496 1.00 88.28 78 GLY F CA 1
ATOM 5145 C C . GLY F 1 78 ? 108.329 79.331 36.916 1.00 87.49 78 GLY F C 1
ATOM 5146 O O . GLY F 1 78 ? 108.121 79.195 35.711 1.00 87.59 78 GLY F O 1
ATOM 5147 N N . THR F 1 79 ? 108.204 78.342 37.792 1.00 87.95 79 THR F N 1
ATOM 5148 C CA . THR F 1 79 ? 107.973 76.964 37.389 1.00 83.66 79 THR F CA 1
ATOM 5149 C C . THR F 1 79 ? 106.506 76.575 37.555 1.00 82.68 79 THR F C 1
ATOM 5150 O O . THR F 1 79 ? 105.838 77.027 38.482 1.00 83.32 79 THR F O 1
ATOM 5154 N N . SER F 1 80 ? 106.007 75.753 36.636 1.00 81.74 80 SER F N 1
ATOM 5155 C CA . SER F 1 80 ? 104.653 75.224 36.724 1.00 82.97 80 SER F CA 1
ATOM 5156 C C . SER F 1 80 ? 104.681 73.699 36.701 1.00 79.82 80 SER F C 1
ATOM 5157 O O . SER F 1 80 ? 105.621 73.097 36.185 1.00 80.74 80 SER F O 1
ATOM 5160 N N . VAL F 1 81 ? 103.655 73.075 37.269 1.00 75.63 81 VAL F N 1
ATOM 5161 C CA . VAL F 1 81 ? 103.551 71.620 37.243 1.00 72.43 81 VAL F CA 1
ATOM 5162 C C . VAL F 1 81 ? 102.193 71.172 36.725 1.00 72.23 81 VAL F C 1
ATOM 5163 O O . VAL F 1 81 ? 101.227 71.931 36.744 1.00 72.69 81 VAL F O 1
ATOM 5167 N N . PHE F 1 82 ? 102.136 69.933 36.252 1.00 68.07 82 PHE F N 1
ATOM 5168 C CA . PHE F 1 82 ? 100.889 69.340 35.793 1.00 70.91 82 PHE F CA 1
ATOM 5169 C C . PHE F 1 82 ? 100.959 67.825 35.913 1.00 67.93 82 PHE F C 1
ATOM 5170 O O . PHE F 1 82 ? 102.021 67.227 35.742 1.00 69.46 82 PHE F O 1
ATOM 5178 N N . GLY F 1 83 ? 99.823 67.207 36.212 1.00 62.76 83 GLY F N 1
ATOM 5179 C CA . GLY F 1 83 ? 99.768 65.768 36.361 1.00 58.92 83 GLY F CA 1
ATOM 5180 C C . GLY F 1 83 ? 98.354 65.230 36.324 1.00 59.76 83 GLY F C 1
ATOM 5181 O O . GLY F 1 83 ? 97.389 65.961 36.554 1.00 65.69 83 GLY F O 1
ATOM 5182 N N . VAL F 1 84 ? 98.235 63.941 36.027 1.00 52.21 84 VAL F N 1
ATOM 5183 C CA . VAL F 1 84 ? 96.943 63.272 35.998 1.00 48.26 84 VAL F CA 1
ATOM 5184 C C . VAL F 1 84 ? 96.996 62.023 36.870 1.00 49.96 84 VAL F C 1
ATOM 5185 O O . VAL F 1 84 ? 98.046 61.394 36.995 1.00 48.40 84 VAL F O 1
ATOM 5189 N N . PRO F 1 85 ? 95.867 61.673 37.500 1.00 49.43 85 PRO F N 1
ATOM 5190 C CA . PRO F 1 85 ? 95.804 60.434 38.279 1.00 45.12 85 PRO F CA 1
ATOM 5191 C C . PRO F 1 85 ? 95.809 59.215 37.365 1.00 45.32 85 PRO F C 1
ATOM 5192 O O . PRO F 1 85 ? 95.085 59.193 36.370 1.00 52.89 85 PRO F O 1
ATOM 5196 N N . ILE F 1 86 ? 96.623 58.218 37.692 1.00 39.25 86 ILE F N 1
ATOM 5197 C CA . ILE F 1 86 ? 96.611 56.967 36.944 1.00 41.45 86 ILE F CA 1
ATOM 5198 C C . ILE F 1 86 ? 96.077 55.830 37.810 1.00 42.28 86 ILE F C 1
ATOM 5199 O O . ILE F 1 86 ? 95.842 54.722 37.326 1.00 45.11 86 ILE F O 1
ATOM 5204 N N . ASP F 1 87 ? 95.882 56.121 39.092 1.00 43.24 87 ASP F N 1
ATOM 5205 C CA . ASP F 1 87 ? 95.235 55.188 40.007 1.00 46.04 87 ASP F CA 1
ATOM 5206 C C . ASP F 1 87 ? 94.748 55.894 41.269 1.00 45.23 87 ASP F C 1
ATOM 5207 O O . ASP F 1 87 ? 95.535 56.486 42.005 1.00 46.33 87 ASP F O 1
ATOM 5212 N N . VAL F 1 88 ? 93.441 55.829 41.503 1.00 43.93 88 VAL F N 1
ATOM 5213 C CA . VAL F 1 88 ? 92.833 56.407 42.694 1.00 40.09 88 VAL F CA 1
ATOM 5214 C C . VAL F 1 88 ? 92.036 55.335 43.423 1.00 48.75 88 VAL F C 1
ATOM 5215 O O . VAL F 1 88 ? 91.207 54.655 42.820 1.00 57.45 88 VAL F O 1
ATOM 5219 N N . ARG F 1 89 ? 92.291 55.178 44.717 1.00 49.09 89 ARG F N 1
ATOM 5220 C CA . ARG F 1 89 ? 91.562 54.194 45.508 1.00 51.37 89 ARG F CA 1
ATOM 5221 C C . ARG F 1 89 ? 91.444 54.599 46.973 1.00 55.73 89 ARG F C 1
ATOM 5222 O O . ARG F 1 89 ? 92.322 55.268 47.521 1.00 58.82 89 ARG F O 1
ATOM 5230 N N . PHE F 1 90 ? 90.344 54.195 47.597 1.00 54.45 90 PHE F N 1
ATOM 5231 C CA . PHE F 1 90 ? 90.123 54.442 49.014 1.00 54.82 90 PHE F CA 1
ATOM 5232 C C . PHE F 1 90 ? 90.363 53.154 49.791 1.00 61.22 90 PHE F C 1
ATOM 5233 O O . PHE F 1 90 ? 89.708 52.143 49.543 1.00 69.69 90 PHE F O 1
ATOM 5241 N N . THR F 1 91 ? 91.305 53.189 50.727 1.00 58.29 91 THR F N 1
ATOM 5242 C CA . THR F 1 91 ? 91.593 52.023 51.553 1.00 62.30 91 THR F CA 1
ATOM 5243 C C . THR F 1 91 ? 90.637 51.979 52.740 1.00 74.22 91 THR F C 1
ATOM 5244 O O . THR F 1 91 ? 90.212 50.909 53.176 1.00 79.75 91 THR F O 1
ATOM 5248 N N . GLY F 1 92 ? 90.303 53.158 53.254 1.00 76.82 92 GLY F N 1
ATOM 5249 C CA . GLY F 1 92 ? 89.328 53.290 54.320 1.00 81.83 92 GLY F CA 1
ATOM 5250 C C . GLY F 1 92 ? 88.428 54.478 54.049 1.00 84.42 92 GLY F C 1
ATOM 5251 O O . GLY F 1 92 ? 88.535 55.110 52.997 1.00 85.19 92 GLY F O 1
ATOM 5252 N N . PRO F 1 93 ? 87.532 54.794 54.994 1.00 83.57 93 PRO F N 1
ATOM 5253 C CA . PRO F 1 93 ? 86.647 55.949 54.817 1.00 82.28 93 PRO F CA 1
ATOM 5254 C C . PRO F 1 93 ? 87.399 57.267 54.984 1.00 79.56 93 PRO F C 1
ATOM 5255 O O . PRO F 1 93 ? 86.936 58.303 54.508 1.00 77.58 93 PRO F O 1
ATOM 5259 N N . ASP F 1 94 ? 88.551 57.222 55.647 1.00 78.45 94 ASP F N 1
ATOM 5260 C CA . ASP F 1 94 ? 89.340 58.426 55.887 1.00 79.44 94 ASP F CA 1
ATOM 5261 C C . ASP F 1 94 ? 90.731 58.350 55.266 1.00 75.56 94 ASP F C 1
ATOM 5262 O O . ASP F 1 94 ? 91.564 59.230 55.484 1.00 72.00 94 ASP F O 1
ATOM 5267 N N . THR F 1 95 ? 90.983 57.300 54.493 1.00 75.42 95 THR F N 1
ATOM 5268 C CA . THR F 1 95 ? 92.271 57.151 53.829 1.00 69.06 95 THR F CA 1
ATOM 5269 C C . THR F 1 95 ? 92.105 56.845 52.346 1.00 69.32 95 THR F C 1
ATOM 5270 O O . THR F 1 95 ? 91.376 55.927 51.966 1.00 72.55 95 THR F O 1
ATOM 5274 N N . ALA F 1 96 ? 92.780 57.630 51.514 1.00 64.70 96 ALA F N 1
ATOM 5275 C CA . ALA F 1 96 ? 92.786 57.406 50.075 1.00 58.16 96 ALA F CA 1
ATOM 5276 C C . ALA F 1 96 ? 94.210 57.468 49.536 1.00 53.28 96 ALA F C 1
ATOM 5277 O O . ALA F 1 96 ? 94.971 58.376 49.870 1.00 52.49 96 ALA F O 1
ATOM 5279 N N . ILE F 1 97 ? 94.563 56.492 48.706 1.00 52.71 97 ILE F N 1
ATOM 5280 C CA . ILE F 1 97 ? 95.884 56.442 48.091 1.00 46.83 97 ILE F CA 1
ATOM 5281 C C . ILE F 1 97 ? 95.795 56.825 46.618 1.00 46.93 97 ILE F C 1
ATOM 5282 O O . ILE F 1 97 ? 94.900 56.378 45.899 1.00 51.62 97 ILE F O 1
ATOM 5287 N N . LE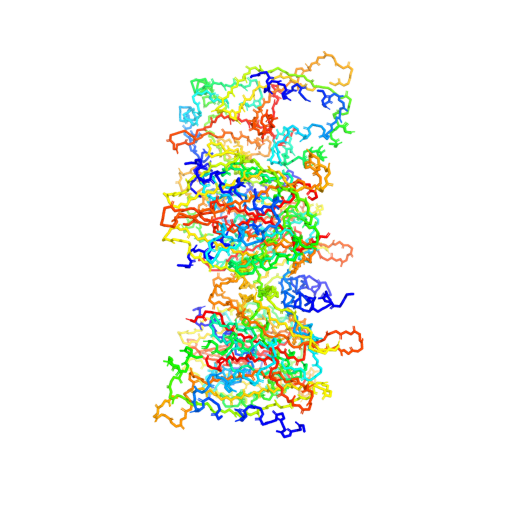U F 1 98 ? 96.737 57.647 46.171 1.00 45.08 98 LEU F N 1
ATOM 5288 C CA . LEU F 1 98 ? 96.623 58.307 44.881 1.00 42.37 98 LEU F CA 1
ATOM 5289 C C . LEU F 1 98 ? 97.955 58.320 44.128 1.00 42.14 98 LEU F C 1
ATOM 5290 O O . LEU F 1 98 ? 98.967 58.791 44.646 1.00 47.24 98 LEU F O 1
ATOM 5295 N N . ILE F 1 99 ? 97.943 57.796 42.906 1.00 40.33 99 ILE F N 1
ATOM 5296 C CA . ILE F 1 99 ? 99.136 57.740 42.069 1.00 37.93 99 ILE F CA 1
ATOM 5297 C C . ILE F 1 99 ? 98.964 58.670 40.880 1.00 42.94 99 ILE F C 1
ATOM 5298 O O . ILE F 1 99 ? 98.047 58.495 40.076 1.00 43.95 99 ILE F O 1
ATOM 5303 N N . THR F 1 100 ? 99.844 59.658 40.767 1.00 45.05 100 THR F N 1
ATOM 5304 C CA . THR F 1 100 ? 99.781 60.590 39.649 1.00 44.58 100 THR F CA 1
ATOM 5305 C C . THR F 1 100 ? 100.985 60.462 38.727 1.00 45.92 100 THR F C 1
ATOM 5306 O O . THR F 1 100 ? 102.008 59.890 39.099 1.00 45.18 100 THR F O 1
ATOM 5310 N N . GLN F 1 101 ? 100.842 60.989 37.517 1.00 44.55 101 GLN F N 1
ATOM 5311 C CA . GLN F 1 101 ? 101.930 61.011 36.551 1.00 42.72 101 GLN F CA 1
ATOM 5312 C C . GLN F 1 101 ? 101.976 62.375 35.877 1.00 52.20 101 GLN F C 1
ATOM 5313 O O . GLN F 1 101 ? 100.959 62.874 35.395 1.00 59.87 101 GLN F O 1
ATOM 5319 N N . GLY F 1 102 ? 103.158 62.979 35.858 1.00 52.76 102 GLY F N 1
ATOM 5320 C CA . GLY F 1 102 ? 103.332 64.302 35.290 1.00 53.53 102 GLY F CA 1
ATOM 5321 C C . GLY F 1 102 ? 104.748 64.793 35.508 1.00 51.58 102 GLY F C 1
ATOM 5322 O O . GLY F 1 102 ? 105.704 64.053 35.282 1.00 50.19 102 GLY F O 1
ATOM 5323 N N . GLY F 1 103 ? 104.894 66.038 35.950 1.00 53.37 103 GLY F N 1
ATOM 5324 C CA . GLY F 1 103 ? 106.215 66.558 36.244 1.00 54.15 103 GLY F CA 1
ATOM 5325 C C . GLY F 1 103 ? 106.334 68.063 36.372 1.00 55.48 103 GLY F C 1
ATOM 5326 O O . GLY F 1 103 ? 105.355 68.767 36.617 1.00 55.56 103 GLY F O 1
ATOM 5327 N N . VAL F 1 104 ? 107.560 68.546 36.198 1.00 64.09 104 VAL F N 1
ATOM 5328 C CA . VAL F 1 104 ? 107.894 69.952 36.384 1.00 64.67 104 VAL F CA 1
ATOM 5329 C C . VAL F 1 104 ? 108.140 70.644 35.044 1.00 75.71 104 VAL F C 1
ATOM 5330 O O . VAL F 1 104 ? 108.895 70.147 34.209 1.00 79.84 104 VAL F O 1
ATOM 5342 N N . ALA F 1 106 ? 109.522 73.940 32.954 1.00 84.93 106 ALA F N 1
ATOM 5343 C CA . ALA F 1 106 ? 110.418 75.092 32.980 1.00 85.79 106 ALA F CA 1
ATOM 5344 C C . ALA F 1 106 ? 109.692 76.367 32.551 1.00 93.16 106 ALA F C 1
ATOM 5345 O O . ALA F 1 106 ? 108.719 76.304 31.800 1.00 99.19 106 ALA F O 1
ATOM 5347 N N . PRO F 1 107 ? 110.160 77.533 33.032 1.00 91.91 107 PRO F N 1
ATOM 5348 C CA . PRO F 1 107 ? 109.528 78.807 32.667 1.00 96.76 107 PRO F CA 1
ATOM 5349 C C . PRO F 1 107 ? 109.648 79.105 31.177 1.00 106.16 107 PRO F C 1
ATOM 5350 O O . PRO F 1 107 ? 110.632 79.701 30.738 1.00 111.76 107 PRO F O 1
ATOM 5354 N N . GLY F 1 108 ? 108.643 78.692 30.411 1.00 108.17 108 GLY F N 1
ATOM 5355 C CA . GLY F 1 108 ? 108.658 78.867 28.972 1.00 115.69 108 GLY F CA 1
ATOM 5356 C C . GLY F 1 108 ? 108.216 77.613 28.245 1.00 115.96 108 GLY F C 1
ATOM 5357 O O . GLY F 1 108 ? 107.684 77.682 27.138 1.00 123.54 108 GLY F O 1
ATOM 5358 N N . GLU F 1 109 ? 108.442 76.460 28.866 1.00 109.70 109 GLU F N 1
ATOM 5359 C CA . GLU F 1 109 ? 107.990 75.196 28.302 1.00 110.29 109 GLU F CA 1
ATOM 5360 C C . GLU F 1 109 ? 106.525 74.966 28.654 1.00 112.60 109 GLU F C 1
ATOM 5361 O O . GLU F 1 109 ? 106.077 75.322 29.745 1.00 112.15 109 GLU F O 1
ATOM 5363 N N . HIS F 1 110 ? 105.778 74.375 27.728 1.00 114.76 110 HIS F N 1
ATOM 5364 C CA . HIS F 1 110 ? 104.356 74.134 27.947 1.00 103.19 110 HIS F CA 1
ATOM 5365 C C . HIS F 1 110 ? 104.041 72.679 28.279 1.00 110.44 110 HIS F C 1
ATOM 5366 O O . HIS F 1 110 ? 102.965 72.375 28.793 1.00 108.22 110 HIS F O 1
ATOM 5373 N N . SER F 1 111 ? 104.982 71.787 27.989 1.00 106.32 111 SER F N 1
ATOM 5374 C CA . SER F 1 111 ? 104.826 70.377 28.323 1.00 99.08 111 SER F CA 1
ATOM 5375 C C . SER F 1 111 ? 105.979 69.907 29.198 1.00 91.99 111 SER F C 1
ATOM 5376 O O . SER F 1 111 ? 107.061 70.494 29.181 1.00 80.66 111 SER F O 1
ATOM 5379 N N . VAL F 1 112 ? 105.738 68.849 29.964 1.00 74.36 112 VAL F N 1
ATOM 5380 C CA . VAL F 1 112 ? 106.779 68.247 30.785 1.00 68.13 112 VAL F CA 1
ATOM 5381 C C . VAL F 1 112 ? 107.719 67.423 29.914 1.00 68.69 112 VAL F C 1
ATOM 5382 O O . VAL F 1 112 ? 107.276 66.561 29.156 1.00 68.10 112 VAL F O 1
ATOM 5386 N N . ALA F 1 113 ? 109.015 67.700 30.016 1.00 69.67 113 ALA F N 1
ATOM 5387 C CA . ALA F 1 113 ? 110.015 66.940 29.275 1.00 70.63 113 ALA F CA 1
ATOM 5388 C C . ALA F 1 113 ? 110.040 65.495 29.761 1.00 69.05 113 ALA F C 1
ATOM 5389 O O . ALA F 1 113 ? 109.889 65.239 30.957 1.00 64.04 113 ALA F O 1
ATOM 5391 N N . PRO F 1 114 ? 110.221 64.543 28.831 1.00 71.12 114 PRO F N 1
ATOM 5392 C CA . PRO F 1 114 ? 110.272 63.114 29.163 1.00 68.50 114 PRO F CA 1
ATOM 5393 C C . PRO F 1 114 ? 111.356 62.797 30.188 1.00 69.13 114 PRO F C 1
ATOM 5394 O O . PRO F 1 114 ? 111.231 61.825 30.931 1.00 70.24 114 PRO F O 1
ATOM 5398 N N . ASP F 1 115 ? 112.404 63.614 30.225 1.00 73.94 115 ASP F N 1
ATOM 5399 C CA . ASP F 1 115 ? 113.489 63.429 31.180 1.00 72.61 115 ASP F CA 1
ATOM 5400 C 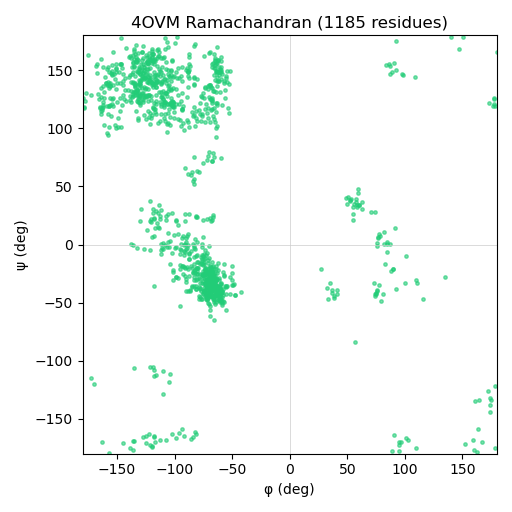C . ASP F 1 115 ? 113.074 63.853 32.586 1.00 71.21 115 ASP F C 1
ATOM 5401 O O . ASP F 1 115 ? 113.575 63.321 33.577 1.00 72.19 115 ASP F O 1
ATOM 5403 N N . LYS F 1 116 ? 112.156 64.812 32.668 1.00 72.14 116 LYS F N 1
ATOM 5404 C CA . LYS F 1 116 ? 111.710 65.334 33.957 1.00 69.04 116 LYS F CA 1
ATOM 5405 C C . LYS F 1 116 ? 110.383 64.728 34.406 1.00 62.69 116 LYS F C 1
ATOM 5406 O O . LYS F 1 116 ? 109.897 65.033 35.495 1.00 58.19 116 LYS F O 1
ATOM 5412 N N . GLU F 1 117 ? 109.798 63.875 33.569 1.00 57.42 117 GLU F N 1
ATOM 5413 C CA . GLU F 1 117 ? 108.520 63.248 33.898 1.00 61.28 117 GLU F CA 1
ATOM 5414 C C . GLU F 1 117 ? 108.644 62.317 35.100 1.00 59.12 117 GLU F C 1
ATOM 5415 O O . GLU F 1 117 ? 109.553 61.490 35.167 1.00 62.61 117 GLU F O 1
ATOM 5421 N N . ILE F 1 118 ? 107.723 62.459 36.048 1.00 53.10 118 ILE F N 1
ATOM 5422 C CA . ILE F 1 118 ? 107.773 61.683 37.281 1.00 46.66 118 ILE F CA 1
ATOM 5423 C C . ILE F 1 118 ? 106.457 60.973 37.584 1.00 48.03 118 ILE F C 1
ATOM 5424 O O . ILE F 1 118 ? 105.424 61.269 36.984 1.00 55.75 118 ILE F O 1
ATOM 5429 N N . ARG F 1 119 ? 106.511 60.029 38.517 1.00 43.31 119 ARG F N 1
ATOM 5430 C CA . ARG F 1 119 ? 105.311 59.408 39.061 1.00 41.30 119 ARG F CA 1
ATOM 5431 C C . ARG F 1 119 ? 105.292 59.603 40.569 1.00 43.86 119 ARG F C 1
ATOM 5432 O O . ARG F 1 119 ? 106.268 59.297 41.251 1.00 44.58 119 ARG F O 1
ATOM 5440 N N . ALA F 1 120 ? 104.180 60.113 41.085 1.00 41.02 120 ALA F N 1
ATOM 5441 C CA . ALA F 1 120 ? 104.090 60.440 42.501 1.00 34.21 120 ALA F CA 1
ATOM 5442 C C . ALA F 1 120 ? 103.039 59.612 43.230 1.00 38.34 120 ALA F C 1
ATOM 5443 O O . ALA F 1 120 ? 101.974 59.320 42.686 1.00 39.60 120 ALA F O 1
ATOM 5445 N N . THR F 1 121 ? 103.356 59.236 44.464 1.00 39.29 121 THR F N 1
ATOM 5446 C CA . THR F 1 121 ? 102.399 58.579 45.343 1.00 35.37 121 THR F CA 1
ATOM 5447 C C . THR F 1 121 ? 101.872 59.578 46.364 1.00 36.12 121 THR F C 1
ATOM 5448 O O . THR F 1 121 ? 102.641 60.186 47.110 1.00 38.78 121 THR F O 1
ATOM 5452 N N . TRP F 1 122 ? 100.555 59.751 46.382 1.00 36.34 122 TRP F N 1
ATOM 5453 C CA . TRP F 1 122 ? 99.910 60.643 47.332 1.00 38.73 122 TRP F CA 1
ATOM 5454 C C . TRP F 1 122 ? 99.146 59.826 48.362 1.00 44.32 122 TRP F C 1
ATOM 5455 O O . TRP F 1 122 ? 98.276 59.030 48.011 1.00 47.60 122 TRP F O 1
ATOM 5466 N N . VAL F 1 123 ? 99.473 60.021 49.634 1.00 45.85 123 VAL F N 1
ATOM 5467 C CA . VAL F 1 123 ? 98.719 59.395 50.709 1.00 45.72 123 VAL F CA 1
ATOM 5468 C C . VAL F 1 123 ? 97.840 60.445 51.368 1.00 50.58 123 VAL F C 1
ATOM 5469 O O . VAL F 1 123 ? 98.342 61.411 51.943 1.00 50.89 123 VAL F O 1
ATOM 5473 N N . LEU F 1 124 ? 96.528 60.258 51.279 1.00 52.61 124 LEU F N 1
ATOM 5474 C CA . LEU F 1 124 ? 95.589 61.267 51.753 1.00 49.77 124 LEU F CA 1
ATOM 5475 C C . LEU F 1 124 ? 94.822 60.834 52.998 1.00 51.77 124 LEU F C 1
ATOM 5476 O O . LEU F 1 124 ? 94.410 59.681 53.122 1.00 53.40 124 LEU F O 1
ATOM 5481 N N . GLY F 1 125 ? 94.638 61.777 53.917 1.00 54.60 125 GLY F N 1
ATOM 5482 C CA . GLY F 1 125 ? 93.860 61.543 55.118 1.00 55.09 125 GLY F CA 1
ATOM 5483 C C . GLY F 1 125 ? 92.714 62.530 55.228 1.00 58.25 125 GLY F C 1
ATOM 5484 O O . GLY F 1 125 ? 92.860 63.703 54.884 1.00 57.45 125 GLY F O 1
ATOM 5485 N N . LYS F 1 126 ? 91.570 62.055 55.708 1.00 61.98 126 LYS F N 1
ATOM 5486 C CA . LYS F 1 126 ? 90.384 62.894 55.829 1.00 66.13 126 LYS F CA 1
ATOM 5487 C C . LYS F 1 126 ? 90.082 63.229 57.285 1.00 75.13 126 LYS F C 1
ATOM 5488 O O . LYS F 1 126 ? 89.613 62.381 58.043 1.00 82.63 126 LYS F O 1
ATOM 5494 N N . ARG F 1 127 ? 90.354 64.472 57.669 1.00 76.94 127 ARG F N 1
ATOM 5495 C CA . ARG F 1 127 ? 90.051 64.945 59.014 1.00 77.10 127 ARG F CA 1
ATOM 5496 C C . ARG F 1 127 ? 89.230 66.229 58.956 1.00 79.47 127 ARG F C 1
ATOM 5497 O O . ARG F 1 127 ? 89.602 67.179 58.267 1.00 80.62 127 ARG F O 1
ATOM 5499 N N . ASP F 1 128 ? 88.111 66.240 59.676 1.00 94.55 128 ASP F N 1
ATOM 5500 C CA . ASP F 1 128 ? 87.219 67.399 59.745 1.00 98.66 128 ASP F CA 1
ATOM 5501 C C . ASP F 1 128 ? 86.651 67.821 58.390 1.00 95.67 128 ASP F C 1
ATOM 5502 O O . ASP F 1 128 ? 86.443 69.008 58.140 1.00 95.67 128 ASP F O 1
ATOM 5507 N N . GLY F 1 129 ? 86.400 66.846 57.522 1.00 89.57 129 GLY F N 1
ATOM 5508 C CA . GLY F 1 129 ? 85.769 67.113 56.242 1.00 88.79 129 GLY F CA 1
ATOM 5509 C C . GLY F 1 129 ? 86.735 67.421 55.114 1.00 102.74 129 GLY F C 1
ATOM 5510 O O . GLY F 1 129 ? 86.386 67.290 53.941 1.00 105.29 129 GLY F O 1
ATOM 5511 N N . ALA F 1 130 ? 87.951 67.831 55.462 1.00 96.00 130 ALA F N 1
ATOM 5512 C CA . ALA F 1 130 ? 88.952 68.171 54.456 1.00 89.27 130 ALA F CA 1
ATOM 5513 C C . ALA F 1 130 ? 89.994 67.068 54.290 1.00 82.04 130 ALA F C 1
ATOM 5514 O O . ALA F 1 130 ? 90.304 66.345 55.237 1.00 72.41 130 ALA F O 1
ATOM 5516 N N . TRP F 1 131 ? 90.528 66.945 53.078 1.00 75.26 131 TRP F N 1
ATOM 5517 C CA . TRP F 1 131 ? 91.575 65.973 52.789 1.00 63.81 131 TRP F CA 1
ATOM 5518 C C . TRP F 1 131 ? 92.946 66.640 52.752 1.00 71.74 131 TRP F C 1
ATOM 5519 O O . TRP F 1 131 ? 93.188 67.536 51.943 1.00 71.90 131 TRP F O 1
ATOM 5530 N N . LEU F 1 132 ? 93.838 66.202 53.633 1.00 69.27 132 LEU F N 1
ATOM 5531 C CA . LEU F 1 132 ? 95.203 66.715 53.655 1.00 57.30 132 LEU F CA 1
ATOM 5532 C C . LEU F 1 132 ? 96.185 65.638 53.209 1.00 61.06 132 LEU F C 1
ATOM 5533 O O . LEU F 1 132 ? 95.919 64.446 53.358 1.00 62.11 132 LEU F O 1
ATOM 5538 N N . VAL F 1 133 ? 97.319 66.060 52.660 1.00 57.48 133 VAL F N 1
ATOM 5539 C CA . VAL F 1 133 ? 98.332 65.121 52.191 1.00 56.76 133 VAL F CA 1
ATOM 5540 C C . VAL F 1 133 ? 99.133 64.552 53.356 1.00 60.04 133 VAL F C 1
ATOM 5541 O O . VAL F 1 133 ? 99.971 65.239 53.940 1.00 58.03 133 VAL F O 1
ATOM 5545 N N . GLU F 1 134 ? 98.869 63.294 53.692 1.00 64.00 134 GLU F N 1
ATOM 5546 C CA . GLU F 1 134 ? 99.574 62.630 54.780 1.00 63.37 134 GLU F CA 1
ATOM 5547 C C . GLU F 1 134 ? 101.003 62.281 54.383 1.00 55.72 134 GLU F C 1
ATOM 5548 O O . GLU F 1 134 ? 101.909 62.298 55.216 1.00 58.65 134 GLU F O 1
ATOM 5554 N N . ALA F 1 135 ? 101.201 61.964 53.107 1.00 49.03 135 ALA F N 1
ATOM 5555 C CA . ALA F 1 135 ? 102.524 61.607 52.610 1.00 44.85 135 ALA F CA 1
ATOM 5556 C C . ALA F 1 135 ? 102.637 61.796 51.103 1.00 43.87 135 ALA F C 1
ATOM 5557 O O . ALA F 1 135 ? 101.730 61.440 50.351 1.00 47.77 135 ALA F O 1
ATOM 5559 N N . TYR F 1 136 ? 103.759 62.360 50.672 1.00 40.24 136 TYR F N 1
ATOM 5560 C CA . TYR F 1 136 ? 104.041 62.533 49.254 1.00 38.65 136 TYR F CA 1
ATOM 5561 C C . TYR F 1 136 ? 105.378 61.890 48.914 1.00 37.62 136 TYR F C 1
ATOM 5562 O O . TYR F 1 136 ? 106.297 61.884 49.732 1.00 43.99 136 TYR F O 1
ATOM 5571 N N . HIS F 1 137 ? 105.484 61.355 47.703 1.00 34.31 137 HIS F N 1
ATOM 5572 C CA . HIS F 1 137 ? 106.721 60.733 47.252 1.00 35.20 137 HIS F CA 1
ATOM 5573 C C . HIS F 1 137 ? 106.692 60.526 45.742 1.00 35.36 137 HIS F C 1
ATOM 5574 O O . HIS F 1 137 ? 105.763 59.915 45.217 1.00 39.58 137 HIS F O 1
ATOM 5581 N N . ASN F 1 138 ? 107.703 61.040 45.046 1.00 33.72 138 ASN F N 1
ATOM 5582 C CA . ASN F 1 138 ? 107.799 60.837 43.602 1.00 40.03 138 ASN F CA 1
ATOM 5583 C C . ASN F 1 138 ? 109.140 60.271 43.143 1.00 35.99 138 ASN F C 1
ATOM 5584 O O . ASN F 1 138 ? 110.085 60.176 43.925 1.00 44.18 138 ASN F O 1
ATOM 5589 N N . SER F 1 139 ? 109.210 59.900 41.869 1.00 32.46 139 SER F N 1
ATOM 5590 C CA . SER F 1 139 ? 110.411 59.298 41.304 1.00 40.72 139 SER F CA 1
ATOM 5591 C C . SER F 1 139 ? 110.426 59.465 39.785 1.00 44.71 139 SER F C 1
ATOM 5592 O O . SER F 1 139 ? 109.368 59.567 39.164 1.00 46.55 139 SER F O 1
ATOM 5595 N N . PRO F 1 140 ? 111.628 59.501 39.182 1.00 47.28 140 PRO F N 1
ATOM 5596 C CA . PRO F 1 140 ? 111.789 59.653 37.730 1.00 40.61 140 PRO F CA 1
ATOM 5597 C C . PRO F 1 140 ? 111.159 58.509 36.942 1.00 46.76 140 PRO F C 1
ATOM 5598 O O . PRO F 1 140 ? 111.251 57.353 37.357 1.00 57.63 140 PRO F O 1
ATOM 5602 N N . VAL F 1 141 ? 110.533 58.831 35.814 1.00 38.81 141 VAL F N 1
ATOM 5603 C CA . VAL F 1 141 ? 109.968 57.812 34.936 1.00 43.88 141 VAL F CA 1
ATOM 5604 C C . VAL F 1 141 ? 111.046 57.291 33.989 1.00 51.84 141 VAL F C 1
ATOM 5605 O O . VAL F 1 141 ? 111.084 56.105 33.666 1.00 51.49 141 VAL F O 1
ATOM 5609 N N . ARG F 1 142 ? 111.925 58.184 33.547 1.00 61.73 142 ARG F N 1
ATOM 5610 C CA . ARG F 1 142 ? 113.060 57.782 32.724 1.00 75.32 142 ARG F CA 1
ATOM 5611 C C . ARG F 1 142 ? 114.333 57.764 33.560 1.00 76.11 142 ARG F C 1
ATOM 5612 O O . ARG F 1 142 ? 114.611 58.701 34.306 1.00 72.21 142 ARG F O 1
ATOM 5620 N N . LEU F 1 143 ? 115.102 56.690 33.429 1.00 83.64 143 LEU F N 1
ATOM 5621 C CA . LEU F 1 143 ? 116.255 56.464 34.290 1.00 87.82 143 LEU F CA 1
ATOM 5622 C C . LEU F 1 143 ? 117.567 56.589 33.520 1.00 90.71 143 LEU F C 1
ATOM 5623 O O . LEU F 1 143 ? 118.005 57.693 33.190 1.00 86.84 143 LEU F O 1
ATOM 5628 N N . VAL G 1 18 ? 55.290 47.518 51.231 1.00 103.30 18 VAL G N 1
ATOM 5629 C CA . VAL G 1 18 ? 55.702 46.135 51.018 1.00 101.79 18 VAL G CA 1
ATOM 5630 C C . VAL G 1 18 ? 56.676 46.048 49.844 1.00 101.56 18 VAL G C 1
ATOM 5631 O O . VAL G 1 18 ? 57.369 45.045 49.667 1.00 99.20 18 VAL G O 1
ATOM 5635 N N . THR G 1 19 ? 56.731 47.113 49.051 1.00 103.42 19 THR G N 1
ATOM 5636 C CA . THR G 1 19 ? 57.625 47.167 47.901 1.00 102.78 19 THR G CA 1
ATOM 5637 C C . THR G 1 19 ? 59.079 47.344 48.332 1.00 97.22 19 THR G C 1
ATOM 5638 O O . THR G 1 19 ? 60.001 47.051 47.570 1.00 96.97 19 THR G O 1
ATOM 5642 N N . ALA G 1 20 ? 59.276 47.820 49.557 1.00 90.54 20 ALA G N 1
ATOM 5643 C CA . ALA G 1 20 ? 60.616 48.043 50.090 1.00 82.66 20 ALA G CA 1
ATOM 5644 C C . ALA G 1 20 ? 61.190 46.770 50.705 1.00 78.75 20 ALA G C 1
ATOM 5645 O O . ALA G 1 20 ? 62.402 46.644 50.877 1.00 79.68 20 ALA G O 1
ATOM 5647 N N . VAL G 1 21 ? 60.310 45.831 51.039 1.00 73.40 21 VAL G N 1
ATOM 5648 C CA . VAL G 1 21 ? 60.728 44.546 51.588 1.00 68.20 21 VAL G CA 1
ATOM 5649 C C . VAL G 1 21 ? 61.247 43.632 50.481 1.00 74.04 21 VAL G C 1
ATOM 5650 O O . VAL G 1 21 ? 62.296 43.001 50.623 1.00 74.98 21 VAL G O 1
ATOM 5654 N N . ALA G 1 22 ? 60.515 43.579 49.373 1.00 80.33 22 ALA G N 1
ATOM 5655 C CA . ALA G 1 22 ? 60.900 42.748 48.238 1.00 86.78 22 ALA G CA 1
ATOM 5656 C C . ALA G 1 22 ? 62.069 43.359 47.472 1.00 89.00 22 ALA G C 1
ATOM 5657 O O . ALA G 1 22 ? 62.729 42.681 46.685 1.00 95.27 22 ALA G O 1
ATOM 5659 N N . ASP G 1 23 ? 62.319 44.643 47.705 1.00 80.33 23 ASP G N 1
ATOM 5660 C CA . ASP G 1 23 ? 63.407 45.341 47.032 1.00 77.19 23 ASP G CA 1
ATOM 5661 C C . ASP G 1 23 ? 64.758 44.944 47.616 1.00 72.30 23 ASP G C 1
ATOM 5662 O O . ASP G 1 23 ? 65.780 45.016 46.935 1.00 73.06 23 ASP G O 1
ATOM 5667 N N . VAL G 1 24 ? 64.756 44.522 48.878 1.00 72.20 24 VAL G N 1
ATOM 5668 C CA . VAL G 1 24 ? 65.990 44.123 49.556 1.00 72.22 24 VAL G CA 1
ATOM 5669 C C . VAL G 1 24 ? 66.722 42.951 48.882 1.00 75.20 24 VAL G C 1
ATOM 5670 O O . VAL G 1 24 ? 67.930 43.037 48.658 1.00 81.09 24 VAL G O 1
ATOM 5674 N N . PRO G 1 25 ? 66.006 41.856 48.551 1.00 73.64 25 PRO G N 1
ATOM 5675 C CA . PRO G 1 25 ? 66.715 40.819 47.792 1.00 76.93 25 PRO G CA 1
ATOM 5676 C C . PRO G 1 25 ? 67.150 41.328 46.422 1.00 79.24 25 PRO G C 1
ATOM 5677 O O . PRO G 1 25 ? 68.169 40.885 45.895 1.00 83.92 25 PRO G O 1
ATOM 5681 N N . ARG G 1 26 ? 66.383 42.255 45.857 1.00 76.23 26 ARG G N 1
ATOM 5682 C CA . ARG G 1 26 ? 66.740 42.857 44.580 1.00 84.56 26 ARG G CA 1
ATOM 5683 C C . ARG G 1 26 ? 67.956 43.763 44.743 1.00 85.47 26 ARG G C 1
ATOM 5684 O O . ARG G 1 26 ? 68.805 43.845 43.855 1.00 91.72 26 ARG G O 1
ATOM 5692 N N . ARG G 1 27 ? 68.032 44.441 45.884 1.00 107.87 27 ARG G N 1
ATOM 5693 C CA . ARG G 1 27 ? 69.160 45.318 46.181 1.00 102.29 27 ARG G CA 1
ATOM 5694 C C . ARG G 1 27 ? 70.454 44.531 46.364 1.00 97.78 27 ARG G C 1
ATOM 5695 O O . ARG G 1 27 ? 71.539 45.030 46.065 1.00 83.87 27 ARG G O 1
ATOM 5719 N N . GLU G 1 30 ? 71.944 42.976 42.900 1.00 85.34 30 GLU G N 1
ATOM 5720 C CA . GLU G 1 30 ? 72.653 43.992 42.136 1.00 93.41 30 GLU G CA 1
ATOM 5721 C C . GLU G 1 30 ? 74.060 44.159 42.700 1.00 86.38 30 GLU G C 1
ATOM 5722 O O . GLU G 1 30 ? 75.033 44.265 41.953 1.00 88.37 30 GLU G O 1
ATOM 5724 N N . ALA G 1 31 ? 74.159 44.172 44.026 1.00 83.89 31 ALA G N 1
ATOM 5725 C CA . ALA G 1 31 ? 75.443 44.332 44.701 1.00 81.04 31 ALA G CA 1
ATOM 5726 C C . ALA G 1 31 ? 76.353 43.127 44.480 1.00 80.08 31 ALA G C 1
ATOM 5727 O O . ALA G 1 31 ? 77.566 43.275 44.333 1.00 80.31 31 ALA G O 1
ATOM 5729 N N . TRP G 1 32 ? 75.761 41.937 44.459 1.00 81.27 32 TRP G N 1
ATOM 5730 C CA . TRP G 1 32 ? 76.519 40.708 44.251 1.00 73.63 32 TRP G CA 1
ATOM 5731 C C . TRP G 1 32 ? 77.035 40.636 42.818 1.00 74.17 32 TRP G C 1
ATOM 5732 O O . TRP G 1 32 ? 78.168 40.220 42.579 1.00 117.00 32 TRP G O 1
ATOM 5743 N N . ALA G 1 33 ? 76.198 41.047 41.871 1.00 76.75 33 ALA G N 1
ATOM 5744 C CA . ALA G 1 33 ? 76.558 41.021 40.457 1.00 83.61 33 ALA G CA 1
ATOM 5745 C C . ALA G 1 33 ? 77.752 41.925 40.168 1.00 83.17 33 ALA G C 1
ATOM 5746 O O . ALA G 1 33 ? 78.612 41.594 39.352 1.00 82.97 33 ALA G O 1
ATOM 5748 N N . SER G 1 34 ? 77.797 43.067 40.846 1.00 86.13 34 SER G N 1
ATOM 5749 C CA . SER G 1 34 ? 78.890 44.017 40.678 1.00 90.90 34 SER G CA 1
ATOM 5750 C C . SER G 1 34 ? 80.033 43.700 41.637 1.00 89.28 34 SER G C 1
ATOM 5751 O O . SER G 1 34 ? 81.057 44.383 41.642 1.00 91.85 34 SER G O 1
ATOM 5754 N N . ASN G 1 35 ? 79.843 42.657 42.441 1.00 87.36 35 ASN G N 1
ATOM 5755 C CA . ASN G 1 35 ? 80.823 42.232 43.440 1.00 88.08 35 ASN G CA 1
ATOM 5756 C C . ASN G 1 35 ? 81.226 43.335 44.415 1.00 89.16 35 ASN G C 1
ATOM 5757 O O . ASN G 1 35 ? 82.361 43.370 44.893 1.00 87.65 35 ASN G O 1
ATOM 5762 N N . ASP G 1 36 ? 80.290 44.232 44.705 1.00 91.62 36 ASP G N 1
ATOM 5763 C CA . ASP G 1 36 ? 80.525 45.302 45.663 1.00 91.63 36 ASP G CA 1
ATOM 5764 C C . ASP G 1 36 ? 80.267 44.781 47.072 1.00 85.34 36 ASP G C 1
ATOM 5765 O O . ASP G 1 36 ? 79.128 44.497 47.440 1.00 82.82 36 ASP G O 1
ATOM 5770 N N . ALA G 1 37 ? 81.332 44.653 47.856 1.00 88.98 37 ALA G N 1
ATOM 5771 C CA . ALA G 1 37 ? 81.220 44.132 49.213 1.00 86.62 37 ALA G CA 1
ATOM 5772 C C . ALA G 1 37 ? 80.605 45.155 50.163 1.00 88.61 37 ALA G C 1
ATOM 5773 O O . ALA G 1 37 ? 79.785 44.808 51.014 1.00 89.05 37 ALA G O 1
ATOM 5775 N N . SER G 1 38 ? 81.001 46.415 50.012 1.00 90.38 38 SER G N 1
ATOM 5776 C CA . SER G 1 38 ? 80.505 47.479 50.879 1.00 91.52 38 SER G CA 1
ATOM 5777 C C . SER G 1 38 ? 79.026 47.774 50.637 1.00 90.04 38 SER G C 1
ATOM 5778 O O . SER G 1 38 ? 78.340 48.296 51.514 1.00 93.54 38 SER G O 1
ATOM 5781 N N . ALA G 1 39 ? 78.540 47.437 49.446 1.00 86.23 39 ALA G N 1
ATOM 5782 C CA . ALA G 1 39 ? 77.132 47.629 49.116 1.00 87.87 39 ALA G CA 1
ATOM 5783 C C . ALA G 1 39 ? 76.293 46.465 49.633 1.00 84.10 39 ALA G C 1
ATOM 5784 O O . ALA G 1 39 ? 75.153 46.648 50.059 1.00 85.20 39 ALA G O 1
ATOM 5786 N N . PHE G 1 40 ? 76.868 45.268 49.592 1.00 80.12 40 PHE G N 1
ATOM 5787 C CA . PHE G 1 40 ? 76.195 44.075 50.088 1.00 77.09 40 PHE G CA 1
ATOM 5788 C C . PHE G 1 40 ? 75.997 44.145 51.599 1.00 75.12 40 PHE G C 1
ATOM 5789 O O . PHE G 1 40 ? 74.949 43.760 52.118 1.00 74.49 40 PHE G O 1
ATOM 5797 N N . ALA G 1 41 ? 77.014 44.638 52.298 1.00 73.23 41 ALA G N 1
ATOM 5798 C CA . ALA G 1 41 ? 76.984 44.707 53.754 1.00 72.95 41 ALA G CA 1
ATOM 5799 C C . ALA G 1 41 ? 76.077 45.828 54.255 1.00 77.18 41 ALA G C 1
ATOM 5800 O O . ALA G 1 41 ? 75.558 45.763 55.370 1.00 75.39 41 ALA G O 1
ATOM 5802 N N . SER G 1 42 ? 75.886 46.849 53.424 1.00 79.77 42 SER G N 1
ATOM 5803 C CA . SER G 1 42 ? 75.085 48.013 53.795 1.00 80.39 42 SER G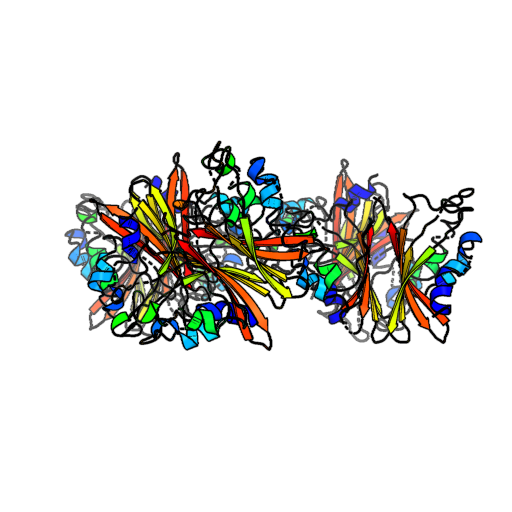 CA 1
ATOM 5804 C C . SER G 1 42 ? 73.609 47.674 53.981 1.00 84.13 42 SER G C 1
ATOM 5805 O O . SER G 1 42 ? 72.863 48.431 54.602 1.00 88.60 42 SER G O 1
ATOM 5808 N N . LEU G 1 43 ? 73.192 46.535 53.438 1.00 83.21 43 LEU G N 1
ATOM 5809 C CA . LEU G 1 43 ? 71.805 46.099 53.534 1.00 85.23 43 LEU G CA 1
ATOM 5810 C C . LEU G 1 43 ? 71.509 45.558 54.925 1.00 82.30 43 LEU G C 1
ATOM 5811 O O . LEU G 1 43 ? 70.351 45.412 55.314 1.00 75.36 43 LEU G O 1
ATOM 5816 N N . PHE G 1 44 ? 72.568 45.255 55.666 1.00 79.59 44 PHE G N 1
ATOM 5817 C CA . PHE G 1 44 ? 72.435 44.685 56.999 1.00 78.26 44 PHE G CA 1
ATOM 5818 C C . PHE G 1 44 ? 72.300 45.762 58.066 1.00 81.44 44 PHE G C 1
ATOM 5819 O O . PHE G 1 44 ? 72.818 46.868 57.916 1.00 73.28 44 PHE G O 1
ATOM 5827 N N . ALA G 1 45 ? 71.596 45.427 59.142 1.00 82.83 45 ALA G N 1
ATOM 5828 C CA . ALA G 1 45 ? 71.543 46.280 60.319 1.00 85.24 45 ALA G CA 1
ATOM 5829 C C . ALA G 1 45 ? 72.942 46.338 60.925 1.00 83.04 45 ALA G C 1
ATOM 5830 O O . ALA G 1 45 ? 73.719 45.396 60.768 1.00 79.42 45 ALA G O 1
ATOM 5832 N N . PRO G 1 46 ? 73.274 47.448 61.608 1.00 84.89 46 PRO G N 1
ATOM 5833 C CA . PRO G 1 46 ? 74.599 47.648 62.211 1.00 83.55 46 PRO G CA 1
ATOM 5834 C C . PRO G 1 46 ? 75.077 46.474 63.069 1.00 81.66 46 PRO G C 1
ATOM 5835 O O . PRO G 1 46 ? 76.284 46.304 63.243 1.00 83.37 46 PRO G O 1
ATOM 5839 N N . ASP G 1 47 ? 74.146 45.682 63.593 1.00 77.75 47 ASP G N 1
ATOM 5840 C CA . ASP G 1 47 ? 74.498 44.501 64.374 1.00 74.07 47 ASP G CA 1
ATOM 5841 C C . ASP G 1 47 ? 73.965 43.234 63.713 1.00 75.07 47 ASP G C 1
ATOM 5842 O O . ASP G 1 47 ? 73.710 42.234 64.384 1.00 74.94 47 ASP G O 1
ATOM 5844 N N . GLY G 1 48 ? 73.805 43.284 62.394 1.00 75.94 48 GLY G N 1
ATOM 5845 C CA . GLY G 1 48 ? 73.256 42.173 61.637 1.00 70.33 48 GLY G CA 1
ATOM 5846 C C . GLY G 1 48 ? 74.102 40.916 61.696 1.00 61.92 48 GLY G C 1
ATOM 5847 O O . GLY G 1 48 ? 75.299 40.974 61.971 1.00 61.19 48 GLY G O 1
ATOM 5848 N N . THR G 1 49 ? 73.474 39.775 61.435 1.00 59.07 49 THR G N 1
ATOM 5849 C CA . THR G 1 49 ? 74.160 38.491 61.502 1.00 59.25 49 THR G CA 1
ATOM 5850 C C . THR G 1 49 ? 74.030 37.711 60.200 1.00 61.46 49 THR G C 1
ATOM 5851 O O . THR G 1 49 ? 72.983 37.730 59.553 1.00 64.99 49 THR G O 1
ATOM 5863 N N . VAL G 1 51 ? 74.859 33.799 58.660 1.00 53.97 51 VAL G N 1
ATOM 5864 C CA . VAL G 1 51 ? 75.284 32.424 58.892 1.00 51.92 51 VAL G CA 1
ATOM 5865 C C . VAL G 1 51 ? 75.195 31.596 57.617 1.00 51.20 51 VAL G C 1
ATOM 5866 O O . VAL G 1 51 ? 74.121 31.437 57.038 1.00 53.33 51 VAL G O 1
ATOM 5870 N N . LEU G 1 52 ? 76.336 31.073 57.184 1.00 52.32 52 LEU G N 1
ATOM 5871 C CA . LEU G 1 52 ? 76.418 30.272 55.969 1.00 54.73 52 LEU G CA 1
ATOM 5872 C C . LEU G 1 52 ? 76.908 28.869 56.314 1.00 57.20 52 LEU G C 1
ATOM 5873 O O . LEU G 1 52 ? 77.532 28.674 57.357 1.00 61.24 52 LEU G O 1
ATOM 5878 N N . PRO G 1 53 ? 76.615 27.882 55.450 1.00 56.86 53 PRO G N 1
ATOM 5879 C CA . PRO G 1 53 ? 77.164 26.537 55.646 1.00 59.22 53 PRO G CA 1
ATOM 5880 C C . PRO G 1 53 ? 78.682 26.584 55.741 1.00 61.76 53 PRO G C 1
ATOM 5881 O O . PRO G 1 53 ? 79.319 27.384 55.055 1.00 63.42 53 PRO G O 1
ATOM 5885 N N . GLY G 1 54 ? 79.247 25.735 56.591 1.00 61.87 54 GLY G N 1
ATOM 5886 C CA . GLY G 1 54 ? 80.658 25.808 56.912 1.00 61.56 54 GLY G CA 1
ATOM 5887 C C . GLY G 1 54 ? 80.844 26.632 58.170 1.00 61.34 54 GLY G C 1
ATOM 5888 O O . GLY G 1 54 ? 79.870 27.086 58.772 1.00 61.00 54 GLY G O 1
ATOM 5889 N N . ASP G 1 55 ? 82.094 26.829 58.573 1.00 62.35 55 ASP G N 1
ATOM 5890 C CA . ASP G 1 55 ? 82.392 27.605 59.769 1.00 61.69 55 ASP G CA 1
ATOM 5891 C C . ASP G 1 55 ? 82.302 29.095 59.459 1.00 57.37 55 ASP G C 1
ATOM 5892 O O . ASP G 1 55 ? 83.291 29.822 59.562 1.00 58.25 55 ASP G O 1
ATOM 5897 N N . VAL G 1 56 ? 81.112 29.544 59.073 1.00 54.21 56 VAL G N 1
ATOM 5898 C CA . VAL G 1 56 ? 80.902 30.940 58.711 1.00 55.90 56 VAL G CA 1
ATOM 5899 C C . VAL G 1 56 ? 79.808 31.584 59.556 1.00 59.16 56 VAL G C 1
ATOM 5900 O O . VAL G 1 56 ? 78.641 31.197 59.487 1.00 64.30 56 VAL G O 1
ATOM 5904 N N . PHE G 1 57 ? 80.201 32.567 60.358 1.00 55.49 57 PHE G N 1
ATOM 5905 C CA . PHE G 1 57 ? 79.263 33.328 61.173 1.00 51.52 57 PHE G CA 1
ATOM 5906 C C . PHE G 1 57 ? 79.789 34.743 61.388 1.00 51.48 57 PHE G C 1
ATOM 5907 O O . PHE G 1 57 ? 80.661 34.977 62.225 1.00 48.55 57 PHE G O 1
ATOM 5915 N N . GLN G 1 58 ? 79.254 35.681 60.615 1.00 53.45 58 GLN G N 1
ATOM 5916 C CA . GLN G 1 58 ? 79.681 37.070 60.686 1.00 57.97 58 GLN G CA 1
ATOM 5917 C C . GLN G 1 58 ? 78.639 37.920 61.400 1.00 62.48 58 GLN G C 1
ATOM 5918 O O . GLN G 1 58 ? 77.438 37.680 61.276 1.00 66.30 58 GLN G O 1
ATOM 5924 N N . LYS G 1 59 ? 79.106 38.911 62.151 1.00 61.73 59 LYS G N 1
ATOM 5925 C CA . LYS G 1 59 ? 78.214 39.813 62.869 1.00 60.21 59 LYS G CA 1
ATOM 5926 C C . LYS G 1 59 ? 78.680 41.260 62.733 1.00 64.40 59 LYS G C 1
ATOM 5927 O O . LYS G 1 59 ? 79.855 41.566 62.936 1.00 63.42 59 LYS G O 1
ATOM 5933 N N . GLY G 1 60 ? 77.753 42.146 62.387 1.00 64.82 60 GLY G N 1
ATOM 5934 C CA . GLY G 1 60 ? 78.082 43.542 62.175 1.00 67.19 60 GLY G CA 1
ATOM 5935 C C . GLY G 1 60 ? 78.454 43.808 60.730 1.00 68.75 60 GLY G C 1
ATOM 5936 O O . GLY G 1 60 ? 78.882 42.903 60.015 1.00 65.92 60 GLY G O 1
ATOM 5937 N N . VAL G 1 61 ? 78.294 45.057 60.303 1.00 71.90 61 VAL G N 1
ATOM 5938 C CA . VAL G 1 61 ? 78.554 45.441 58.919 1.00 75.91 61 VAL G CA 1
ATOM 5939 C C . VAL G 1 61 ? 80.031 45.318 58.551 1.00 79.40 61 VAL G C 1
ATOM 5940 O O . VAL G 1 61 ? 80.370 44.810 57.481 1.00 80.74 61 VAL G O 1
ATOM 5944 N N . ASP G 1 62 ? 80.902 45.783 59.442 1.00 79.79 62 ASP G N 1
ATOM 5945 C CA . ASP G 1 62 ? 82.341 45.754 59.198 1.00 82.02 62 ASP G CA 1
ATOM 5946 C C . ASP G 1 62 ? 82.860 44.334 59.001 1.00 78.35 62 ASP G C 1
ATOM 5947 O O . ASP G 1 62 ? 83.695 44.086 58.132 1.00 78.41 62 ASP G O 1
ATOM 5952 N N . GLY G 1 63 ? 82.359 43.406 59.809 1.00 76.34 63 GLY G N 1
ATOM 5953 C CA . GLY G 1 63 ? 82.759 42.014 59.711 1.00 72.82 63 GLY G CA 1
ATOM 5954 C C . GLY G 1 63 ? 82.316 41.378 58.409 1.00 72.10 63 GLY G C 1
ATOM 5955 O O . GLY G 1 63 ? 83.088 40.675 57.757 1.00 72.59 63 GLY G O 1
ATOM 5956 N N . ILE G 1 64 ? 81.066 41.630 58.032 1.00 72.75 64 ILE G N 1
ATOM 5957 C CA . ILE G 1 64 ? 80.500 41.090 56.800 1.00 70.42 64 ILE G CA 1
ATOM 5958 C C . ILE G 1 64 ? 81.202 41.656 55.569 1.00 71.07 64 ILE G C 1
ATOM 5959 O O . ILE G 1 64 ? 81.521 40.922 54.630 1.00 67.89 64 ILE G O 1
ATOM 5964 N N . ARG G 1 65 ? 81.446 42.963 55.587 1.00 72.47 65 ARG G N 1
ATOM 5965 C CA . ARG G 1 65 ? 82.095 43.645 54.473 1.00 72.01 65 ARG G CA 1
ATOM 5966 C C . ARG G 1 65 ? 83.493 43.094 54.214 1.00 71.76 65 ARG G C 1
ATOM 5967 O O . ARG G 1 65 ? 83.896 42.921 53.064 1.00 72.32 65 ARG G O 1
ATOM 5969 N N . GLU G 1 66 ? 84.227 42.816 55.286 1.00 72.86 66 GLU G N 1
ATOM 5970 C CA . GLU G 1 66 ? 85.574 42.274 55.159 1.00 78.05 66 GLU G CA 1
ATOM 5971 C C . GLU G 1 66 ? 85.556 40.832 54.665 1.00 76.35 66 GLU G C 1
ATOM 5972 O O . GLU G 1 66 ? 86.424 40.422 53.895 1.00 79.37 66 GLU G O 1
ATOM 5978 N N . PHE G 1 67 ? 84.564 40.069 55.110 1.00 71.87 67 PHE G N 1
ATOM 5979 C CA . PHE G 1 67 ? 84.423 38.683 54.682 1.00 69.54 67 PHE G CA 1
ATOM 5980 C C . PHE G 1 67 ? 84.062 38.614 53.202 1.00 76.00 67 PHE G C 1
ATOM 5981 O O . PHE G 1 67 ? 84.671 37.866 52.436 1.00 78.52 67 PHE G O 1
ATOM 5997 N N . THR G 1 69 ? 84.513 40.858 50.987 1.00 69.03 69 THR G N 1
ATOM 5998 C CA . THR G 1 69 ? 85.582 41.406 50.162 1.00 76.15 69 THR G CA 1
ATOM 5999 C C . THR G 1 69 ? 86.516 40.277 49.740 1.00 76.30 69 THR G C 1
ATOM 6000 O O . THR G 1 69 ? 86.978 40.231 48.599 1.00 79.76 69 THR G O 1
ATOM 6004 N N . LYS G 1 70 ? 86.772 39.356 50.664 1.00 73.34 70 LYS G N 1
ATOM 6005 C CA . LYS G 1 70 ? 87.597 38.188 50.377 1.00 73.92 70 LYS G CA 1
ATOM 6006 C C . LYS G 1 70 ? 86.899 37.238 49.407 1.00 69.81 70 LYS G C 1
ATOM 6007 O O . LYS G 1 70 ? 87.538 36.648 48.538 1.00 68.98 70 LYS G O 1
ATOM 6013 N N . CYS G 1 71 ? 85.586 37.096 49.561 1.00 70.74 71 CYS G N 1
ATOM 6014 C CA . CYS G 1 71 ? 84.799 36.220 48.696 1.00 68.49 71 CYS G CA 1
ATOM 6015 C C . CYS G 1 71 ? 84.720 36.751 47.269 1.00 71.44 71 CYS G C 1
ATOM 6016 O O . CYS G 1 71 ? 84.869 35.997 46.308 1.00 71.31 71 CYS G O 1
ATOM 6019 N N . TYR G 1 72 ? 84.485 38.053 47.138 1.00 74.85 72 TYR G N 1
ATOM 6020 C CA . TYR G 1 72 ? 84.395 38.689 45.828 1.00 77.88 72 TYR G CA 1
ATOM 6021 C C . TYR G 1 72 ? 85.755 38.765 45.141 1.00 81.51 72 TYR G C 1
ATOM 6022 O O . TYR G 1 72 ? 85.841 38.999 43.936 1.00 85.08 72 TYR G O 1
ATOM 6031 N N . ALA G 1 73 ? 86.817 38.567 45.916 1.00 80.38 73 ALA G N 1
ATOM 6032 C CA . ALA G 1 73 ? 88.168 38.546 45.373 1.00 84.20 73 ALA G CA 1
ATOM 6033 C C . ALA G 1 73 ? 88.670 37.111 45.250 1.00 86.49 73 ALA G C 1
ATOM 6034 O O . ALA G 1 73 ? 89.738 36.860 44.690 1.00 92.88 73 ALA G O 1
ATOM 6036 N N . GLY G 1 74 ? 87.887 36.172 45.774 1.00 79.12 74 GLY G N 1
ATOM 6037 C CA . GLY G 1 74 ? 88.260 34.770 45.759 1.00 79.15 74 GLY G CA 1
ATOM 6038 C C . GLY G 1 74 ? 87.303 33.895 44.969 1.00 78.35 74 GLY G C 1
ATOM 6039 O O . GLY G 1 74 ? 87.278 33.949 43.740 1.00 80.87 74 GLY G O 1
ATOM 6040 N N . PRO G 1 75 ? 86.505 33.081 45.675 1.00 73.48 75 PRO G N 1
ATOM 6041 C CA . PRO G 1 75 ? 85.604 32.110 45.044 1.00 73.27 75 PRO G CA 1
ATOM 6042 C C . PRO G 1 75 ? 84.387 32.747 44.371 1.00 78.47 75 PRO G C 1
ATOM 6043 O O . PRO G 1 75 ? 83.942 32.253 43.335 1.00 82.42 75 PRO G O 1
ATOM 6047 N N . TYR G 1 76 ? 83.859 33.822 44.947 1.00 79.51 76 TYR G N 1
ATOM 6048 C CA . TYR G 1 76 ? 82.660 34.463 44.410 1.00 76.06 76 TYR G CA 1
ATOM 6049 C C . TYR G 1 76 ? 82.983 35.530 43.363 1.00 79.81 76 TYR G C 1
ATOM 6050 O O . TYR G 1 76 ? 82.098 36.269 42.929 1.00 77.34 76 TYR G O 1
ATOM 6059 N N . LYS G 1 77 ? 84.249 35.601 42.962 1.00 82.57 77 LYS G N 1
ATOM 6060 C CA . LYS G 1 77 ? 84.700 36.586 41.981 1.00 83.46 77 LYS G CA 1
ATOM 6061 C C . LYS G 1 77 ? 84.053 36.383 40.612 1.00 81.45 77 LYS G C 1
ATOM 6062 O O . LYS G 1 77 ? 84.173 35.317 40.009 1.00 80.96 77 LYS G O 1
ATOM 6068 N N . GLY G 1 78 ? 83.365 37.414 40.131 1.00 80.94 78 GLY G N 1
ATOM 6069 C CA . GLY G 1 78 ? 82.763 37.386 38.810 1.00 80.85 78 GLY G CA 1
ATOM 6070 C C . GLY G 1 78 ? 81.527 36.512 38.724 1.00 77.13 78 GLY G C 1
ATOM 6071 O O . GLY G 1 78 ? 81.208 35.977 37.662 1.00 77.69 78 GLY G O 1
ATOM 6072 N N . THR G 1 79 ? 80.828 36.368 39.844 1.00 75.56 79 THR G N 1
ATOM 6073 C CA . THR G 1 79 ? 79.624 35.549 39.882 1.00 72.67 79 THR G CA 1
ATOM 6074 C C . THR G 1 79 ? 78.389 36.392 40.170 1.00 73.75 79 THR G C 1
ATOM 6075 O O . THR G 1 79 ? 78.488 37.510 40.673 1.00 78.37 79 THR G O 1
ATOM 6079 N N . SER G 1 80 ? 77.226 35.844 39.842 1.00 72.26 80 SER G N 1
ATOM 6080 C CA . SER G 1 80 ? 75.957 36.476 40.170 1.00 69.66 80 SER G CA 1
ATOM 6081 C C . SER G 1 80 ? 75.102 35.487 40.948 1.00 59.32 80 SER G C 1
ATOM 6082 O O . SER G 1 80 ? 75.375 34.287 40.942 1.00 58.20 80 SER G O 1
ATOM 6085 N N . VAL G 1 81 ? 74.074 35.989 41.622 1.00 55.00 81 VAL G N 1
ATOM 6086 C CA . VAL G 1 81 ? 73.231 35.139 42.451 1.00 55.89 81 VAL G CA 1
ATOM 6087 C C . VAL G 1 81 ? 71.753 35.440 42.223 1.00 70.62 81 VAL G C 1
ATOM 6088 O O . VAL G 1 81 ? 71.354 36.598 42.099 1.00 76.55 81 VAL G O 1
ATOM 6092 N N . PHE G 1 82 ? 70.947 34.387 42.146 1.00 72.28 82 PHE G N 1
ATOM 6093 C CA . PHE G 1 82 ? 69.510 34.538 41.967 1.00 76.73 82 PHE G CA 1
ATOM 6094 C C . PHE G 1 82 ? 68.750 33.932 43.139 1.00 72.57 82 PHE G C 1
ATOM 6095 O O . PHE G 1 82 ? 69.306 33.161 43.921 1.00 72.36 82 PHE G O 1
ATOM 6103 N N . GLY G 1 83 ? 67.477 34.289 43.254 1.00 69.73 83 GLY G N 1
ATOM 6104 C CA . GLY G 1 83 ? 66.636 33.776 44.318 1.00 68.28 83 GLY G CA 1
ATOM 6105 C C . GLY G 1 83 ? 65.247 34.376 44.276 1.00 66.47 83 GLY G C 1
ATOM 6106 O O . GLY G 1 83 ? 65.085 35.596 44.267 1.00 68.21 83 GLY G O 1
ATOM 6107 N N . VAL G 1 84 ? 64.235 33.518 44.240 1.00 62.35 84 VAL G N 1
ATOM 6108 C CA . VAL G 1 84 ? 62.859 33.992 44.254 1.00 63.85 84 VAL G CA 1
ATOM 6109 C C . VAL G 1 84 ? 62.199 33.712 45.601 1.00 63.89 84 VAL G C 1
ATOM 6110 O O . VAL G 1 84 ? 62.271 32.595 46.116 1.00 65.52 84 VAL G O 1
ATOM 6114 N N . PRO G 1 85 ? 61.571 34.742 46.185 1.00 59.35 85 PRO G N 1
ATOM 6115 C CA . PRO G 1 85 ? 60.901 34.634 47.484 1.00 56.55 85 PRO G CA 1
ATOM 6116 C C . PRO G 1 85 ? 59.730 33.664 47.429 1.00 54.56 85 PRO G C 1
ATOM 6117 O O . PRO G 1 85 ? 58.654 34.024 46.952 1.00 60.50 85 PRO G O 1
ATOM 6121 N N . ILE G 1 86 ? 59.942 32.444 47.912 1.00 50.87 86 ILE G N 1
ATOM 6122 C CA . ILE G 1 86 ? 58.878 31.451 47.951 1.00 51.84 86 ILE G CA 1
ATOM 6123 C C . ILE G 1 86 ? 57.970 31.696 49.150 1.00 56.26 86 ILE G C 1
ATOM 6124 O O . ILE G 1 86 ? 56.918 31.071 49.283 1.00 64.87 86 ILE G O 1
ATOM 6129 N N . ASP G 1 87 ? 58.384 32.611 50.021 1.00 54.46 87 ASP G N 1
ATOM 6130 C CA . ASP G 1 87 ? 57.564 33.006 51.160 1.00 60.42 87 ASP G CA 1
ATOM 6131 C C . ASP G 1 87 ? 57.910 34.404 51.661 1.00 62.09 87 ASP G C 1
ATOM 6132 O O . ASP G 1 87 ? 59.068 34.704 51.950 1.00 65.03 87 ASP G O 1
ATOM 6137 N N . VAL G 1 88 ? 56.893 35.255 51.754 1.00 64.47 88 VAL G N 1
ATOM 6138 C CA . VAL G 1 88 ? 57.044 36.596 52.306 1.00 65.65 88 VAL G CA 1
ATOM 6139 C C . VAL G 1 88 ? 55.898 36.865 53.271 1.00 66.12 88 VAL G C 1
ATOM 6140 O O . VAL G 1 88 ? 54.732 36.677 52.922 1.00 69.13 88 VAL G O 1
ATOM 6144 N N . ARG G 1 89 ? 56.228 37.295 54.485 1.00 63.76 89 ARG G N 1
ATOM 6145 C CA . ARG G 1 89 ? 55.204 37.580 55.483 1.00 68.56 89 ARG G CA 1
ATOM 6146 C C . ARG G 1 89 ? 55.663 38.622 56.498 1.00 68.10 89 ARG G C 1
ATOM 6147 O O . ARG G 1 89 ? 56.850 38.933 56.594 1.00 60.33 89 ARG G O 1
ATOM 6155 N N . PHE G 1 90 ? 54.709 39.157 57.253 1.00 74.78 90 PHE G N 1
ATOM 6156 C CA . PHE G 1 90 ? 55.002 40.171 58.258 1.00 75.13 90 PHE G CA 1
ATOM 6157 C C . PHE G 1 90 ? 54.682 39.679 59.665 1.00 79.34 90 PHE G C 1
ATOM 6158 O O . PHE G 1 90 ? 53.543 39.321 59.964 1.00 82.13 90 PHE G O 1
ATOM 6166 N N . THR G 1 91 ? 55.696 39.665 60.523 1.00 82.07 91 THR G N 1
ATOM 6167 C CA . THR G 1 91 ? 55.523 39.246 61.908 1.00 88.56 91 THR G CA 1
ATOM 6168 C C . THR G 1 91 ? 54.950 40.392 62.731 1.00 90.39 91 THR G C 1
ATOM 6169 O O . THR G 1 91 ? 54.309 40.175 63.760 1.00 92.61 91 THR G O 1
ATOM 6173 N N . GLY G 1 92 ? 55.190 41.614 62.267 1.00 90.82 92 GLY G N 1
ATOM 6174 C CA . GLY G 1 92 ? 54.700 42.803 62.937 1.00 98.57 92 GLY G CA 1
ATOM 6175 C C . GLY G 1 92 ? 54.739 44.010 62.020 1.00 99.23 92 GLY G C 1
ATOM 6176 O O . GLY G 1 92 ? 54.974 43.871 60.820 1.00 98.58 92 GLY G O 1
ATOM 6177 N N . PRO G 1 93 ? 54.510 45.206 62.580 1.00 101.09 93 PRO G N 1
ATOM 6178 C CA . PRO G 1 93 ? 54.493 46.445 61.796 1.00 102.95 93 PRO G CA 1
ATOM 6179 C C . PRO G 1 93 ? 55.886 46.915 61.379 1.00 106.51 93 PRO G C 1
ATOM 6180 O O . PRO G 1 93 ? 55.991 47.849 60.584 1.00 107.55 93 PRO G O 1
ATOM 6184 N N . ASP G 1 94 ? 56.933 46.280 61.897 1.00 107.22 94 ASP G N 1
ATOM 6185 C CA . ASP G 1 94 ? 58.296 46.730 61.620 1.00 105.40 94 ASP G CA 1
ATOM 6186 C C . ASP G 1 94 ? 59.274 45.598 61.306 1.00 102.25 94 ASP G C 1
ATOM 6187 O O . ASP G 1 94 ? 60.450 45.847 61.042 1.00 101.13 94 ASP G O 1
ATOM 6189 N N . THR G 1 95 ? 58.793 44.359 61.335 1.00 100.43 95 THR G N 1
ATOM 6190 C CA . THR G 1 95 ? 59.651 43.211 61.047 1.00 95.00 95 THR G CA 1
ATOM 6191 C C . THR G 1 95 ? 59.029 42.262 60.026 1.00 83.63 95 THR G C 1
ATOM 6192 O O . THR G 1 95 ? 57.834 41.973 60.079 1.00 82.85 95 THR G O 1
ATOM 6196 N N . ALA G 1 96 ? 59.850 41.777 59.101 1.00 77.66 96 ALA G N 1
ATOM 6197 C CA . ALA G 1 96 ? 59.379 40.871 58.060 1.00 73.04 96 ALA G CA 1
ATOM 6198 C C . ALA G 1 96 ? 60.381 39.752 57.790 1.00 71.30 96 ALA G C 1
ATOM 6199 O O . ALA G 1 96 ? 61.593 39.963 57.840 1.00 71.51 96 ALA G O 1
ATOM 6201 N N . ILE G 1 97 ? 59.861 38.564 57.498 1.00 66.34 97 ILE G N 1
ATOM 6202 C CA . ILE G 1 97 ? 60.696 37.396 57.246 1.00 60.20 97 ILE G CA 1
ATOM 6203 C C . ILE G 1 97 ? 60.462 36.813 55.856 1.00 61.21 97 ILE G C 1
ATOM 6204 O O . ILE G 1 97 ? 59.327 36.535 55.470 1.00 62.64 97 ILE G O 1
ATOM 6209 N N . LEU G 1 98 ? 61.547 36.626 55.111 1.00 62.38 98 LEU G N 1
ATOM 6210 C CA . LEU G 1 98 ? 61.471 36.073 53.765 1.00 62.53 98 LEU G CA 1
ATOM 6211 C C . LEU G 1 98 ? 62.205 34.745 53.669 1.00 62.43 98 LEU G C 1
ATOM 6212 O O . LEU G 1 98 ? 63.224 34.537 54.329 1.00 72.45 98 LEU G O 1
ATOM 6217 N N . ILE G 1 99 ? 61.684 33.849 52.838 1.00 51.14 99 ILE G N 1
ATOM 6218 C CA . ILE G 1 99 ? 62.407 32.638 52.478 1.00 49.89 99 ILE G CA 1
ATOM 6219 C C . ILE G 1 99 ? 62.655 32.620 50.973 1.00 50.77 99 ILE G C 1
ATOM 6220 O O . ILE G 1 99 ? 61.714 32.605 50.180 1.00 53.57 99 ILE G O 1
ATOM 6225 N N . THR G 1 100 ? 63.926 32.634 50.584 1.00 50.70 100 THR G N 1
ATOM 6226 C CA . THR G 1 100 ? 64.284 32.659 49.170 1.00 49.75 100 THR G CA 1
ATOM 6227 C C . THR G 1 100 ? 64.946 31.357 48.736 1.00 47.50 100 THR G C 1
ATOM 6228 O O . THR G 1 100 ? 65.622 30.701 49.525 1.00 51.33 100 THR G O 1
ATOM 6232 N N . GLN G 1 101 ? 64.739 30.985 47.477 1.00 46.37 101 GLN G N 1
ATOM 6233 C CA . GLN G 1 101 ? 65.359 29.790 46.915 1.00 47.80 101 GLN G CA 1
ATOM 6234 C C . GLN G 1 101 ? 66.073 30.130 45.610 1.00 52.43 101 GLN G C 1
ATOM 6235 O O . GLN G 1 101 ? 65.477 30.692 44.690 1.00 53.64 101 GLN G O 1
ATOM 6241 N N . GLY G 1 102 ? 67.357 29.796 45.541 1.00 53.49 102 GLY G N 1
ATOM 6242 C CA . GLY G 1 102 ? 68.164 30.092 44.373 1.00 51.32 102 GLY G CA 1
ATOM 6243 C C . GLY G 1 102 ? 69.599 29.649 44.574 1.00 56.08 102 GLY G C 1
ATOM 6244 O O . GLY G 1 102 ? 69.861 28.473 44.823 1.00 61.16 102 GLY G O 1
ATOM 6245 N N . GLY G 1 103 ? 70.531 30.589 44.473 1.00 57.17 103 GLY G N 1
ATOM 6246 C CA . GLY G 1 103 ? 71.933 30.279 44.678 1.00 59.40 103 GLY G CA 1
ATOM 6247 C C . GLY G 1 103 ? 72.867 30.981 43.712 1.00 59.35 103 GLY G C 1
ATOM 6248 O O . GLY G 1 103 ? 72.431 31.715 42.826 1.00 61.37 103 GLY G O 1
ATOM 6249 N N . VAL G 1 104 ? 74.163 30.742 43.886 1.00 65.60 104 VAL G N 1
ATOM 6250 C CA . VAL G 1 104 ? 75.192 31.400 43.090 1.00 66.40 104 VAL G CA 1
ATOM 6251 C C . VAL G 1 104 ? 75.389 30.720 41.737 1.00 67.73 104 VAL G C 1
ATOM 6252 O O . VAL G 1 104 ? 75.409 29.492 41.647 1.00 68.41 104 VAL G O 1
ATOM 6264 N N . ALA G 1 106 ? 77.976 30.274 38.495 1.00 70.22 106 ALA G N 1
ATOM 6265 C CA . ALA G 1 106 ? 79.344 30.438 38.021 1.00 72.40 106 ALA G CA 1
ATOM 6266 C C . ALA G 1 106 ? 79.350 31.324 36.776 1.00 80.19 106 ALA G C 1
ATOM 6267 O O . ALA G 1 106 ? 78.367 31.356 36.035 1.00 84.99 106 ALA G O 1
ATOM 6269 N N . PRO G 1 107 ? 80.452 32.058 36.548 1.00 80.72 107 PRO G N 1
ATOM 6270 C CA . PRO G 1 107 ? 80.557 32.931 35.372 1.00 84.55 107 PRO G CA 1
ATOM 6271 C C . PRO G 1 107 ? 80.407 32.161 34.062 1.00 85.41 107 PRO G C 1
ATOM 6272 O O . PRO G 1 107 ? 81.189 31.253 33.782 1.00 85.79 107 PRO G O 1
ATOM 6276 N N . GLY G 1 108 ? 79.403 32.529 33.273 1.00 87.56 108 GLY G N 1
ATOM 6277 C CA . GLY G 1 108 ? 79.120 31.848 32.023 1.00 92.04 108 GLY G CA 1
ATOM 6278 C C . GLY G 1 108 ? 77.823 31.066 32.099 1.00 94.96 108 GLY G C 1
ATOM 6279 O O . GLY G 1 108 ? 77.107 30.932 31.106 1.00 98.95 108 GLY G O 1
ATOM 6280 N N . GLU G 1 109 ? 77.522 30.549 33.286 1.00 92.55 109 GLU G N 1
ATOM 6281 C CA . GLU G 1 109 ? 76.298 29.789 33.507 1.00 89.85 109 GLU G CA 1
ATOM 6282 C C . GLU G 1 109 ? 75.122 30.721 33.771 1.00 89.39 109 GLU G C 1
ATOM 6283 O O . GLU G 1 109 ? 75.250 31.704 34.502 1.00 88.76 109 GLU G O 1
ATOM 6289 N N . HIS G 1 110 ? 73.977 30.410 33.174 1.00 89.37 110 HIS G N 1
ATOM 6290 C CA . HIS G 1 110 ? 72.779 31.217 33.363 1.00 92.33 110 HIS G CA 1
ATOM 6291 C C . HIS G 1 110 ? 71.694 30.420 34.076 1.00 87.11 110 HIS G C 1
ATOM 6292 O O . HIS G 1 110 ? 70.515 30.775 34.041 1.00 89.05 110 HIS G O 1
ATOM 6299 N N . SER G 1 111 ? 72.112 29.339 34.724 1.00 80.78 111 SER G N 1
ATOM 6300 C CA . SER G 1 111 ? 71.223 28.517 35.530 1.00 76.05 111 SER G CA 1
ATOM 6301 C C . SER G 1 111 ? 71.925 28.147 36.830 1.00 69.05 111 SER G C 1
ATOM 6302 O O . SER G 1 111 ? 73.143 27.978 36.855 1.00 66.51 111 SER G O 1
ATOM 6305 N N . VAL G 1 112 ? 71.161 28.032 37.910 1.00 65.69 112 VAL G N 1
ATOM 6306 C CA . VAL G 1 112 ? 71.721 27.621 39.192 1.00 62.21 112 VAL G CA 1
ATOM 6307 C C . VAL G 1 112 ? 71.814 26.103 39.263 1.00 61.16 112 VAL G C 1
ATOM 6308 O O . VAL G 1 112 ? 70.800 25.409 39.186 1.00 61.25 112 VAL G O 1
ATOM 6312 N N . ALA G 1 113 ? 73.034 25.593 39.404 1.00 64.09 113 ALA G N 1
ATOM 6313 C CA . ALA G 1 113 ? 73.260 24.155 39.488 1.00 63.62 113 ALA G CA 1
ATOM 6314 C C . ALA G 1 113 ? 72.587 23.577 40.730 1.00 63.45 113 ALA G C 1
ATOM 6315 O O . ALA G 1 113 ? 72.589 24.208 41.788 1.00 65.58 113 ALA G O 1
ATOM 6317 N N . PRO G 1 114 ? 71.996 22.378 40.597 1.00 76.45 114 PRO G N 1
ATOM 6318 C CA . PRO G 1 114 ? 71.272 21.709 41.685 1.00 74.52 114 PRO G CA 1
ATOM 6319 C C . PRO G 1 114 ? 72.105 21.540 42.956 1.00 72.56 114 PRO G C 1
ATOM 6320 O O . PRO G 1 114 ? 71.567 21.656 44.059 1.00 71.05 114 PRO G O 1
ATOM 6324 N N . ASP G 1 115 ? 73.400 21.285 42.803 1.00 76.62 115 ASP G N 1
ATOM 6325 C CA . ASP G 1 115 ? 74.280 21.100 43.951 1.00 80.98 115 ASP G CA 1
ATOM 6326 C C . ASP G 1 115 ? 74.524 22.395 44.723 1.00 77.73 115 ASP G C 1
ATOM 6327 O O . ASP G 1 115 ? 74.875 22.364 45.902 1.00 75.73 115 ASP G O 1
ATOM 6332 N N . LYS G 1 116 ? 74.338 23.531 44.059 1.00 76.52 116 LYS G N 1
ATOM 6333 C CA . LYS G 1 116 ? 74.573 24.823 44.695 1.00 72.99 116 LYS G CA 1
ATOM 6334 C C . LYS G 1 116 ? 73.271 25.546 45.033 1.00 67.18 116 LYS G C 1
ATOM 6335 O O . LYS G 1 116 ? 73.279 26.719 45.406 1.00 62.28 116 LYS G O 1
ATOM 6341 N N . GLU G 1 117 ? 72.155 24.834 44.906 1.00 68.57 117 GLU G N 1
ATOM 6342 C CA . GLU G 1 117 ? 70.847 25.391 45.230 1.00 63.69 117 GLU G CA 1
ATOM 6343 C C . GLU G 1 117 ? 70.672 25.499 46.739 1.00 61.46 117 GLU G C 1
ATOM 6344 O O . GLU G 1 117 ? 70.995 24.569 47.478 1.00 64.13 117 GLU G O 1
ATOM 6350 N N . ILE G 1 118 ? 70.161 26.639 47.191 1.00 55.82 118 ILE G N 1
ATOM 6351 C CA . ILE G 1 118 ? 70.011 26.897 48.618 1.00 51.75 118 ILE G CA 1
ATOM 6352 C C . ILE G 1 118 ? 68.640 27.474 48.952 1.00 49.01 118 ILE G C 1
ATOM 6353 O O . ILE G 1 118 ? 67.915 27.934 48.071 1.00 53.39 118 ILE G O 1
ATOM 6358 N N . ARG G 1 119 ? 68.292 27.435 50.234 1.00 44.54 119 ARG G N 1
ATOM 6359 C CA . ARG G 1 119 ? 67.128 28.149 50.743 1.00 41.50 119 ARG G CA 1
ATOM 6360 C C . ARG G 1 119 ? 67.588 29.051 51.879 1.00 43.63 119 ARG G C 1
ATOM 6361 O O . ARG G 1 119 ? 68.245 28.595 52.811 1.00 45.00 119 ARG G O 1
ATOM 6369 N N . ALA G 1 120 ? 67.254 30.333 51.794 1.00 44.58 120 ALA G N 1
ATOM 6370 C CA . ALA G 1 120 ? 67.717 31.298 52.783 1.00 43.24 120 ALA G CA 1
ATOM 6371 C C . ALA G 1 120 ? 66.568 31.935 53.548 1.00 46.33 120 ALA G C 1
ATOM 6372 O O . ALA G 1 120 ? 65.496 32.172 52.996 1.00 51.75 120 ALA G O 1
ATOM 6374 N N . THR G 1 121 ? 66.806 32.213 54.824 1.00 45.50 121 THR G N 1
ATOM 6375 C CA . THR G 1 121 ? 65.842 32.934 55.642 1.00 44.94 121 THR G CA 1
ATOM 6376 C C . THR G 1 121 ? 66.297 34.376 55.821 1.00 47.92 121 THR G C 1
ATOM 6377 O O . THR G 1 121 ? 67.380 34.636 56.342 1.00 44.26 121 THR G O 1
ATOM 6381 N N . TRP G 1 122 ? 65.468 35.311 55.371 1.00 53.72 122 TRP G N 1
ATOM 6382 C CA . TRP G 1 122 ? 65.760 36.730 55.518 1.00 54.61 122 TRP G CA 1
ATOM 6383 C C . TRP G 1 122 ? 64.965 37.302 56.678 1.00 57.26 122 TRP G C 1
ATOM 6384 O O . TRP G 1 122 ? 63.776 37.028 56.813 1.00 63.14 122 TRP G O 1
ATOM 6395 N N . VAL G 1 123 ? 65.622 38.093 57.517 1.00 56.04 123 VAL G N 1
ATOM 6396 C CA . VAL G 1 123 ? 64.934 38.788 58.595 1.00 54.82 123 VAL G CA 1
ATOM 6397 C C . VAL G 1 123 ? 65.164 40.285 58.453 1.00 56.68 123 VAL G C 1
ATOM 6398 O O . VAL G 1 123 ? 66.274 40.774 58.657 1.00 61.64 123 VAL G O 1
ATOM 6402 N N . LEU G 1 124 ? 64.110 41.009 58.093 1.00 58.53 124 LEU G N 1
ATOM 6403 C CA . LEU G 1 124 ? 64.223 42.439 57.832 1.00 56.62 124 LEU G CA 1
ATOM 6404 C C . LEU G 1 124 ? 63.677 43.265 58.991 1.00 55.84 124 LEU G C 1
ATOM 6405 O O . LEU G 1 124 ? 62.769 42.831 59.700 1.00 55.36 124 LEU G O 1
ATOM 6410 N N . GLY G 1 125 ? 64.236 44.457 59.177 1.00 60.41 125 GLY G N 1
ATOM 6411 C CA . GLY G 1 125 ? 63.819 45.335 60.255 1.00 63.67 125 GLY G CA 1
ATOM 6412 C C . GLY G 1 125 ? 63.692 46.785 59.828 1.00 66.21 125 GLY G C 1
ATOM 6413 O O . GLY G 1 125 ? 64.362 47.221 58.890 1.00 65.22 125 GLY G O 1
ATOM 6414 N N . LYS G 1 126 ? 62.829 47.524 60.524 1.00 82.48 126 LYS G N 1
ATOM 6415 C CA . LYS G 1 126 ? 62.585 48.943 60.257 1.00 80.19 126 LYS G CA 1
ATOM 6416 C C . LYS G 1 126 ? 62.140 49.203 58.819 1.00 80.17 126 LYS G C 1
ATOM 6417 O O . LYS G 1 126 ? 61.028 49.675 58.576 1.00 81.32 126 LYS G O 1
ATOM 6419 N N . TRP G 1 131 ? 64.325 49.643 55.645 1.00 68.06 131 TRP G N 1
ATOM 6420 C CA . TRP G 1 131 ? 64.384 48.192 55.784 1.00 65.26 131 TRP G CA 1
ATOM 6421 C C . TRP G 1 131 ? 65.810 47.661 55.665 1.00 65.26 131 TRP G C 1
ATOM 6422 O O . TRP G 1 131 ? 66.484 47.880 54.657 1.00 52.89 131 TRP G O 1
ATOM 6433 N N . LEU G 1 132 ? 66.260 46.958 56.700 1.00 65.76 132 LEU G N 1
ATOM 6434 C CA . LEU G 1 132 ? 67.610 46.406 56.728 1.00 66.13 132 LEU G CA 1
ATOM 6435 C C . LEU G 1 132 ? 67.605 44.937 57.140 1.00 62.62 132 LEU G C 1
ATOM 6436 O O . LEU G 1 132 ? 66.757 44.506 57.921 1.00 64.62 132 LEU G O 1
ATOM 6441 N N . VAL G 1 133 ? 68.560 44.173 56.616 1.00 57.70 133 VAL G N 1
ATOM 6442 C CA . VAL G 1 133 ? 68.672 42.757 56.945 1.00 55.58 133 VAL G CA 1
ATOM 6443 C C . VAL G 1 133 ? 69.214 42.558 58.358 1.00 58.68 133 VAL G C 1
ATOM 6444 O O . VAL G 1 133 ? 70.404 42.751 58.611 1.00 58.30 133 VAL G O 1
ATOM 6448 N N . GLU G 1 134 ? 68.335 42.173 59.276 1.00 60.17 134 GLU G N 1
ATOM 6449 C CA . GLU G 1 134 ? 68.737 41.909 60.650 1.00 61.06 134 GLU G CA 1
ATOM 6450 C C . GLU G 1 134 ? 69.461 40.572 60.751 1.00 59.36 134 GLU G C 1
ATOM 6451 O O . GLU G 1 134 ? 70.346 40.398 61.588 1.00 63.77 134 GLU G O 1
ATOM 6457 N N . ALA G 1 135 ? 69.080 39.630 59.893 1.00 55.90 135 ALA G N 1
ATOM 6458 C CA . ALA G 1 135 ? 69.698 38.308 59.892 1.00 48.45 135 ALA G CA 1
ATOM 6459 C C . ALA G 1 135 ? 69.538 37.593 58.554 1.00 48.51 135 ALA G C 1
ATOM 6460 O O . ALA G 1 135 ? 68.486 37.659 57.918 1.00 47.82 135 ALA G O 1
ATOM 6462 N N . TYR G 1 136 ? 70.599 36.911 58.137 1.00 49.73 136 TYR G N 1
ATOM 6463 C CA . TYR G 1 136 ? 70.573 36.080 56.943 1.00 46.33 136 TYR G CA 1
ATOM 6464 C C . TYR G 1 136 ? 71.098 34.696 57.301 1.00 45.85 136 TYR G C 1
ATOM 6465 O O . TYR G 1 136 ? 71.991 34.564 58.137 1.00 49.29 136 TYR G O 1
ATOM 6474 N N . HIS G 1 137 ? 70.543 33.668 56.668 1.00 45.28 137 HIS G N 1
ATOM 6475 C CA . HIS G 1 137 ? 70.945 32.294 56.945 1.00 42.55 137 HIS G CA 1
ATOM 6476 C C . HIS G 1 137 ? 70.470 31.368 55.832 1.00 41.97 137 HIS G C 1
ATOM 6477 O O . HIS G 1 137 ? 69.271 31.164 55.664 1.00 44.80 137 HIS G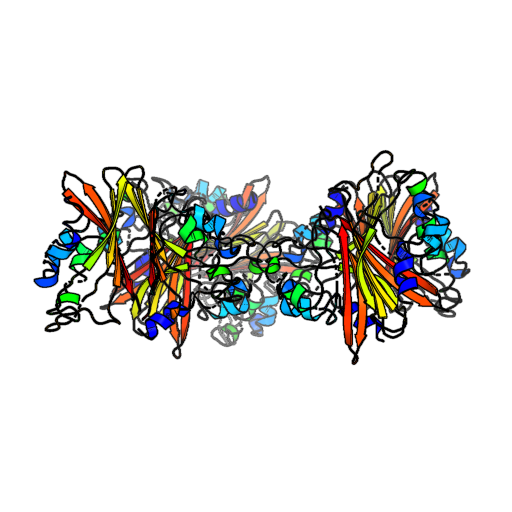 O 1
ATOM 6484 N N . ASN G 1 138 ? 71.406 30.813 55.068 1.00 43.64 138 ASN G N 1
ATOM 6485 C CA . ASN G 1 138 ? 71.046 29.840 54.037 1.00 46.65 138 ASN G CA 1
ATOM 6486 C C . ASN G 1 138 ? 71.591 28.434 54.299 1.00 46.77 138 ASN G C 1
ATOM 6487 O O . ASN G 1 138 ? 72.426 28.235 55.181 1.00 43.33 138 ASN G O 1
ATOM 6492 N N . SER G 1 139 ? 71.105 27.467 53.528 1.00 50.11 139 SER G N 1
ATOM 6493 C CA . SER G 1 139 ? 71.503 26.073 53.684 1.00 50.72 139 SER G CA 1
ATOM 6494 C C . SER G 1 139 ? 71.226 25.308 52.393 1.00 50.17 139 SER G C 1
ATOM 6495 O O . SER G 1 139 ? 70.314 25.661 51.648 1.00 55.38 139 SER G O 1
ATOM 6498 N N . PRO G 1 140 ? 72.018 24.259 52.117 1.00 47.51 140 PRO G N 1
ATOM 6499 C CA . PRO G 1 140 ? 71.853 23.483 50.882 1.00 47.01 140 PRO G CA 1
ATOM 6500 C C . PRO G 1 140 ? 70.497 22.788 50.790 1.00 45.25 140 PRO G C 1
ATOM 6501 O O . PRO G 1 140 ? 69.916 22.419 51.811 1.00 44.44 140 PRO G O 1
ATOM 6505 N N . VAL G 1 141 ? 70.004 22.621 49.566 1.00 46.65 141 VAL G N 1
ATOM 6506 C CA . VAL G 1 141 ? 68.758 21.903 49.320 1.00 47.30 141 VAL G CA 1
ATOM 6507 C C . VAL G 1 141 ? 69.078 20.448 48.983 1.00 54.00 141 VAL G C 1
ATOM 6508 O O . VAL G 1 141 ? 68.237 19.559 49.119 1.00 62.66 141 VAL G O 1
ATOM 6512 N N . ARG G 1 142 ? 70.314 20.207 48.560 1.00 55.61 142 ARG G N 1
ATOM 6513 C CA . ARG G 1 142 ? 70.762 18.857 48.247 1.00 68.52 142 ARG G CA 1
ATOM 6514 C C . ARG G 1 142 ? 72.026 18.519 49.032 1.00 75.59 142 ARG G C 1
ATOM 6515 O O . ARG G 1 142 ? 72.880 19.379 49.249 1.00 73.36 142 ARG G O 1
ATOM 6523 N N . LEU G 1 143 ? 72.136 17.265 49.459 1.00 83.45 143 LEU G N 1
ATOM 6524 C CA . LEU G 1 143 ? 73.290 16.812 50.227 1.00 84.40 143 LEU G CA 1
ATOM 6525 C C . LEU G 1 143 ? 74.004 15.659 49.529 1.00 87.25 143 LEU G C 1
ATOM 6526 O O . LEU G 1 143 ? 75.234 15.604 49.499 1.00 86.51 143 LEU G O 1
ATOM 6531 N N . VAL H 1 18 ? 64.671 38.072 79.360 1.00 96.39 18 VAL H N 1
ATOM 6532 C CA . VAL H 1 18 ? 65.797 37.516 78.617 1.00 94.05 18 VAL H CA 1
ATOM 6533 C C . VAL H 1 18 ? 65.868 35.997 78.758 1.00 91.79 18 VAL H C 1
ATOM 6534 O O . VAL H 1 18 ? 66.031 35.282 77.769 1.00 90.17 18 VAL H O 1
ATOM 6538 N N . THR H 1 19 ? 65.742 35.511 79.989 1.00 91.14 19 THR H N 1
ATOM 6539 C CA . THR H 1 19 ? 65.800 34.077 80.253 1.00 90.61 19 THR H CA 1
ATOM 6540 C C . THR H 1 19 ? 64.681 33.332 79.528 1.00 95.20 19 THR H C 1
ATOM 6541 O O . THR H 1 19 ? 64.879 32.216 79.047 1.00 98.73 19 THR H O 1
ATOM 6545 N N . ALA H 1 20 ? 63.511 33.961 79.447 1.00 93.89 20 ALA H N 1
ATOM 6546 C CA . ALA H 1 20 ? 62.366 33.379 78.755 1.00 87.45 20 ALA H CA 1
ATOM 6547 C C . ALA H 1 20 ? 62.643 33.242 77.263 1.00 80.29 20 ALA H C 1
ATOM 6548 O O . ALA H 1 20 ? 62.149 32.324 76.609 1.00 77.50 20 ALA H O 1
ATOM 6550 N N . VAL H 1 21 ? 63.432 34.169 76.729 1.00 80.17 21 VAL H N 1
ATOM 6551 C CA . VAL H 1 21 ? 63.863 34.098 75.339 1.00 80.36 21 VAL H CA 1
ATOM 6552 C C . VAL H 1 21 ? 64.825 32.927 75.159 1.00 85.14 21 VAL H C 1
ATOM 6553 O O . VAL H 1 21 ? 64.748 32.187 74.177 1.00 83.79 21 VAL H O 1
ATOM 6557 N N . ALA H 1 22 ? 65.716 32.750 76.130 1.00 91.78 22 ALA H N 1
ATOM 6558 C CA . ALA H 1 22 ? 66.667 31.644 76.107 1.00 92.74 22 ALA H CA 1
ATOM 6559 C C . ALA H 1 22 ? 66.039 30.344 76.607 1.00 91.10 22 ALA H C 1
ATOM 6560 O O . ALA H 1 22 ? 66.637 29.276 76.494 1.00 93.89 22 ALA H O 1
ATOM 6562 N N . ASP H 1 23 ? 64.835 30.439 77.164 1.00 86.32 23 ASP H N 1
ATOM 6563 C CA . ASP H 1 23 ? 64.108 29.253 77.604 1.00 83.96 23 ASP H CA 1
ATOM 6564 C C . ASP H 1 23 ? 63.569 28.479 76.409 1.00 81.96 23 ASP H C 1
ATOM 6565 O O . ASP H 1 23 ? 63.347 27.272 76.490 1.00 86.13 23 ASP H O 1
ATOM 6570 N N . VAL H 1 24 ? 63.360 29.181 75.300 1.00 78.10 24 VAL H N 1
ATOM 6571 C CA . VAL H 1 24 ? 62.825 28.559 74.091 1.00 66.81 24 VAL H CA 1
ATOM 6572 C C . VAL H 1 24 ? 63.736 27.460 73.517 1.00 80.86 24 VAL H C 1
ATOM 6573 O O . VAL H 1 24 ? 63.248 26.385 73.164 1.00 81.01 24 VAL H O 1
ATOM 6577 N N . PRO H 1 25 ? 65.056 27.717 73.415 1.00 81.87 25 PRO H N 1
ATOM 6578 C CA . PRO H 1 25 ? 65.917 26.591 73.036 1.00 82.77 25 PRO H CA 1
ATOM 6579 C C . PRO H 1 25 ? 65.890 25.460 74.065 1.00 81.14 25 PRO H C 1
ATOM 6580 O O . PRO H 1 25 ? 65.953 24.294 73.684 1.00 80.95 25 PRO H O 1
ATOM 6584 N N . ARG H 1 26 ? 65.792 25.810 75.345 1.00 79.59 26 ARG H N 1
ATOM 6585 C CA . ARG H 1 26 ? 65.780 24.827 76.426 1.00 77.19 26 ARG H CA 1
ATOM 6586 C C . ARG H 1 26 ? 64.553 23.929 76.361 1.00 77.86 26 ARG H C 1
ATOM 6587 O O . ARG H 1 26 ? 64.647 22.716 76.550 1.00 80.14 26 ARG H O 1
ATOM 6595 N N . ARG H 1 27 ? 63.400 24.536 76.105 1.00 100.34 27 ARG H N 1
ATOM 6596 C CA . ARG H 1 27 ? 62.145 23.798 76.023 1.00 98.11 27 ARG H CA 1
ATOM 6597 C C . ARG H 1 27 ? 62.113 22.847 74.831 1.00 94.72 27 ARG H C 1
ATOM 6598 O O . ARG H 1 27 ? 61.391 21.852 74.841 1.00 91.92 27 ARG H O 1
ATOM 6622 N N . GLU H 1 30 ? 64.186 19.602 75.713 1.00 81.30 30 GLU H N 1
ATOM 6623 C CA . GLU H 1 30 ? 63.311 18.748 76.499 1.00 80.89 30 GLU H CA 1
ATOM 6624 C C . GLU H 1 30 ? 62.270 18.092 75.596 1.00 82.61 30 GLU H C 1
ATOM 6625 O O . GLU H 1 30 ? 61.978 16.906 75.733 1.00 84.62 30 GLU H O 1
ATOM 6627 N N . ALA H 1 31 ? 61.718 18.868 74.669 1.00 81.29 31 ALA H N 1
ATOM 6628 C CA . ALA H 1 31 ? 60.708 18.355 73.750 1.00 81.45 31 ALA H CA 1
ATOM 6629 C C . ALA H 1 31 ? 61.312 17.343 72.780 1.00 83.55 31 ALA H C 1
ATOM 6630 O O . ALA H 1 31 ? 60.640 16.407 72.349 1.00 85.52 31 ALA H O 1
ATOM 6632 N N . TRP H 1 32 ? 62.584 17.538 72.449 1.00 83.92 32 TRP H N 1
ATOM 6633 C CA . TRP H 1 32 ? 63.293 16.650 71.534 1.00 84.70 32 TRP H CA 1
ATOM 6634 C C . TRP H 1 32 ? 63.583 15.305 72.195 1.00 82.94 32 TRP H C 1
ATOM 6635 O O . TRP H 1 32 ? 63.355 14.250 71.604 1.00 80.85 32 TRP H O 1
ATOM 6646 N N . ALA H 1 33 ? 64.087 15.352 73.425 1.00 83.88 33 ALA H N 1
ATOM 6647 C CA . ALA H 1 33 ? 64.445 14.140 74.158 1.00 80.15 33 ALA H CA 1
ATOM 6648 C C . ALA H 1 33 ? 63.221 13.287 74.477 1.00 83.08 33 ALA H C 1
ATOM 6649 O O . ALA H 1 33 ? 63.336 12.088 74.727 1.00 83.13 33 ALA H O 1
ATOM 6651 N N . SER H 1 34 ? 62.051 13.916 74.470 1.00 86.24 34 SER H N 1
ATOM 6652 C CA . SER H 1 34 ? 60.799 13.204 74.683 1.00 86.24 34 SER H CA 1
ATOM 6653 C C . SER H 1 34 ? 60.322 12.583 73.376 1.00 90.80 34 SER H C 1
ATOM 6654 O O . SER H 1 34 ? 59.388 11.781 73.365 1.00 92.05 34 SER H O 1
ATOM 6657 N N . ASN H 1 35 ? 60.972 12.967 72.279 1.00 94.56 35 ASN H N 1
ATOM 6658 C CA . ASN H 1 35 ? 60.545 12.595 70.929 1.00 99.66 35 ASN H CA 1
ATOM 6659 C C . ASN H 1 35 ? 59.098 12.986 70.635 1.00 103.46 35 ASN H C 1
ATOM 6660 O O . ASN H 1 35 ? 58.467 12.435 69.734 1.00 106.86 35 ASN H O 1
ATOM 6665 N N . ASP H 1 36 ? 58.584 13.942 71.401 1.00 103.74 36 ASP H N 1
ATOM 6666 C CA . ASP H 1 36 ? 57.213 14.403 71.245 1.00 105.31 36 ASP H CA 1
ATOM 6667 C C . ASP H 1 36 ? 57.155 15.538 70.232 1.00 108.66 36 ASP H C 1
ATOM 6668 O O . ASP H 1 36 ? 57.579 16.659 70.514 1.00 112.59 36 ASP H O 1
ATOM 6673 N N . ALA H 1 37 ? 56.628 15.236 69.050 1.00 122.60 37 ALA H N 1
ATOM 6674 C CA . ALA H 1 37 ? 56.591 16.196 67.955 1.00 111.85 37 ALA H CA 1
ATOM 6675 C C . ALA H 1 37 ? 55.602 17.331 68.203 1.00 108.62 37 ALA H C 1
ATOM 6676 O O . ALA H 1 37 ? 55.738 18.415 67.634 1.00 103.09 37 ALA H O 1
ATOM 6678 N N . SER H 1 38 ? 54.611 17.081 69.053 1.00 113.89 38 SER H N 1
ATOM 6679 C CA . SER H 1 38 ? 53.559 18.062 69.301 1.00 115.51 38 SER H CA 1
ATOM 6680 C C . SER H 1 38 ? 54.055 19.263 70.107 1.00 115.67 38 SER H C 1
ATOM 6681 O O . SER H 1 38 ? 53.768 20.409 69.760 1.00 116.07 38 SER H O 1
ATOM 6684 N N . ALA H 1 39 ? 54.797 19.001 71.178 1.00 115.36 39 ALA H N 1
ATOM 6685 C CA . ALA H 1 39 ? 55.338 20.075 72.005 1.00 111.37 39 ALA H CA 1
ATOM 6686 C C . ALA H 1 39 ? 56.459 20.808 71.277 1.00 103.08 39 ALA H C 1
ATOM 6687 O O . ALA H 1 39 ? 56.719 21.982 71.539 1.00 103.47 39 ALA H O 1
ATOM 6689 N N . PHE H 1 40 ? 57.120 20.103 70.364 1.00 96.01 40 PHE H N 1
ATOM 6690 C CA . PHE H 1 40 ? 58.180 20.694 69.559 1.00 86.33 40 PHE H CA 1
ATOM 6691 C C . PHE H 1 40 ? 57.618 21.779 68.652 1.00 82.11 40 PHE H C 1
ATOM 6692 O O . PHE H 1 40 ? 58.128 22.898 68.614 1.00 79.96 40 PHE H O 1
ATOM 6700 N N . ALA H 1 41 ? 56.566 21.433 67.918 1.00 81.78 41 ALA H N 1
ATOM 6701 C CA . ALA H 1 41 ? 55.943 22.362 66.984 1.00 79.35 41 ALA H CA 1
ATOM 6702 C C . ALA H 1 41 ? 55.094 23.394 67.715 1.00 81.71 41 ALA H C 1
ATOM 6703 O O . ALA H 1 41 ? 54.682 24.398 67.135 1.00 80.53 41 ALA H O 1
ATOM 6705 N N . SER H 1 42 ? 54.838 23.144 68.995 1.00 84.47 42 SER H N 1
ATOM 6706 C CA . SER H 1 42 ? 54.070 24.070 69.818 1.00 88.50 42 SER H CA 1
ATOM 6707 C C . SER H 1 42 ? 54.887 25.315 70.150 1.00 96.44 42 SER H C 1
ATOM 6708 O O . SER H 1 42 ? 54.361 26.287 70.692 1.00 101.69 42 SER H O 1
ATOM 6711 N N . LEU H 1 43 ? 56.174 25.276 69.822 1.00 88.23 43 LEU H N 1
ATOM 6712 C CA . LEU H 1 43 ? 57.079 26.384 70.102 1.00 86.69 43 LEU H CA 1
ATOM 6713 C C . LEU H 1 43 ? 57.075 27.403 68.967 1.00 84.03 43 LEU H C 1
ATOM 6714 O O . LEU H 1 43 ? 57.598 28.507 69.113 1.00 73.86 43 LEU H O 1
ATOM 6719 N N . PHE H 1 44 ? 56.484 27.025 67.838 1.00 83.81 44 PHE H N 1
ATOM 6720 C CA . PHE H 1 44 ? 56.467 27.879 66.655 1.00 80.69 44 PHE H CA 1
ATOM 6721 C C . PHE H 1 44 ? 55.205 28.735 66.576 1.00 81.69 44 PHE H C 1
ATOM 6722 O O . PHE H 1 44 ? 54.154 28.365 67.100 1.00 78.96 44 PHE H O 1
ATOM 6730 N N . ALA H 1 45 ? 55.322 29.882 65.914 1.00 83.71 45 ALA H N 1
ATOM 6731 C CA . ALA H 1 45 ? 54.182 30.753 65.661 1.00 88.95 45 ALA H CA 1
ATOM 6732 C C . ALA H 1 45 ? 53.199 30.042 64.734 1.00 91.81 45 ALA H C 1
ATOM 6733 O O . ALA H 1 45 ? 53.609 29.189 63.944 1.00 89.16 45 ALA H O 1
ATOM 6735 N N . PRO H 1 46 ? 51.899 30.383 64.829 1.00 96.02 46 PRO H N 1
ATOM 6736 C CA . PRO H 1 46 ? 50.864 29.747 64.002 1.00 94.67 46 PRO H CA 1
ATOM 6737 C C . PRO H 1 46 ? 51.189 29.775 62.509 1.00 89.71 46 PRO H C 1
ATOM 6738 O O . PRO H 1 46 ? 50.757 28.889 61.771 1.00 92.18 46 PRO H O 1
ATOM 6742 N N . ASP H 1 47 ? 51.946 30.779 62.079 1.00 85.16 47 ASP H N 1
ATOM 6743 C CA . ASP H 1 47 ? 52.413 30.853 60.701 1.00 84.35 47 ASP H CA 1
ATOM 6744 C C . ASP H 1 47 ? 53.938 30.821 60.658 1.00 81.26 47 ASP H C 1
ATOM 6745 O O . ASP H 1 47 ? 54.556 31.402 59.766 1.00 80.51 47 ASP H O 1
ATOM 6747 N N . GLY H 1 48 ? 54.537 30.139 61.631 1.00 77.94 48 GLY H N 1
ATOM 6748 C CA . GLY H 1 48 ? 55.982 30.036 61.721 1.00 69.97 48 GLY H CA 1
ATOM 6749 C C . GLY H 1 48 ? 56.576 29.178 60.621 1.00 64.16 48 GLY H C 1
ATOM 6750 O O . GLY H 1 48 ? 55.863 28.430 59.955 1.00 66.37 48 GLY H O 1
ATOM 6751 N N . THR H 1 49 ? 57.888 29.282 60.433 1.00 59.75 49 THR H N 1
ATOM 6752 C CA . THR H 1 49 ? 58.560 28.553 59.363 1.00 59.33 49 THR H CA 1
ATOM 6753 C C . THR H 1 49 ? 59.851 27.884 59.833 1.00 56.04 49 THR H C 1
ATOM 6754 O O . THR H 1 49 ? 60.546 28.395 60.712 1.00 55.17 49 THR H O 1
ATOM 6766 N N . VAL H 1 51 ? 63.383 25.865 58.248 1.00 43.77 51 VAL H N 1
ATOM 6767 C CA . VAL H 1 51 ? 64.196 25.469 57.103 1.00 46.29 51 VAL H CA 1
ATOM 6768 C C . VAL H 1 51 ? 65.457 24.734 57.546 1.00 51.35 51 VAL H C 1
ATOM 6769 O O . VAL H 1 51 ? 66.276 25.275 58.289 1.00 56.44 51 VAL H O 1
ATOM 6773 N N . LEU H 1 52 ? 65.607 23.500 57.079 1.00 54.67 52 LEU H N 1
ATOM 6774 C CA . LEU H 1 52 ? 66.748 22.670 57.438 1.00 56.34 52 LEU H CA 1
ATOM 6775 C C . LEU H 1 52 ? 67.533 22.300 56.180 1.00 60.00 52 LEU H C 1
ATOM 6776 O O . LEU H 1 52 ? 67.006 22.403 55.072 1.00 62.83 52 LEU H O 1
ATOM 6781 N N . PRO H 1 53 ? 68.803 21.887 56.343 1.00 61.97 53 PRO H N 1
ATOM 6782 C CA . PRO H 1 53 ? 69.610 21.408 55.215 1.00 60.57 53 PRO H CA 1
ATOM 6783 C C . PRO H 1 53 ? 68.915 20.278 54.467 1.00 58.26 53 PRO H C 1
ATOM 6784 O O . PRO H 1 53 ? 68.300 19.412 55.088 1.00 58.97 53 PRO H O 1
ATOM 6788 N N . GLY H 1 54 ? 69.015 20.296 53.143 1.00 58.77 54 GLY H N 1
ATOM 6789 C CA . GLY H 1 54 ? 68.283 19.359 52.315 1.00 64.12 54 GLY H CA 1
ATOM 6790 C C . GLY H 1 54 ? 67.002 20.006 51.828 1.00 61.85 54 GLY H C 1
ATOM 6791 O O . GLY H 1 54 ? 66.810 21.210 51.998 1.00 58.69 54 GLY H O 1
ATOM 6792 N N . ASP H 1 55 ? 66.124 19.212 51.224 1.00 65.64 55 ASP H N 1
ATOM 6793 C CA . ASP H 1 55 ? 64.856 19.732 50.725 1.00 67.66 55 ASP H CA 1
ATOM 6794 C C . ASP H 1 55 ? 63.828 19.795 51.849 1.00 64.01 55 ASP H C 1
ATOM 6795 O O . ASP H 1 55 ? 62.718 19.279 51.723 1.00 64.52 55 ASP H O 1
ATOM 6800 N N . VAL H 1 56 ? 64.208 20.433 52.950 1.00 62.10 56 VAL H N 1
ATOM 6801 C CA . VAL H 1 56 ? 63.328 20.554 54.102 1.00 62.84 56 VAL H CA 1
ATOM 6802 C C . VAL H 1 56 ? 62.882 21.996 54.301 1.00 62.02 56 VAL H C 1
ATOM 6803 O O . VAL H 1 56 ? 63.684 22.867 54.635 1.00 62.00 56 VAL H O 1
ATOM 6807 N N . PHE H 1 57 ? 61.595 22.237 54.083 1.00 61.25 57 PHE H N 1
ATOM 6808 C CA . PHE H 1 57 ? 61.012 23.554 54.292 1.00 55.33 57 PHE H CA 1
ATOM 6809 C C . PHE H 1 57 ? 59.556 23.410 54.716 1.00 57.42 57 PHE H C 1
ATOM 6810 O O . PHE H 1 57 ? 58.697 23.028 53.920 1.00 59.38 57 PHE H O 1
ATOM 6818 N N . GLN H 1 58 ? 59.295 23.710 55.982 1.00 56.56 58 GLN H N 1
ATOM 6819 C CA . GLN H 1 58 ? 57.957 23.596 56.539 1.00 61.09 58 GLN H CA 1
ATOM 6820 C C . GLN H 1 58 ? 57.405 24.967 56.896 1.00 67.26 58 GLN H C 1
ATOM 6821 O O . GLN H 1 58 ? 58.159 25.888 57.208 1.00 68.78 58 GLN H O 1
ATOM 6827 N N . LYS H 1 59 ? 56.084 25.097 56.841 1.00 69.35 59 LYS H N 1
ATOM 6828 C CA . LYS H 1 59 ? 55.422 26.333 57.234 1.00 64.81 59 LYS H CA 1
ATOM 6829 C C . LYS H 1 59 ? 54.139 26.020 57.990 1.00 68.17 59 LYS H C 1
ATOM 6830 O O . LYS H 1 59 ? 53.346 25.181 57.562 1.00 73.03 59 LYS H O 1
ATOM 6836 N N . GLY H 1 60 ? 53.941 26.694 59.117 1.00 69.74 60 GLY H N 1
ATOM 6837 C CA . GLY H 1 60 ? 52.799 26.429 59.972 1.00 75.96 60 GLY H CA 1
ATOM 6838 C C . GLY H 1 60 ? 53.096 25.302 60.941 1.00 80.65 60 GLY H C 1
ATOM 6839 O O . GLY H 1 60 ? 53.949 24.457 60.674 1.00 80.70 60 GLY H O 1
ATOM 6840 N N . VAL H 1 61 ? 52.390 25.290 62.068 1.00 84.92 61 VAL H N 1
ATOM 6841 C CA . VAL H 1 61 ? 52.614 24.289 63.107 1.00 73.90 61 VAL H CA 1
ATOM 6842 C C . VAL H 1 61 ? 52.311 22.872 62.618 1.00 91.04 61 VAL H C 1
ATOM 6843 O O . VAL H 1 61 ? 53.031 21.928 62.949 1.00 89.63 61 VAL H O 1
ATOM 6847 N N . ASP H 1 62 ? 51.254 22.735 61.822 1.00 92.73 62 ASP H N 1
ATOM 6848 C CA . ASP H 1 62 ? 50.832 21.432 61.307 1.00 97.41 62 ASP H CA 1
ATOM 6849 C C . ASP H 1 62 ? 51.939 20.701 60.551 1.00 91.89 62 ASP H C 1
ATOM 6850 O O . ASP H 1 62 ? 52.285 19.568 60.888 1.00 91.62 62 ASP H O 1
ATOM 6855 N N . GLY H 1 63 ? 52.486 21.355 59.530 1.00 85.68 63 GLY H N 1
ATOM 6856 C CA . GLY H 1 63 ? 53.535 20.767 58.717 1.00 82.97 63 GLY H CA 1
ATOM 6857 C C . GLY H 1 63 ? 54.762 20.385 59.519 1.00 80.96 63 GLY H C 1
ATOM 6858 O O . GLY H 1 63 ? 55.356 19.332 59.293 1.00 81.38 63 GLY H O 1
ATOM 6859 N N . ILE H 1 64 ? 55.138 21.243 60.462 1.00 76.63 64 ILE H N 1
ATOM 6860 C CA . ILE H 1 64 ? 56.292 20.991 61.316 1.00 74.36 64 ILE H CA 1
ATOM 6861 C C . ILE H 1 64 ? 56.056 19.785 62.216 1.00 81.47 64 ILE H C 1
ATOM 6862 O O . ILE H 1 64 ? 56.895 18.888 62.299 1.00 84.12 64 ILE H O 1
ATOM 6867 N N . ARG H 1 65 ? 54.907 19.771 62.885 1.00 83.89 65 ARG H N 1
ATOM 6868 C CA . ARG H 1 65 ? 54.543 18.676 63.776 1.00 89.99 65 ARG H CA 1
ATOM 6869 C C . ARG H 1 65 ? 54.474 17.354 63.022 1.00 93.98 65 ARG H C 1
ATOM 6870 O O . ARG H 1 65 ? 54.894 16.315 63.531 1.00 98.45 65 ARG H O 1
ATOM 6878 N N . GLU H 1 66 ? 53.948 17.402 61.803 1.00 94.28 66 GLU H N 1
ATOM 6879 C CA . GLU H 1 66 ? 53.788 16.201 60.994 1.00 98.57 66 GLU H CA 1
ATOM 6880 C C . GLU H 1 66 ? 55.126 15.724 60.434 1.00 90.45 66 GLU H C 1
ATOM 6881 O O . GLU H 1 66 ? 55.391 14.524 60.380 1.00 94.05 66 GLU H O 1
ATOM 6887 N N . PHE H 1 67 ? 55.964 16.669 60.018 1.00 81.65 67 PHE H N 1
ATOM 6888 C CA . PHE H 1 67 ? 57.293 16.347 59.509 1.00 80.40 67 PHE H CA 1
ATOM 6889 C C . PHE H 1 67 ? 58.175 15.785 60.617 1.00 83.18 67 PHE H C 1
ATOM 6890 O O . PHE H 1 67 ? 58.907 14.817 60.411 1.00 83.75 67 PHE H O 1
ATOM 6906 N N . THR H 1 69 ? 57.136 14.340 63.343 1.00 93.82 69 THR H N 1
ATOM 6907 C CA . THR H 1 69 ? 56.584 13.068 63.797 1.00 102.18 69 THR H CA 1
ATOM 6908 C C . THR H 1 69 ? 57.238 11.920 63.037 1.00 106.17 69 THR H C 1
ATOM 6909 O O . THR H 1 69 ? 57.574 10.886 63.615 1.00 109.47 69 THR H O 1
ATOM 6913 N N . LYS H 1 70 ? 57.424 12.118 61.736 1.00 107.63 70 LYS H N 1
ATOM 6914 C CA . LYS H 1 70 ? 58.073 11.124 60.893 1.00 113.23 70 LYS H CA 1
ATOM 6915 C C . LYS H 1 70 ? 59.561 11.033 61.222 1.00 112.73 70 LYS H C 1
ATOM 6916 O O . LYS H 1 70 ? 60.170 9.971 61.094 1.00 116.67 70 LYS H O 1
ATOM 6922 N N . CYS H 1 71 ? 60.139 12.153 61.651 1.00 100.81 71 CYS H N 1
ATOM 6923 C CA . CYS H 1 71 ? 61.553 12.203 62.014 1.00 95.67 71 CYS H CA 1
ATOM 6924 C C . CYS H 1 71 ? 61.838 11.477 63.326 1.00 94.18 71 CYS H C 1
ATOM 6925 O O . CYS H 1 71 ? 62.805 10.720 63.426 1.00 95.66 71 CYS H O 1
ATOM 6928 N N . TYR H 1 72 ? 61.000 11.713 64.330 1.00 91.09 72 TYR H N 1
ATOM 6929 C CA . TYR H 1 72 ? 61.171 11.077 65.633 1.00 85.34 72 TYR H CA 1
ATOM 6930 C C . TYR H 1 72 ? 60.883 9.580 65.569 1.00 87.97 72 TYR H C 1
ATOM 6931 O O . TYR H 1 72 ? 61.315 8.817 66.434 1.00 84.18 72 TYR H O 1
ATOM 6940 N N . ALA H 1 73 ? 60.149 9.167 64.542 1.00 94.01 73 ALA H N 1
ATOM 6941 C CA . ALA H 1 73 ? 59.812 7.763 64.358 1.00 95.47 73 ALA H CA 1
ATOM 6942 C C . ALA H 1 73 ? 60.860 7.054 63.507 1.00 93.18 73 ALA H C 1
ATOM 6943 O O . ALA H 1 73 ? 60.787 5.843 63.299 1.00 92.72 73 ALA H O 1
ATOM 6945 N N . GLY H 1 74 ? 61.836 7.814 63.020 1.00 91.32 74 GLY H N 1
ATOM 6946 C CA . GLY H 1 74 ? 62.862 7.266 62.152 1.00 89.11 74 GLY H CA 1
ATOM 6947 C C . GLY H 1 74 ? 64.270 7.718 62.489 1.00 82.45 74 GLY H C 1
ATOM 6948 O O . GLY H 1 74 ? 64.847 7.271 63.479 1.00 80.33 74 GLY H O 1
ATOM 6949 N N . PRO H 1 75 ? 64.831 8.614 61.661 1.00 81.61 75 PRO H N 1
ATOM 6950 C CA . PRO H 1 75 ? 66.220 9.082 61.767 1.00 78.36 75 PRO H CA 1
ATOM 6951 C C . PRO H 1 75 ? 66.553 9.720 63.115 1.00 77.22 75 PRO H C 1
ATOM 6952 O O . PRO H 1 75 ? 67.723 9.757 63.495 1.00 73.42 75 PRO H O 1
ATOM 6956 N N . TYR H 1 76 ? 65.541 10.216 63.821 1.00 79.54 76 TYR H N 1
ATOM 6957 C CA . TYR H 1 76 ? 65.762 10.895 65.094 1.00 77.05 76 TYR H CA 1
ATOM 6958 C C . TYR H 1 76 ? 65.194 10.129 66.287 1.00 79.51 76 TYR H C 1
ATOM 6959 O O . TYR H 1 76 ? 64.941 10.714 67.339 1.00 78.83 76 TYR H O 1
ATOM 6968 N N . LYS H 1 77 ? 64.994 8.825 66.128 1.00 82.50 77 LYS H N 1
ATOM 6969 C CA . LYS H 1 77 ? 64.417 8.027 67.204 1.00 85.16 77 LYS H CA 1
ATOM 6970 C C . LYS H 1 77 ? 65.412 7.805 68.339 1.00 83.02 77 LYS H C 1
ATOM 6971 O O . LYS H 1 77 ? 66.490 7.248 68.133 1.00 82.56 77 LYS H O 1
ATOM 6977 N N . GLY H 1 78 ? 65.042 8.253 69.536 1.00 81.57 78 GLY H N 1
ATOM 6978 C CA . GLY H 1 78 ? 65.870 8.075 70.717 1.00 80.29 78 GLY H CA 1
ATOM 6979 C C . GLY H 1 78 ? 66.966 9.115 70.855 1.00 78.43 78 GLY H C 1
ATOM 6980 O O . GLY H 1 78 ? 67.534 9.293 71.934 1.00 75.35 78 GLY H O 1
ATOM 6981 N N . THR H 1 79 ? 67.258 9.807 69.759 1.00 79.21 79 THR H N 1
ATOM 6982 C CA . THR H 1 79 ? 68.326 10.799 69.732 1.00 76.03 79 THR H CA 1
ATOM 6983 C C . THR H 1 79 ? 67.964 12.026 70.570 1.00 72.91 79 THR H C 1
ATOM 6984 O O . THR H 1 79 ? 66.807 12.212 70.946 1.00 73.62 79 THR H O 1
ATOM 6988 N N . SER H 1 80 ? 68.960 12.856 70.865 1.00 71.86 80 SER H N 1
ATOM 6989 C CA . SER H 1 80 ? 68.738 14.056 71.665 1.00 70.96 80 SER H CA 1
ATOM 6990 C C . SER H 1 80 ? 69.532 15.240 71.117 1.00 68.02 80 SER H C 1
ATOM 6991 O O . SER H 1 80 ? 70.489 15.059 70.366 1.00 70.34 80 SER H O 1
ATOM 6994 N N . VAL H 1 81 ? 69.133 16.451 71.496 1.00 64.07 81 VAL H N 1
ATOM 6995 C CA . VAL H 1 81 ? 69.775 17.655 70.977 1.00 64.44 81 VAL H CA 1
ATOM 6996 C C . VAL H 1 81 ? 70.251 18.586 72.096 1.00 68.87 81 VAL H C 1
ATOM 6997 O O . VAL H 1 81 ? 69.603 18.716 73.138 1.00 72.10 81 VAL H O 1
ATOM 7001 N N . PHE H 1 82 ? 71.402 19.214 71.877 1.00 69.08 82 PHE H N 1
ATOM 7002 C CA . PHE H 1 82 ? 71.941 20.198 72.807 1.00 65.81 82 PHE H CA 1
ATOM 7003 C C . PHE H 1 82 ? 72.333 21.460 72.044 1.00 67.24 82 PHE H C 1
ATOM 7004 O O . PHE H 1 82 ? 72.733 21.390 70.881 1.00 70.09 82 PHE H O 1
ATOM 7006 N N . GLY H 1 83 ? 72.216 22.613 72.694 1.00 66.98 83 GLY H N 1
ATOM 7007 C CA . GLY H 1 83 ? 72.528 23.876 72.048 1.00 67.31 83 GLY H CA 1
ATOM 7008 C C . GLY H 1 83 ? 72.867 24.997 73.011 1.00 66.85 83 GLY H C 1
ATOM 7009 O O . GLY H 1 83 ? 72.359 25.046 74.130 1.00 69.34 83 GLY H O 1
ATOM 7010 N N . VAL H 1 84 ? 73.740 25.901 72.576 1.00 61.64 84 VAL H N 1
ATOM 7011 C CA . VAL H 1 84 ? 74.119 27.052 73.388 1.00 56.91 84 VAL H CA 1
ATOM 7012 C C . VAL H 1 84 ? 74.019 28.338 72.575 1.00 57.52 84 VAL H C 1
ATOM 7013 O O . VAL H 1 84 ? 74.602 28.439 71.496 1.00 58.42 84 VAL H O 1
ATOM 7017 N N . PRO H 1 85 ? 73.274 29.327 73.090 1.00 54.84 85 PRO H N 1
ATOM 7018 C CA . PRO H 1 85 ? 73.161 30.625 72.418 1.00 55.97 85 PRO H CA 1
ATOM 7019 C C . PRO H 1 85 ? 74.489 31.370 72.418 1.00 57.49 85 PRO H C 1
ATOM 7020 O O . PRO H 1 85 ? 74.949 31.807 73.473 1.00 62.56 85 PRO H O 1
ATOM 7024 N N . ILE H 1 86 ? 75.100 31.507 71.247 1.00 57.74 86 ILE H N 1
ATOM 7025 C CA . ILE H 1 86 ? 76.345 32.252 71.121 1.00 60.06 86 ILE H CA 1
ATOM 7026 C C . ILE H 1 86 ? 76.051 33.708 70.779 1.00 65.66 86 ILE H C 1
ATOM 7027 O O . ILE H 1 86 ? 76.958 34.538 70.718 1.00 68.24 86 ILE H O 1
ATOM 7032 N N . ASP H 1 87 ? 74.775 34.008 70.553 1.00 64.68 87 ASP H N 1
ATOM 7033 C CA . ASP H 1 87 ? 74.346 35.371 70.265 1.00 65.40 87 ASP H CA 1
ATOM 7034 C C . ASP H 1 87 ? 72.885 35.586 70.650 1.00 61.50 87 ASP H C 1
ATOM 7035 O O . ASP H 1 87 ? 71.989 34.910 70.144 1.00 60.25 87 ASP H O 1
ATOM 7040 N N . VAL H 1 88 ? 72.658 36.537 71.551 1.00 61.68 88 VAL H N 1
ATOM 7041 C CA . VAL H 1 88 ? 71.311 36.936 71.936 1.00 61.21 88 VAL H CA 1
ATOM 7042 C C . VAL H 1 88 ? 71.137 38.425 71.664 1.00 62.23 88 VAL H C 1
ATOM 7043 O O . VAL H 1 88 ? 71.953 39.240 72.096 1.00 62.14 88 VAL H O 1
ATOM 7047 N N . ARG H 1 89 ? 70.075 38.779 70.948 1.00 61.83 89 ARG H N 1
ATOM 7048 C CA . ARG H 1 89 ? 69.898 40.155 70.501 1.00 64.23 89 ARG H CA 1
ATOM 7049 C C . ARG H 1 89 ? 68.436 40.525 70.274 1.00 67.92 89 ARG H C 1
ATOM 7050 O O . ARG H 1 89 ? 67.723 39.856 69.527 1.00 70.38 89 ARG H O 1
ATOM 7058 N N . PHE H 1 90 ? 68.000 41.598 70.928 1.00 70.89 90 PHE H N 1
ATOM 7059 C CA . PHE H 1 90 ? 66.653 42.122 70.740 1.00 75.73 90 PHE H CA 1
ATOM 7060 C C . PHE H 1 90 ? 66.651 43.215 69.678 1.00 81.68 90 PHE H C 1
ATOM 7061 O O . PHE H 1 90 ? 67.281 44.258 69.848 1.00 83.70 90 PHE H O 1
ATOM 7069 N N . THR H 1 91 ? 65.941 42.966 68.583 1.00 80.05 91 THR H N 1
ATOM 7070 C CA . THR H 1 91 ? 65.852 43.926 67.491 1.00 82.28 91 THR H CA 1
ATOM 7071 C C . THR H 1 91 ? 64.606 44.786 67.649 1.00 89.13 91 THR H C 1
ATOM 7072 O O . THR H 1 91 ? 64.329 45.661 66.828 1.00 93.79 91 THR H O 1
ATOM 7076 N N . GLY H 1 92 ? 63.859 44.525 68.716 1.00 90.68 92 GLY H N 1
ATOM 7077 C CA . GLY H 1 92 ? 62.634 45.246 69.003 1.00 94.14 92 GLY H CA 1
ATOM 7078 C C . GLY H 1 92 ? 62.013 44.720 70.281 1.00 96.14 92 GLY H C 1
ATOM 7079 O O . GLY H 1 92 ? 62.398 43.653 70.760 1.00 93.92 92 GLY H O 1
ATOM 7080 N N . PRO H 1 93 ? 61.052 45.468 70.845 1.00 99.43 93 PRO H N 1
ATOM 7081 C CA . PRO H 1 93 ? 60.392 45.084 72.098 1.00 100.08 93 PRO H CA 1
ATOM 7082 C C . PRO H 1 93 ? 59.753 43.697 72.041 1.00 97.98 93 PRO H C 1
ATOM 7083 O O . PRO H 1 93 ? 59.772 42.979 73.040 1.00 97.19 93 PRO H O 1
ATOM 7087 N N . ASP H 1 94 ? 59.203 43.325 70.889 1.00 96.53 94 ASP H N 1
ATOM 7088 C CA . ASP H 1 94 ? 58.512 42.045 70.762 1.00 96.99 94 ASP H CA 1
ATOM 7089 C C . ASP H 1 94 ? 59.157 41.102 69.749 1.00 95.04 94 ASP H C 1
ATOM 7090 O O . ASP H 1 94 ? 58.501 40.199 69.230 1.00 96.62 94 ASP H O 1
ATOM 7095 N N . THR H 1 95 ? 60.440 41.307 69.473 1.00 89.59 95 THR H N 1
ATOM 7096 C CA . THR H 1 95 ? 61.161 40.425 68.560 1.00 83.61 95 THR H CA 1
ATOM 7097 C C . THR H 1 95 ? 62.637 40.278 68.930 1.00 79.08 95 THR H C 1
ATOM 7098 O O . THR H 1 95 ? 63.358 41.265 69.081 1.00 75.98 95 THR H O 1
ATOM 7102 N N . ALA H 1 96 ? 63.074 39.033 69.083 1.00 76.57 96 ALA H N 1
ATOM 7103 C CA . ALA H 1 96 ? 64.460 38.738 69.420 1.00 72.27 96 ALA H CA 1
ATOM 7104 C C . ALA H 1 96 ? 65.028 37.679 68.484 1.00 73.13 96 ALA H C 1
ATOM 7105 O O . ALA H 1 96 ? 64.337 36.730 68.110 1.00 75.74 96 ALA H O 1
ATOM 7107 N N . ILE H 1 97 ? 66.290 37.850 68.105 1.00 68.16 97 ILE H N 1
ATOM 7108 C CA . ILE H 1 97 ? 66.962 36.897 67.233 1.00 59.82 97 ILE H CA 1
ATOM 7109 C C . ILE H 1 97 ? 68.048 36.146 67.997 1.00 58.83 97 ILE H C 1
ATOM 7110 O O . ILE H 1 97 ? 68.907 36.758 68.632 1.00 57.72 97 ILE H O 1
ATOM 7115 N N . LEU H 1 98 ? 67.997 34.818 67.940 1.00 57.02 98 LEU H N 1
ATOM 7116 C CA . LEU H 1 98 ? 68.985 33.983 68.614 1.00 53.40 98 LEU H CA 1
ATOM 7117 C C . LEU H 1 98 ? 69.859 33.232 67.620 1.00 52.71 98 LEU H C 1
ATOM 7118 O O . LEU H 1 98 ? 69.420 32.899 66.520 1.00 54.59 98 LEU H O 1
ATOM 7123 N N . ILE H 1 99 ? 71.101 32.974 68.012 1.00 52.03 99 ILE H N 1
ATOM 7124 C CA . ILE H 1 99 ? 71.986 32.121 67.229 1.00 52.33 99 ILE H CA 1
ATOM 7125 C C . ILE H 1 99 ? 72.645 31.084 68.125 1.00 59.11 99 ILE H C 1
ATOM 7126 O O . ILE H 1 99 ? 73.527 31.403 68.921 1.00 67.17 99 ILE H O 1
ATOM 7131 N N . THR H 1 100 ? 72.202 29.840 67.995 1.00 57.53 100 THR H N 1
ATOM 7132 C CA . THR H 1 100 ? 72.693 28.766 68.844 1.00 52.49 100 THR H CA 1
ATOM 7133 C C . THR H 1 100 ? 73.707 27.893 68.114 1.00 52.43 100 THR H C 1
ATOM 7134 O O . THR H 1 100 ? 73.753 27.868 66.884 1.00 47.56 100 THR H O 1
ATOM 7138 N N . GLN H 1 101 ? 74.525 27.188 68.886 1.00 52.56 101 GLN H N 1
ATOM 7139 C CA . GLN H 1 101 ? 75.487 26.248 68.330 1.00 47.96 101 GLN H CA 1
ATOM 7140 C C . GLN H 1 101 ? 75.444 24.945 69.113 1.00 47.47 101 GLN H C 1
ATOM 7141 O O . GLN H 1 101 ? 75.380 24.947 70.342 1.00 52.83 101 GLN H O 1
ATOM 7147 N N . GLY H 1 102 ? 75.470 23.832 68.390 1.00 41.44 102 GLY H N 1
ATOM 7148 C CA . GLY H 1 102 ? 75.386 22.519 68.997 1.00 44.15 102 GLY H CA 1
ATOM 7149 C C . GLY H 1 102 ? 75.050 21.491 67.939 1.00 46.63 102 GLY H C 1
ATOM 7150 O O . GLY H 1 102 ? 75.636 21.495 66.859 1.00 48.86 102 GLY H O 1
ATOM 7151 N N . GLY H 1 103 ? 74.100 20.613 68.239 1.00 46.19 103 GLY H N 1
ATOM 7152 C CA . GLY H 1 103 ? 73.676 19.625 67.268 1.00 48.73 103 GLY H CA 1
ATOM 7153 C C . GLY H 1 103 ? 72.981 18.420 67.865 1.00 51.36 103 GLY H C 1
ATOM 7154 O O . GLY H 1 103 ? 72.625 18.410 69.043 1.00 52.73 103 GLY H O 1
ATOM 7155 N N . VAL H 1 104 ? 72.798 17.397 67.037 1.00 65.36 104 VAL H N 1
ATOM 7156 C CA . VAL H 1 104 ? 72.080 16.195 67.432 1.00 71.47 104 VAL H CA 1
ATOM 7157 C C . VAL H 1 104 ? 73.045 15.104 67.896 1.00 75.23 104 VAL H C 1
ATOM 7158 O O . VAL H 1 104 ? 74.096 14.897 67.289 1.00 77.23 104 VAL H O 1
ATOM 7170 N N . ALA H 1 106 ? 73.449 11.047 68.633 1.00 71.50 106 ALA H N 1
ATOM 7171 C CA . ALA H 1 106 ? 72.893 9.712 68.432 1.00 77.48 106 ALA H CA 1
ATOM 7172 C C . ALA H 1 106 ? 72.714 9.015 69.779 1.00 83.00 106 ALA H C 1
ATOM 7173 O O . ALA H 1 106 ? 73.455 9.293 70.720 1.00 80.84 106 ALA H O 1
ATOM 7175 N N . PRO H 1 107 ? 71.716 8.120 69.880 1.00 93.35 107 PRO H N 1
ATOM 7176 C CA . PRO H 1 107 ? 71.480 7.374 71.122 1.00 99.85 107 PRO H CA 1
ATOM 7177 C C . PRO H 1 107 ? 72.732 6.647 71.603 1.00 99.27 107 PRO H C 1
ATOM 7178 O O . PRO H 1 107 ? 73.248 5.774 70.906 1.00 98.33 107 PRO H O 1
ATOM 7182 N N . GLY H 1 108 ? 73.215 7.020 72.784 1.00 98.57 108 GLY H N 1
ATOM 7183 C CA . GLY H 1 108 ? 74.417 6.427 73.339 1.00 95.88 108 GLY H CA 1
ATOM 7184 C C . GLY H 1 108 ? 75.585 7.393 73.339 1.00 84.77 108 GLY H C 1
ATOM 7185 O O . GLY H 1 108 ? 76.461 7.322 74.200 1.00 83.64 108 GLY H O 1
ATOM 7186 N N . GLU H 1 109 ? 75.597 8.299 72.366 1.00 78.79 109 GLU H N 1
ATOM 7187 C CA . GLU H 1 109 ? 76.654 9.299 72.264 1.00 73.17 109 GLU H CA 1
ATOM 7188 C C . GLU H 1 109 ? 76.405 10.459 73.224 1.00 76.14 109 GLU H C 1
ATOM 7189 O O . GLU H 1 109 ? 75.263 10.876 73.426 1.00 77.04 109 GLU H O 1
ATOM 7191 N N . HIS H 1 110 ? 77.480 10.977 73.811 1.00 73.79 110 HIS H N 1
ATOM 7192 C CA . HIS H 1 110 ? 77.372 12.039 74.805 1.00 76.22 110 HIS H CA 1
ATOM 7193 C C . HIS H 1 110 ? 78.075 13.313 74.358 1.00 66.96 110 HIS H C 1
ATOM 7194 O O . HIS H 1 110 ? 78.441 14.155 75.180 1.00 63.13 110 HIS H O 1
ATOM 7201 N N . SER H 1 111 ? 78.263 13.447 73.051 1.00 64.23 111 SER H N 1
ATOM 7202 C CA . SER H 1 111 ? 78.860 14.648 72.488 1.00 62.13 111 SER H CA 1
ATOM 7203 C C . SER H 1 111 ? 78.448 14.799 71.033 1.00 59.43 111 SER H C 1
ATOM 7204 O O . SER H 1 111 ? 78.412 13.824 70.284 1.00 59.85 111 SER H O 1
ATOM 7207 N N . VAL H 1 112 ? 78.133 16.027 70.638 1.00 58.40 112 VAL H N 1
ATOM 7208 C CA . VAL H 1 112 ? 77.803 16.311 69.252 1.00 57.02 112 VAL H CA 1
ATOM 7209 C C . VAL H 1 112 ? 79.052 16.154 68.394 1.00 54.57 112 VAL H C 1
ATOM 7210 O O . VAL H 1 112 ? 80.025 16.890 68.562 1.00 53.21 112 VAL H O 1
ATOM 7214 N N . ALA H 1 113 ? 79.022 15.180 67.489 1.00 54.55 113 ALA H N 1
ATOM 7215 C CA . ALA H 1 113 ? 80.145 14.914 66.599 1.00 52.62 113 ALA H CA 1
ATOM 7216 C C . ALA H 1 113 ? 80.435 16.127 65.720 1.00 53.18 113 ALA H C 1
ATOM 7217 O O . ALA H 1 113 ? 79.518 16.854 65.343 1.00 54.02 113 ALA H O 1
ATOM 7219 N N . PRO H 1 114 ? 81.719 16.352 65.401 1.00 51.75 114 PRO H N 1
ATOM 7220 C CA . PRO H 1 114 ? 82.172 17.478 64.576 1.00 52.78 114 PRO H CA 1
ATOM 7221 C C . PRO H 1 114 ? 81.409 17.627 63.260 1.00 60.73 114 PRO H C 1
ATOM 7222 O O . PRO H 1 114 ? 81.254 18.747 62.775 1.00 62.77 114 PRO H O 1
ATOM 7226 N N . ASP H 1 115 ? 80.940 16.517 62.699 1.00 66.03 115 ASP H N 1
ATOM 7227 C CA . ASP H 1 115 ? 80.236 16.543 61.421 1.00 69.32 115 ASP H CA 1
ATOM 7228 C C . ASP H 1 115 ? 78.733 16.756 61.591 1.00 68.84 115 ASP H C 1
ATOM 7229 O O . ASP H 1 115 ? 78.045 17.152 60.650 1.00 71.14 115 ASP H O 1
ATOM 7234 N N . LYS H 1 116 ? 78.231 16.490 62.793 1.00 68.33 116 LYS H N 1
ATOM 7235 C CA . LYS H 1 116 ? 76.814 16.675 63.092 1.00 66.82 116 LYS H CA 1
ATOM 7236 C C . LYS H 1 116 ? 76.545 18.043 63.712 1.00 62.74 116 LYS H C 1
ATOM 7237 O O . LYS H 1 116 ? 75.393 18.410 63.945 1.00 62.12 116 LYS H O 1
ATOM 7243 N N . GLU H 1 117 ? 77.610 18.795 63.976 1.00 63.77 117 GLU H N 1
ATOM 7244 C CA . GLU H 1 117 ? 77.487 20.109 64.602 1.00 61.05 117 GLU H CA 1
ATOM 7245 C C . GLU H 1 117 ? 76.867 21.131 63.653 1.00 61.23 117 GLU H C 1
ATOM 7246 O O . GLU H 1 117 ? 77.209 21.181 62.472 1.00 65.69 117 GLU H O 1
ATOM 7252 N N . ILE H 1 118 ? 75.951 21.942 64.177 1.00 56.22 118 ILE H N 1
ATOM 7253 C CA . ILE H 1 118 ? 75.268 22.954 63.376 1.00 50.88 118 ILE H CA 1
ATOM 7254 C C . ILE H 1 118 ? 75.161 24.289 64.108 1.00 44.12 118 ILE H C 1
ATOM 7255 O O . ILE H 1 118 ? 75.330 24.358 65.325 1.00 48.10 118 ILE H O 1
ATOM 7260 N N . ARG H 1 119 ? 74.887 25.347 63.351 1.00 39.78 119 ARG H N 1
ATOM 7261 C CA . ARG H 1 119 ? 74.515 26.634 63.925 1.00 39.74 119 ARG H CA 1
ATOM 7262 C C . ARG H 1 119 ? 73.114 26.997 63.448 1.00 44.21 119 ARG H C 1
ATOM 7263 O O . ARG H 1 119 ? 72.778 26.785 62.284 1.00 45.83 119 ARG H O 1
ATOM 7271 N N . ALA H 1 120 ? 72.301 27.544 64.345 1.00 43.99 120 ALA H N 1
ATOM 7272 C CA . ALA H 1 120 ? 70.916 27.863 64.017 1.00 43.49 120 ALA H CA 1
ATOM 7273 C C . ALA H 1 120 ? 70.607 29.350 64.173 1.00 44.26 120 ALA H C 1
ATOM 7274 O O . ALA H 1 120 ? 71.284 30.058 64.915 1.00 50.42 120 ALA H O 1
ATOM 7276 N N . THR H 1 121 ? 69.585 29.815 63.461 1.00 38.87 121 THR H N 1
ATOM 7277 C CA . THR H 1 121 ? 69.080 31.174 63.626 1.00 39.35 121 THR H CA 1
ATOM 7278 C C . THR H 1 121 ? 67.634 31.131 64.096 1.00 45.55 121 THR H C 1
ATOM 7279 O O . THR H 1 121 ? 66.757 30.639 63.386 1.00 49.12 121 THR H O 1
ATOM 7283 N N . TRP H 1 122 ? 67.391 31.647 65.295 1.00 52.27 122 TRP H N 1
ATOM 7284 C CA . TRP H 1 122 ? 66.051 31.652 65.867 1.00 50.73 122 TRP H CA 1
ATOM 7285 C C . TRP H 1 122 ? 65.433 33.037 65.767 1.00 56.54 122 TRP H C 1
ATOM 7286 O O . TRP H 1 122 ? 66.022 34.017 66.220 1.00 58.70 122 TRP H O 1
ATOM 7297 N N . VAL H 1 123 ? 64.247 33.120 65.176 1.00 57.31 123 VAL H N 1
ATOM 7298 C CA . VAL H 1 123 ? 63.499 34.369 65.182 1.00 57.36 123 VAL H CA 1
ATOM 7299 C C . VAL H 1 123 ? 62.292 34.238 66.100 1.00 60.14 123 VAL H C 1
ATOM 7300 O O . VAL H 1 123 ? 61.335 33.528 65.788 1.00 60.78 123 VAL H O 1
ATOM 7304 N N . LEU H 1 124 ? 62.347 34.924 67.235 1.00 61.80 124 LEU H N 1
ATOM 7305 C CA . LEU H 1 124 ? 61.296 34.831 68.237 1.00 62.09 124 LEU H CA 1
ATOM 7306 C C . LEU H 1 124 ? 60.392 36.058 68.206 1.00 62.98 124 LEU H C 1
ATOM 7307 O O . LEU H 1 124 ? 60.848 37.170 67.942 1.00 59.50 124 LEU H O 1
ATOM 7312 N N . GLY H 1 125 ? 59.109 35.847 68.479 1.00 70.54 125 GLY H N 1
ATOM 7313 C CA . GLY H 1 125 ? 58.144 36.930 68.493 1.00 78.49 125 GLY H CA 1
ATOM 7314 C C . GLY H 1 125 ? 57.236 36.874 69.704 1.00 81.05 125 GLY H C 1
ATOM 7315 O O . GLY H 1 125 ? 56.684 35.822 70.029 1.00 77.39 125 GLY H O 1
ATOM 7316 N N . LYS H 1 126 ? 57.079 38.010 70.376 1.00 86.68 126 LYS H N 1
ATOM 7317 C CA . LYS H 1 126 ? 56.250 38.076 71.573 1.00 92.96 126 LYS H CA 1
ATOM 7318 C C . LYS H 1 126 ? 54.777 38.259 71.221 1.00 101.60 126 LYS H C 1
ATOM 7319 O O . LYS H 1 126 ? 54.370 39.305 70.714 1.00 103.61 126 LYS H O 1
ATOM 7325 N N . ARG H 1 127 ? 53.985 37.226 71.489 1.00 103.75 127 ARG H N 1
ATOM 7326 C CA . ARG H 1 127 ? 52.555 37.253 71.212 1.00 105.05 127 ARG H CA 1
ATOM 7327 C C . ARG H 1 127 ? 51.775 37.016 72.500 1.00 105.54 127 ARG H C 1
ATOM 7328 O O . ARG H 1 127 ? 51.694 35.887 72.986 1.00 100.44 127 ARG H O 1
ATOM 7336 N N . ASP H 1 128 ? 51.213 38.091 73.047 1.00 114.20 128 ASP H N 1
ATOM 7337 C CA . ASP H 1 128 ? 50.444 38.043 74.292 1.00 122.96 128 ASP H CA 1
ATOM 7338 C C . ASP H 1 128 ? 51.257 37.525 75.480 1.00 120.28 128 ASP H C 1
ATOM 7339 O O . ASP H 1 128 ? 50.801 36.656 76.225 1.00 121.06 128 ASP H O 1
ATOM 7341 N N . GLY H 1 129 ? 52.461 38.063 75.650 1.00 115.38 129 GLY H N 1
ATOM 7342 C CA . GLY H 1 129 ? 53.292 37.728 76.792 1.00 113.60 129 GLY H CA 1
ATOM 7343 C C . GLY H 1 129 ? 54.259 36.583 76.554 1.00 107.82 129 GLY H C 1
ATOM 7344 O O . GLY H 1 129 ? 55.393 36.610 77.032 1.00 104.81 129 GLY H O 1
ATOM 7345 N N . ALA H 1 130 ? 53.810 35.573 75.816 1.00 105.86 130 ALA H N 1
ATOM 7346 C CA . ALA H 1 130 ? 54.624 34.390 75.557 1.00 98.37 130 ALA H CA 1
ATOM 7347 C C . ALA H 1 130 ? 55.582 34.601 74.388 1.00 94.21 130 ALA H C 1
ATOM 7348 O O . ALA H 1 130 ? 55.499 35.604 73.678 1.00 95.15 130 ALA H O 1
ATOM 7350 N N . TRP H 1 131 ? 56.493 33.651 74.195 1.00 88.57 131 TRP H N 1
ATOM 7351 C CA . TRP H 1 131 ? 57.437 33.707 73.082 1.00 83.03 131 TRP H CA 1
ATOM 7352 C C . TRP H 1 131 ? 57.284 32.510 72.148 1.00 84.02 131 TRP H C 1
ATOM 7353 O O . TRP H 1 131 ? 57.157 31.369 72.595 1.00 86.61 131 TRP H O 1
ATOM 7364 N N . LEU H 1 132 ? 57.300 32.783 70.847 1.00 80.56 132 LEU H N 1
ATOM 7365 C CA . LEU H 1 132 ? 57.147 31.744 69.837 1.00 75.30 132 LEU H CA 1
ATOM 7366 C C . LEU H 1 132 ? 58.173 31.924 68.725 1.00 69.41 132 LEU H C 1
ATOM 7367 O O . LEU H 1 132 ? 58.631 33.036 68.468 1.00 66.08 132 LEU H O 1
ATOM 7372 N N . VAL H 1 133 ? 58.529 30.825 68.067 1.00 68.26 133 VAL H N 1
ATOM 7373 C CA . VAL H 1 133 ? 59.475 30.877 66.960 1.00 66.73 133 VAL H CA 1
ATOM 7374 C C . VAL H 1 133 ? 58.784 31.290 65.666 1.00 73.77 133 VAL H C 1
ATOM 7375 O O . VAL H 1 133 ? 57.930 30.570 65.148 1.00 75.81 133 VAL H O 1
ATOM 7379 N N . GLU H 1 134 ? 59.154 32.458 65.152 1.00 74.03 134 GLU H N 1
ATOM 7380 C CA . GLU H 1 134 ? 58.637 32.923 63.875 1.00 72.43 134 GLU H CA 1
ATOM 7381 C C . GLU H 1 134 ? 59.362 32.208 62.744 1.00 71.51 134 GLU H C 1
ATOM 7382 O O . GLU H 1 134 ? 58.762 31.862 61.727 1.00 78.13 134 GLU H O 1
ATOM 7388 N N . ALA H 1 135 ? 60.659 31.984 62.933 1.00 67.73 135 ALA H N 1
ATOM 7389 C CA . ALA H 1 135 ? 61.478 31.328 61.922 1.00 60.89 135 ALA H CA 1
ATOM 7390 C C . ALA H 1 135 ? 62.679 30.616 62.533 1.00 60.62 135 ALA H C 1
ATOM 7391 O O . ALA H 1 135 ? 63.457 31.214 63.277 1.00 57.66 135 ALA H O 1
ATOM 7393 N N . TYR H 1 136 ? 62.818 29.334 62.215 1.00 62.50 136 TYR H N 1
ATOM 7394 C CA . TYR H 1 136 ? 64.012 28.581 62.573 1.00 58.00 136 TYR H CA 1
ATOM 7395 C C . TYR H 1 136 ? 64.768 28.217 61.301 1.00 56.79 136 TYR H C 1
ATOM 7396 O O . TYR H 1 136 ? 64.159 27.957 60.264 1.00 64.23 136 TYR H O 1
ATOM 7405 N N . HIS H 1 137 ? 66.093 28.197 61.387 1.00 50.01 137 HIS H N 1
ATOM 7406 C CA . HIS H 1 137 ? 66.931 27.897 60.233 1.00 49.35 137 HIS H CA 1
ATOM 7407 C C . HIS H 1 137 ? 68.335 27.529 60.693 1.00 50.45 137 HIS H C 1
ATOM 7408 O O . HIS H 1 137 ? 69.037 28.359 61.270 1.00 49.43 137 HIS H O 1
ATOM 7415 N N . ASN H 1 138 ? 68.745 26.288 60.448 1.00 49.66 138 ASN H N 1
ATOM 7416 C CA . ASN H 1 138 ? 70.107 25.881 60.788 1.00 50.44 138 ASN H CA 1
ATOM 7417 C C . ASN H 1 138 ? 70.939 25.406 59.598 1.00 44.19 138 ASN H C 1
ATOM 7418 O O . ASN H 1 138 ? 70.406 25.108 58.528 1.00 42.49 138 ASN H O 1
ATOM 7423 N N . SER H 1 139 ? 72.250 25.343 59.802 1.00 43.73 139 SER H N 1
ATOM 7424 C CA . SER H 1 139 ? 73.177 24.911 58.765 1.00 44.35 139 SER H CA 1
ATOM 7425 C C . SER H 1 139 ? 74.419 24.297 59.404 1.00 46.06 139 SER H C 1
ATOM 7426 O O . SER H 1 139 ? 74.837 24.722 60.481 1.00 45.56 139 SER H O 1
ATOM 7429 N N . PRO H 1 140 ? 75.012 23.291 58.739 1.00 47.36 140 PRO H N 1
ATOM 7430 C CA . PRO H 1 140 ? 76.189 22.586 59.261 1.00 40.25 140 PRO H CA 1
ATOM 7431 C C . PRO H 1 140 ? 77.413 23.488 59.386 1.00 39.11 140 PRO H C 1
ATOM 7432 O O . PRO H 1 140 ? 77.573 24.428 58.608 1.00 41.82 140 PRO H O 1
ATOM 7436 N N . VAL H 1 141 ? 78.265 23.194 60.363 1.00 41.45 141 VAL H N 1
ATOM 7437 C CA . VAL H 1 141 ? 79.485 23.960 60.594 1.00 47.51 141 VAL H CA 1
ATOM 7438 C C . VAL H 1 141 ? 80.625 23.381 59.758 1.00 55.18 141 VAL H C 1
ATOM 7439 O O . VAL H 1 141 ? 81.615 24.054 59.474 1.00 57.66 141 VAL H O 1
ATOM 7443 N N . ARG H 1 142 ? 80.476 22.123 59.361 1.00 62.62 142 ARG H N 1
ATOM 7444 C CA . ARG H 1 142 ? 81.425 21.501 58.449 1.00 76.18 142 ARG H CA 1
ATOM 7445 C C . ARG H 1 142 ? 80.755 21.326 57.088 1.00 83.10 142 ARG H C 1
ATOM 7446 O O . ARG H 1 142 ? 79.582 21.666 56.927 1.00 83.77 142 ARG H O 1
ATOM 7454 N N . LEU H 1 143 ? 81.507 20.817 56.114 1.00 89.85 143 LEU H N 1
ATOM 7455 C CA . LEU H 1 143 ? 80.994 20.540 54.773 1.00 92.46 143 LEU H CA 1
ATOM 7456 C C . LEU H 1 143 ? 80.528 21.803 54.051 1.00 89.40 143 LEU H C 1
ATOM 7457 O O . LEU H 1 143 ? 80.752 22.919 54.521 1.00 87.11 143 LEU H O 1
ATOM 7462 N N . VAL I 1 18 ? 67.018 69.123 11.655 1.00 97.61 18 VAL I N 1
ATOM 7463 C CA . VAL I 1 18 ? 68.179 68.264 11.455 1.00 94.32 18 VAL I CA 1
ATOM 7464 C C . VAL I 1 18 ? 68.006 66.958 12.228 1.00 93.04 18 VAL I C 1
ATOM 7465 O O . VAL I 1 18 ? 68.847 66.062 12.158 1.00 89.46 18 VAL I O 1
ATOM 7469 N N . THR I 1 19 ? 66.903 66.861 12.962 1.00 96.37 19 THR I N 1
ATOM 7470 C CA . THR I 1 19 ? 66.588 65.663 13.733 1.00 92.74 19 THR I CA 1
ATOM 7471 C C . THR I 1 19 ? 65.288 65.047 13.225 1.00 91.01 19 THR I C 1
ATOM 7472 O O . THR I 1 19 ? 65.136 63.826 13.189 1.00 88.11 19 THR I O 1
ATOM 7476 N N . ALA I 1 20 ? 64.355 65.905 12.825 1.00 93.80 20 ALA I N 1
ATOM 7477 C CA . ALA I 1 20 ? 63.112 65.453 12.218 1.00 92.13 20 ALA I CA 1
ATOM 7478 C C . ALA I 1 20 ? 63.390 64.966 10.803 1.00 88.35 20 ALA I C 1
ATOM 7479 O O . ALA I 1 20 ? 62.633 64.172 10.244 1.00 88.19 20 ALA I O 1
ATOM 7481 N N . VAL I 1 21 ? 64.489 65.448 10.232 1.00 86.25 21 VAL I N 1
ATOM 7482 C CA . VAL I 1 21 ? 64.894 65.066 8.886 1.00 80.18 21 VAL I CA 1
ATOM 7483 C C . VAL I 1 21 ? 65.603 63.712 8.899 1.00 75.03 21 VAL I C 1
ATOM 7484 O O . VAL I 1 21 ? 65.597 62.989 7.904 1.00 74.88 21 VAL I O 1
ATOM 7488 N N . ALA I 1 22 ? 66.198 63.368 10.038 1.00 75.48 22 ALA I N 1
ATOM 7489 C CA . ALA I 1 22 ? 66.943 62.122 10.171 1.00 73.44 22 ALA I CA 1
ATOM 7490 C C . ALA I 1 22 ? 66.136 61.092 10.949 1.00 76.00 22 ALA I C 1
ATOM 7491 O O . ALA I 1 22 ? 66.609 59.988 11.218 1.00 76.51 22 ALA I O 1
ATOM 7493 N N . ASP I 1 23 ? 64.914 61.465 11.311 1.00 78.99 23 ASP I N 1
ATOM 7494 C CA . ASP I 1 23 ? 64.013 60.557 12.003 1.00 82.24 23 ASP I CA 1
ATOM 7495 C C . ASP I 1 23 ? 63.325 59.664 10.979 1.00 75.85 23 ASP I C 1
ATOM 7496 O O . ASP I 1 23 ? 62.890 58.557 11.295 1.00 75.48 23 ASP I O 1
ATOM 7501 N N . VAL I 1 24 ? 63.236 60.159 9.748 1.00 73.21 24 VAL I N 1
ATOM 7502 C CA . VAL I 1 24 ? 62.599 59.427 8.654 1.00 72.59 24 VAL I CA 1
ATOM 7503 C C . VAL I 1 24 ? 63.244 58.064 8.350 1.00 73.29 24 VAL I C 1
ATOM 7504 O O . VAL I 1 24 ? 62.534 57.061 8.264 1.00 76.71 24 VAL I O 1
ATOM 7508 N N . PRO I 1 25 ? 64.581 58.013 8.189 1.00 71.89 25 PRO I N 1
ATOM 7509 C CA . PRO I 1 25 ? 65.160 56.679 7.998 1.00 71.40 25 PRO I CA 1
ATOM 7510 C C . PRO I 1 25 ? 64.992 55.819 9.245 1.00 73.13 25 PRO I C 1
ATOM 7511 O O . PRO I 1 25 ? 64.757 54.617 9.136 1.00 73.70 25 PRO I O 1
ATOM 7515 N N . ARG I 1 26 ? 65.110 56.438 10.415 1.00 73.50 26 ARG I N 1
ATOM 7516 C CA . ARG I 1 26 ? 64.933 55.733 11.679 1.00 76.30 26 ARG I CA 1
ATOM 7517 C C . ARG I 1 26 ? 63.517 55.181 11.794 1.00 77.79 26 ARG I C 1
ATOM 7518 O O . ARG I 1 26 ? 63.311 54.073 12.287 1.00 80.44 26 ARG I O 1
ATOM 7520 N N . ARG I 1 27 ? 62.544 55.958 11.329 1.00 75.91 27 ARG I N 1
ATOM 7521 C CA . ARG I 1 27 ? 61.154 55.519 11.323 1.00 76.42 27 ARG I CA 1
ATOM 7522 C C . ARG I 1 27 ? 60.946 54.421 10.286 1.00 73.87 27 ARG I C 1
ATOM 7523 O O . ARG I 1 27 ? 60.059 53.579 10.426 1.00 75.66 27 ARG I O 1
ATOM 7541 N N . GLU I 1 30 ? 62.166 51.051 11.742 1.00 76.87 30 GLU I N 1
ATOM 7542 C CA . GLU I 1 30 ? 61.174 50.536 12.678 1.00 82.80 30 GLU I CA 1
ATOM 7543 C C . GLU I 1 30 ? 59.996 49.921 11.932 1.00 85.05 30 GLU I C 1
ATOM 7544 O O . GLU I 1 30 ? 59.406 48.939 12.383 1.00 90.34 30 GLU I O 1
ATOM 7550 N N . ALA I 1 31 ? 59.660 50.504 10.786 1.00 81.04 31 ALA I N 1
ATOM 7551 C CA . ALA I 1 31 ? 58.571 50.001 9.960 1.00 79.75 31 ALA I CA 1
ATOM 7552 C C . ALA I 1 31 ? 58.976 48.707 9.264 1.00 80.46 31 ALA I C 1
ATOM 7553 O O . ALA I 1 31 ? 58.148 47.823 9.043 1.00 78.95 31 ALA I O 1
ATOM 7555 N N . TRP I 1 32 ? 60.256 48.604 8.921 1.00 79.38 32 TRP I N 1
ATOM 7556 C CA . TRP I 1 32 ? 60.777 47.428 8.237 1.00 76.61 32 TRP I CA 1
ATOM 7557 C C . TRP I 1 32 ? 60.840 46.232 9.180 1.00 97.38 32 TRP I C 1
ATOM 7558 O O . TRP I 1 32 ? 60.470 45.118 8.809 1.00 83.61 32 TRP I O 1
ATOM 7569 N N . ALA I 1 33 ? 61.311 46.471 10.401 1.00 97.94 33 ALA I N 1
ATOM 7570 C CA . ALA I 1 33 ? 61.475 45.409 11.389 1.00 98.11 33 ALA I CA 1
ATOM 7571 C C . ALA I 1 33 ? 60.139 44.798 11.799 1.00 101.76 33 ALA I C 1
ATOM 7572 O O . ALA I 1 33 ? 60.082 43.654 12.248 1.00 108.33 33 ALA I O 1
ATOM 7574 N N . SER I 1 34 ? 59.068 45.570 11.646 1.00 98.86 34 SER I N 1
ATOM 7575 C CA . SER I 1 34 ? 57.726 45.085 11.940 1.00 100.71 34 SER I CA 1
ATOM 7576 C C . SER I 1 34 ? 57.088 44.502 10.687 1.00 99.95 34 SER I C 1
ATOM 7577 O O . SER I 1 34 ? 55.953 44.027 10.726 1.00 105.42 34 SER I O 1
ATOM 7580 N N . ASN I 1 35 ? 57.833 44.537 9.584 1.00 96.40 35 ASN I N 1
ATOM 7581 C CA . ASN I 1 35 ? 57.321 44.163 8.265 1.00 96.08 35 ASN I CA 1
ATOM 7582 C C . ASN I 1 35 ? 55.992 44.844 7.955 1.00 93.55 35 ASN I C 1
ATOM 7583 O O . ASN I 1 35 ? 55.087 44.242 7.378 1.00 93.34 35 ASN I O 1
ATOM 7588 N N . ASP I 1 36 ? 55.895 46.110 8.346 1.00 92.66 36 ASP I N 1
ATOM 7589 C CA . ASP I 1 36 ? 54.668 46.880 8.210 1.00 93.55 36 ASP I CA 1
ATOM 7590 C C . ASP I 1 36 ? 54.688 47.683 6.916 1.00 93.16 36 ASP I C 1
ATOM 7591 O O . ASP I 1 36 ? 55.336 48.726 6.833 1.00 92.29 36 ASP I O 1
ATOM 7596 N N . ALA I 1 37 ? 53.973 47.195 5.908 1.00 92.50 37 ALA I N 1
ATOM 7597 C CA . ALA I 1 37 ? 53.951 47.848 4.605 1.00 90.50 37 ALA I CA 1
ATOM 7598 C C . ALA I 1 37 ? 53.192 49.172 4.635 1.00 91.68 37 ALA I C 1
ATOM 7599 O O . ALA I 1 37 ? 53.603 50.143 4.002 1.00 91.40 37 ALA I O 1
ATOM 7601 N N . SER I 1 38 ? 52.085 49.210 5.370 1.00 97.30 38 SER I N 1
ATOM 7602 C CA . SER I 1 38 ? 51.274 50.421 5.447 1.00 104.51 38 SER I CA 1
ATOM 7603 C C . SER I 1 38 ? 51.986 51.528 6.224 1.00 107.44 38 SER I C 1
ATOM 7604 O O . SER I 1 38 ? 51.770 52.712 5.968 1.00 110.22 38 SER I O 1
ATOM 7607 N N . ALA I 1 39 ? 52.838 51.138 7.168 1.00 106.37 39 ALA I N 1
ATOM 7608 C CA . ALA I 1 39 ? 53.608 52.106 7.944 1.00 102.16 39 ALA I CA 1
ATOM 7609 C C . ALA I 1 39 ? 54.872 52.534 7.201 1.00 97.95 39 ALA I C 1
ATOM 7610 O O . ALA I 1 39 ? 55.404 53.620 7.436 1.00 95.03 39 ALA I O 1
ATOM 7612 N N . PHE I 1 40 ? 55.349 51.674 6.307 1.00 97.65 40 PHE I N 1
ATOM 7613 C CA . PHE I 1 40 ? 56.506 51.994 5.481 1.00 70.73 40 PHE I CA 1
ATOM 7614 C C . PHE I 1 40 ? 56.111 52.931 4.348 1.00 75.49 40 PHE I C 1
ATOM 7615 O O . PHE I 1 40 ? 56.849 53.853 4.005 1.00 73.28 40 PHE I O 1
ATOM 7623 N N . ALA I 1 41 ? 54.940 52.682 3.771 1.00 78.85 41 ALA I N 1
ATOM 7624 C CA . ALA I 1 41 ? 54.475 53.428 2.608 1.00 79.21 41 ALA I CA 1
ATOM 7625 C C . ALA I 1 41 ? 54.052 54.850 2.960 1.00 80.55 41 ALA I C 1
ATOM 7626 O O . ALA I 1 41 ? 54.220 55.770 2.159 1.00 71.53 41 ALA I O 1
ATOM 7628 N N . SER I 1 42 ? 53.513 55.030 4.161 1.00 80.34 42 SER I N 1
ATOM 7629 C CA . SER I 1 42 ? 53.019 56.337 4.591 1.00 85.74 42 SER I CA 1
ATOM 7630 C C . SER I 1 42 ? 54.145 57.306 4.957 1.00 81.64 42 SER I C 1
ATOM 7631 O O . SER I 1 42 ? 53.894 58.404 5.455 1.00 82.31 42 SER I O 1
ATOM 7634 N N . LEU I 1 43 ? 55.383 56.893 4.710 1.00 79.16 43 LEU I N 1
ATOM 7635 C CA . LEU I 1 43 ? 56.536 57.763 4.896 1.00 77.31 43 LEU I CA 1
ATOM 7636 C C . LEU I 1 43 ? 56.778 58.561 3.623 1.00 78.73 43 LEU I C 1
ATOM 7637 O O . LEU I 1 43 ? 57.605 59.472 3.592 1.00 80.29 43 LEU I O 1
ATOM 7642 N N . PHE I 1 44 ? 56.049 58.207 2.571 1.00 94.83 44 PHE I N 1
ATOM 7643 C CA . PHE I 1 44 ? 56.204 58.857 1.278 1.00 94.78 44 PHE I CA 1
ATOM 7644 C C . PHE I 1 44 ? 55.142 59.925 1.050 1.00 98.01 44 PHE I C 1
ATOM 7645 O O . PHE I 1 44 ? 54.019 59.819 1.545 1.00 101.60 44 PHE I O 1
ATOM 7653 N N . ALA I 1 45 ? 55.514 60.960 0.304 1.00 97.72 45 ALA I N 1
ATOM 7654 C CA . ALA I 1 45 ? 54.568 61.981 -0.119 1.00 97.43 45 ALA I CA 1
ATOM 7655 C C . ALA I 1 45 ? 53.523 61.325 -1.015 1.00 99.22 45 ALA I C 1
ATOM 7656 O O . ALA I 1 45 ? 53.833 60.364 -1.719 1.00 100.00 45 ALA I O 1
ATOM 7658 N N . PRO I 1 46 ? 52.280 61.839 -0.990 1.00 101.39 46 PRO I N 1
ATOM 7659 C CA . PRO I 1 46 ? 51.152 61.267 -1.741 1.00 105.62 46 PRO I CA 1
ATOM 7660 C C . PRO I 1 46 ? 51.435 60.997 -3.223 1.00 104.95 46 PRO I C 1
ATOM 7661 O O . PRO I 1 46 ? 50.708 60.223 -3.844 1.00 106.70 46 PRO I O 1
ATOM 7665 N N . ASP I 1 47 ? 52.472 61.621 -3.774 1.00 103.53 47 ASP I N 1
ATOM 7666 C CA . ASP I 1 47 ? 52.886 61.350 -5.145 1.00 103.77 47 ASP I CA 1
ATOM 7667 C C . ASP I 1 47 ? 54.382 61.043 -5.209 1.00 101.91 47 ASP I C 1
ATOM 7668 O O . ASP I 1 47 ? 55.041 61.330 -6.208 1.00 100.94 47 ASP I O 1
ATOM 7670 N N . GLY I 1 48 ? 54.910 60.457 -4.137 1.00 99.43 48 GLY I N 1
ATOM 7671 C CA . GLY I 1 48 ? 56.326 60.148 -4.046 1.00 94.31 48 GLY I CA 1
ATOM 7672 C C . GLY I 1 48 ? 56.740 58.957 -4.889 1.00 93.93 48 GLY I C 1
ATOM 7673 O O . GLY I 1 48 ? 55.898 58.159 -5.299 1.00 97.67 48 GLY I O 1
ATOM 7674 N N . THR I 1 49 ? 58.040 58.835 -5.143 1.00 87.86 49 THR I N 1
ATOM 7675 C CA . THR I 1 49 ? 58.565 57.759 -5.979 1.00 87.43 49 THR I CA 1
ATOM 7676 C C . THR I 1 49 ? 59.603 56.904 -5.253 1.00 89.97 49 THR I C 1
ATOM 7677 O O . THR I 1 49 ? 60.194 57.332 -4.260 1.00 92.73 49 THR I O 1
ATOM 7689 N N . VAL I 1 51 ? 62.739 54.009 -6.427 1.00 74.09 51 VAL I N 1
ATOM 7690 C CA . VAL I 1 51 ? 63.453 53.229 -7.434 1.00 72.19 51 VAL I CA 1
ATOM 7691 C C . VAL I 1 51 ? 64.502 52.318 -6.800 1.00 65.78 51 VAL I C 1
ATOM 7692 O O . VAL I 1 51 ? 65.317 52.760 -5.991 1.00 77.86 51 VAL I O 1
ATOM 7696 N N . LEU I 1 52 ? 64.477 51.044 -7.177 1.00 81.68 52 LEU I N 1
ATOM 7697 C CA . LEU I 1 52 ? 65.413 50.058 -6.649 1.00 77.30 52 LEU I CA 1
ATOM 7698 C C . LEU I 1 52 ? 66.094 49.328 -7.806 1.00 77.53 52 LEU I C 1
ATOM 7699 O O . LEU I 1 52 ? 65.592 49.357 -8.930 1.00 81.08 52 LEU I O 1
ATOM 7704 N N . PRO I 1 53 ? 67.247 48.685 -7.544 1.00 76.18 53 PRO I N 1
ATOM 7705 C CA . PRO I 1 53 ? 67.891 47.864 -8.577 1.00 72.03 53 PRO I CA 1
ATOM 7706 C C . PRO I 1 53 ? 66.949 46.780 -9.089 1.00 71.54 53 PRO I C 1
ATOM 7707 O O . PRO I 1 53 ? 66.231 46.167 -8.301 1.00 71.37 53 PRO I O 1
ATOM 7711 N N . GLY I 1 54 ? 66.956 46.554 -10.398 1.00 73.54 54 GLY I N 1
ATOM 7712 C CA . GLY I 1 54 ? 66.023 45.632 -11.017 1.00 76.84 54 GLY I CA 1
ATOM 7713 C C . GLY I 1 54 ? 64.915 46.401 -11.708 1.00 79.79 54 GLY I C 1
ATOM 7714 O O . GLY I 1 54 ? 65.011 47.616 -11.880 1.00 78.14 54 GLY I O 1
ATOM 7715 N N . ASP I 1 55 ? 63.857 45.701 -12.106 1.00 85.21 55 ASP I N 1
ATOM 7716 C CA . ASP I 1 55 ? 62.723 46.358 -12.744 1.00 87.97 55 ASP I CA 1
ATOM 7717 C C . ASP I 1 55 ? 61.787 46.933 -11.686 1.00 88.67 55 ASP I C 1
ATOM 7718 O O . ASP I 1 55 ? 60.599 46.610 -11.652 1.00 92.20 55 ASP I O 1
ATOM 7723 N N . VAL I 1 56 ? 62.326 47.788 -10.823 1.00 83.94 56 VAL I N 1
ATOM 7724 C CA . VAL I 1 56 ? 61.541 48.362 -9.739 1.00 81.81 56 VAL I CA 1
ATOM 7725 C C . VAL I 1 56 ? 61.406 49.876 -9.865 1.00 82.05 56 VAL I C 1
ATOM 7726 O O . VAL I 1 56 ? 62.400 50.600 -9.927 1.00 81.60 56 VAL I O 1
ATOM 7730 N N . PHE I 1 57 ? 60.161 50.339 -9.904 1.00 84.71 57 PHE I N 1
ATOM 7731 C CA . PHE I 1 57 ? 59.855 51.761 -9.959 1.00 76.55 57 PHE I CA 1
ATOM 7732 C C . PHE I 1 57 ? 58.409 51.996 -9.541 1.00 79.86 57 PHE I C 1
ATOM 7733 O O . PHE I 1 57 ? 57.482 51.756 -10.314 1.00 96.15 57 PHE I O 1
ATOM 7741 N N . GLN I 1 58 ? 58.219 52.462 -8.311 1.00 80.19 58 GLN I N 1
ATOM 7742 C CA . GLN I 1 58 ? 56.878 52.637 -7.766 1.00 83.31 58 GLN I CA 1
ATOM 7743 C C . GLN I 1 58 ? 56.598 54.089 -7.392 1.00 88.72 58 GLN I C 1
ATOM 7744 O O . GLN I 1 58 ? 57.447 54.765 -6.811 1.00 81.67 58 GLN I O 1
ATOM 7750 N N . LYS I 1 59 ? 55.401 54.560 -7.728 1.00 86.56 59 LYS I N 1
ATOM 7751 C CA . LYS I 1 59 ? 54.974 55.902 -7.351 1.00 87.40 59 LYS I CA 1
ATOM 7752 C C . LYS I 1 59 ? 53.676 55.853 -6.552 1.00 99.19 59 LYS I C 1
ATOM 7753 O O . LYS I 1 59 ? 52.806 55.023 -6.814 1.00 98.75 59 LYS I O 1
ATOM 7759 N N . GLY I 1 60 ? 53.554 56.745 -5.575 1.00 102.05 60 GLY I N 1
ATOM 7760 C CA . GLY I 1 60 ? 52.350 56.836 -4.773 1.00 108.29 60 GLY I CA 1
ATOM 7761 C C . GLY I 1 60 ? 52.376 55.893 -3.588 1.00 110.50 60 GLY I C 1
ATOM 7762 O O . GLY I 1 60 ? 52.944 54.804 -3.663 1.00 109.29 60 GLY I O 1
ATOM 7763 N N . VAL I 1 61 ? 51.756 56.318 -2.492 1.00 111.93 61 VAL I N 1
ATOM 7764 C CA . VAL I 1 61 ? 51.706 55.521 -1.272 1.00 110.69 61 VAL I CA 1
ATOM 7765 C C . VAL I 1 61 ? 51.039 54.166 -1.517 1.00 112.05 61 VAL I C 1
ATOM 7766 O O . VAL I 1 61 ? 51.489 53.142 -1.001 1.00 109.92 61 VAL I O 1
ATOM 7770 N N . ASP I 1 62 ? 49.979 54.167 -2.322 1.00 115.17 62 ASP I N 1
ATOM 7771 C CA . ASP I 1 62 ? 49.252 52.942 -2.648 1.00 117.72 62 ASP I CA 1
ATOM 7772 C C . ASP I 1 62 ? 50.129 51.927 -3.375 1.00 113.58 62 ASP I C 1
ATOM 7773 O O . ASP I 1 62 ? 50.149 50.747 -3.023 1.00 112.42 62 ASP I O 1
ATOM 7778 N N . GLY I 1 63 ? 50.847 52.393 -4.393 1.00 111.48 63 GLY I N 1
ATOM 7779 C CA . GLY I 1 63 ? 51.713 51.532 -5.178 1.00 108.64 63 GLY I CA 1
ATOM 7780 C C . GLY I 1 63 ? 52.847 50.950 -4.358 1.00 106.15 63 GLY I C 1
ATOM 7781 O O . GLY I 1 63 ? 53.261 49.812 -4.573 1.00 106.30 63 GLY I O 1
ATOM 7782 N N . ILE I 1 64 ? 53.350 51.737 -3.414 1.00 103.41 64 ILE I N 1
ATOM 7783 C CA . ILE I 1 64 ? 54.421 51.286 -2.536 1.00 99.67 64 ILE I CA 1
ATOM 7784 C C . ILE I 1 64 ? 53.890 50.288 -1.510 1.00 99.48 64 ILE I C 1
ATOM 7785 O O . ILE I 1 64 ? 54.538 49.284 -1.215 1.00 89.90 64 ILE I O 1
ATOM 7790 N N . ARG I 1 65 ? 52.702 50.563 -0.980 1.00 100.87 65 ARG I N 1
ATOM 7791 C CA . ARG I 1 65 ? 52.064 49.665 -0.024 1.00 101.12 65 ARG I CA 1
ATOM 7792 C C . ARG I 1 65 ? 51.745 48.320 -0.668 1.00 100.47 65 ARG I C 1
ATOM 7793 O O . ARG I 1 65 ? 51.880 47.271 -0.037 1.00 96.95 65 ARG I O 1
ATOM 7795 N N . GLU I 1 66 ? 51.328 48.357 -1.929 1.00 100.88 66 GLU I N 1
ATOM 7796 C CA . GLU I 1 66 ? 50.996 47.141 -2.664 1.00 102.11 66 GLU I CA 1
ATOM 7797 C C . GLU I 1 66 ? 52.250 46.363 -3.050 1.00 97.26 66 GLU I C 1
ATOM 7798 O O . GLU I 1 66 ? 52.224 45.136 -3.156 1.00 97.41 66 GLU I O 1
ATOM 7800 N N . PHE I 1 67 ? 53.348 47.082 -3.257 1.00 92.92 67 PHE I N 1
ATOM 7801 C CA . PHE I 1 67 ? 54.603 46.461 -3.661 1.00 93.98 67 PHE I CA 1
ATOM 7802 C C . PHE I 1 67 ? 55.352 45.881 -2.468 1.00 96.16 67 PHE I C 1
ATOM 7803 O O . PHE I 1 67 ? 55.898 44.779 -2.540 1.00 95.70 67 PHE I O 1
ATOM 7819 N N . THR I 1 69 ? 54.110 44.943 0.337 1.00 98.80 69 THR I N 1
ATOM 7820 C CA . THR I 1 69 ? 53.371 43.838 0.936 1.00 99.75 69 THR I CA 1
ATOM 7821 C C . THR I 1 69 ? 53.872 42.522 0.358 1.00 98.61 69 THR I C 1
ATOM 7822 O O . THR I 1 69 ? 54.124 41.566 1.091 1.00 101.63 69 THR I O 1
ATOM 7826 N N . LYS I 1 70 ? 54.017 42.486 -0.963 1.00 95.92 70 LYS I N 1
ATOM 7827 C CA . LYS I 1 70 ? 54.509 41.301 -1.653 1.00 95.66 70 LYS I CA 1
ATOM 7828 C C . LYS I 1 70 ? 55.951 40.996 -1.255 1.00 94.24 70 LYS I C 1
ATOM 7829 O O . LYS I 1 70 ? 56.362 39.836 -1.224 1.00 95.89 70 LYS I O 1
ATOM 7835 N N . CYS I 1 71 ? 56.711 42.043 -0.947 1.00 91.06 71 CYS I N 1
ATOM 7836 C CA . CYS I 1 71 ? 58.099 41.887 -0.522 1.00 86.89 71 CYS I CA 1
ATOM 7837 C C . CYS I 1 71 ? 58.196 41.286 0.877 1.00 89.76 71 CYS I C 1
ATOM 7838 O O . CYS I 1 71 ? 58.920 40.314 1.096 1.00 91.18 71 CYS I O 1
ATOM 7841 N N . TYR I 1 72 ? 57.460 41.869 1.819 1.00 91.07 72 TYR I N 1
ATOM 7842 C CA . TYR I 1 72 ? 57.480 41.421 3.209 1.00 91.74 72 TYR I CA 1
ATOM 7843 C C . TYR I 1 72 ? 56.940 40.006 3.375 1.00 99.11 72 TYR I C 1
ATOM 7844 O O . TYR I 1 72 ? 57.182 39.355 4.391 1.00 102.66 72 TYR I O 1
ATOM 7853 N N . ALA I 1 73 ? 56.203 39.536 2.375 1.00 102.03 73 ALA I N 1
ATOM 7854 C CA . ALA I 1 73 ? 55.681 38.177 2.389 1.00 103.14 73 ALA I CA 1
ATOM 7855 C C . ALA I 1 73 ? 56.643 37.229 1.682 1.00 101.58 73 ALA I C 1
ATOM 7856 O O . ALA I 1 73 ? 56.580 36.013 1.869 1.00 102.32 73 ALA I O 1
ATOM 7858 N N . GLY I 1 74 ? 57.538 37.794 0.876 1.00 96.34 74 GLY I N 1
ATOM 7859 C CA . GLY I 1 74 ? 58.447 37.000 0.069 1.00 90.87 74 GLY I CA 1
ATOM 7860 C C . GLY I 1 74 ? 59.900 37.056 0.502 1.00 88.12 74 GLY I C 1
ATOM 7861 O O . GLY I 1 74 ? 60.264 36.505 1.540 1.00 88.75 74 GLY I O 1
ATOM 7862 N N . PRO I 1 75 ? 60.744 37.724 -0.299 1.00 86.15 75 PRO I N 1
ATOM 7863 C CA . PRO I 1 75 ? 62.195 37.756 -0.082 1.00 85.19 75 PRO I CA 1
ATOM 7864 C C . PRO I 1 75 ? 62.609 38.563 1.148 1.00 87.63 75 PRO I C 1
ATOM 7865 O O . PRO I 1 75 ? 63.661 38.290 1.727 1.00 84.56 75 PRO I O 1
ATOM 7869 N N . TYR I 1 76 ? 61.797 39.539 1.537 1.00 90.69 76 TYR I N 1
ATOM 7870 C CA . TYR I 1 76 ? 62.107 40.371 2.695 1.00 87.03 76 TYR I CA 1
ATOM 7871 C C . TYR I 1 76 ? 61.389 39.881 3.951 1.00 86.14 76 TYR I C 1
ATOM 7872 O O . TYR I 1 76 ? 61.284 40.611 4.937 1.00 83.66 76 TYR I O 1
ATOM 7881 N N . LYS I 1 77 ? 60.898 38.646 3.909 1.00 87.94 77 LYS I N 1
ATOM 7882 C CA . LYS I 1 77 ? 60.151 38.077 5.026 1.00 89.90 77 LYS I CA 1
ATOM 7883 C C . LYS I 1 77 ? 61.005 37.929 6.281 1.00 87.86 77 LYS I C 1
ATOM 7884 O O . LYS I 1 77 ? 61.953 37.144 6.310 1.00 87.04 77 LYS I O 1
ATOM 7886 N N . GLY I 1 78 ? 60.661 38.691 7.315 1.00 88.07 78 GLY I N 1
ATOM 7887 C CA . GLY I 1 78 ? 61.336 38.594 8.596 1.00 79.82 78 GLY I CA 1
ATOM 7888 C C . GLY I 1 78 ? 62.753 39.130 8.581 1.00 81.53 78 GLY I C 1
ATOM 7889 O O . GLY I 1 78 ? 63.600 38.687 9.356 1.00 78.41 78 GLY I O 1
ATOM 7890 N N . THR I 1 79 ? 63.014 40.086 7.696 1.00 81.59 79 THR I N 1
ATOM 7891 C CA . THR I 1 79 ? 64.328 40.712 7.621 1.00 77.02 79 THR I CA 1
ATOM 7892 C C . THR I 1 79 ? 64.335 42.038 8.374 1.00 77.86 79 THR I C 1
ATOM 7893 O O . THR I 1 79 ? 63.315 42.460 8.918 1.00 79.79 79 THR I O 1
ATOM 7897 N N . SER I 1 80 ? 65.493 42.689 8.401 1.00 69.22 80 SER I N 1
ATOM 7898 C CA . SER I 1 80 ? 65.636 43.974 9.073 1.00 69.74 80 SER I CA 1
ATOM 7899 C C . SER I 1 80 ? 66.665 44.833 8.347 1.00 69.28 80 SER I C 1
ATOM 7900 O O . SER I 1 80 ? 67.541 44.311 7.659 1.00 68.89 80 SER I O 1
ATOM 7903 N N . VAL I 1 81 ? 66.557 46.149 8.499 1.00 70.21 81 VAL I N 1
ATOM 7904 C CA . VAL I 1 81 ? 67.421 47.069 7.767 1.00 69.95 81 VAL I CA 1
ATOM 7905 C C . VAL I 1 81 ? 68.058 48.136 8.652 1.00 69.08 81 VAL I C 1
ATOM 7906 O O . VAL I 1 81 ? 67.378 48.812 9.423 1.00 72.16 81 VAL I O 1
ATOM 7910 N N . PHE I 1 82 ? 69.373 48.275 8.530 1.00 66.82 82 PHE I N 1
ATOM 7911 C CA . PHE I 1 82 ? 70.091 49.366 9.167 1.00 64.68 82 PHE I CA 1
ATOM 7912 C C . PHE I 1 82 ? 70.573 50.341 8.096 1.00 61.51 82 PHE I C 1
ATOM 7913 O O . PHE I 1 82 ? 70.660 49.989 6.919 1.00 59.38 82 PHE I O 1
ATOM 7915 N N . GLY I 1 83 ? 70.883 51.567 8.505 1.00 60.89 83 GLY I N 1
ATOM 7916 C CA . GLY I 1 83 ? 71.325 52.589 7.573 1.00 58.78 83 GLY I CA 1
ATOM 7917 C C . GLY I 1 83 ? 71.802 53.845 8.274 1.00 59.19 83 GLY I C 1
ATOM 7918 O O . GLY I 1 83 ? 71.105 54.398 9.125 1.00 54.83 83 GLY I O 1
ATOM 7919 N N . VAL I 1 84 ? 72.997 54.299 7.914 1.00 56.51 84 VAL I N 1
ATOM 7920 C CA . VAL I 1 84 ? 73.591 55.467 8.550 1.00 53.70 84 VAL I CA 1
ATOM 7921 C C . VAL I 1 84 ? 73.643 56.657 7.599 1.00 56.17 84 VAL I C 1
ATOM 7922 O O . VAL I 1 84 ? 74.183 56.552 6.498 1.00 60.03 84 VAL I O 1
ATOM 7926 N N . PRO I 1 85 ? 73.073 57.795 8.024 1.00 54.79 85 PRO I N 1
ATOM 7927 C CA . PRO I 1 85 ? 73.137 59.034 7.244 1.00 56.39 85 PRO I CA 1
ATOM 7928 C C . PRO I 1 85 ? 74.578 59.505 7.104 1.00 56.12 85 PRO I C 1
ATOM 7929 O O . PRO I 1 85 ? 75.127 60.074 8.046 1.00 61.20 85 PRO I O 1
ATOM 7933 N N . ILE I 1 86 ? 75.187 59.264 5.949 1.00 54.09 86 ILE I N 1
ATOM 7934 C CA . ILE I 1 86 ? 76.555 59.710 5.720 1.00 53.69 86 ILE I CA 1
ATOM 7935 C C . ILE I 1 86 ? 76.573 61.112 5.124 1.00 57.39 86 ILE I C 1
ATOM 7936 O O . ILE I 1 86 ? 77.636 61.652 4.817 1.00 57.89 86 ILE I O 1
ATOM 7941 N N . ASP I 1 87 ? 75.385 61.692 4.967 1.00 62.13 87 ASP I N 1
ATOM 7942 C CA . ASP I 1 87 ? 75.246 63.063 4.488 1.00 62.38 87 ASP I CA 1
ATOM 7943 C C . ASP I 1 87 ? 73.834 63.599 4.708 1.00 63.59 87 ASP I C 1
ATOM 7944 O O . ASP I 1 87 ? 72.850 62.955 4.343 1.00 66.76 87 ASP I O 1
ATOM 7949 N N . VAL I 1 88 ? 73.742 64.780 5.313 1.00 63.79 88 VAL I N 1
ATOM 7950 C CA . VAL I 1 88 ? 72.461 65.454 5.497 1.00 65.26 88 VAL I CA 1
ATOM 7951 C C . VAL I 1 88 ? 72.558 66.899 5.022 1.00 65.86 88 VAL I C 1
ATOM 7952 O O . VAL I 1 88 ? 73.356 67.679 5.540 1.00 67.32 88 VAL I O 1
ATOM 7956 N N . ARG I 1 89 ? 71.738 67.252 4.039 1.00 65.42 89 ARG I N 1
ATOM 7957 C CA . ARG I 1 89 ? 71.800 68.576 3.434 1.00 64.57 89 ARG I CA 1
ATOM 7958 C C . ARG I 1 89 ? 70.411 69.173 3.222 1.00 72.95 89 ARG I C 1
ATOM 7959 O O . ARG I 1 89 ? 69.474 68.472 2.839 1.00 75.70 89 ARG I O 1
ATOM 7967 N N . PHE I 1 90 ? 70.287 70.472 3.479 1.00 74.57 90 PHE I N 1
ATOM 7968 C CA . PHE I 1 90 ? 69.028 71.182 3.286 1.00 74.57 90 PHE I CA 1
ATOM 7969 C C . PHE I 1 90 ? 69.078 72.067 2.046 1.00 75.04 90 PHE I C 1
ATOM 7970 O O . PHE I 1 90 ? 69.826 73.043 1.999 1.00 76.47 90 PHE I O 1
ATOM 7978 N N . THR I 1 91 ? 68.278 71.718 1.043 1.00 88.57 91 THR I N 1
ATOM 7979 C CA . THR I 1 91 ? 68.177 72.517 -0.171 1.00 88.34 91 THR I CA 1
ATOM 7980 C C . THR I 1 91 ? 67.480 73.839 0.124 1.00 95.02 91 THR I C 1
ATOM 7981 O O . THR I 1 91 ? 68.022 74.914 -0.135 1.00 85.03 91 THR I O 1
ATOM 7985 N N . GLY I 1 92 ? 66.271 73.748 0.670 1.00 96.75 92 GLY I N 1
ATOM 7986 C CA . GLY I 1 92 ? 65.502 74.920 1.040 1.00 103.81 92 GLY I CA 1
ATOM 7987 C C . GLY I 1 92 ? 64.862 74.743 2.403 1.00 107.30 92 GLY I C 1
ATOM 7988 O O . GLY I 1 92 ? 65.193 73.804 3.127 1.00 101.75 92 GLY I O 1
ATOM 7989 N N . PRO I 1 93 ? 63.943 75.651 2.766 1.00 115.58 93 PRO I N 1
ATOM 7990 C CA . PRO I 1 93 ? 63.242 75.587 4.053 1.00 118.13 93 PRO I CA 1
ATOM 7991 C C . PRO I 1 93 ? 62.433 74.302 4.222 1.00 115.93 93 PRO I C 1
ATOM 7992 O O . PRO I 1 93 ? 62.327 73.791 5.337 1.00 114.80 93 PRO I O 1
ATOM 7996 N N . ASP I 1 94 ? 61.875 73.788 3.130 1.00 114.94 94 ASP I N 1
ATOM 7997 C CA . ASP I 1 94 ? 61.025 72.603 3.197 1.00 114.76 94 ASP I CA 1
ATOM 7998 C C . ASP I 1 94 ? 61.546 71.452 2.340 1.00 109.86 94 ASP I C 1
ATOM 7999 O O . ASP I 1 94 ? 60.793 70.544 1.986 1.00 112.18 94 ASP I O 1
ATOM 8001 N N . THR I 1 95 ? 62.833 71.488 2.012 1.00 103.28 95 THR I N 1
ATOM 8002 C CA . THR I 1 95 ? 63.437 70.445 1.189 1.00 96.56 95 THR I CA 1
ATOM 8003 C C . THR I 1 95 ? 64.769 69.984 1.772 1.00 91.15 95 THR I C 1
ATOM 8004 O O . THR I 1 95 ? 65.573 70.798 2.227 1.00 92.08 95 THR I O 1
ATOM 8008 N N . ALA I 1 96 ? 64.996 68.674 1.764 1.00 84.96 96 ALA I N 1
ATOM 8009 C CA . ALA I 1 96 ? 66.245 68.115 2.267 1.00 78.74 96 ALA I CA 1
ATOM 8010 C C . ALA I 1 96 ? 66.607 66.807 1.568 1.00 71.46 96 ALA I C 1
ATOM 8011 O O . ALA I 1 96 ? 65.731 66.064 1.123 1.00 70.42 96 ALA I O 1
ATOM 8013 N N . ILE I 1 97 ? 67.906 66.536 1.477 1.00 65.39 97 ILE I N 1
ATOM 8014 C CA . ILE I 1 97 ? 68.401 65.338 0.812 1.00 52.57 97 ILE I CA 1
ATOM 8015 C C . ILE I 1 97 ? 69.323 64.537 1.727 1.00 57.61 97 ILE I C 1
ATOM 8016 O O . ILE I 1 97 ? 70.277 65.076 2.284 1.00 60.32 97 ILE I O 1
ATOM 8021 N N . LEU I 1 98 ? 69.033 63.249 1.877 1.00 56.38 98 LEU I N 1
ATOM 8022 C CA . LEU I 1 98 ? 69.843 62.377 2.723 1.00 56.97 98 LEU I CA 1
ATOM 8023 C C . LEU I 1 98 ? 70.525 61.269 1.927 1.00 54.09 98 LEU I C 1
ATOM 8024 O O . LEU I 1 98 ? 69.931 60.684 1.019 1.00 55.90 98 LEU I O 1
ATOM 8029 N N . ILE I 1 99 ? 71.775 60.986 2.280 1.00 45.52 99 ILE I N 1
ATOM 8030 C CA . ILE I 1 99 ? 72.501 59.864 1.705 1.00 42.56 99 ILE I CA 1
ATOM 8031 C C . ILE I 1 99 ? 72.812 58.855 2.805 1.00 47.79 99 ILE I C 1
ATOM 8032 O O . ILE I 1 99 ? 73.600 59.135 3.710 1.00 51.63 99 ILE I O 1
ATOM 8037 N N . THR I 1 100 ? 72.184 57.687 2.732 1.00 46.44 100 THR I N 1
ATOM 8038 C CA . THR I 1 100 ? 72.376 56.661 3.751 1.00 51.65 100 THR I CA 1
ATOM 8039 C C . THR I 1 100 ? 73.215 55.496 3.243 1.00 52.74 100 THR I C 1
ATOM 8040 O O . THR I 1 100 ? 73.308 55.264 2.038 1.00 56.90 100 THR I O 1
ATOM 8044 N N . GLN I 1 101 ? 73.827 54.769 4.172 1.00 48.65 101 GLN I N 1
ATOM 8045 C CA . GLN I 1 101 ? 74.614 53.589 3.833 1.00 46.91 101 GLN I CA 1
ATOM 8046 C C . GLN I 1 101 ? 74.310 52.446 4.798 1.00 52.02 101 GLN I C 1
ATOM 8047 O O . GLN I 1 101 ? 74.375 52.614 6.017 1.00 54.11 101 GLN I O 1
ATOM 8053 N N . GLY I 1 102 ? 73.971 51.288 4.243 1.00 50.36 102 GLY I N 1
ATOM 8054 C CA . GLY I 1 102 ? 73.604 50.128 5.036 1.00 49.82 102 GLY I CA 1
ATOM 8055 C C . GLY I 1 102 ? 73.125 49.003 4.140 1.00 55.88 102 GLY I C 1
ATOM 8056 O O . GLY I 1 102 ? 73.707 48.757 3.085 1.00 63.32 102 GLY I O 1
ATOM 8057 N N . GLY I 1 103 ? 72.061 48.320 4.550 1.00 54.18 103 GLY I N 1
ATOM 8058 C CA . GLY I 1 103 ? 71.504 47.253 3.738 1.00 58.43 103 GLY I CA 1
ATOM 8059 C C . GLY I 1 103 ? 70.502 46.367 4.451 1.00 60.63 103 GLY I C 1
ATOM 8060 O O . GLY I 1 103 ? 70.063 46.668 5.561 1.00 62.99 103 GLY I O 1
ATOM 8061 N N . VAL I 1 104 ? 70.140 45.265 3.802 1.00 59.17 104 VAL I N 1
ATOM 8062 C CA . VAL I 1 104 ? 69.172 44.325 4.355 1.00 64.13 104 VAL I CA 1
ATOM 8063 C C . VAL I 1 104 ? 69.871 43.137 5.009 1.00 67.20 104 VAL I C 1
ATOM 8064 O O . VAL I 1 104 ? 70.789 42.552 4.436 1.00 71.48 104 VAL I O 1
ATOM 8076 N N . ALA I 1 106 ? 69.508 39.298 6.575 1.00 74.34 106 ALA I N 1
ATOM 8077 C CA . ALA I 1 106 ? 68.706 38.081 6.593 1.00 80.05 106 ALA I CA 1
ATOM 8078 C C . ALA I 1 106 ? 68.292 37.752 8.025 1.00 84.12 106 ALA I C 1
ATOM 8079 O O . ALA I 1 106 ? 68.949 38.186 8.972 1.00 82.71 106 ALA I O 1
ATOM 8081 N N . PRO I 1 107 ? 67.188 37.000 8.190 1.00 89.54 107 PRO I N 1
ATOM 8082 C CA . PRO I 1 107 ? 66.731 36.586 9.521 1.00 90.85 107 PRO I CA 1
ATOM 8083 C C . PRO I 1 107 ? 67.832 35.908 10.331 1.00 91.75 107 PRO I C 1
ATOM 8084 O O . PRO I 1 107 ? 68.275 34.817 9.976 1.00 96.07 107 PRO I O 1
ATOM 8088 N N . GLY I 1 108 ? 68.269 36.560 11.403 1.00 88.06 108 GLY I N 1
ATOM 8089 C CA . GLY I 1 108 ? 69.299 36.006 12.263 1.00 98.28 108 GLY I CA 1
ATOM 8090 C C . GLY I 1 108 ? 70.703 36.420 11.867 1.00 92.07 108 GLY I C 1
ATOM 8091 O O . GLY I 1 108 ? 71.684 35.831 12.322 1.00 95.01 108 GLY I O 1
ATOM 8092 N N . GLU I 1 109 ? 70.801 37.432 11.011 1.00 84.11 109 GLU I N 1
ATOM 8093 C CA . GLU I 1 109 ? 72.095 37.970 10.607 1.00 83.41 109 GLU I CA 1
ATOM 8094 C C . GLU I 1 109 ? 72.304 39.334 11.258 1.00 77.79 109 GLU I C 1
ATOM 8095 O O . GLU I 1 109 ? 71.375 40.139 11.336 1.00 72.25 109 GLU I O 1
ATOM 8101 N N . HIS I 1 110 ? 73.522 39.592 11.723 1.00 75.85 110 HIS I N 1
ATOM 8102 C CA . HIS I 1 110 ? 73.779 40.773 12.542 1.00 72.12 110 HIS I CA 1
ATOM 8103 C C . HIS I 1 110 ? 74.742 41.776 11.915 1.00 71.32 110 HIS I C 1
ATOM 8104 O O . HIS I 1 110 ? 75.237 42.678 12.590 1.00 71.65 110 HIS I O 1
ATOM 8111 N N . SER I 1 111 ? 75.001 41.616 10.622 1.00 71.25 111 SER I N 1
ATOM 8112 C CA . SER I 1 111 ? 75.799 42.580 9.876 1.00 67.82 111 SER I CA 1
ATOM 8113 C C . SER I 1 111 ? 75.445 42.493 8.399 1.00 68.73 111 SER I C 1
ATOM 8114 O O . SER I 1 111 ? 75.302 41.399 7.854 1.00 76.14 111 SER I O 1
ATOM 8117 N N . VAL I 1 112 ? 75.295 43.647 7.758 1.00 62.62 112 VAL I N 1
ATOM 8118 C CA . VAL I 1 112 ? 74.992 43.685 6.334 1.00 62.55 112 VAL I CA 1
ATOM 8119 C C . VAL I 1 112 ? 76.157 43.122 5.533 1.00 63.33 112 VAL I C 1
ATOM 8120 O O . VAL I 1 112 ? 77.261 43.663 5.570 1.00 61.73 112 VAL I O 1
ATOM 8124 N N . ALA I 1 113 ? 75.906 42.028 4.821 1.00 67.83 113 ALA I N 1
ATOM 8125 C CA . ALA I 1 113 ? 76.920 41.412 3.974 1.00 70.42 113 ALA I CA 1
ATOM 8126 C C . ALA I 1 113 ? 77.387 42.406 2.916 1.00 73.12 113 ALA I C 1
ATOM 8127 O O . ALA I 1 113 ? 76.610 43.259 2.485 1.00 72.44 113 ALA I O 1
ATOM 8129 N N . PRO I 1 114 ? 78.664 42.311 2.507 1.00 75.08 114 PRO I N 1
ATOM 8130 C CA . PRO I 1 114 ? 79.244 43.214 1.506 1.00 71.85 114 PRO I CA 1
ATOM 8131 C C . PRO I 1 114 ? 78.415 43.302 0.226 1.00 66.74 114 PRO I C 1
ATOM 8132 O O . PRO I 1 114 ? 78.212 44.399 -0.295 1.00 63.83 114 PRO I O 1
ATOM 8136 N N . ASP I 1 115 ? 77.932 42.164 -0.262 1.00 70.72 115 ASP I N 1
ATOM 8137 C CA . ASP I 1 115 ? 77.145 42.130 -1.492 1.00 72.15 115 ASP I CA 1
ATOM 8138 C C . ASP I 1 115 ? 75.684 42.526 -1.276 1.00 69.76 115 ASP I C 1
ATOM 8139 O O . ASP I 1 115 ? 74.887 42.511 -2.215 1.00 70.01 115 ASP I O 1
ATOM 8144 N N . LYS I 1 116 ? 75.335 42.876 -0.042 1.00 67.63 116 LYS I N 1
ATOM 8145 C CA . LYS I 1 116 ? 73.985 43.332 0.272 1.00 63.74 116 LYS I CA 1
ATOM 8146 C C . LYS I 1 116 ? 74.001 44.808 0.644 1.00 59.18 116 LYS I C 1
ATOM 8147 O O . LYS I 1 116 ? 72.952 45.415 0.862 1.00 53.05 116 LYS I O 1
ATOM 8153 N N . GLU I 1 117 ? 75.198 45.380 0.714 1.00 59.09 117 GLU I N 1
ATOM 8154 C CA . GLU I 1 117 ? 75.360 46.771 1.118 1.00 57.41 117 GLU I CA 1
ATOM 8155 C C . GLU I 1 117 ? 74.917 47.727 0.019 1.00 56.08 117 GLU I C 1
ATOM 8156 O O . GLU I 1 117 ? 75.246 47.538 -1.152 1.00 60.97 117 GLU I O 1
ATOM 8162 N N . ILE I 1 118 ? 74.167 48.753 0.406 1.00 52.11 118 ILE I N 1
ATOM 8163 C CA . ILE I 1 118 ? 73.653 49.728 -0.544 1.00 51.66 118 ILE I CA 1
ATOM 8164 C C . ILE I 1 118 ? 73.914 51.151 -0.068 1.00 54.26 118 ILE I C 1
ATOM 8165 O O . ILE I 1 118 ? 74.246 51.381 1.095 1.00 55.87 118 ILE I O 1
ATOM 8170 N N . ARG I 1 119 ? 73.770 52.101 -0.985 1.00 56.47 119 ARG I N 1
ATOM 8171 C CA . ARG I 1 119 ? 73.690 53.512 -0.633 1.00 50.41 119 ARG I CA 1
ATOM 8172 C C . ARG I 1 119 ? 72.389 54.061 -1.187 1.00 49.19 119 ARG I C 1
ATOM 8173 O O . ARG I 1 119 ? 71.993 53.714 -2.297 1.00 53.19 119 ARG I O 1
ATOM 8181 N N . ALA I 1 120 ? 71.723 54.916 -0.421 1.00 47.48 120 ALA I N 1
ATOM 8182 C CA . ALA I 1 120 ? 70.419 55.419 -0.831 1.00 48.14 120 ALA I CA 1
ATOM 8183 C C . ALA I 1 120 ? 70.319 56.932 -0.745 1.00 50.20 120 ALA I C 1
ATOM 8184 O O . ALA I 1 120 ? 70.780 57.543 0.218 1.00 54.79 120 ALA I O 1
ATOM 8186 N N . THR I 1 121 ? 69.711 57.525 -1.766 1.00 50.36 121 THR I N 1
ATOM 8187 C CA . THR I 1 121 ? 69.408 58.948 -1.765 1.00 47.98 121 THR I CA 1
ATOM 8188 C C . THR I 1 121 ? 67.989 59.166 -1.252 1.00 51.35 121 THR I C 1
ATOM 8189 O O . THR I 1 121 ? 67.024 58.701 -1.860 1.00 54.02 121 THR I O 1
ATOM 8193 N N . TRP I 1 122 ? 67.865 59.861 -0.126 1.00 52.92 122 TRP I N 1
ATOM 8194 C CA . TRP I 1 122 ? 66.556 60.189 0.424 1.00 59.13 122 TRP I CA 1
ATOM 8195 C C . TRP I 1 122 ? 66.202 61.631 0.099 1.00 67.30 122 TRP I C 1
ATOM 8196 O O . TRP I 1 122 ? 66.938 62.550 0.450 1.00 71.92 122 TRP I O 1
ATOM 8207 N N . VAL I 1 123 ? 65.072 61.824 -0.572 1.00 68.66 123 VAL I N 1
ATOM 8208 C CA . VAL I 1 123 ? 64.587 63.162 -0.880 1.00 68.84 123 VAL I CA 1
ATOM 8209 C C . VAL I 1 123 ? 63.315 63.416 -0.084 1.00 74.66 123 VAL I C 1
ATOM 8210 O O . VAL I 1 123 ? 62.335 62.684 -0.219 1.00 79.49 123 VAL I O 1
ATOM 8214 N N . LEU I 1 124 ? 63.334 64.448 0.752 1.00 65.33 124 LEU I N 1
ATOM 8215 C CA . LEU I 1 124 ? 62.225 64.694 1.667 1.00 70.15 124 LEU I CA 1
ATOM 8216 C C . LEU I 1 124 ? 61.451 65.969 1.333 1.00 92.91 124 LEU I C 1
ATOM 8217 O O . LEU I 1 124 ? 62.037 67.022 1.082 1.00 93.62 124 LEU I O 1
ATOM 8222 N N . TRP I 1 131 ? 57.800 65.810 7.699 1.00 69.66 131 TRP I N 1
ATOM 8223 C CA . TRP I 1 131 ? 58.703 65.434 6.618 1.00 67.77 131 TRP I CA 1
ATOM 8224 C C . TRP I 1 131 ? 58.286 64.119 5.968 1.00 68.94 131 TRP I C 1
ATOM 8225 O O . TRP I 1 131 ? 58.074 63.117 6.650 1.00 71.39 131 TRP I O 1
ATOM 8236 N N . LEU I 1 132 ? 58.173 64.131 4.644 1.00 70.30 132 LEU I N 1
ATOM 8237 C CA . LEU I 1 132 ? 57.792 62.940 3.894 1.00 72.43 132 LEU I CA 1
ATOM 8238 C C . LEU I 1 132 ? 58.754 62.705 2.737 1.00 69.74 132 LEU I C 1
ATOM 8239 O O . LEU I 1 132 ? 59.262 63.653 2.142 1.00 65.76 132 LEU I O 1
ATOM 8244 N N . VAL I 1 133 ? 58.995 61.437 2.419 1.00 72.30 133 VAL I N 1
ATOM 8245 C CA . VAL I 1 133 ? 59.905 61.081 1.337 1.00 74.05 133 VAL I CA 1
ATOM 8246 C C . VAL I 1 133 ? 59.302 61.385 -0.031 1.00 77.02 133 VAL I C 1
ATOM 8247 O O . VAL I 1 133 ? 58.328 60.756 -0.444 1.00 79.57 133 VAL I O 1
ATOM 8251 N N . GLU I 1 134 ? 59.887 62.353 -0.729 1.00 77.50 134 GLU I N 1
ATOM 8252 C CA . GLU I 1 134 ? 59.455 62.685 -2.080 1.00 80.17 134 GLU I CA 1
ATOM 8253 C C . GLU I 1 134 ? 60.023 61.685 -3.079 1.00 83.64 134 GLU I C 1
ATOM 8254 O O . GLU I 1 134 ? 59.322 61.221 -3.977 1.00 87.26 134 GLU I O 1
ATOM 8260 N N . ALA I 1 135 ? 61.301 61.359 -2.920 1.00 81.10 135 ALA I N 1
ATOM 8261 C CA . ALA I 1 135 ? 61.957 60.404 -3.803 1.00 71.13 135 ALA I CA 1
ATOM 8262 C C . ALA I 1 135 ? 62.971 59.557 -3.045 1.00 66.45 135 ALA I C 1
ATOM 8263 O O . ALA I 1 135 ? 63.683 60.053 -2.173 1.00 70.68 135 ALA I O 1
ATOM 8265 N N . TYR I 1 136 ? 63.023 58.274 -3.384 1.00 59.83 136 TYR I N 1
ATOM 8266 C CA . TYR I 1 136 ? 63.988 57.356 -2.794 1.00 54.44 136 TYR I CA 1
ATOM 8267 C C . TYR I 1 136 ? 64.628 56.514 -3.890 1.00 57.04 136 TYR I C 1
ATOM 8268 O O . TYR I 1 136 ? 63.951 56.067 -4.816 1.00 57.91 136 TYR I O 1
ATOM 8277 N N . HIS I 1 137 ? 65.933 56.298 -3.779 1.00 60.25 137 HIS I N 1
ATOM 8278 C CA . HIS I 1 137 ? 66.661 55.542 -4.787 1.00 60.51 137 HIS I CA 1
ATOM 8279 C C . HIS I 1 137 ? 67.934 54.953 -4.193 1.00 64.38 137 HIS I C 1
ATOM 8280 O O . HIS I 1 137 ? 68.802 55.689 -3.725 1.00 72.52 137 HIS I O 1
ATOM 8287 N N . ASN I 1 138 ? 68.043 53.628 -4.205 1.00 59.27 138 ASN I N 1
ATOM 8288 C CA . ASN I 1 138 ? 69.250 52.977 -3.705 1.00 61.10 138 ASN I CA 1
ATOM 8289 C C . ASN I 1 138 ? 69.996 52.160 -4.758 1.00 59.44 138 ASN I C 1
ATOM 8290 O O . ASN I 1 138 ? 69.414 51.711 -5.744 1.00 58.94 138 ASN I O 1
ATOM 8295 N N . SER I 1 139 ? 71.292 51.982 -4.535 1.00 60.91 139 SER I N 1
ATOM 8296 C CA . SER I 1 139 ? 72.140 51.222 -5.442 1.00 59.21 139 SER I CA 1
ATOM 8297 C C . SER I 1 139 ? 73.193 50.472 -4.637 1.00 61.55 139 SER I C 1
ATOM 8298 O O . SER I 1 139 ? 73.643 50.959 -3.599 1.00 65.83 139 SER I O 1
ATOM 8301 N N . PRO I 1 140 ? 73.588 49.281 -5.109 1.00 58.16 140 PRO I N 1
ATOM 8302 C CA . PRO I 1 140 ? 74.581 48.477 -4.387 1.00 60.37 140 PRO I CA 1
ATOM 8303 C C . PRO I 1 140 ? 75.957 49.138 -4.362 1.00 62.20 140 PRO I C 1
ATOM 8304 O O . PRO I 1 140 ? 76.216 50.065 -5.131 1.00 58.94 140 PRO I O 1
ATOM 8308 N N . VAL I 1 141 ? 76.823 48.659 -3.476 1.00 64.52 141 VAL I N 1
ATOM 8309 C CA . VAL I 1 141 ? 78.176 49.187 -3.354 1.00 63.30 141 VAL I CA 1
ATOM 8310 C C . VAL I 1 141 ? 79.163 48.254 -4.054 1.00 67.83 141 VAL I C 1
ATOM 8311 O O . VAL I 1 141 ? 80.261 48.660 -4.435 1.00 67.94 141 VAL I O 1
ATOM 8315 N N . ARG I 1 142 ? 78.760 47.000 -4.229 1.00 73.47 142 ARG I N 1
ATOM 8316 C CA . ARG I 1 142 ? 79.575 46.032 -4.952 1.00 78.06 142 ARG I CA 1
ATOM 8317 C C . ARG I 1 142 ? 78.869 45.623 -6.240 1.00 81.42 142 ARG I C 1
ATOM 8318 O O . ARG I 1 142 ? 77.666 45.838 -6.390 1.00 82.40 142 ARG I O 1
ATOM 8326 N N . LEU I 1 143 ? 79.618 45.038 -7.168 1.00 85.42 143 LEU I N 1
ATOM 8327 C CA . LEU I 1 143 ? 79.067 44.656 -8.463 1.00 83.64 143 LEU I CA 1
ATOM 8328 C C . LEU I 1 143 ? 79.289 43.177 -8.763 1.00 81.95 143 LEU I C 1
ATOM 8329 O O . LEU I 1 143 ? 78.740 42.642 -9.727 1.00 77.70 143 LEU I O 1
ATOM 8334 N N . THR J 1 19 ? 59.430 73.205 -20.541 1.00 109.81 19 THR J N 1
ATOM 8335 C CA . THR J 1 19 ? 60.082 73.515 -19.274 1.00 108.18 19 THR J CA 1
ATOM 8336 C C . THR J 1 19 ? 61.600 73.532 -19.418 1.00 107.24 19 THR J C 1
ATOM 8337 O O . THR J 1 19 ? 62.154 72.932 -20.340 1.00 105.95 19 THR J O 1
ATOM 8341 N N . ALA J 1 20 ? 62.266 74.225 -18.500 1.00 107.22 20 ALA J N 1
ATOM 8342 C CA . ALA J 1 20 ? 63.723 74.274 -18.479 1.00 104.56 20 ALA J CA 1
ATOM 8343 C C . ALA J 1 20 ? 64.272 73.151 -17.608 1.00 94.77 20 ALA J C 1
ATOM 8344 O O . ALA J 1 20 ? 65.482 72.934 -17.543 1.00 89.62 20 ALA J O 1
ATOM 8346 N N . VAL J 1 21 ? 63.368 72.446 -16.936 1.00 90.83 21 VAL J N 1
ATOM 8347 C CA . VAL J 1 21 ? 63.731 71.299 -16.114 1.00 85.22 21 VAL J CA 1
ATOM 8348 C C . VAL J 1 21 ? 64.066 70.105 -17.002 1.00 84.10 21 VAL J C 1
ATOM 8349 O O . VAL J 1 21 ? 65.020 69.370 -16.743 1.00 81.77 21 VAL J O 1
ATOM 8353 N N . ALA J 1 22 ? 63.289 69.936 -18.066 1.00 90.71 22 ALA J N 1
ATOM 8354 C CA . ALA J 1 22 ? 63.497 68.844 -19.009 1.00 94.12 22 ALA J CA 1
ATOM 8355 C C . ALA J 1 22 ? 64.751 69.052 -19.856 1.00 94.53 22 ALA J C 1
ATOM 8356 O O . ALA J 1 22 ? 65.219 68.129 -20.523 1.00 95.40 22 ALA J O 1
ATOM 8358 N N . ASP J 1 23 ? 65.293 70.265 -19.825 1.00 94.17 23 ASP J N 1
ATOM 8359 C CA . ASP J 1 23 ? 66.464 70.597 -20.628 1.00 96.56 23 ASP J CA 1
ATOM 8360 C C . ASP J 1 23 ? 67.754 70.143 -19.950 1.00 91.80 23 ASP J C 1
ATOM 8361 O O . ASP J 1 23 ? 68.778 69.958 -20.609 1.00 93.25 23 ASP J O 1
ATOM 8366 N N . VAL J 1 24 ? 67.698 69.966 -18.634 1.00 86.59 24 VAL J N 1
ATOM 8367 C CA . VAL J 1 24 ? 68.870 69.553 -17.857 1.00 81.58 24 VAL J CA 1
ATOM 8368 C C . VAL J 1 24 ? 69.476 68.199 -18.273 1.00 79.21 24 VAL J C 1
ATOM 8369 O O . VAL J 1 24 ? 70.691 68.107 -18.458 1.00 78.38 24 VAL J O 1
ATOM 8373 N N . PRO J 1 25 ? 68.646 67.145 -18.423 1.00 77.73 25 PRO J N 1
ATOM 8374 C CA . PRO J 1 25 ? 69.249 65.881 -18.865 1.00 77.63 25 PRO J CA 1
ATOM 8375 C C . PRO J 1 25 ? 69.814 65.984 -20.276 1.00 81.04 25 PRO J C 1
ATOM 8376 O O . PRO J 1 25 ? 70.832 65.365 -20.573 1.00 82.94 25 PRO J O 1
ATOM 8380 N N . ARG J 1 26 ? 69.159 66.761 -21.131 1.00 82.41 26 ARG J N 1
ATOM 8381 C CA . ARG J 1 26 ? 69.626 66.958 -22.495 1.00 84.98 26 ARG J CA 1
ATOM 8382 C C . ARG J 1 26 ? 70.959 67.699 -22.492 1.00 85.90 26 ARG J C 1
ATOM 8383 O O . ARG J 1 26 ? 71.784 67.526 -23.388 1.00 89.94 26 ARG J O 1
ATOM 8385 N N . ARG J 1 27 ? 71.166 68.522 -21.469 1.00 81.32 27 ARG J N 1
ATOM 8386 C CA . ARG J 1 27 ? 72.383 69.322 -21.359 1.00 82.50 27 ARG J CA 1
ATOM 8387 C C . ARG J 1 27 ? 73.615 68.512 -20.939 1.00 86.57 27 ARG J C 1
ATOM 8388 O O . ARG J 1 27 ? 74.750 68.954 -21.123 1.00 88.57 27 ARG J O 1
ATOM 8406 N N . GLU J 1 30 ? 74.711 65.972 -24.093 1.00 90.22 30 GLU J N 1
ATOM 8407 C CA . GLU J 1 30 ? 75.619 66.709 -24.947 1.00 108.37 30 GLU J CA 1
ATOM 8408 C C . GLU J 1 30 ? 76.982 66.811 -24.278 1.00 106.01 30 GLU J C 1
ATOM 8409 O O . GLU J 1 30 ? 78.012 66.652 -24.928 1.00 110.81 30 GLU J O 1
ATOM 8411 N N . ALA J 1 31 ? 76.986 67.068 -22.975 1.00 99.54 31 ALA J N 1
ATOM 8412 C CA . ALA J 1 31 ? 78.237 67.223 -22.242 1.00 90.36 31 ALA J CA 1
ATOM 8413 C C . ALA J 1 31 ? 78.982 65.896 -22.139 1.00 106.72 31 ALA J C 1
ATOM 8414 O O . ALA J 1 31 ? 80.207 65.851 -22.249 1.00 93.72 31 ALA J O 1
ATOM 8416 N N . TRP J 1 32 ? 78.229 64.821 -21.930 1.00 102.70 32 TRP J N 1
ATOM 8417 C CA . TRP J 1 32 ? 78.788 63.476 -21.877 1.00 99.12 32 TRP J CA 1
ATOM 8418 C C . TRP J 1 32 ? 79.356 63.089 -23.240 1.00 102.58 32 TRP J C 1
ATOM 8419 O O . TRP J 1 32 ? 80.365 62.388 -23.329 1.00 97.51 32 TRP J O 1
ATOM 8430 N N . ALA J 1 33 ? 78.701 63.554 -24.299 1.00 101.60 33 ALA J N 1
ATOM 8431 C CA . ALA J 1 33 ? 79.123 63.244 -25.662 1.00 103.07 33 ALA J CA 1
ATOM 8432 C C . ALA J 1 33 ? 80.482 63.853 -25.991 1.00 107.40 33 ALA J C 1
ATOM 8433 O O . ALA J 1 33 ? 81.282 63.254 -26.710 1.00 112.45 33 ALA J O 1
ATOM 8435 N N . SER J 1 34 ? 80.736 65.045 -25.462 1.00 105.99 34 SER J N 1
ATOM 8436 C CA . SER J 1 34 ? 81.994 65.739 -25.702 1.00 110.37 34 SER J CA 1
ATOM 8437 C C . SER J 1 34 ? 83.076 65.253 -24.744 1.00 118.89 34 SER J C 1
ATOM 8438 O O . SER J 1 34 ? 84.217 65.711 -24.806 1.00 113.61 34 SER J O 1
ATOM 8441 N N . ASN J 1 35 ? 82.704 64.326 -23.864 1.00 113.96 35 ASN J N 1
ATOM 8442 C CA . ASN J 1 35 ? 83.572 63.871 -22.776 1.00 104.00 35 ASN J CA 1
ATOM 8443 C C . ASN J 1 35 ? 84.062 65.027 -21.907 1.00 111.50 35 ASN J C 1
ATOM 8444 O O . ASN J 1 35 ? 85.115 64.942 -21.275 1.00 113.31 35 ASN J O 1
ATOM 8449 N N . ASP J 1 36 ? 83.283 66.104 -21.880 1.00 100.68 36 ASP J N 1
ATOM 8450 C CA . ASP J 1 36 ? 83.635 67.294 -21.121 1.00 100.07 36 ASP J CA 1
ATOM 8451 C C . ASP J 1 36 ? 83.234 67.108 -19.664 1.00 105.46 36 ASP J C 1
ATOM 8452 O O . ASP J 1 36 ? 82.061 67.228 -19.312 1.00 90.43 36 ASP J O 1
ATOM 8457 N N . ALA J 1 37 ? 84.217 66.810 -18.821 1.00 105.43 37 ALA J N 1
ATOM 8458 C CA . ALA J 1 37 ? 83.966 66.529 -17.412 1.00 99.09 37 ALA J CA 1
ATOM 8459 C C . ALA J 1 37 ? 83.495 67.763 -16.648 1.00 96.63 37 ALA J C 1
ATOM 8460 O O . ALA J 1 37 ? 82.563 67.687 -15.849 1.00 90.92 37 ALA J O 1
ATOM 8462 N N . SER J 1 38 ? 84.143 68.897 -16.897 1.00 100.87 38 SER J N 1
ATOM 8463 C CA . SER J 1 38 ? 83.806 70.138 -16.206 1.00 98.40 38 SER J CA 1
ATOM 8464 C C . SER J 1 38 ? 82.400 70.625 -16.551 1.00 96.05 38 SER J C 1
ATOM 8465 O O . SER J 1 38 ? 81.716 71.215 -15.713 1.00 95.35 38 SER J O 1
ATOM 8468 N N . ALA J 1 39 ? 81.972 70.374 -17.784 1.00 93.67 39 ALA J N 1
ATOM 8469 C CA . ALA J 1 39 ? 80.629 70.743 -18.215 1.00 90.75 39 ALA J CA 1
ATOM 8470 C C . ALA J 1 39 ? 79.594 69.839 -17.555 1.00 85.64 39 ALA J C 1
ATOM 8471 O O . ALA J 1 39 ? 78.461 70.251 -17.307 1.00 82.14 39 ALA J O 1
ATOM 8473 N N . PHE J 1 40 ? 79.996 68.603 -17.276 1.00 86.16 40 PHE J N 1
ATOM 8474 C CA . PHE J 1 40 ? 79.130 67.645 -16.601 1.00 84.25 40 PHE J CA 1
ATOM 8475 C C . PHE J 1 40 ? 78.889 68.076 -15.160 1.00 83.58 40 PHE J C 1
ATOM 8476 O O . PHE J 1 40 ? 77.762 68.036 -14.668 1.00 82.00 40 PHE J O 1
ATOM 8484 N N . ALA J 1 41 ? 79.960 68.489 -14.490 1.00 87.94 41 ALA J N 1
ATOM 8485 C CA . ALA J 1 41 ? 79.890 68.880 -13.088 1.00 88.21 41 ALA J CA 1
ATOM 8486 C C . ALA J 1 41 ? 79.194 70.225 -12.904 1.00 90.35 41 ALA J C 1
ATOM 8487 O O . ALA J 1 41 ? 78.633 70.501 -11.843 1.00 90.06 41 ALA J O 1
ATOM 8489 N N . SER J 1 42 ? 79.229 71.054 -13.943 1.00 92.31 42 SER J N 1
ATOM 8490 C CA . SER J 1 42 ? 78.652 72.394 -13.884 1.00 94.30 42 SER J CA 1
ATOM 8491 C C . SER J 1 42 ? 77.139 72.368 -13.686 1.00 89.90 42 SER J C 1
ATOM 8492 O O . SER J 1 42 ? 76.547 73.349 -13.236 1.00 87.91 42 SER J O 1
ATOM 8495 N N . LEU J 1 43 ? 76.519 71.242 -14.022 1.00 87.49 43 LEU J N 1
ATOM 8496 C CA . LEU J 1 43 ? 75.075 71.093 -13.896 1.00 85.58 43 LEU J CA 1
ATOM 8497 C C . LEU J 1 43 ? 74.676 70.833 -12.450 1.00 86.16 43 LEU J C 1
ATOM 8498 O O . LEU J 1 43 ? 73.510 70.973 -12.082 1.00 87.94 43 LEU J O 1
ATOM 8503 N N . PHE J 1 44 ? 75.652 70.451 -11.634 1.00 83.14 44 PHE J N 1
ATOM 8504 C CA . PHE J 1 44 ? 75.398 70.134 -10.235 1.00 77.56 44 PHE J CA 1
ATOM 8505 C C . PHE J 1 44 ? 75.499 71.369 -9.345 1.00 79.30 44 PHE J C 1
ATOM 8506 O O . PHE J 1 44 ? 76.317 72.256 -9.586 1.00 80.29 44 PHE J O 1
ATOM 8514 N N . ALA J 1 45 ? 74.653 71.416 -8.321 1.00 83.76 45 ALA J N 1
ATOM 8515 C CA . ALA J 1 45 ? 74.696 72.476 -7.322 1.00 88.84 45 ALA J CA 1
ATOM 8516 C C . ALA J 1 45 ? 76.010 72.384 -6.548 1.00 94.62 45 ALA J C 1
ATOM 8517 O O . ALA J 1 45 ? 76.634 71.323 -6.530 1.00 97.40 45 ALA J O 1
ATOM 8519 N N . PRO J 1 46 ? 76.443 73.497 -5.922 1.00 97.40 46 PRO J N 1
ATOM 8520 C CA . PRO J 1 46 ? 77.675 73.548 -5.125 1.00 98.54 46 PRO J CA 1
ATOM 8521 C C . PRO J 1 46 ? 77.893 72.337 -4.216 1.00 97.44 46 PRO J C 1
ATOM 8522 O O . PRO J 1 46 ? 79.018 71.848 -4.115 1.00 99.90 46 PRO J O 1
ATOM 8526 N N . ASP J 1 47 ? 76.833 71.858 -3.573 1.00 93.27 47 ASP J N 1
ATOM 8527 C CA . ASP J 1 47 ? 76.936 70.675 -2.726 1.00 90.10 47 ASP J CA 1
ATOM 8528 C C . ASP J 1 47 ? 76.140 69.508 -3.299 1.00 83.87 47 ASP J C 1
ATOM 8529 O O . ASP J 1 47 ? 75.577 68.703 -2.556 1.00 82.19 47 ASP J O 1
ATOM 8534 N N . GLY J 1 48 ? 76.101 69.422 -4.624 1.00 78.36 48 GLY J N 1
ATOM 8535 C CA . GLY J 1 48 ? 75.397 68.350 -5.300 1.00 71.05 48 GLY J CA 1
ATOM 8536 C C . GLY J 1 48 ? 76.034 66.998 -5.049 1.00 66.41 48 GLY J C 1
ATOM 8537 O O . GLY J 1 48 ? 77.254 66.888 -4.928 1.00 68.40 48 GLY J O 1
ATOM 8538 N N . THR J 1 49 ? 75.205 65.963 -4.970 1.00 63.93 49 THR J N 1
ATOM 8539 C CA . THR J 1 49 ? 75.697 64.615 -4.719 1.00 68.51 49 THR J CA 1
ATOM 8540 C C . THR J 1 49 ? 75.392 63.682 -5.888 1.00 67.40 49 THR J C 1
ATOM 8541 O O . THR J 1 49 ? 74.344 63.788 -6.524 1.00 68.20 49 THR J O 1
ATOM 8553 N N . VAL J 1 51 ? 75.546 59.510 -6.801 1.00 55.39 51 VAL J N 1
ATOM 8554 C CA . VAL J 1 51 ? 75.775 58.129 -6.390 1.00 55.76 51 VAL J CA 1
ATOM 8555 C C . VAL J 1 51 ? 75.537 57.154 -7.539 1.00 57.04 51 VAL J C 1
ATOM 8556 O O . VAL J 1 51 ? 74.433 57.066 -8.075 1.00 56.73 51 VAL J O 1
ATOM 8560 N N . LEU J 1 52 ? 76.581 56.421 -7.908 1.00 59.04 52 LEU J N 1
ATOM 8561 C CA . LEU J 1 52 ? 76.488 55.433 -8.974 1.00 74.77 52 LEU J CA 1
ATOM 8562 C C . LEU J 1 52 ? 76.636 54.041 -8.369 1.00 62.26 52 LEU J C 1
ATOM 8563 O O . LEU J 1 52 ? 77.131 53.906 -7.249 1.00 72.80 52 LEU J O 1
ATOM 8568 N N . PRO J 1 53 ? 76.194 53.000 -9.096 1.00 74.38 53 PRO J N 1
ATOM 8569 C CA . PRO J 1 53 ? 76.447 51.630 -8.637 1.00 76.67 53 PRO J CA 1
ATOM 8570 C C . PRO J 1 53 ? 77.941 51.371 -8.484 1.00 68.45 53 PRO J C 1
ATOM 8571 O O . PRO J 1 53 ? 78.745 51.927 -9.231 1.00 69.76 53 PRO J O 1
ATOM 8575 N N . GLY J 1 54 ? 78.302 50.538 -7.516 1.00 72.15 54 GLY J N 1
ATOM 8576 C CA . GLY J 1 54 ? 79.693 50.365 -7.146 1.00 72.94 54 GLY J CA 1
ATOM 8577 C C . GLY J 1 54 ? 80.011 51.283 -5.982 1.00 72.09 54 GLY J C 1
ATOM 8578 O O . GLY J 1 54 ? 79.112 51.915 -5.426 1.00 72.08 54 GLY J O 1
ATOM 8579 N N . ASP J 1 55 ? 81.283 51.366 -5.609 1.00 72.94 55 ASP J N 1
ATOM 8580 C CA . ASP J 1 55 ? 81.686 52.217 -4.497 1.00 69.34 55 ASP J CA 1
ATOM 8581 C C . ASP J 1 55 ? 81.897 53.653 -4.971 1.00 68.11 55 ASP J C 1
ATOM 8582 O O . ASP J 1 55 ? 83.002 54.188 -4.888 1.00 86.89 55 ASP J O 1
ATOM 8587 N N . VAL J 1 56 ? 80.829 54.271 -5.468 1.00 65.54 56 VAL J N 1
ATOM 8588 C CA . VAL J 1 56 ? 80.900 55.634 -5.987 1.00 64.66 56 VAL J CA 1
ATOM 8589 C C . VAL J 1 56 ? 79.958 56.576 -5.243 1.00 61.51 56 VAL J C 1
ATOM 8590 O O . VAL J 1 56 ? 78.756 56.328 -5.154 1.00 71.76 56 VAL J O 1
ATOM 8594 N N . PHE J 1 57 ? 80.517 57.659 -4.712 1.00 62.18 57 PHE J N 1
ATOM 8595 C CA . PHE J 1 57 ? 79.741 58.660 -3.989 1.00 59.42 57 PHE J CA 1
ATOM 8596 C C . PHE J 1 57 ? 80.491 59.987 -3.977 1.00 63.13 57 PHE J C 1
ATOM 8597 O O . PHE J 1 57 ? 81.345 60.220 -3.122 1.00 66.19 57 PHE J O 1
ATOM 8605 N N . GLN J 1 58 ? 80.171 60.852 -4.934 1.00 60.42 58 GLN J N 1
ATOM 8606 C CA . GLN J 1 58 ? 80.874 62.121 -5.085 1.00 76.36 58 GLN J CA 1
ATOM 8607 C C . GLN J 1 58 ? 80.016 63.306 -4.655 1.00 60.97 58 GLN J C 1
ATOM 8608 O O . GLN J 1 58 ? 78.866 63.434 -5.072 1.00 62.25 58 GLN J O 1
ATOM 8614 N N . LYS J 1 59 ? 80.583 64.172 -3.821 1.00 62.42 59 LYS J N 1
ATOM 8615 C CA . LYS J 1 59 ? 79.880 65.369 -3.375 1.00 68.04 59 LYS J CA 1
ATOM 8616 C C . LYS J 1 59 ? 80.618 66.639 -3.789 1.00 74.82 59 LYS J C 1
ATOM 8617 O O . LYS J 1 59 ? 81.843 66.715 -3.696 1.00 79.14 59 LYS J O 1
ATOM 8623 N N . GLY J 1 60 ? 79.864 67.632 -4.252 1.00 54.70 60 GLY J N 1
ATOM 8624 C CA . GLY J 1 60 ? 80.438 68.902 -4.658 1.00 63.91 60 GLY J CA 1
ATOM 8625 C C . GLY J 1 60 ? 80.896 68.889 -6.101 1.00 67.37 60 GLY J C 1
ATOM 8626 O O . GLY J 1 60 ? 81.228 67.835 -6.642 1.00 71.80 60 GLY J O 1
ATOM 8627 N N . VAL J 1 61 ? 80.917 70.065 -6.724 1.00 66.99 61 VAL J N 1
ATOM 8628 C CA . VAL J 1 61 ? 81.307 70.192 -8.125 1.00 73.29 61 VAL J CA 1
ATOM 8629 C C . VAL J 1 61 ? 82.739 69.719 -8.368 1.00 80.72 61 VAL J C 1
ATOM 8630 O O . VAL J 1 61 ? 83.003 68.979 -9.316 1.00 83.10 61 VAL J O 1
ATOM 8634 N N . ASP J 1 62 ? 83.655 70.144 -7.503 1.00 85.03 62 ASP J N 1
ATOM 8635 C CA . ASP J 1 62 ? 85.065 69.791 -7.640 1.00 86.90 62 ASP J CA 1
ATOM 8636 C C . ASP J 1 62 ? 85.299 68.285 -7.537 1.00 86.01 62 ASP J C 1
ATOM 8637 O O . ASP J 1 62 ? 86.096 67.722 -8.287 1.00 91.61 62 ASP J O 1
ATOM 8642 N N . GLY J 1 63 ? 84.600 67.639 -6.610 1.00 77.97 63 GLY J N 1
ATOM 8643 C CA . GLY J 1 63 ? 84.734 66.206 -6.419 1.00 77.58 63 GLY J CA 1
ATOM 8644 C C . GLY J 1 63 ? 84.160 65.405 -7.573 1.00 79.27 63 GLY J C 1
ATOM 8645 O O . GLY J 1 63 ? 84.633 64.309 -7.877 1.00 78.48 63 GLY J O 1
ATOM 8646 N N . ILE J 1 64 ? 83.136 65.959 -8.216 1.00 78.60 64 ILE J N 1
ATOM 8647 C CA . ILE J 1 64 ? 82.476 65.301 -9.339 1.00 77.38 64 ILE J CA 1
ATOM 8648 C C . ILE J 1 64 ? 83.286 65.442 -10.624 1.00 67.99 64 ILE J C 1
ATOM 8649 O O . ILE J 1 64 ? 83.494 64.467 -11.347 1.00 80.49 64 ILE J O 1
ATOM 8654 N N . ARG J 1 65 ? 83.741 66.661 -10.899 1.00 73.34 65 ARG J N 1
ATOM 8655 C CA . ARG J 1 65 ? 84.572 66.929 -12.066 1.00 76.10 65 ARG J CA 1
ATOM 8656 C C . ARG J 1 65 ? 85.852 66.102 -12.018 1.00 74.22 65 ARG J C 1
ATOM 8657 O O . ARG J 1 65 ? 86.321 65.602 -13.041 1.00 77.02 65 ARG J O 1
ATOM 8665 N N . GLU J 1 66 ? 86.404 65.953 -10.819 1.00 73.47 66 GLU J N 1
ATOM 8666 C CA . GLU J 1 66 ? 87.616 65.167 -10.624 1.00 79.14 66 GLU J CA 1
ATOM 8667 C C . GLU J 1 66 ? 87.363 63.688 -10.900 1.00 81.35 66 GLU J C 1
ATOM 8668 O O . GLU J 1 66 ? 88.264 62.964 -11.324 1.00 86.03 66 GLU J O 1
ATOM 8670 N N . PHE J 1 67 ? 86.132 63.247 -10.661 1.00 76.92 67 PHE J N 1
ATOM 8671 C CA . PHE J 1 67 ? 85.770 61.848 -10.854 1.00 77.09 67 PHE J CA 1
ATOM 8672 C C . PHE J 1 67 ? 85.492 61.518 -12.318 1.00 82.31 67 PHE J C 1
ATOM 8673 O O . PHE J 1 67 ? 85.935 60.486 -12.824 1.00 85.63 67 PHE J O 1
ATOM 8689 N N . THR J 1 69 ? 86.576 63.052 -14.893 1.00 84.00 69 THR J N 1
ATOM 8690 C CA . THR J 1 69 ? 87.796 63.214 -15.672 1.00 90.29 69 THR J CA 1
ATOM 8691 C C . THR J 1 69 ? 88.503 61.872 -15.827 1.00 93.96 69 THR J C 1
ATOM 8692 O O . THR J 1 69 ? 88.986 61.532 -16.908 1.00 99.29 69 THR J O 1
ATOM 8696 N N . LYS J 1 70 ? 88.547 61.105 -14.743 1.00 92.34 70 LYS J N 1
ATOM 8697 C CA . LYS J 1 70 ? 89.179 59.793 -14.766 1.00 96.54 70 LYS J CA 1
ATOM 8698 C C . LYS J 1 70 ? 88.289 58.778 -15.479 1.00 97.71 70 LYS J C 1
ATOM 8699 O O . LYS J 1 70 ? 88.777 57.796 -16.037 1.00 101.89 70 LYS J O 1
ATOM 8705 N N . CYS J 1 71 ? 86.982 59.024 -15.458 1.00 76.68 71 CYS J N 1
ATOM 8706 C CA . CYS J 1 71 ? 86.029 58.163 -16.151 1.00 75.55 71 CYS J CA 1
ATOM 8707 C C . CYS J 1 71 ? 86.058 58.399 -17.657 1.00 82.03 71 CYS J C 1
ATOM 8708 O O . CYS J 1 71 ? 86.014 57.452 -18.442 1.00 83.96 71 CYS J O 1
ATOM 8711 N N . TYR J 1 72 ? 86.132 59.666 -18.055 1.00 82.86 72 TYR J N 1
ATOM 8712 C CA . TYR J 1 72 ? 86.157 60.023 -19.470 1.00 82.10 72 TYR J CA 1
ATOM 8713 C C . TYR J 1 72 ? 87.487 59.661 -20.122 1.00 85.45 72 TYR J C 1
ATOM 8714 O O . TYR J 1 72 ? 87.564 59.477 -21.336 1.00 87.64 72 TYR J O 1
ATOM 8723 N N . ALA J 1 73 ? 88.532 59.558 -19.309 1.00 87.01 73 ALA J N 1
ATOM 8724 C CA . ALA J 1 73 ? 89.840 59.149 -19.802 1.00 91.08 73 ALA J CA 1
ATOM 8725 C C . ALA J 1 73 ? 89.960 57.630 -19.794 1.00 93.73 73 ALA J C 1
ATOM 8726 O O . ALA J 1 73 ? 90.884 57.068 -20.382 1.00 96.60 73 ALA J O 1
ATOM 8728 N N . GLY J 1 74 ? 89.016 56.970 -19.130 1.00 93.08 74 GLY J N 1
ATOM 8729 C CA . GLY J 1 74 ? 89.071 55.530 -18.967 1.00 97.64 74 GLY J CA 1
ATOM 8730 C C . GLY J 1 74 ? 87.909 54.767 -19.574 1.00 99.92 74 GLY J C 1
ATOM 8731 O O . GLY J 1 74 ? 87.828 54.620 -20.794 1.00 103.25 74 GLY J O 1
ATOM 8732 N N . PRO J 1 75 ? 86.999 54.273 -18.718 1.00 98.13 75 PRO J N 1
ATOM 8733 C CA . PRO J 1 75 ? 85.902 53.379 -19.112 1.00 95.54 75 PRO J CA 1
ATOM 8734 C C . PRO J 1 75 ? 84.766 54.074 -19.864 1.00 90.70 75 PRO J C 1
ATOM 8735 O O . PRO J 1 75 ? 84.055 53.416 -20.623 1.00 90.03 75 PRO J O 1
ATOM 8739 N N . TYR J 1 76 ? 84.594 55.375 -19.654 1.00 88.89 76 TYR J N 1
ATOM 8740 C CA . TYR J 1 76 ? 83.539 56.120 -20.338 1.00 86.76 76 TYR J CA 1
ATOM 8741 C C . TYR J 1 76 ? 84.074 56.875 -21.551 1.00 89.34 76 TYR J C 1
ATOM 8742 O O . TYR J 1 76 ? 83.448 57.821 -22.028 1.00 88.92 76 TYR J O 1
ATOM 8751 N N . LYS J 1 77 ? 85.230 56.450 -22.049 1.00 92.94 77 LYS J N 1
ATOM 8752 C CA . LYS J 1 77 ? 85.875 57.125 -23.169 1.00 95.67 77 LYS J CA 1
ATOM 8753 C C . LYS J 1 77 ? 85.167 56.836 -24.490 1.00 95.02 77 LYS J C 1
ATOM 8754 O O . LYS J 1 77 ? 84.958 55.678 -24.852 1.00 92.69 77 LYS J O 1
ATOM 8760 N N . GLY J 1 78 ? 84.798 57.898 -25.201 1.00 95.73 78 GLY J N 1
ATOM 8761 C CA . GLY J 1 78 ? 84.151 57.775 -26.495 1.00 93.92 78 GLY J CA 1
ATOM 8762 C C . GLY J 1 78 ? 82.687 57.391 -26.408 1.00 88.72 78 GLY J C 1
ATOM 8763 O O . GLY J 1 78 ? 82.041 57.135 -27.424 1.00 90.61 78 GLY J O 1
ATOM 8764 N N . THR J 1 79 ? 82.160 57.357 -25.189 1.00 85.62 79 THR J N 1
ATOM 8765 C CA . THR J 1 79 ? 80.783 56.937 -24.956 1.00 84.16 79 THR J CA 1
ATOM 8766 C C . THR J 1 79 ? 79.796 58.093 -25.075 1.00 83.31 79 THR J C 1
ATOM 8767 O O . THR J 1 79 ? 80.183 59.261 -25.045 1.00 83.25 79 THR J O 1
ATOM 8771 N N . SER J 1 80 ? 78.520 57.749 -25.210 1.00 83.29 80 SER J N 1
ATOM 8772 C CA . SER J 1 80 ? 77.443 58.730 -25.243 1.00 79.72 80 SER J CA 1
ATOM 8773 C C . SER J 1 80 ? 76.277 58.216 -24.405 1.00 81.28 80 SER J C 1
ATOM 8774 O O . SER J 1 80 ? 76.187 57.021 -24.127 1.00 85.60 80 SER J O 1
ATOM 8777 N N . VAL J 1 81 ? 75.388 59.115 -23.995 1.00 79.27 81 VAL J N 1
ATOM 8778 C CA . VAL J 1 81 ? 74.284 58.732 -23.119 1.00 79.07 81 VAL J CA 1
ATOM 8779 C C . VAL J 1 81 ? 72.940 59.278 -23.588 1.00 80.39 81 VAL J C 1
ATOM 8780 O O . VAL J 1 81 ? 72.816 60.457 -23.914 1.00 84.15 81 VAL J O 1
ATOM 8784 N N . PHE J 1 82 ? 71.938 58.406 -23.621 1.00 77.11 82 PHE J N 1
ATOM 8785 C CA . PHE J 1 82 ? 70.575 58.822 -23.908 1.00 79.22 82 PHE J CA 1
ATOM 8786 C C . PHE J 1 82 ? 69.632 58.331 -22.818 1.00 77.32 82 PHE J C 1
ATOM 8787 O O . PHE J 1 82 ? 69.864 57.290 -22.204 1.00 75.65 82 PHE J O 1
ATOM 8795 N N . GLY J 1 83 ? 68.568 59.091 -22.585 1.00 78.27 83 GLY J N 1
ATOM 8796 C CA . GLY J 1 83 ? 67.542 58.715 -21.632 1.00 79.53 83 GLY J CA 1
ATOM 8797 C C . GLY J 1 83 ? 66.317 59.590 -21.798 1.00 82.62 83 GLY J C 1
ATOM 8798 O O . GLY J 1 83 ? 66.410 60.712 -22.297 1.00 84.20 83 GLY J O 1
ATOM 8799 N N . VAL J 1 84 ? 65.163 59.075 -21.391 1.00 83.20 84 VAL J N 1
ATOM 8800 C CA . VAL J 1 84 ? 63.929 59.846 -21.443 1.00 83.96 84 VAL J CA 1
ATOM 8801 C C . VAL J 1 84 ? 63.296 59.947 -20.060 1.00 83.20 84 VAL J C 1
ATOM 8802 O O . VAL J 1 84 ? 63.381 59.013 -19.262 1.00 85.06 84 VAL J O 1
ATOM 8806 N N . PRO J 1 85 ? 62.678 61.097 -19.762 1.00 80.29 85 PRO J N 1
ATOM 8807 C CA . PRO J 1 85 ? 61.942 61.247 -18.505 1.00 76.23 85 PRO J CA 1
ATOM 8808 C C . PRO J 1 85 ? 60.692 60.378 -18.506 1.00 73.97 85 PRO J C 1
ATOM 8809 O O . PRO J 1 85 ? 59.878 60.481 -19.423 1.00 80.41 85 PRO J O 1
ATOM 8813 N N . ILE J 1 86 ? 60.551 59.524 -17.499 1.00 69.18 86 ILE J N 1
ATOM 8814 C CA . ILE J 1 86 ? 59.346 58.719 -17.357 1.00 75.37 86 ILE J CA 1
ATOM 8815 C C . ILE J 1 86 ? 58.485 59.289 -16.237 1.00 81.93 86 ILE J C 1
ATOM 8816 O O . ILE J 1 86 ? 57.388 58.798 -15.968 1.00 89.43 86 ILE J O 1
ATOM 8821 N N . ASP J 1 87 ? 58.996 60.334 -15.591 1.00 79.14 87 ASP J N 1
ATOM 8822 C CA . ASP J 1 87 ? 58.255 61.046 -14.556 1.00 81.04 87 ASP J CA 1
ATOM 8823 C C . ASP J 1 87 ? 58.829 62.434 -14.285 1.00 82.47 87 ASP J C 1
ATOM 8824 O O . ASP J 1 87 ? 60.037 62.598 -14.113 1.00 84.55 87 ASP J O 1
ATOM 8829 N N . VAL J 1 88 ? 57.949 63.431 -14.257 1.00 83.31 88 VAL J N 1
ATOM 8830 C CA . VAL J 1 88 ? 58.326 64.798 -13.919 1.00 79.86 88 VAL J CA 1
ATOM 8831 C C . VAL J 1 88 ? 57.280 65.388 -12.981 1.00 85.08 88 VAL J C 1
ATOM 8832 O O . VAL J 1 88 ? 56.087 65.363 -13.285 1.00 89.66 88 VAL J O 1
ATOM 8836 N N . ARG J 1 89 ? 57.719 65.917 -11.843 1.00 84.83 89 ARG J N 1
ATOM 8837 C CA . ARG J 1 89 ? 56.802 66.598 -10.934 1.00 86.53 89 ARG J CA 1
ATOM 8838 C C . ARG J 1 89 ? 57.498 67.694 -10.134 1.00 84.69 89 ARG J C 1
ATOM 8839 O O . ARG J 1 89 ? 58.711 67.654 -9.923 1.00 83.84 89 ARG J O 1
ATOM 8847 N N . PHE J 1 90 ? 56.717 68.675 -9.696 1.00 84.60 90 PHE J N 1
ATOM 8848 C CA . PHE J 1 90 ? 57.246 69.804 -8.942 1.00 85.61 90 PHE J CA 1
ATOM 8849 C C . PHE J 1 90 ? 56.739 69.780 -7.506 1.00 92.19 90 PHE J C 1
ATOM 8850 O O . PHE J 1 90 ? 55.572 70.072 -7.246 1.00 97.24 90 PHE J O 1
ATOM 8858 N N . THR J 1 91 ? 57.620 69.426 -6.576 1.00 88.33 91 THR J N 1
ATOM 8859 C CA . THR J 1 91 ? 57.270 69.401 -5.161 1.00 90.75 91 THR J CA 1
ATOM 8860 C C . THR J 1 91 ? 57.060 70.820 -4.652 1.00 94.56 91 THR J C 1
ATOM 8861 O O . THR J 1 91 ? 55.971 71.177 -4.200 1.00 96.77 91 THR J O 1
ATOM 8865 N N . GLY J 1 92 ? 58.114 71.624 -4.726 1.00 96.23 92 GLY J N 1
ATOM 8866 C CA . GLY J 1 92 ? 58.011 73.047 -4.468 1.00 100.19 92 GLY J CA 1
ATOM 8867 C C . GLY J 1 92 ? 58.125 73.779 -5.789 1.00 103.23 92 GLY J C 1
ATOM 8868 O O . GLY J 1 92 ? 58.379 73.156 -6.820 1.00 102.72 92 GLY J O 1
ATOM 8869 N N . PRO J 1 93 ? 57.937 75.106 -5.775 1.00 107.53 93 PRO J N 1
ATOM 8870 C CA . PRO J 1 93 ? 58.073 75.883 -7.010 1.00 109.20 93 PRO J CA 1
ATOM 8871 C C . PRO J 1 93 ? 59.537 76.091 -7.392 1.00 108.41 93 PRO J C 1
ATOM 8872 O O . PRO J 1 93 ? 59.822 76.730 -8.405 1.00 111.16 93 PRO J O 1
ATOM 8876 N N . ASP J 1 94 ? 60.450 75.551 -6.590 1.00 105.12 94 ASP J N 1
ATOM 8877 C CA . ASP J 1 94 ? 61.878 75.722 -6.830 1.00 103.57 94 ASP J CA 1
ATOM 8878 C C . ASP J 1 94 ? 62.630 74.392 -6.879 1.00 97.24 94 ASP J C 1
ATOM 8879 O O . ASP J 1 94 ? 63.833 74.365 -7.135 1.00 94.74 94 ASP J O 1
ATOM 8881 N N . THR J 1 95 ? 61.925 73.293 -6.628 1.00 94.73 95 THR J N 1
ATOM 8882 C CA . THR J 1 95 ? 62.541 71.969 -6.681 1.00 92.38 95 THR J CA 1
ATOM 8883 C C . THR J 1 95 ? 61.775 71.026 -7.603 1.00 85.63 95 THR J C 1
ATOM 8884 O O . THR J 1 95 ? 60.569 71.180 -7.802 1.00 84.06 95 THR J O 1
ATOM 8888 N N . ALA J 1 96 ? 62.480 70.048 -8.161 1.00 81.16 96 ALA J N 1
ATOM 8889 C CA . ALA J 1 96 ? 61.862 69.090 -9.070 1.00 78.28 96 ALA J CA 1
ATOM 8890 C C . ALA J 1 96 ? 62.540 67.724 -9.026 1.00 78.89 96 ALA J C 1
ATOM 8891 O O . ALA J 1 96 ? 63.744 67.606 -9.257 1.00 81.52 96 ALA J O 1
ATOM 8893 N N . ILE J 1 97 ? 61.753 66.697 -8.723 1.00 73.74 97 ILE J N 1
ATOM 8894 C CA . ILE J 1 97 ? 62.225 65.319 -8.767 1.00 67.96 97 ILE J CA 1
ATOM 8895 C C . ILE J 1 97 ? 61.989 64.771 -10.170 1.00 70.37 97 ILE J C 1
ATOM 8896 O O . ILE J 1 97 ? 60.875 64.831 -10.691 1.00 71.24 97 ILE J O 1
ATOM 8901 N N . LEU J 1 98 ? 63.042 64.240 -10.779 1.00 69.93 98 LEU J N 1
ATOM 8902 C CA . LEU J 1 98 ? 62.983 63.813 -12.169 1.00 69.58 98 LEU J CA 1
ATOM 8903 C C . LEU J 1 98 ? 63.529 62.397 -12.318 1.00 73.07 98 LEU J C 1
ATOM 8904 O O . LEU J 1 98 ? 64.675 62.131 -11.962 1.00 80.85 98 LEU J O 1
ATOM 8909 N N . I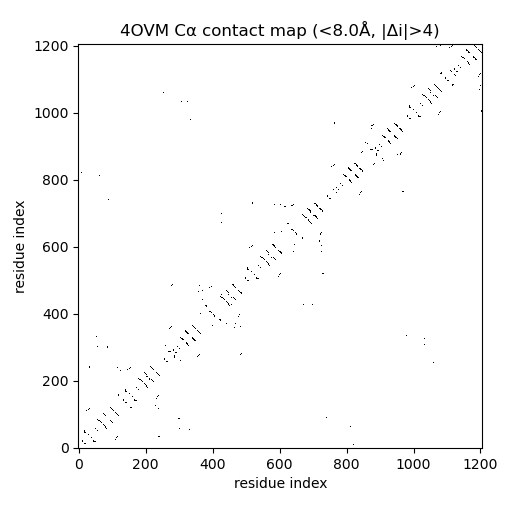LE J 1 99 ? 62.712 61.487 -12.837 1.00 67.75 99 ILE J N 1
ATOM 8910 C CA . ILE J 1 99 ? 63.171 60.120 -13.071 1.00 64.55 99 ILE J CA 1
ATOM 8911 C C . ILE J 1 99 ? 63.341 59.836 -14.561 1.00 65.85 99 ILE J C 1
ATOM 8912 O O . ILE J 1 99 ? 62.398 59.973 -15.342 1.00 68.26 99 ILE J O 1
ATOM 8917 N N . THR J 1 100 ? 64.550 59.447 -14.949 1.00 64.68 100 THR J N 1
ATOM 8918 C CA . THR J 1 100 ? 64.829 59.111 -16.339 1.00 67.33 100 THR J CA 1
ATOM 8919 C C . THR J 1 100 ? 65.184 57.639 -16.490 1.00 64.18 100 THR J C 1
ATOM 8920 O O . THR J 1 100 ? 65.436 56.944 -15.505 1.00 60.72 100 THR J O 1
ATOM 8924 N N . GLN J 1 101 ? 65.198 57.171 -17.732 1.00 66.13 101 GLN J N 1
ATOM 8925 C CA . GLN J 1 101 ? 65.564 55.796 -18.034 1.00 66.22 101 GLN J CA 1
ATOM 8926 C C . GLN J 1 101 ? 66.327 55.734 -19.348 1.00 69.35 101 GLN J C 1
ATOM 8927 O O . GLN J 1 101 ? 65.848 56.212 -20.375 1.00 77.48 101 GLN J O 1
ATOM 8933 N N . GLY J 1 102 ? 67.516 55.145 -19.313 1.00 65.18 102 GLY J N 1
ATOM 8934 C CA . GLY J 1 102 ? 68.336 55.030 -20.503 1.00 70.18 102 GLY J CA 1
ATOM 8935 C C . GLY J 1 102 ? 69.565 54.180 -20.266 1.00 72.98 102 GLY J C 1
ATOM 8936 O O . GLY J 1 102 ? 69.461 52.982 -20.014 1.00 75.77 102 GLY J O 1
ATOM 8937 N N . GLY J 1 103 ? 70.736 54.801 -20.346 1.00 73.08 103 GLY J N 1
ATOM 8938 C CA . GLY J 1 103 ? 71.981 54.093 -20.119 1.00 73.47 103 GLY J CA 1
ATOM 8939 C C . GLY J 1 103 ? 73.129 54.615 -20.958 1.00 76.60 103 GLY J C 1
ATOM 8940 O O . GLY J 1 103 ? 72.931 55.399 -21.887 1.00 80.84 103 GLY J O 1
ATOM 8941 N N . VAL J 1 104 ? 74.336 54.173 -20.623 1.00 76.04 104 VAL J N 1
ATOM 8942 C CA . VAL J 1 104 ? 75.537 54.580 -21.339 1.00 77.34 104 VAL J CA 1
ATOM 8943 C C . VAL J 1 104 ? 75.716 53.758 -22.610 1.00 85.36 104 VAL J C 1
ATOM 8944 O O . VAL J 1 104 ? 75.725 52.528 -22.567 1.00 88.94 104 VAL J O 1
ATOM 8956 N N . ALA J 1 106 ? 77.870 52.328 -25.719 1.00 94.88 106 ALA J N 1
ATOM 8957 C CA . ALA J 1 106 ? 79.241 51.965 -26.053 1.00 98.89 106 ALA J CA 1
ATOM 8958 C C . ALA J 1 106 ? 79.745 52.785 -27.240 1.00 104.72 106 ALA J C 1
ATOM 8959 O O . ALA J 1 106 ? 78.954 53.208 -28.083 1.00 107.54 106 ALA J O 1
ATOM 8961 N N . PRO J 1 107 ? 81.066 53.020 -27.305 1.00 105.65 107 PRO J N 1
ATOM 8962 C CA . PRO J 1 107 ? 81.640 53.799 -28.408 1.00 107.37 107 PRO J CA 1
ATOM 8963 C C . PRO J 1 107 ? 81.491 53.087 -29.750 1.00 113.93 107 PRO J C 1
ATOM 8964 O O . PRO J 1 107 ? 82.169 52.091 -30.002 1.00 120.63 107 PRO J O 1
ATOM 8968 N N . GLY J 1 108 ? 80.607 53.599 -30.599 1.00 113.86 108 GLY J N 1
ATOM 8969 C CA . GLY J 1 108 ? 80.371 53.002 -31.900 1.00 117.36 108 GLY J CA 1
ATOM 8970 C C . GLY J 1 108 ? 79.108 52.163 -31.929 1.00 115.28 108 GLY J C 1
ATOM 8971 O O . GLY J 1 108 ? 78.665 51.729 -32.992 1.00 115.31 108 GLY J O 1
ATOM 8972 N N . GLU J 1 109 ? 78.532 51.928 -30.755 1.00 113.08 109 GLU J N 1
ATOM 8973 C CA . GLU J 1 109 ? 77.273 51.201 -30.653 1.00 111.77 109 GLU J CA 1
ATOM 8974 C C . GLU J 1 109 ? 76.107 52.174 -30.774 1.00 109.02 109 GLU J C 1
ATOM 8975 O O . GLU J 1 109 ? 76.209 53.331 -30.364 1.00 105.93 109 GLU J O 1
ATOM 8977 N N . HIS J 1 110 ? 74.999 51.704 -31.336 1.00 109.02 110 HIS J N 1
ATOM 8978 C CA . HIS J 1 110 ? 73.865 52.579 -31.608 1.00 106.28 110 HIS J CA 1
ATOM 8979 C C . HIS J 1 110 ? 72.644 52.260 -30.755 1.00 102.57 110 HIS J C 1
ATOM 8980 O O . HIS J 1 110 ? 71.520 52.574 -31.141 1.00 100.11 110 HIS J O 1
ATOM 8987 N N . SER J 1 111 ? 72.868 51.642 -29.598 1.00 102.44 111 SER J N 1
ATOM 8988 C CA . SER J 1 111 ? 71.780 51.320 -28.680 1.00 99.51 111 SER J CA 1
ATOM 8989 C C . SER J 1 111 ? 72.299 50.898 -27.311 1.00 96.42 111 SER J C 1
ATOM 8990 O O . SER J 1 111 ? 73.364 50.292 -27.199 1.00 98.12 111 SER J O 1
ATOM 8993 N N . VAL J 1 112 ? 71.535 51.221 -26.272 1.00 92.77 112 VAL J N 1
ATOM 8994 C CA . VAL J 1 112 ? 71.871 50.808 -24.917 1.00 90.80 112 VAL J CA 1
ATOM 8995 C C . VAL J 1 112 ? 71.607 49.317 -24.740 1.00 93.95 112 VAL J C 1
ATOM 8996 O O . VAL J 1 112 ? 70.467 48.864 -24.848 1.00 95.61 112 VAL J O 1
ATOM 9000 N N . ALA J 1 113 ? 72.669 48.562 -24.477 1.00 96.23 113 ALA J N 1
ATOM 9001 C CA . ALA J 1 113 ? 72.568 47.122 -24.267 1.00 100.66 113 ALA J CA 1
ATOM 9002 C C . ALA J 1 113 ? 71.655 46.815 -23.081 1.00 100.72 113 ALA J C 1
ATOM 9003 O O . ALA J 1 113 ? 71.556 47.619 -22.154 1.00 100.30 113 ALA J O 1
ATOM 9005 N N . PRO J 1 114 ? 70.977 45.654 -23.111 1.00 100.78 114 PRO J N 1
ATOM 9006 C CA . PRO J 1 114 ? 70.009 45.293 -22.067 1.00 97.88 114 PRO J CA 1
ATOM 9007 C C . PRO J 1 114 ? 70.607 45.254 -20.662 1.00 94.09 114 PRO J C 1
ATOM 9008 O O . PRO J 1 114 ? 69.947 45.667 -19.708 1.00 84.99 114 PRO J O 1
ATOM 9012 N N . ASP J 1 115 ? 71.838 44.768 -20.537 1.00 100.28 115 ASP J N 1
ATOM 9013 C CA . ASP J 1 115 ? 72.481 44.661 -19.231 1.00 100.11 115 ASP J CA 1
ATOM 9014 C C . ASP J 1 115 ? 73.287 45.906 -18.868 1.00 99.11 115 ASP J C 1
ATOM 9015 O O . ASP J 1 115 ? 74.236 45.834 -18.087 1.00 101.65 115 ASP J O 1
ATOM 9020 N N . LYS J 1 116 ? 72.902 47.043 -19.437 1.00 93.08 116 LYS J N 1
ATOM 9021 C CA . LYS J 1 116 ? 73.538 48.317 -19.116 1.00 83.66 116 LYS J CA 1
ATOM 9022 C C . LYS J 1 116 ? 72.502 49.427 -18.975 1.00 76.31 116 LYS J C 1
ATOM 9023 O O . LYS J 1 116 ? 72.845 50.580 -18.717 1.00 71.19 116 LYS J O 1
ATOM 9029 N N . GLU J 1 117 ? 71.232 49.069 -19.142 1.00 76.13 117 GLU J N 1
ATOM 9030 C CA . GLU J 1 117 ? 70.144 50.025 -18.978 1.00 72.88 117 GLU J CA 1
ATOM 9031 C C . GLU J 1 117 ? 69.993 50.424 -17.514 1.00 71.37 117 GLU J C 1
ATOM 9032 O O . GLU J 1 117 ? 70.069 49.581 -16.622 1.00 73.33 117 GLU J O 1
ATOM 9038 N N . ILE J 1 118 ? 69.787 51.715 -17.272 1.00 68.64 118 ILE J N 1
ATOM 9039 C CA . ILE J 1 118 ? 69.650 52.223 -15.912 1.00 66.00 118 ILE J CA 1
ATOM 9040 C C . ILE J 1 118 ? 68.463 53.171 -15.773 1.00 64.12 118 ILE J C 1
ATOM 9041 O O . ILE J 1 118 ? 67.994 53.746 -16.755 1.00 69.26 118 ILE J O 1
ATOM 9046 N N . ARG J 1 119 ? 67.976 53.316 -14.546 1.00 59.43 119 ARG J N 1
ATOM 9047 C CA . ARG J 1 119 ? 67.028 54.370 -14.215 1.00 59.91 119 ARG J CA 1
ATOM 9048 C C . ARG J 1 119 ? 67.691 55.305 -13.215 1.00 61.63 119 ARG J C 1
ATOM 9049 O O . ARG J 1 119 ? 68.402 54.854 -12.318 1.00 62.42 119 ARG J O 1
ATOM 9057 N N . ALA J 1 120 ? 67.462 56.605 -13.369 1.00 58.99 120 ALA J N 1
ATOM 9058 C CA . ALA J 1 120 ? 68.132 57.590 -12.528 1.00 53.41 120 ALA J CA 1
ATOM 9059 C C . ALA J 1 120 ? 67.167 58.581 -11.886 1.00 56.48 120 ALA J C 1
ATOM 9060 O O . ALA J 1 120 ? 66.197 59.013 -12.507 1.00 64.11 120 ALA J O 1
ATOM 9062 N N . THR J 1 121 ? 67.445 58.935 -10.636 1.00 55.60 121 THR J N 1
ATOM 9063 C CA . THR J 1 121 ? 66.663 59.939 -9.925 1.00 55.53 121 THR J CA 1
ATOM 9064 C C . THR J 1 121 ? 67.372 61.286 -9.966 1.00 61.22 121 THR J C 1
ATOM 9065 O O . THR J 1 121 ? 68.504 61.416 -9.502 1.00 66.61 121 THR J O 1
ATOM 9069 N N . TRP J 1 122 ? 66.701 62.287 -10.525 1.00 60.52 122 TRP J N 1
ATOM 9070 C CA . TRP J 1 122 ? 67.267 63.625 -10.623 1.00 59.76 122 TRP J CA 1
ATOM 9071 C C . TRP J 1 122 ? 66.549 64.580 -9.682 1.00 56.34 122 TRP J C 1
ATOM 9072 O O . TRP J 1 122 ? 65.343 64.792 -9.803 1.00 58.31 122 TRP J O 1
ATOM 9083 N N . VAL J 1 123 ? 67.292 65.160 -8.747 1.00 56.76 123 VAL J N 1
ATOM 9084 C CA . VAL J 1 123 ? 66.746 66.205 -7.893 1.00 60.81 123 VAL J CA 1
ATOM 9085 C C . VAL J 1 123 ? 67.258 67.563 -8.355 1.00 69.41 123 VAL J C 1
ATOM 9086 O O . VAL J 1 123 ? 68.437 67.880 -8.200 1.00 77.19 123 VAL J O 1
ATOM 9090 N N . LEU J 1 124 ? 66.365 68.358 -8.931 1.00 69.25 124 LEU J N 1
ATOM 9091 C CA . LEU J 1 124 ? 66.740 69.661 -9.458 1.00 73.67 124 LEU J CA 1
ATOM 9092 C C . LEU J 1 124 ? 66.280 70.785 -8.538 1.00 75.81 124 LEU J C 1
ATOM 9093 O O . LEU J 1 124 ? 65.214 70.706 -7.930 1.00 76.71 124 LEU J O 1
ATOM 9098 N N . GLY J 1 125 ? 67.096 71.828 -8.438 1.00 77.87 125 GLY J N 1
ATOM 9099 C CA . GLY J 1 125 ? 66.770 72.979 -7.618 1.00 82.79 125 GLY J CA 1
ATOM 9100 C C . GLY J 1 125 ? 66.938 74.273 -8.388 1.00 90.61 125 GLY J C 1
ATOM 9101 O O . GLY J 1 125 ? 67.892 74.432 -9.150 1.00 92.88 125 GLY J O 1
ATOM 9102 N N . LYS J 1 126 ? 66.008 75.202 -8.191 1.00 93.79 126 LYS J N 1
ATOM 9103 C CA . LYS J 1 126 ? 66.048 76.476 -8.897 1.00 95.96 126 LYS J CA 1
ATOM 9104 C C . LYS J 1 126 ? 66.689 77.560 -8.041 1.00 100.66 126 LYS J C 1
ATOM 9105 O O . LYS J 1 126 ? 66.100 78.025 -7.066 1.00 102.38 126 LYS J O 1
ATOM 9111 N N . ARG J 1 127 ? 67.903 77.955 -8.411 1.00 103.96 127 ARG J N 1
ATOM 9112 C CA . ARG J 1 127 ? 68.610 79.018 -7.708 1.00 106.01 127 ARG J CA 1
ATOM 9113 C C . ARG J 1 127 ? 69.076 80.093 -8.685 1.00 110.88 127 ARG J C 1
ATOM 9114 O O . ARG J 1 127 ? 69.776 79.798 -9.655 1.00 110.67 127 ARG J O 1
ATOM 9116 N N . ASP J 1 128 ? 68.671 81.333 -8.422 1.00 114.94 128 ASP J N 1
ATOM 9117 C CA . ASP J 1 128 ? 69.035 82.484 -9.249 1.00 117.60 128 ASP J CA 1
ATOM 9118 C C . ASP J 1 128 ? 68.556 82.373 -10.696 1.00 114.84 128 ASP J C 1
ATOM 9119 O O . ASP J 1 128 ? 69.227 82.841 -11.616 1.00 115.78 128 ASP J O 1
ATOM 9124 N N . GLY J 1 129 ? 67.396 81.752 -10.891 1.00 110.73 129 GLY J N 1
ATOM 9125 C CA . GLY J 1 129 ? 66.772 81.702 -12.201 1.00 109.89 129 GLY J CA 1
ATOM 9126 C C . GLY J 1 129 ? 66.975 80.411 -12.973 1.00 106.42 129 GLY J C 1
ATOM 9127 O O . GLY J 1 129 ? 66.098 79.992 -13.728 1.00 105.06 129 GLY J O 1
ATOM 9128 N N . ALA J 1 130 ? 68.130 79.780 -12.790 1.00 104.53 130 ALA J N 1
ATOM 9129 C CA . ALA J 1 130 ? 68.464 78.569 -13.536 1.00 100.90 130 ALA J CA 1
ATOM 9130 C C . ALA J 1 130 ? 68.224 77.299 -12.722 1.00 96.71 130 ALA J C 1
ATOM 9131 O O . ALA J 1 130 ? 67.907 77.362 -11.534 1.00 95.75 130 ALA J O 1
ATOM 9133 N N . TRP J 1 131 ? 68.377 76.149 -13.371 1.00 93.25 131 TRP J N 1
ATOM 9134 C CA . TRP J 1 131 ? 68.194 74.861 -12.709 1.00 89.49 131 TRP J CA 1
ATOM 9135 C C . TRP J 1 131 ? 69.510 74.102 -12.569 1.00 90.25 131 TRP J C 1
ATOM 9136 O O . TRP J 1 131 ? 70.326 74.073 -13.492 1.00 91.33 131 TRP J O 1
ATOM 9147 N N . LEU J 1 132 ? 69.706 73.487 -11.407 1.00 85.85 132 LEU J N 1
ATOM 9148 C CA . LEU J 1 132 ? 70.922 72.733 -11.125 1.00 80.66 132 LEU J CA 1
ATOM 9149 C C . LEU J 1 132 ? 70.598 71.398 -10.460 1.00 77.80 132 LEU J C 1
ATOM 9150 O O . LEU J 1 132 ? 69.572 71.259 -9.796 1.00 79.28 132 LEU J O 1
ATOM 9155 N N . VAL J 1 133 ? 71.479 70.420 -10.640 1.00 73.13 133 VAL J N 1
ATOM 9156 C CA . VAL J 1 133 ? 71.285 69.099 -10.051 1.00 69.22 133 VAL J CA 1
ATOM 9157 C C . VAL J 1 133 ? 71.720 69.077 -8.590 1.00 66.32 133 VAL J C 1
ATOM 9158 O O . VAL J 1 133 ? 72.912 69.138 -8.288 1.00 65.97 133 VAL J O 1
ATOM 9162 N N . GLU J 1 134 ? 70.751 68.992 -7.684 1.00 65.08 134 GLU J N 1
ATOM 9163 C CA . GLU J 1 134 ? 71.050 68.918 -6.259 1.00 66.79 134 GLU J CA 1
ATOM 9164 C C . GLU J 1 134 ? 71.504 67.515 -5.875 1.00 70.33 134 GLU J C 1
ATOM 9165 O O . GLU J 1 134 ? 72.291 67.341 -4.945 1.00 73.08 134 GLU J O 1
ATOM 9171 N N . ALA J 1 135 ? 71.003 66.519 -6.599 1.00 69.44 135 ALA J N 1
ATOM 9172 C CA . ALA J 1 135 ? 71.360 65.129 -6.342 1.00 62.33 135 ALA J CA 1
ATOM 9173 C C . ALA J 1 135 ? 71.055 64.244 -7.544 1.00 66.16 135 ALA J C 1
ATOM 9174 O O . ALA J 1 135 ? 70.073 64.459 -8.254 1.00 69.70 135 ALA J O 1
ATOM 9176 N N . TYR J 1 136 ? 71.908 63.250 -7.764 1.00 65.30 136 TYR J N 1
ATOM 9177 C CA . TYR J 1 136 ? 71.721 62.287 -8.842 1.00 62.58 136 TYR J CA 1
ATOM 9178 C C . TYR J 1 136 ? 72.003 60.882 -8.324 1.00 62.33 136 TYR J C 1
ATOM 9179 O O . TYR J 1 136 ? 72.943 60.674 -7.558 1.00 66.76 136 TYR J O 1
ATOM 9188 N N . HIS J 1 137 ? 71.186 59.920 -8.741 1.00 58.58 137 HIS J N 1
ATOM 9189 C CA . HIS J 1 137 ? 71.333 58.545 -8.278 1.00 58.45 137 HIS J CA 1
ATOM 9190 C C . HIS J 1 137 ? 70.719 57.574 -9.278 1.00 62.18 137 HIS J C 1
ATOM 9191 O O . HIS J 1 137 ? 69.523 57.639 -9.560 1.00 66.94 137 HIS J O 1
ATOM 9198 N N . ASN J 1 138 ? 71.538 56.673 -9.812 1.00 61.49 138 ASN J N 1
ATOM 9199 C CA . ASN J 1 138 ? 71.052 55.680 -10.766 1.00 64.10 138 ASN J CA 1
ATOM 9200 C C . ASN J 1 138 ? 71.298 54.242 -10.317 1.00 63.72 138 ASN J C 1
ATOM 9201 O O . ASN J 1 138 ? 72.126 53.985 -9.444 1.00 63.21 138 ASN J O 1
ATOM 9206 N N . SER J 1 139 ? 70.567 53.311 -10.923 1.00 64.46 139 SER J N 1
ATOM 9207 C CA . SER J 1 139 ? 70.696 51.894 -10.606 1.00 65.26 139 SER J CA 1
ATOM 9208 C C . SER J 1 139 ? 70.359 51.044 -11.830 1.00 64.65 139 SER J C 1
ATOM 9209 O O . SER J 1 139 ? 69.583 51.469 -12.685 1.00 66.58 139 SER J O 1
ATOM 9212 N N . PRO J 1 140 ? 70.950 49.841 -11.924 1.00 63.79 140 PRO J N 1
ATOM 9213 C CA . PRO J 1 140 ? 70.684 48.944 -13.054 1.00 57.16 140 PRO J CA 1
ATOM 9214 C C . PRO J 1 140 ? 69.224 48.508 -13.132 1.00 71.93 140 PRO J C 1
ATOM 9215 O O . PRO J 1 140 ? 68.500 48.572 -12.138 1.00 69.12 140 PRO J O 1
ATOM 9219 N N . VAL J 1 141 ? 68.805 48.070 -14.314 1.00 74.83 141 VAL J N 1
ATOM 9220 C CA . VAL J 1 141 ? 67.453 47.568 -14.519 1.00 75.32 141 VAL J CA 1
ATOM 9221 C C . VAL J 1 141 ? 67.473 46.040 -14.536 1.00 80.64 141 VAL J C 1
ATOM 9222 O O . VAL J 1 141 ? 66.511 45.388 -14.131 1.00 83.61 141 VAL J O 1
ATOM 9226 N N . ARG J 1 142 ? 68.584 45.473 -14.996 1.00 81.44 142 ARG J N 1
ATOM 9227 C CA . ARG J 1 142 ? 68.742 44.023 -15.030 1.00 83.44 142 ARG J CA 1
ATOM 9228 C C . ARG J 1 142 ? 69.963 43.580 -14.229 1.00 83.19 142 ARG J C 1
ATOM 9229 O O . ARG J 1 142 ? 70.952 44.308 -14.133 1.00 81.92 142 ARG J O 1
#

CATH classification: 3.10.450.50

Radius of gyration: 37.9 Å; Cα contacts (8 Å, |Δi|>4): 2692; chains: 10; bounding box: 106×79×112 Å